Protein AF-A0A5E4QIY1-F1 (afdb_monomer_lite)

Organism: NCBI:txid189913

pLDDT: mean 74.13, std 16.54, range [28.47, 96.56]

Secondary structure (DSSP, 8-state):
-HHHHHHHHHHHHHHHHHSHHHHHH-BPPPPPSS---TT-GGGGSS------BPPPPPS----TT-------------PPP----------PPPPP-HHHHHHHHHHHHHHHHHHHHHHHHHHHHHHHHHHHHHHHHHHHHHHHHHHHHHHHHHHHHHHHHHHHHHHHHHHHHHHHHHHHHHHHHHHHHHHHHHHHHHHHHHHHHHHHHHHHHHHHHHHHHHHHHHHHHHHHHHHHHHHHHHHHTTTT------SSHHHHHHHHHHHHHHHHHHHHHHHHHHHHHHHHHHHHHHHHHHHHHHHHHHHHHHHHHHHHHHHHHHHHHHHHHHHHHHHHHHHHHHHHHHHHHHHHHHHHHHHHHHHHHHHHHHHHHHHHHHHHHHHHHHHHHHHHHHHHHHHHHHHHHHHHHHHHHHHHHHHHHHHHHHHHHHHHHHHHHHHHHHHHHHHHHHHHHHHHHHHHHHHHHHHHHHHHHHHHHHHHHHHTTSTTTGGGTSTT------------------TT-TTTTTHHHHHHHHHHHHHHHHHHHHHHHHHHHHHHHHHHHHHHHHHHHHHHHHHHHHHHHHHHHHHHHHHHHHHHHHHHHHHHHHHHHHHHHHHHHHHHHHHHHHHHHHHHHHHHHHHHHHHHHHHHHHHHHHHHHHHHHHHHHHHHHHHHHHHHHHHHHHHHHHHHHHHHHHHHHHHHHHHHHHHHHHHHHHHHHHHHHHHHHHHHHHHHHHHHHHHHHHHHHHHHHHHHHHHHHHHHHHHHHHHHHHTTS--TTTHHHHHHHHHHHHHHHHHT----TTSHHHHHHHHHHHHHHHHHHHHHHHHHTTT---HHHHHHHHHHHHHHHHHHHHHHHHHHTT---HHHHHHHHHTT-

Radius of gyration: 110.13 Å; chains: 1; bounding box: 255×119×334 Å

Foldseek 3Di:
DQQVVLVVVLVVLVVQCPDPVCVQFKDRDHDDPDDFDPVDPVSVVVDDDDDIDGDDDDPDDPPPPPPDDDPPDDDDDDDDDDDDDDDDDDDDDDDDDVVVVVVVVVVVVVVVVVVVVVVVVVVVVVVVVVVVVVVVVVVVVVVVVVVVVVVVVVVVVVVVVVVVVVVVVVVVVVVVVVVVVVVVVVVVVVVVVVVVVVVVVVVVVVVVVVVVVVVVVVVVVVVVVVVVVVVVVVVVVVVVVVVVVVVPPDDDDDDVCVVVVVVCVVVVVVVVVVVVVVVVVVVVVVVVVVVVVVVVVVVVVVVVVVVVVVVVVVVVVVVVVVVVVVVVVVVVVVVVVVVVVVVVVVVVVVVVVVVVVVVVVVVVVVVVVVVVVVVVVVVVVVVVVVVVVVVVVVVVVVVVVVVVVVVVVVVVVVVVVVVVVVVVVVVVVVVVVVVVVVVVVVVVVVVVVVVVVVVVVVVVVVVVVVVVVVVVVVVVVVVVVVVVVPPVPVVPPPPPDDDDDDDDDDDDDDDDDDPPCPVVVVVVVVVVVVVVVVVVVVVVVVVVVVVVVVVVVVVVVVVVVVVVVVVVVVVVVVVVVVVVVVVVVVVVVVVVVVVVVVVVVVVVVVVVVVVVVVVVVVVVVVVVVVVVVVVVVVVVVVVVVVVVVVVVVVVVVVVVVVVVVVVVVVVVVVVVVVVVVVVVVVVVVVVVVVVVVVVVVVVVVVVVVVVVVVVVVVVVVVVVVVVVVVVVVVVVVVVVVVVVLVVLVQVLLQLLLVLLLVLLVLLLVVLVPPDPPVSLVVSVVSVVVSVVVNVVDDDDPDCVVPSVVLSVVLSVVSSVLSVVLVVVVVPDPDPVVNVVSSVVNNVLSVLSSVQSVVSNVRDDDPPSSVVNVVVSD

Structure (mmCIF, N/CA/C/O backbone):
data_AF-A0A5E4QIY1-F1
#
_entry.id   AF-A0A5E4QIY1-F1
#
loop_
_atom_site.group_PDB
_atom_site.id
_atom_site.type_symbol
_atom_site.label_atom_id
_atom_site.label_alt_id
_atom_site.label_comp_id
_atom_site.label_asym_id
_atom_site.label_entity_id
_atom_site.label_seq_id
_atom_site.pdbx_PDB_ins_code
_atom_site.Cartn_x
_atom_site.Cartn_y
_atom_site.Cartn_z
_atom_site.occupancy
_atom_site.B_iso_or_equiv
_atom_site.auth_seq_id
_atom_site.auth_comp_id
_atom_site.auth_asym_id
_atom_site.auth_atom_id
_atom_site.pdbx_PDB_model_num
ATOM 1 N N . ARG A 1 1 ? 10.877 10.739 13.705 1.00 80.38 1 ARG A N 1
ATOM 2 C CA . ARG A 1 1 ? 9.778 10.674 14.704 1.00 80.38 1 ARG A CA 1
ATOM 3 C C . ARG A 1 1 ? 9.538 9.253 15.221 1.00 80.38 1 ARG A C 1
ATOM 5 O O . ARG A 1 1 ? 9.839 9.009 16.379 1.00 80.38 1 ARG A O 1
ATOM 12 N N . PHE A 1 2 ? 9.100 8.293 14.395 1.00 84.38 2 PHE A N 1
ATOM 13 C CA . PHE A 1 2 ? 8.807 6.927 14.869 1.00 84.38 2 PHE A CA 1
ATOM 14 C C . PHE A 1 2 ? 9.975 6.230 15.583 1.00 84.38 2 PHE A C 1
ATOM 16 O O . PHE A 1 2 ? 9.792 5.743 16.688 1.00 84.38 2 PHE A O 1
ATOM 23 N N . ARG A 1 3 ? 11.195 6.263 15.025 1.00 83.81 3 ARG A N 1
ATOM 24 C CA . ARG A 1 3 ? 12.379 5.652 15.667 1.00 83.81 3 ARG A CA 1
ATOM 25 C C . ARG A 1 3 ? 12.636 6.156 17.099 1.00 83.81 3 ARG A C 1
ATOM 27 O O . ARG A 1 3 ? 13.094 5.389 17.938 1.00 83.81 3 ARG A O 1
ATOM 34 N N . GLN A 1 4 ? 12.332 7.425 17.391 1.00 85.31 4 GLN A N 1
ATOM 35 C CA . GLN A 1 4 ? 12.435 7.970 18.752 1.00 85.31 4 GLN A CA 1
ATOM 36 C C . GLN A 1 4 ? 11.334 7.422 19.668 1.00 85.31 4 GLN A C 1
ATOM 38 O O . GLN A 1 4 ? 11.632 7.047 20.798 1.00 85.31 4 GLN A O 1
ATOM 43 N N . GLN A 1 5 ? 10.096 7.314 19.177 1.00 89.06 5 GLN A N 1
ATOM 44 C CA . GLN A 1 5 ? 8.989 6.730 19.944 1.00 89.06 5 GLN A CA 1
ATOM 45 C C . GLN A 1 5 ? 9.200 5.239 20.197 1.00 89.06 5 GLN A C 1
ATOM 47 O O . GLN A 1 5 ? 9.013 4.784 21.317 1.00 89.06 5 GLN A O 1
ATOM 52 N N . PHE A 1 6 ? 9.699 4.502 19.206 1.00 86.31 6 PHE A N 1
ATOM 53 C CA . PHE A 1 6 ? 10.047 3.093 19.352 1.00 86.31 6 PHE A CA 1
ATOM 54 C C . PHE A 1 6 ? 11.140 2.874 20.405 1.00 86.31 6 PHE A C 1
ATOM 56 O O . PHE A 1 6 ? 11.023 1.974 21.228 1.00 86.31 6 PHE A O 1
ATOM 63 N N . LYS A 1 7 ? 12.173 3.731 20.449 1.00 85.19 7 LYS A N 1
ATOM 64 C CA . LYS A 1 7 ? 13.191 3.683 21.514 1.00 85.19 7 LYS A CA 1
ATOM 65 C C . LYS A 1 7 ? 12.586 3.899 22.904 1.00 85.19 7 LYS A C 1
ATOM 67 O O . LYS A 1 7 ? 12.917 3.154 23.822 1.00 85.19 7 LYS A O 1
ATOM 72 N N . LYS A 1 8 ? 11.699 4.888 23.056 1.00 88.25 8 LYS A N 1
ATOM 73 C CA . LYS A 1 8 ? 11.008 5.151 24.330 1.00 88.25 8 LYS A CA 1
ATOM 74 C C . LYS A 1 8 ? 10.105 3.982 24.734 1.00 88.25 8 LYS A C 1
ATOM 76 O O . LYS A 1 8 ? 10.172 3.539 25.874 1.00 88.25 8 LYS A O 1
ATOM 81 N N . LEU A 1 9 ? 9.344 3.433 23.788 1.00 85.62 9 LEU A N 1
ATOM 82 C CA . LEU A 1 9 ? 8.452 2.294 24.004 1.00 85.62 9 LEU A CA 1
ATOM 83 C C . LEU A 1 9 ? 9.226 1.016 24.363 1.00 85.62 9 LEU A C 1
ATOM 85 O O . LEU A 1 9 ? 8.875 0.325 25.311 1.00 85.62 9 LEU A O 1
ATOM 89 N N . SER A 1 10 ? 10.328 0.738 23.664 1.00 83.94 10 SER A N 1
ATOM 90 C CA . SER A 1 10 ? 11.222 -0.385 23.968 1.00 83.94 10 SER A CA 1
ATOM 91 C C . SER A 1 10 ? 11.836 -0.253 25.367 1.00 83.94 10 SER A C 1
ATOM 93 O O . SER A 1 10 ? 11.882 -1.227 26.117 1.00 83.94 10 SER A O 1
ATOM 95 N N . SER A 1 11 ? 12.249 0.959 25.757 1.00 84.56 11 SER A N 1
ATOM 96 C CA . SER A 1 11 ? 12.740 1.231 27.113 1.00 84.56 11 SER A CA 1
ATOM 97 C C . SER A 1 11 ? 11.653 1.026 28.170 1.00 84.56 11 SER A C 1
ATOM 99 O O . SER A 1 11 ? 11.936 0.451 29.217 1.00 84.56 11 SER A O 1
ATOM 101 N N . PHE A 1 12 ? 10.420 1.459 27.894 1.00 87.44 12 PHE A N 1
ATOM 102 C CA . PHE A 1 12 ? 9.275 1.278 28.784 1.00 87.44 12 PHE A CA 1
ATOM 103 C C . PHE A 1 12 ? 8.951 -0.203 29.002 1.00 87.44 12 PHE A C 1
ATOM 105 O O . PHE A 1 12 ? 8.909 -0.642 30.145 1.00 87.44 12 PHE A O 1
ATOM 112 N N . TYR A 1 13 ? 8.813 -0.995 27.933 1.00 84.19 13 TYR A N 1
ATOM 113 C CA . TYR A 1 13 ? 8.519 -2.430 28.046 1.00 84.19 13 TYR A CA 1
ATOM 114 C C . TYR A 1 13 ? 9.631 -3.196 28.768 1.00 84.19 13 TYR A C 1
ATOM 116 O O . TYR A 1 13 ? 9.345 -4.048 29.606 1.00 84.19 13 TYR A O 1
ATOM 124 N N . LYS A 1 14 ? 10.904 -2.855 28.522 1.00 83.25 14 LYS A N 1
ATOM 125 C CA . LYS A 1 14 ? 12.027 -3.426 29.284 1.00 83.25 14 LYS A CA 1
ATOM 126 C C . LYS A 1 14 ? 11.920 -3.106 30.774 1.00 83.25 14 LYS A C 1
ATOM 128 O O . LYS A 1 14 ? 12.107 -4.000 31.591 1.00 83.25 14 LYS A O 1
ATOM 133 N N . HIS A 1 15 ? 11.570 -1.871 31.127 1.00 84.06 15 HIS A N 1
ATOM 134 C CA . HIS A 1 15 ? 11.412 -1.477 32.525 1.00 84.06 15 HIS A CA 1
ATOM 135 C C . HIS A 1 15 ? 10.196 -2.156 33.176 1.00 84.06 15 HIS A C 1
ATOM 137 O O . HIS A 1 15 ? 10.331 -2.765 34.233 1.00 84.06 15 HIS A O 1
ATOM 143 N N . ALA A 1 16 ? 9.042 -2.156 32.505 1.00 81.56 16 ALA A N 1
ATOM 144 C CA . ALA A 1 16 ? 7.814 -2.784 32.987 1.00 81.56 16 ALA A CA 1
ATOM 145 C C . ALA A 1 16 ? 7.965 -4.305 33.161 1.00 81.56 16 ALA A C 1
ATOM 147 O O . ALA A 1 16 ? 7.573 -4.842 34.190 1.00 81.56 16 ALA A O 1
ATOM 148 N N . SER A 1 17 ? 8.616 -4.991 32.214 1.00 77.81 17 SER A N 1
ATOM 149 C CA . SER A 1 17 ? 8.875 -6.440 32.300 1.00 77.81 17 SER A CA 1
ATOM 150 C C . SER A 1 17 ? 9.846 -6.836 33.421 1.00 77.81 17 SER A C 1
ATOM 152 O O . SER A 1 17 ? 9.829 -7.979 33.876 1.00 77.81 17 SER A O 1
ATOM 154 N N . SER A 1 18 ? 10.687 -5.903 33.886 1.00 79.31 18 SER A N 1
ATOM 155 C CA . SER A 1 18 ? 11.622 -6.138 34.995 1.00 79.31 18 SER A CA 1
ATOM 156 C C . SER A 1 18 ? 10.969 -6.030 36.379 1.00 79.31 18 SER A C 1
ATOM 158 O O . SER A 1 18 ? 11.541 -6.493 37.365 1.00 79.31 18 SER A O 1
ATOM 160 N N . LEU A 1 19 ? 9.764 -5.459 36.462 1.00 79.31 19 LEU A N 1
ATOM 161 C CA . LEU A 1 19 ? 9.013 -5.328 37.707 1.00 79.31 19 LEU A CA 1
ATOM 162 C C . LEU A 1 19 ? 8.268 -6.636 38.007 1.00 79.31 19 LEU A C 1
ATOM 164 O O . LEU A 1 19 ? 7.415 -7.069 37.232 1.00 79.31 19 LEU A O 1
ATOM 168 N N . GLN A 1 20 ? 8.555 -7.239 39.165 1.00 69.81 20 GLN A N 1
ATOM 169 C CA . GLN A 1 20 ? 7.983 -8.531 39.580 1.00 69.81 20 GLN A CA 1
ATOM 170 C C . GLN A 1 20 ? 6.447 -8.555 39.569 1.00 69.81 20 GLN A C 1
ATOM 172 O O . GLN A 1 20 ? 5.862 -9.560 39.180 1.00 69.81 20 GLN A O 1
ATOM 177 N N . TYR A 1 21 ? 5.801 -7.441 39.927 1.00 73.25 21 TYR A N 1
ATOM 178 C CA . TYR A 1 21 ? 4.340 -7.325 39.918 1.00 73.25 21 TYR A CA 1
ATOM 179 C C . TYR A 1 21 ? 3.743 -7.569 38.524 1.00 73.25 21 TYR A C 1
ATOM 181 O O . TYR A 1 21 ? 2.805 -8.345 38.372 1.00 73.25 21 TYR A O 1
ATOM 189 N N . TYR A 1 22 ? 4.323 -6.952 37.489 1.00 71.31 22 TYR A N 1
ATOM 190 C CA . TYR A 1 22 ? 3.852 -7.123 36.115 1.00 71.31 22 TYR A CA 1
ATOM 191 C C . TYR A 1 22 ? 4.204 -8.495 35.566 1.00 71.31 22 TYR A C 1
ATOM 193 O O . TYR A 1 22 ? 3.372 -9.096 34.908 1.00 71.31 22 TYR A O 1
ATOM 201 N N . ARG A 1 23 ? 5.391 -9.014 35.890 1.00 67.75 23 ARG A N 1
ATOM 202 C CA . ARG A 1 23 ? 5.849 -10.332 35.438 1.00 67.75 23 ARG A CA 1
ATOM 203 C C . ARG A 1 23 ? 4.912 -11.479 35.847 1.00 67.75 23 ARG A C 1
ATOM 205 O O . ARG A 1 23 ? 4.817 -12.446 35.099 1.00 67.75 23 ARG A O 1
ATOM 212 N N . ASN A 1 24 ? 4.247 -11.365 36.999 1.00 66.56 24 ASN A N 1
ATOM 213 C CA . ASN A 1 24 ? 3.418 -12.436 37.562 1.00 66.56 24 ASN A CA 1
ATOM 214 C C . ASN A 1 24 ? 1.912 -12.260 37.292 1.00 66.56 24 ASN A C 1
ATOM 216 O O . ASN A 1 24 ? 1.203 -13.257 37.233 1.00 66.56 24 ASN A O 1
ATOM 220 N N . LEU A 1 25 ? 1.416 -11.026 37.112 1.00 67.81 25 LEU A N 1
ATOM 221 C CA . LEU A 1 25 ? -0.005 -10.767 36.814 1.00 67.81 25 LEU A CA 1
ATOM 222 C C . LEU A 1 25 ? -0.319 -10.658 35.316 1.00 67.81 25 LEU A C 1
ATOM 224 O O . LEU A 1 25 ? -1.457 -10.883 34.913 1.00 67.81 25 LEU A O 1
ATOM 228 N N . LEU A 1 26 ? 0.642 -10.229 34.496 1.00 68.25 26 LEU A N 1
ATOM 229 C CA . LEU A 1 26 ? 0.423 -9.907 33.087 1.00 68.25 26 LEU A CA 1
ATOM 230 C C . LEU A 1 26 ? 1.570 -10.468 32.249 1.00 68.25 26 LEU A C 1
ATOM 232 O O . LEU A 1 26 ? 2.741 -10.177 32.484 1.00 68.25 26 LEU A O 1
ATOM 236 N N . THR A 1 27 ? 1.260 -11.217 31.195 1.00 66.62 27 THR A N 1
ATOM 237 C CA . THR A 1 27 ? 2.277 -11.526 30.188 1.00 66.62 27 THR A CA 1
ATOM 238 C C . THR A 1 27 ? 2.438 -10.302 29.298 1.00 66.62 27 THR A C 1
ATOM 240 O O . THR A 1 27 ? 1.684 -10.086 28.352 1.00 66.62 27 THR A O 1
ATOM 243 N N . LEU A 1 28 ? 3.412 -9.451 29.639 1.00 68.56 28 LEU A N 1
ATOM 244 C CA . LEU A 1 28 ? 3.787 -8.319 28.799 1.00 68.56 28 LEU A CA 1
ATOM 245 C C . LEU A 1 28 ? 4.504 -8.844 27.547 1.00 68.56 28 LEU A C 1
ATOM 247 O O . LEU A 1 28 ? 5.581 -9.435 27.660 1.00 68.56 28 LEU A O 1
ATOM 251 N N . PRO A 1 29 ? 3.949 -8.626 26.350 1.00 66.75 29 PRO A N 1
ATOM 252 C CA . PRO A 1 29 ? 4.556 -9.121 25.128 1.00 66.75 29 PRO A CA 1
ATOM 253 C C . PRO A 1 29 ? 5.855 -8.372 24.799 1.00 66.75 29 PRO A C 1
ATOM 255 O O . PRO A 1 29 ? 6.012 -7.177 25.068 1.00 66.75 29 PRO A O 1
ATOM 258 N N . VAL A 1 30 ? 6.814 -9.095 24.221 1.00 66.75 30 VAL A N 1
ATOM 259 C CA . VAL A 1 30 ? 8.167 -8.586 23.971 1.00 66.75 30 VAL A CA 1
ATOM 260 C C . VAL A 1 30 ? 8.178 -7.734 22.705 1.00 66.75 30 VAL A C 1
ATOM 262 O O . VAL A 1 30 ? 7.809 -8.195 21.626 1.00 66.75 30 VAL A O 1
ATOM 265 N N . LEU A 1 31 ? 8.628 -6.482 22.825 1.00 73.19 31 LEU A N 1
ATOM 266 C CA . LEU A 1 31 ? 8.808 -5.612 21.665 1.00 73.19 31 LEU A CA 1
ATOM 267 C C . LEU A 1 31 ? 9.942 -6.144 20.762 1.00 73.19 31 LEU A C 1
ATOM 269 O O . LEU A 1 31 ? 10.976 -6.561 21.292 1.00 73.19 31 LEU A O 1
ATOM 273 N N . PRO A 1 32 ? 9.825 -6.048 19.423 1.00 74.62 32 PRO A N 1
ATOM 274 C CA . PRO A 1 32 ? 10.916 -6.388 18.517 1.00 74.62 32 PRO A CA 1
ATOM 275 C C . PRO A 1 32 ? 12.189 -5.592 18.834 1.00 74.62 32 PRO A C 1
ATOM 277 O O . PRO A 1 32 ? 12.136 -4.435 19.254 1.00 74.62 32 PRO A O 1
ATOM 280 N N . SER A 1 33 ? 13.354 -6.190 18.597 1.00 74.06 33 SER A N 1
ATOM 281 C CA . SER A 1 33 ? 14.652 -5.555 18.870 1.00 74.06 33 SER A CA 1
ATOM 282 C C . SER A 1 33 ? 14.893 -4.307 18.012 1.00 74.06 33 SER A C 1
ATOM 284 O O . SER A 1 33 ? 15.552 -3.366 18.456 1.00 74.06 33 SER A O 1
ATOM 286 N N . ASN A 1 34 ? 14.336 -4.290 16.796 1.00 77.25 34 ASN A N 1
ATOM 287 C CA . ASN A 1 34 ? 14.506 -3.228 15.810 1.00 77.25 34 ASN A CA 1
ATOM 288 C C . ASN A 1 34 ? 13.157 -2.587 15.440 1.00 77.25 34 ASN A C 1
ATOM 290 O O . ASN A 1 34 ? 12.156 -3.299 15.339 1.00 77.25 34 ASN A O 1
ATOM 294 N N . PRO A 1 35 ? 13.111 -1.258 15.216 1.00 80.31 35 PRO A N 1
ATOM 295 C CA . PRO A 1 35 ? 11.904 -0.591 14.742 1.00 80.31 35 PRO A CA 1
ATOM 296 C C . PRO A 1 35 ? 11.542 -1.072 13.329 1.00 80.31 35 PRO A C 1
ATOM 298 O O . PRO A 1 35 ? 12.452 -1.169 12.502 1.00 80.31 35 PRO A O 1
ATOM 301 N N . PRO A 1 36 ? 10.251 -1.295 13.017 1.00 73.75 36 PRO A N 1
ATOM 302 C CA . PRO A 1 36 ? 9.820 -1.649 11.666 1.00 73.75 36 PRO A CA 1
ATOM 303 C C . PRO A 1 36 ? 10.278 -0.618 10.627 1.00 73.75 36 PRO A C 1
ATOM 305 O O . PRO A 1 36 ? 10.296 0.595 10.889 1.00 73.75 36 PRO A O 1
ATOM 308 N N . ASN A 1 37 ? 10.674 -1.102 9.448 1.00 75.06 37 ASN A N 1
ATOM 309 C CA . ASN A 1 37 ? 11.146 -0.260 8.360 1.00 75.06 37 ASN A CA 1
ATOM 310 C C . ASN A 1 37 ? 9.989 0.117 7.427 1.00 75.06 37 ASN A C 1
ATOM 312 O O . ASN A 1 37 ? 9.679 -0.583 6.472 1.00 75.06 37 ASN A O 1
ATOM 316 N N . PHE A 1 38 ? 9.383 1.281 7.663 1.00 74.50 38 PHE A N 1
ATOM 317 C CA . PHE A 1 38 ? 8.238 1.757 6.873 1.00 74.50 38 PHE A CA 1
ATOM 318 C C . PHE A 1 38 ? 8.529 2.082 5.402 1.00 74.50 38 PHE A C 1
ATOM 320 O O . PHE A 1 38 ? 7.612 2.459 4.679 1.00 74.50 38 PHE A O 1
ATOM 327 N N . LEU A 1 39 ? 9.785 1.984 4.958 1.00 76.81 39 LEU A N 1
ATOM 328 C CA . LEU A 1 39 ? 10.147 2.136 3.547 1.00 76.81 39 LEU A CA 1
ATOM 329 C C . LEU A 1 39 ? 10.002 0.823 2.759 1.00 76.81 39 LEU A C 1
ATOM 331 O O . LEU A 1 39 ? 10.082 0.849 1.534 1.00 76.81 39 LEU A O 1
ATOM 335 N N . LEU A 1 40 ? 9.785 -0.309 3.438 1.00 68.19 40 LEU A N 1
ATOM 336 C CA . LEU A 1 40 ? 9.604 -1.625 2.827 1.00 68.19 40 LEU A CA 1
ATOM 337 C C . LEU A 1 40 ? 8.163 -2.099 3.037 1.00 68.19 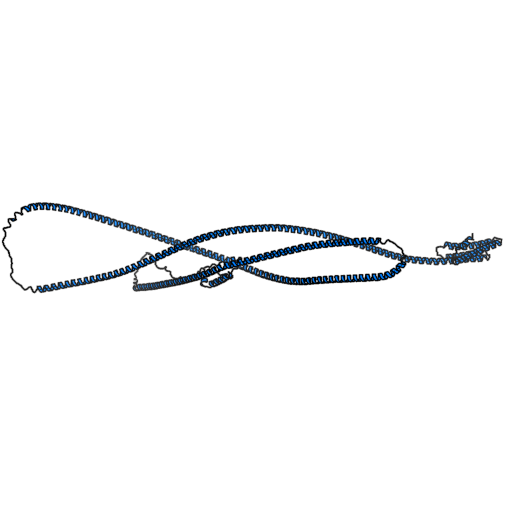40 LEU A C 1
ATOM 339 O O . LEU A 1 40 ? 7.728 -2.335 4.160 1.00 68.19 40 LEU A O 1
ATOM 343 N N . GLN A 1 41 ? 7.414 -2.256 1.943 1.00 63.81 41 GLN A N 1
ATOM 344 C CA . GLN A 1 41 ? 5.998 -2.641 1.988 1.00 63.81 41 GLN A CA 1
ATOM 345 C C . GLN A 1 41 ? 5.772 -4.041 2.596 1.00 63.81 41 GLN A C 1
ATOM 347 O O . GLN A 1 41 ? 4.724 -4.299 3.184 1.00 63.81 41 GLN A O 1
ATOM 352 N N . SER A 1 42 ? 6.773 -4.923 2.511 1.00 68.00 42 SER A N 1
ATOM 353 C CA . SER A 1 42 ? 6.767 -6.260 3.116 1.00 68.00 42 SER A CA 1
ATOM 354 C C . SER A 1 42 ? 6.761 -6.244 4.649 1.00 68.00 42 SER A C 1
ATOM 356 O O . SER A 1 42 ? 6.227 -7.167 5.254 1.00 68.00 42 SER A O 1
ATOM 358 N N . ASP A 1 43 ? 7.290 -5.192 5.283 1.00 62.66 43 ASP A N 1
ATOM 359 C CA . ASP A 1 43 ? 7.414 -5.099 6.748 1.00 62.66 43 ASP A CA 1
ATOM 360 C C . ASP A 1 43 ? 6.109 -4.685 7.446 1.00 62.66 43 ASP A C 1
ATOM 362 O O . ASP A 1 43 ? 5.999 -4.787 8.669 1.00 62.66 43 ASP A O 1
ATOM 366 N N . PHE A 1 44 ? 5.099 -4.236 6.693 1.00 60.41 44 PHE A N 1
ATOM 367 C CA . PHE A 1 44 ? 3.800 -3.862 7.263 1.00 60.41 44 PHE A CA 1
ATOM 368 C C . PHE A 1 44 ? 2.975 -5.079 7.710 1.00 60.41 44 PHE A C 1
ATOM 370 O O . PHE A 1 44 ? 2.121 -4.933 8.579 1.00 60.41 44 PHE A O 1
ATOM 377 N N . GLY A 1 45 ? 3.236 -6.271 7.156 1.00 58.47 45 GLY A N 1
ATOM 378 C CA . GLY A 1 45 ? 2.526 -7.511 7.504 1.00 58.47 45 GLY A CA 1
ATOM 379 C C . GLY A 1 45 ? 3.103 -8.266 8.707 1.00 58.47 45 GLY A C 1
ATOM 380 O O . GLY A 1 45 ? 2.427 -9.121 9.270 1.00 58.47 45 GLY A O 1
ATOM 381 N N . THR A 1 46 ? 4.333 -7.953 9.120 1.00 58.50 46 THR A N 1
ATOM 382 C CA . THR A 1 46 ? 5.056 -8.669 10.189 1.00 58.50 46 THR A CA 1
ATOM 383 C C . THR A 1 46 ? 4.772 -8.101 11.586 1.00 58.50 46 THR A C 1
ATOM 385 O O . THR A 1 46 ? 5.108 -8.723 12.593 1.00 58.50 46 THR A O 1
ATOM 388 N N . TYR A 1 47 ? 4.170 -6.910 11.676 1.00 58.03 47 TYR A N 1
ATOM 389 C CA . TYR A 1 47 ? 3.862 -6.256 12.948 1.00 58.03 47 TYR A CA 1
ATOM 390 C C . TYR A 1 47 ? 2.507 -6.725 13.491 1.00 58.03 47 TYR A C 1
ATOM 392 O O . TYR A 1 47 ? 1.454 -6.237 13.085 1.00 58.03 47 TYR A O 1
ATOM 400 N N . VAL A 1 48 ? 2.539 -7.660 14.440 1.00 55.91 48 VAL A N 1
ATOM 401 C CA . VAL A 1 48 ? 1.362 -8.068 15.215 1.00 55.91 48 VAL A CA 1
ATOM 402 C C . VAL A 1 48 ? 1.245 -7.156 16.432 1.00 55.91 48 VAL A C 1
ATOM 404 O O . VAL A 1 48 ? 2.200 -7.015 17.200 1.00 55.91 48 VAL A O 1
ATOM 407 N N . THR A 1 49 ? 0.084 -6.518 16.611 1.00 54.09 49 THR A N 1
ATOM 408 C CA . THR A 1 49 ? -0.199 -5.723 17.811 1.00 54.09 49 THR A CA 1
ATOM 409 C C . THR A 1 49 ? -0.074 -6.615 19.041 1.00 54.09 49 THR A C 1
ATOM 411 O O . THR A 1 49 ? -0.802 -7.605 19.133 1.00 54.09 49 THR A O 1
ATOM 414 N N . PRO A 1 50 ? 0.827 -6.295 19.979 1.00 56.84 50 PRO A N 1
ATOM 415 C CA . PRO A 1 50 ? 1.035 -7.137 21.141 1.00 56.84 50 PRO A CA 1
ATOM 416 C C . PRO A 1 50 ? -0.226 -7.146 22.022 1.00 56.84 50 PRO A C 1
ATOM 418 O O . PRO A 1 50 ? -0.585 -6.115 22.590 1.00 56.84 50 PRO A O 1
ATOM 421 N N . VAL A 1 51 ? -0.913 -8.288 22.117 1.00 57.06 51 VAL A N 1
ATOM 422 C CA . VAL A 1 51 ? -2.088 -8.462 22.986 1.00 57.06 51 VAL A CA 1
ATOM 423 C C . VAL A 1 51 ? -1.594 -8.796 24.391 1.00 57.06 51 VAL A C 1
ATOM 425 O O . VAL A 1 51 ? -0.797 -9.713 24.566 1.00 57.06 51 VAL A O 1
ATOM 428 N N . VAL A 1 52 ? -2.025 -8.021 25.387 1.00 60.78 52 VAL A N 1
ATOM 429 C CA . VAL A 1 52 ? -1.715 -8.286 26.796 1.00 60.78 52 VAL A CA 1
ATOM 430 C C . VAL A 1 52 ? -2.661 -9.376 27.290 1.00 60.78 52 VAL A C 1
ATOM 432 O O . VAL A 1 52 ? -3.869 -9.158 27.349 1.00 60.78 52 VAL A O 1
ATOM 435 N N . SER A 1 53 ? -2.116 -10.538 27.636 1.00 59.41 53 SER A N 1
ATOM 436 C CA . SER A 1 53 ? -2.852 -11.652 28.238 1.00 59.41 53 SER A CA 1
ATOM 437 C C . SER A 1 53 ? -2.571 -11.734 29.740 1.00 59.41 53 SER A C 1
ATOM 439 O O . SER A 1 53 ? -1.454 -11.486 30.199 1.00 59.41 53 SER A O 1
ATOM 441 N N . ILE A 1 54 ? -3.591 -12.077 30.522 1.00 63.78 54 ILE A N 1
ATOM 442 C CA . ILE A 1 54 ? -3.427 -12.472 31.923 1.00 63.78 54 ILE A CA 1
ATOM 443 C C . ILE A 1 54 ? -3.009 -13.949 31.885 1.00 63.78 54 ILE A C 1
ATOM 445 O O . ILE A 1 54 ? -3.739 -14.736 31.283 1.00 63.78 54 ILE A O 1
ATOM 449 N N . PRO A 1 55 ? -1.842 -14.341 32.427 1.00 49.47 55 PRO A N 1
ATOM 450 C CA . PRO A 1 55 ? -1.487 -15.749 32.535 1.00 49.47 55 PRO A CA 1
ATOM 451 C C . PRO A 1 55 ? -2.537 -16.456 33.394 1.00 49.47 55 PRO A C 1
ATOM 453 O O . PRO A 1 55 ? -2.826 -16.010 34.504 1.00 49.47 55 PRO A O 1
ATOM 456 N N . GLU A 1 56 ? -3.108 -17.541 32.884 1.00 50.31 56 GLU A N 1
ATOM 457 C CA . GLU A 1 56 ? -3.912 -18.447 33.697 1.00 50.31 56 GLU A CA 1
ATOM 458 C C . GLU A 1 56 ? -2.981 -19.062 34.751 1.00 50.31 56 GLU A C 1
ATOM 460 O O . GLU A 1 56 ? -1.907 -19.572 34.412 1.00 50.31 56 GLU A O 1
ATOM 465 N N . LEU A 1 57 ? -3.316 -18.891 36.036 1.00 48.44 57 LEU A N 1
ATOM 466 C CA . LEU A 1 57 ? -2.461 -19.353 37.127 1.00 48.44 57 LEU A CA 1
ATOM 467 C C . LEU A 1 57 ? -2.243 -20.871 37.002 1.00 48.44 57 LEU A C 1
ATOM 469 O O . LEU A 1 57 ? -3.211 -21.602 36.786 1.00 48.44 57 LEU A O 1
ATOM 473 N N . PRO A 1 58 ? -0.998 -21.363 37.147 1.00 46.16 58 PRO A N 1
ATOM 474 C CA . PRO A 1 58 ? -0.740 -22.794 37.164 1.00 46.16 58 PRO A CA 1
ATOM 475 C C . PRO A 1 58 ? -1.512 -23.455 38.324 1.00 46.16 58 PRO A C 1
ATOM 477 O O . PRO A 1 58 ? -1.615 -22.845 39.390 1.00 46.16 58 PRO A O 1
ATOM 480 N N . PRO A 1 59 ? -2.029 -24.690 38.160 1.00 48.81 59 PRO A N 1
ATOM 481 C CA . PRO A 1 59 ? -2.888 -25.341 39.158 1.00 48.81 59 PRO A CA 1
ATOM 482 C C . PRO A 1 59 ? -2.222 -25.664 40.502 1.00 48.81 59 PRO A C 1
ATOM 484 O O . PRO A 1 59 ? -2.912 -26.071 41.429 1.00 48.81 59 PRO A O 1
ATOM 487 N N . ASP A 1 60 ? -0.911 -25.485 40.636 1.00 49.25 60 ASP A N 1
ATOM 488 C CA . ASP A 1 60 ? -0.153 -25.975 41.781 1.00 49.25 60 ASP A CA 1
ATOM 489 C C . ASP A 1 60 ? 0.691 -24.858 42.392 1.00 49.25 60 ASP A C 1
ATOM 491 O O . ASP A 1 60 ? 1.875 -24.728 42.110 1.00 49.25 60 ASP A O 1
ATOM 495 N N . GLU A 1 61 ? 0.059 -24.037 43.223 1.00 41.28 61 GLU A N 1
ATOM 496 C CA . GLU A 1 61 ? 0.636 -23.511 44.464 1.00 41.28 61 GLU A CA 1
ATOM 497 C C . GLU A 1 61 ? -0.525 -22.929 45.277 1.00 41.28 61 GLU A C 1
ATOM 499 O O . GLU A 1 61 ? -0.837 -21.740 45.257 1.00 41.28 61 GLU A O 1
ATOM 504 N N . VAL A 1 62 ? -1.232 -23.844 45.945 1.00 42.62 62 VAL A N 1
ATOM 505 C CA . VAL A 1 62 ? -2.170 -23.545 47.026 1.00 42.62 62 VAL A CA 1
ATOM 506 C C . VAL A 1 62 ? -1.438 -22.741 48.096 1.00 42.62 62 VAL A C 1
ATOM 508 O O . VAL A 1 62 ? -0.761 -23.290 48.965 1.00 42.62 62 VAL A O 1
ATOM 511 N N . ASP A 1 63 ? -1.592 -21.422 48.023 1.00 39.84 63 ASP A N 1
ATOM 512 C CA . ASP A 1 63 ? -1.343 -20.530 49.140 1.00 39.84 63 ASP A CA 1
ATOM 513 C C . ASP A 1 63 ? -2.195 -21.034 50.314 1.00 39.84 63 ASP A C 1
ATOM 515 O O . ASP A 1 63 ? -3.419 -21.187 50.224 1.00 39.84 63 ASP A O 1
ATOM 519 N N . THR A 1 64 ? -1.517 -21.407 51.393 1.00 46.03 64 THR A N 1
ATOM 520 C CA . THR A 1 64 ? -2.016 -22.155 52.554 1.00 46.03 64 THR A CA 1
ATOM 521 C C . THR A 1 64 ? -2.939 -21.326 53.454 1.00 46.03 64 THR A C 1
ATOM 523 O O . THR A 1 64 ? -2.798 -21.325 54.674 1.00 46.03 64 THR A O 1
ATOM 526 N N . VAL A 1 65 ? -3.893 -20.603 52.869 1.00 43.25 65 VAL A N 1
ATOM 527 C CA . VAL A 1 65 ? -4.819 -19.707 53.583 1.00 43.25 65 VAL A CA 1
ATOM 528 C C . VAL A 1 65 ? -6.280 -20.174 53.466 1.00 43.25 65 VAL A C 1
ATOM 530 O O . VAL A 1 65 ? -7.159 -19.631 54.123 1.00 43.25 65 VAL A O 1
ATOM 533 N N . GLY A 1 66 ? -6.559 -21.235 52.700 1.00 39.28 66 GLY A N 1
ATOM 534 C CA . GLY A 1 66 ? -7.919 -21.762 52.500 1.00 39.28 66 GLY A CA 1
ATOM 535 C C . GLY A 1 66 ? -8.361 -22.896 53.436 1.00 39.28 66 GLY A C 1
ATOM 536 O O . GLY A 1 66 ? -9.489 -23.365 53.322 1.00 39.28 66 GLY A O 1
ATOM 537 N N . SER A 1 67 ? -7.508 -23.375 54.345 1.00 48.12 67 SER A N 1
ATOM 538 C CA . SER A 1 67 ? -7.854 -24.495 55.230 1.00 48.12 67 SER A CA 1
ATOM 539 C C . SER A 1 67 ? -8.315 -23.999 56.594 1.00 48.12 67 SER A C 1
ATOM 541 O O . SER A 1 67 ? -7.513 -24.012 57.518 1.00 48.12 67 SER A O 1
ATOM 543 N N . LEU A 1 68 ? -9.581 -23.591 56.725 1.00 49.16 68 LEU A N 1
ATOM 544 C CA . LEU A 1 68 ? -10.389 -23.718 57.952 1.00 49.16 68 LEU A CA 1
ATOM 545 C C . LEU A 1 68 ? -11.782 -23.112 57.722 1.00 49.16 68 LEU A C 1
ATOM 547 O O . LEU A 1 68 ? -11.943 -21.899 57.764 1.00 49.16 68 LEU A O 1
ATOM 551 N N . ILE A 1 69 ? -12.775 -23.975 57.493 1.00 40.53 69 ILE A N 1
ATOM 552 C CA . ILE A 1 69 ? -14.008 -24.133 58.291 1.00 40.53 69 ILE A CA 1
ATOM 553 C C . ILE A 1 69 ? -14.901 -25.129 57.529 1.00 40.53 69 ILE A C 1
ATOM 555 O O . ILE A 1 69 ? -15.599 -24.780 56.583 1.00 40.53 69 ILE A O 1
ATOM 559 N N . ASP A 1 70 ? -14.841 -26.392 57.949 1.00 34.38 70 ASP A N 1
ATOM 560 C CA . ASP A 1 70 ? -15.900 -27.375 57.724 1.00 34.38 70 ASP A CA 1
ATOM 561 C C . ASP A 1 70 ? -16.798 -27.357 58.971 1.00 34.38 70 ASP A C 1
ATOM 563 O O . ASP A 1 70 ? -16.331 -27.592 60.087 1.00 34.38 70 ASP A O 1
ATOM 567 N N . THR A 1 71 ? -18.068 -26.992 58.801 1.00 43.59 71 THR A N 1
ATOM 568 C CA . THR A 1 71 ? -19.091 -26.945 59.864 1.00 43.59 71 THR A CA 1
ATOM 569 C C . THR A 1 71 ? -20.226 -27.930 59.604 1.00 43.59 71 THR A C 1
ATOM 571 O O . THR A 1 71 ? -21.379 -27.632 59.909 1.00 43.59 71 THR A O 1
ATOM 574 N N . SER A 1 72 ? -19.925 -29.106 59.053 1.00 41.00 72 SER A N 1
ATOM 575 C CA . SER A 1 72 ? -20.968 -30.020 58.568 1.00 41.00 72 SER A CA 1
ATOM 576 C C . SER A 1 72 ? -21.086 -31.347 59.316 1.00 41.00 72 SER A C 1
ATOM 578 O O . SER A 1 72 ? -21.646 -32.270 58.747 1.00 41.00 72 SER A O 1
ATOM 580 N N . ASP A 1 73 ? -20.642 -31.469 60.573 1.00 42.06 73 ASP A N 1
ATOM 581 C CA . ASP A 1 73 ? -20.893 -32.691 61.352 1.00 42.06 73 ASP A CA 1
ATOM 582 C C . ASP A 1 73 ? -21.169 -32.412 62.834 1.00 42.06 73 ASP A C 1
ATOM 584 O O . ASP A 1 73 ? -20.263 -32.167 63.628 1.00 42.06 73 ASP A O 1
ATOM 588 N N . THR A 1 74 ? -22.457 -32.447 63.198 1.00 44.69 74 THR A N 1
ATOM 589 C CA . THR A 1 74 ? -23.060 -33.185 64.333 1.00 44.69 74 THR A CA 1
ATOM 590 C C . THR A 1 74 ? -24.355 -32.507 64.790 1.00 44.69 74 THR A C 1
ATOM 592 O O . THR A 1 74 ? -24.336 -31.644 65.653 1.00 44.69 74 THR A O 1
ATOM 595 N N . MET A 1 75 ? -25.499 -32.924 64.237 1.00 38.84 75 MET A N 1
ATOM 596 C CA . MET A 1 75 ? -26.781 -33.042 64.956 1.00 38.84 75 MET A CA 1
ATOM 597 C C . MET A 1 75 ? -27.829 -33.681 64.033 1.00 38.84 75 MET A C 1
ATOM 599 O O . MET A 1 75 ? -28.495 -32.999 63.260 1.00 38.84 75 MET A O 1
ATOM 603 N N . SER A 1 76 ? -27.999 -35.000 64.138 1.00 35.12 76 SER A N 1
ATOM 604 C CA . SER A 1 76 ? -29.317 -35.649 64.090 1.00 35.12 76 SER A CA 1
ATOM 605 C C . SER A 1 76 ? -29.195 -37.089 64.573 1.00 35.12 76 SER A C 1
ATOM 607 O O . SER A 1 76 ? -28.667 -37.968 63.897 1.00 35.12 76 SER A O 1
ATOM 609 N N . GLN A 1 77 ? -29.690 -37.306 65.788 1.00 43.84 77 GLN A N 1
ATOM 610 C CA . GLN A 1 77 ? -30.081 -38.613 66.288 1.00 43.84 77 GLN A CA 1
ATOM 611 C C . GLN A 1 77 ? -31.199 -39.177 65.404 1.00 43.84 77 GLN A C 1
ATOM 613 O O . GLN A 1 77 ? -32.215 -38.513 65.220 1.00 43.84 77 GLN A O 1
ATOM 618 N N . VAL A 1 78 ? -31.070 -40.428 64.961 1.00 34.94 78 VAL A N 1
ATOM 619 C CA . VAL A 1 78 ? -32.232 -41.286 64.701 1.00 34.94 78 VAL A CA 1
ATOM 620 C C . VAL A 1 78 ? -31.954 -42.652 65.310 1.00 34.94 78 VAL A C 1
ATOM 622 O O . VAL A 1 78 ? -31.105 -43.413 64.855 1.00 34.94 78 VAL A O 1
ATOM 625 N N . ILE A 1 79 ? -32.685 -42.916 66.386 1.00 39.56 79 ILE A N 1
ATOM 626 C CA . ILE A 1 79 ? -32.891 -44.220 67.005 1.00 39.56 79 ILE A CA 1
ATOM 627 C C . ILE A 1 79 ? -33.784 -45.041 66.060 1.00 39.56 79 ILE A C 1
ATOM 629 O O . ILE A 1 79 ? -34.857 -44.551 65.708 1.00 39.56 79 ILE A O 1
ATOM 633 N N . PRO A 1 80 ? -33.426 -46.281 65.684 1.00 41.41 80 PRO A N 1
ATOM 634 C CA . PRO A 1 80 ? -34.391 -47.228 65.142 1.00 41.41 80 PRO A CA 1
ATOM 635 C C . PRO A 1 80 ? -34.865 -48.182 66.242 1.00 41.41 80 PRO A C 1
ATOM 637 O O . PRO A 1 80 ? -34.077 -48.934 66.820 1.00 41.41 80 PRO A O 1
ATOM 640 N N . GLU A 1 81 ? -36.171 -48.176 66.499 1.00 40.91 81 GLU A N 1
ATOM 641 C CA . GLU A 1 81 ? -36.857 -49.258 67.197 1.00 40.91 81 GLU A CA 1
ATOM 642 C C . GLU A 1 81 ? -36.633 -50.591 66.465 1.00 40.91 81 GLU A C 1
ATOM 644 O O . GLU A 1 81 ? -36.909 -50.720 65.269 1.00 40.91 81 GLU A O 1
ATOM 649 N N . ARG A 1 82 ? -36.189 -51.615 67.199 1.00 36.41 82 ARG A N 1
ATOM 650 C CA . ARG A 1 82 ? -36.445 -53.017 66.857 1.00 36.41 82 ARG A CA 1
ATOM 651 C C . ARG A 1 82 ? -36.690 -53.826 68.125 1.00 36.41 82 ARG A C 1
ATOM 653 O O . ARG A 1 82 ? -35.813 -53.985 68.968 1.00 36.41 82 ARG A O 1
ATOM 660 N N . SER A 1 83 ? -37.912 -54.329 68.211 1.00 41.38 83 SER A N 1
ATOM 661 C CA . SER A 1 83 ? -38.371 -55.426 69.056 1.00 41.38 83 SER A CA 1
ATOM 662 C C . SER A 1 83 ? -37.581 -56.716 68.788 1.00 41.38 83 SER A C 1
ATOM 664 O O . SER A 1 83 ? -37.503 -57.127 67.632 1.00 41.38 83 SER A O 1
ATOM 666 N N . ASP A 1 84 ? -37.017 -57.353 69.821 1.00 35.56 84 ASP A N 1
ATOM 667 C CA . ASP A 1 84 ? -37.451 -58.680 70.304 1.00 35.56 84 ASP A CA 1
ATOM 668 C C . ASP A 1 84 ? -36.518 -59.307 71.365 1.00 35.56 84 ASP A C 1
ATOM 670 O O . ASP A 1 84 ? -35.294 -59.254 71.280 1.00 35.56 84 ASP A O 1
ATOM 674 N N . SER A 1 85 ? -37.161 -60.035 72.285 1.00 36.03 85 SER A N 1
ATOM 675 C CA . SER A 1 85 ? -36.670 -61.173 73.088 1.00 36.03 85 SER A CA 1
ATOM 676 C C . SER A 1 85 ? -35.774 -60.952 74.329 1.00 36.03 85 SER A C 1
ATOM 678 O O . SER A 1 85 ? -34.569 -60.761 74.263 1.00 36.03 85 SER A O 1
ATOM 680 N N . LEU A 1 86 ? -36.446 -61.071 75.481 1.00 43.50 86 LEU A N 1
ATOM 681 C CA . LEU A 1 86 ? -36.222 -62.029 76.578 1.00 43.50 86 LEU A CA 1
ATOM 682 C C . LEU A 1 86 ? -34.844 -62.151 77.288 1.00 43.50 86 LEU A C 1
ATOM 684 O O . LEU A 1 86 ? -33.837 -62.549 76.718 1.00 43.50 86 LEU A O 1
ATOM 688 N N . ASP A 1 87 ? -34.946 -62.011 78.617 1.00 39.34 87 ASP A N 1
ATOM 689 C CA . ASP A 1 87 ? -34.233 -62.716 79.694 1.00 39.34 87 ASP A CA 1
ATOM 690 C C . ASP A 1 87 ? -32.886 -62.223 80.279 1.00 39.34 87 ASP A C 1
ATOM 692 O O . ASP A 1 87 ? -31.794 -62.416 79.757 1.00 39.34 87 ASP A O 1
ATOM 696 N N . THR A 1 88 ? -33.016 -61.835 81.557 1.00 44.31 88 THR A N 1
ATOM 697 C CA . THR A 1 88 ? -32.135 -62.085 82.717 1.00 44.31 88 THR A CA 1
ATOM 698 C C . THR A 1 88 ? -31.011 -61.110 83.117 1.00 44.31 88 THR A C 1
ATOM 700 O O . THR A 1 88 ? -30.048 -60.857 82.408 1.00 44.31 88 THR A O 1
ATOM 703 N N . ARG A 1 89 ? -31.098 -60.776 84.419 1.00 38.25 89 ARG A N 1
ATOM 704 C CA . ARG A 1 89 ? -30.052 -60.510 85.432 1.00 38.25 89 ARG A CA 1
ATOM 705 C C . ARG A 1 89 ? -29.625 -59.066 85.746 1.00 38.25 89 ARG A C 1
ATOM 707 O O . ARG A 1 89 ? -28.831 -58.427 85.075 1.00 38.25 89 ARG A O 1
ATOM 714 N N . THR A 1 90 ? -30.105 -58.667 86.923 1.00 52.31 90 THR A N 1
ATOM 715 C CA . THR A 1 90 ? -29.531 -57.795 87.957 1.00 52.31 90 THR A CA 1
ATOM 716 C C . THR A 1 90 ? -28.012 -57.554 87.930 1.00 52.31 90 THR A C 1
ATOM 718 O O . THR A 1 90 ? -27.242 -58.469 88.214 1.00 52.31 90 THR A O 1
ATOM 721 N N . THR A 1 91 ? -27.618 -56.276 87.810 1.00 43.53 91 THR A N 1
ATOM 722 C CA . THR A 1 91 ? -26.472 -55.651 88.515 1.00 43.53 91 THR A CA 1
ATOM 723 C C . THR A 1 91 ? -26.719 -54.139 88.701 1.00 43.53 91 THR A C 1
ATOM 725 O O . THR A 1 91 ? -27.194 -53.508 87.756 1.00 43.53 91 THR A O 1
ATOM 728 N N . PRO A 1 92 ? -26.414 -53.529 89.865 1.00 49.03 92 PRO A N 1
ATOM 729 C CA . PRO A 1 92 ? -26.615 -52.096 90.097 1.00 49.03 92 PRO A CA 1
ATOM 730 C C . PRO A 1 92 ? -25.473 -51.267 89.480 1.00 49.03 92 PRO A C 1
ATOM 732 O O . PRO A 1 92 ? -24.305 -51.506 89.779 1.00 49.03 92 PRO A O 1
ATOM 735 N N . SER A 1 93 ? -25.809 -50.298 88.624 1.00 43.44 93 SER A N 1
ATOM 736 C CA . SER A 1 93 ? -24.861 -49.335 88.036 1.00 43.44 93 SER A CA 1
ATOM 737 C C . SER A 1 93 ? -24.640 -48.132 88.977 1.00 43.44 93 SER A C 1
ATOM 739 O O . SER A 1 93 ? -25.586 -47.760 89.679 1.00 43.44 93 SER A O 1
ATOM 741 N N . PRO A 1 94 ? -23.444 -47.505 89.025 1.00 57.00 94 PRO A N 1
ATOM 742 C CA . PRO A 1 94 ? -23.153 -46.387 89.921 1.00 57.00 94 PRO A CA 1
ATOM 743 C C . PRO A 1 94 ? -23.904 -45.124 89.484 1.00 57.00 94 PRO A C 1
ATOM 745 O O . PRO A 1 94 ? -23.953 -44.797 88.300 1.00 57.00 94 PRO A O 1
ATOM 748 N N . VAL A 1 95 ? -24.466 -44.401 90.449 1.00 59.59 95 VAL A N 1
ATOM 749 C CA . VAL A 1 95 ? -25.102 -43.093 90.234 1.00 59.59 95 VAL A CA 1
ATOM 750 C C . VAL A 1 95 ? -24.034 -42.078 89.772 1.00 59.59 95 VAL A C 1
ATOM 752 O O . VAL A 1 95 ? -22.988 -42.008 90.421 1.00 59.59 95 VAL A O 1
ATOM 755 N N . PRO A 1 96 ? -24.247 -41.306 88.685 1.00 62.91 96 PRO A N 1
ATOM 756 C CA . PRO A 1 96 ? -23.308 -40.273 88.235 1.00 62.91 96 PRO A CA 1
ATOM 757 C C . PRO A 1 96 ? -23.162 -39.158 89.279 1.00 62.91 96 PRO A C 1
ATOM 759 O O . PRO A 1 96 ? -24.158 -38.719 89.851 1.00 62.91 96 PRO A O 1
ATOM 762 N N . ASP A 1 97 ? -21.933 -38.700 89.530 1.00 71.38 97 ASP A N 1
ATOM 763 C CA . ASP A 1 97 ? -21.654 -37.605 90.465 1.00 71.38 97 ASP A CA 1
ATOM 764 C C . ASP A 1 97 ? -22.004 -36.244 89.817 1.00 71.38 97 ASP A C 1
ATOM 766 O O . ASP A 1 97 ? -21.320 -35.813 88.880 1.00 71.38 97 ASP A O 1
ATOM 770 N N . PRO A 1 98 ? -23.046 -35.537 90.294 1.00 75.19 98 PRO A N 1
ATOM 771 C CA . PRO A 1 98 ? -23.533 -34.297 89.686 1.00 75.19 98 PRO A CA 1
ATOM 772 C C . PRO A 1 98 ? -22.540 -33.127 89.781 1.00 75.19 98 PRO A C 1
ATOM 774 O O . PRO A 1 98 ? -22.731 -32.106 89.120 1.00 75.19 98 PRO A O 1
ATOM 777 N N . ILE A 1 99 ? -21.482 -33.233 90.595 1.00 79.31 99 ILE A N 1
ATOM 778 C CA . ILE A 1 99 ? -20.414 -32.224 90.652 1.00 79.31 99 ILE A CA 1
ATOM 779 C C . ILE A 1 99 ? -19.519 -32.331 89.412 1.00 79.31 99 ILE A C 1
ATOM 781 O O . ILE A 1 99 ? -19.263 -31.321 88.760 1.00 79.31 99 ILE A O 1
ATOM 785 N N . LEU A 1 100 ? -19.136 -33.552 89.027 1.00 84.62 100 LEU A N 1
ATOM 786 C CA . LEU A 1 100 ? -18.298 -33.811 87.852 1.00 84.62 100 LEU A CA 1
ATOM 787 C C . LEU A 1 100 ? -18.985 -33.408 86.539 1.00 84.62 100 LEU A C 1
ATOM 789 O O . LEU A 1 100 ? -18.321 -32.931 85.621 1.00 84.62 100 LEU A O 1
ATOM 793 N N . GLU A 1 101 ? -20.305 -33.571 86.433 1.00 85.81 101 GLU A N 1
ATOM 794 C CA . GLU A 1 101 ? -21.064 -33.101 85.264 1.00 85.81 101 GLU A CA 1
ATOM 795 C C . GLU A 1 101 ? -21.108 -31.571 85.180 1.00 85.81 101 GLU A C 1
ATOM 797 O O . GLU A 1 101 ? -20.964 -31.004 84.095 1.00 85.81 101 GLU A O 1
ATOM 802 N N . ARG A 1 102 ? -21.237 -30.892 86.327 1.00 87.44 102 ARG A N 1
ATOM 803 C CA . ARG A 1 102 ? -21.222 -29.426 86.391 1.00 87.44 102 ARG A CA 1
ATOM 804 C C . ARG A 1 102 ? -19.858 -28.861 86.008 1.00 87.44 102 ARG A C 1
ATOM 806 O O . ARG A 1 102 ? -19.799 -27.894 85.256 1.00 87.44 102 ARG A O 1
ATOM 813 N N . ASP A 1 103 ? -18.780 -29.479 86.483 1.00 89.88 103 ASP A N 1
ATOM 814 C CA . ASP A 1 103 ? -17.415 -29.046 86.176 1.00 89.88 103 ASP A CA 1
ATOM 815 C C . ASP A 1 103 ? -17.078 -29.261 84.693 1.00 89.88 103 ASP A C 1
ATOM 817 O O . ASP A 1 103 ? -16.524 -28.364 84.057 1.00 89.88 103 ASP A O 1
ATOM 821 N N . LYS A 1 104 ? -17.520 -30.378 84.093 1.00 90.19 104 LYS A N 1
ATOM 822 C CA . LYS A 1 104 ? -17.418 -30.605 82.638 1.00 90.19 104 LYS A CA 1
ATOM 823 C C . LYS A 1 104 ? -18.199 -29.570 81.826 1.00 90.19 104 LYS A C 1
ATOM 825 O O . LYS A 1 104 ? -17.714 -29.115 80.792 1.00 90.19 104 LYS A O 1
ATOM 830 N N . LEU A 1 105 ? -19.391 -29.178 82.285 1.00 93.38 105 LEU A N 1
ATOM 831 C CA . LEU A 1 105 ? -20.184 -28.135 81.630 1.00 93.38 105 LEU A CA 1
ATOM 832 C C . LEU A 1 105 ? -19.504 -26.762 81.730 1.00 93.38 105 LEU A C 1
ATOM 834 O O . LEU A 1 105 ? -19.459 -26.024 80.749 1.00 93.38 105 LEU A O 1
ATOM 838 N N . ILE A 1 106 ? -18.942 -26.427 82.894 1.00 92.50 106 ILE A N 1
ATOM 839 C CA . ILE A 1 106 ? -18.182 -25.187 83.088 1.00 92.50 106 ILE A CA 1
ATOM 840 C C . ILE A 1 106 ? -16.958 -25.163 82.166 1.00 92.50 106 ILE A C 1
ATOM 842 O O . ILE A 1 106 ? -16.718 -24.151 81.511 1.00 92.50 106 ILE A O 1
ATOM 846 N N . GLU A 1 107 ? -16.212 -26.263 82.068 1.00 94.56 107 GLU A N 1
ATOM 847 C CA . GLU A 1 107 ? -15.053 -26.370 81.178 1.00 94.56 107 GLU A CA 1
ATOM 848 C C . GLU A 1 107 ? -15.452 -26.233 79.701 1.00 94.56 107 GLU A C 1
ATOM 850 O O . GLU A 1 107 ? -14.810 -25.489 78.953 1.00 94.56 107 GLU A O 1
ATOM 855 N N . HIS A 1 108 ? -16.550 -26.875 79.290 1.00 92.31 108 HIS A N 1
ATOM 856 C CA . HIS A 1 108 ? -17.099 -26.746 77.941 1.00 92.31 108 HIS A CA 1
ATOM 857 C C . HIS A 1 108 ? -17.460 -25.290 77.612 1.00 92.31 108 HIS A C 1
ATOM 859 O O . HIS A 1 108 ? -16.959 -24.746 76.628 1.00 92.31 108 HIS A O 1
ATOM 865 N N . LEU A 1 109 ? -18.224 -24.618 78.481 1.00 94.81 109 LEU A N 1
ATOM 866 C CA . LEU A 1 109 ? -18.617 -23.217 78.295 1.00 94.81 109 LEU A CA 1
ATOM 867 C C . LEU A 1 109 ? -17.417 -22.258 78.336 1.00 94.81 109 LEU A C 1
ATOM 869 O O . LEU A 1 109 ? -17.383 -21.265 77.611 1.00 94.81 109 LEU A O 1
ATOM 873 N N . GLN A 1 110 ? -16.400 -22.534 79.157 1.00 95.44 110 GLN A N 1
ATOM 874 C CA . GLN A 1 110 ? -15.166 -21.742 79.185 1.00 95.44 110 GLN A CA 1
ATOM 875 C C . GLN A 1 110 ? -14.334 -21.912 77.911 1.00 95.44 110 GLN A C 1
ATOM 877 O O . GLN A 1 110 ? -13.719 -20.942 77.456 1.00 95.44 110 GLN A O 1
ATOM 882 N N . ASN A 1 111 ? -14.299 -23.117 77.339 1.00 94.62 111 ASN A N 1
ATOM 883 C CA . ASN A 1 111 ? -13.656 -23.378 76.053 1.00 94.62 111 ASN A CA 1
ATOM 884 C C . ASN A 1 111 ? -14.430 -22.710 74.909 1.00 94.62 111 ASN A C 1
ATOM 886 O O . ASN A 1 111 ? -13.817 -22.059 74.065 1.00 94.62 111 ASN A O 1
ATOM 890 N N . GLU A 1 112 ? -15.761 -22.773 74.931 1.00 95.06 112 GLU A N 1
ATOM 891 C CA . GLU A 1 112 ? -16.628 -22.119 73.948 1.00 95.06 112 GLU A CA 1
ATOM 892 C C . GLU A 1 112 ? -16.505 -20.587 74.010 1.00 95.06 112 GLU A C 1
ATOM 894 O O . GLU A 1 112 ? -16.313 -19.934 72.987 1.00 95.06 112 GLU A O 1
ATOM 899 N N . LEU A 1 113 ? -16.459 -20.001 75.213 1.00 93.00 113 LEU A N 1
ATOM 900 C CA . LEU A 1 113 ? -16.171 -18.575 75.410 1.00 93.00 113 LEU A CA 1
ATOM 901 C C . LEU A 1 113 ? -14.767 -18.169 74.945 1.00 93.00 113 LEU A C 1
ATOM 903 O O . LEU A 1 113 ? -14.575 -17.025 74.525 1.00 93.00 113 LEU A O 1
ATOM 907 N N . ARG A 1 114 ? -13.768 -19.052 75.066 1.00 95.75 114 ARG A N 1
ATOM 908 C CA . ARG A 1 114 ? -12.418 -18.806 74.532 1.00 95.75 114 ARG A CA 1
ATOM 909 C C . ARG A 1 114 ? -12.425 -18.834 73.008 1.00 95.75 114 ARG A C 1
ATOM 911 O O . ARG A 1 114 ? -11.858 -17.932 72.399 1.00 95.75 114 ARG A O 1
ATOM 918 N N . ARG A 1 115 ? -13.111 -19.813 72.416 1.00 96.19 115 ARG A N 1
ATOM 919 C CA . ARG A 1 115 ? -13.272 -19.941 70.966 1.00 96.19 115 ARG A CA 1
ATOM 920 C C . ARG A 1 115 ? -13.990 -18.728 70.380 1.00 96.19 115 ARG A C 1
ATOM 922 O O . ARG A 1 115 ? -13.410 -18.050 69.547 1.00 96.19 115 ARG A O 1
ATOM 929 N N . MET A 1 116 ? -15.153 -18.352 70.918 1.00 94.94 116 MET A N 1
ATOM 930 C CA . MET A 1 116 ? -15.890 -17.172 70.445 1.00 94.94 116 MET A CA 1
ATOM 931 C C . MET A 1 116 ? -15.071 -15.876 70.543 1.00 94.94 116 MET A C 1
ATOM 933 O O . MET A 1 116 ? -15.149 -15.027 69.660 1.00 94.94 116 MET A O 1
ATOM 937 N N . ARG A 1 117 ? -14.248 -15.703 71.589 1.00 95.81 117 ARG A N 1
ATOM 938 C CA . ARG A 1 117 ? -13.337 -14.546 71.678 1.00 95.81 117 ARG A CA 1
ATOM 939 C C . ARG A 1 117 ? -12.245 -14.570 70.610 1.00 95.81 117 ARG A C 1
ATOM 941 O O . ARG A 1 117 ? -11.907 -13.510 70.088 1.00 95.81 117 ARG A O 1
ATOM 948 N N . SER A 1 118 ? -11.704 -15.748 70.302 1.00 95.19 118 SER A N 1
ATOM 949 C CA . SER A 1 118 ? -10.739 -15.929 69.215 1.00 95.19 118 SER A CA 1
ATOM 950 C C . SER A 1 118 ? -11.369 -15.588 67.866 1.00 95.19 118 SER A C 1
ATOM 952 O O . SER A 1 118 ? -10.806 -14.782 67.130 1.00 95.19 118 SER A O 1
ATOM 954 N N . ASP A 1 119 ? -12.569 -16.104 67.596 1.00 95.06 119 ASP A N 1
ATOM 955 C CA . ASP A 1 119 ? -13.292 -15.882 66.340 1.00 95.06 119 ASP A CA 1
ATOM 956 C C . ASP A 1 119 ? -13.613 -14.390 66.145 1.00 95.06 119 ASP A C 1
ATOM 958 O O . ASP A 1 119 ? -13.369 -13.825 65.081 1.00 95.06 119 ASP A O 1
ATOM 962 N N . VAL A 1 120 ? -14.064 -13.695 67.199 1.00 94.88 120 VAL A N 1
ATOM 963 C CA . VAL A 1 120 ? -14.281 -12.236 67.155 1.00 94.88 120 VAL A CA 1
ATOM 964 C C . VAL A 1 120 ? -12.976 -11.482 66.885 1.00 94.88 120 VAL A C 1
ATOM 966 O O . VAL A 1 120 ? -12.964 -10.548 66.083 1.00 94.88 120 VAL A O 1
ATOM 969 N N . SER A 1 121 ? -11.870 -11.871 67.527 1.00 96.00 121 SER A N 1
ATOM 970 C CA . SER A 1 121 ? -10.564 -11.244 67.285 1.00 96.00 121 SER A CA 1
ATOM 971 C C . SER A 1 121 ? -10.096 -11.451 65.844 1.00 96.00 121 SER A C 1
ATOM 973 O O . SER A 1 121 ? -9.575 -10.517 65.232 1.00 96.00 121 SER A O 1
ATOM 975 N N . GLN A 1 122 ? -10.316 -12.645 65.294 1.00 95.19 122 GLN A N 1
ATOM 976 C CA . GLN A 1 122 ? -9.979 -12.983 63.918 1.00 95.19 122 GLN A CA 1
ATOM 977 C C . GLN A 1 122 ? -10.807 -12.159 62.925 1.00 95.19 122 GLN A C 1
ATOM 979 O O . GLN A 1 122 ? -10.230 -11.483 62.077 1.00 95.19 122 GLN A O 1
ATOM 984 N N . ILE A 1 123 ? -12.131 -12.095 63.098 1.00 94.00 123 ILE A N 1
ATOM 985 C CA . ILE A 1 123 ? -13.020 -11.287 62.244 1.00 94.00 123 ILE A CA 1
ATOM 986 C C . ILE A 1 123 ? -12.615 -9.805 62.274 1.00 94.00 123 ILE A C 1
ATOM 988 O O . ILE A 1 123 ? -12.593 -9.130 61.242 1.00 94.00 123 ILE A O 1
ATOM 992 N N . VAL A 1 124 ? -12.263 -9.267 63.447 1.00 95.56 124 VAL A N 1
ATOM 993 C CA . VAL A 1 124 ? -11.802 -7.874 63.571 1.00 95.56 124 VAL A CA 1
ATOM 994 C C . VAL A 1 124 ? -10.474 -7.658 62.841 1.00 95.56 124 VAL A C 1
ATOM 996 O O . VAL A 1 124 ? -10.302 -6.627 62.183 1.00 95.56 124 VAL A O 1
ATOM 999 N N . GLN A 1 125 ? -9.545 -8.608 62.936 1.00 96.56 125 GLN A N 1
ATOM 1000 C CA . GLN A 1 125 ? -8.268 -8.545 62.232 1.00 96.56 125 GLN A CA 1
ATOM 1001 C C . GLN A 1 125 ? -8.467 -8.609 60.714 1.00 96.56 125 GLN A C 1
ATOM 1003 O O . GLN A 1 125 ? -7.954 -7.743 60.008 1.00 96.56 125 GLN A O 1
ATOM 1008 N N . GLU A 1 126 ? -9.262 -9.556 60.217 1.00 93.38 126 GLU A N 1
ATOM 1009 C CA . GLU A 1 126 ? -9.601 -9.698 58.796 1.00 93.38 126 GLU A CA 1
ATOM 1010 C C . GLU A 1 126 ? -10.271 -8.433 58.250 1.00 93.38 126 GLU A C 1
ATOM 1012 O O . GLU A 1 126 ? -9.843 -7.896 57.224 1.00 93.38 126 GLU A O 1
ATOM 1017 N N . ARG A 1 127 ? -11.240 -7.868 58.987 1.00 94.31 127 ARG A N 1
ATOM 1018 C CA . ARG A 1 127 ? -11.880 -6.592 58.633 1.00 94.31 127 ARG A CA 1
ATOM 1019 C C . ARG A 1 127 ? -10.864 -5.457 58.527 1.00 94.31 127 ARG A C 1
ATOM 1021 O O . ARG A 1 127 ? -10.932 -4.653 57.600 1.00 94.31 127 ARG A O 1
ATOM 1028 N N . ASN A 1 128 ? -9.943 -5.346 59.482 1.00 94.00 128 ASN A N 1
ATOM 1029 C CA . ASN A 1 128 ? -8.949 -4.272 59.486 1.00 94.00 128 ASN A CA 1
ATOM 1030 C C . ASN A 1 128 ? -7.927 -4.436 58.349 1.00 94.00 128 ASN A C 1
ATOM 1032 O O . ASN A 1 128 ? -7.574 -3.440 57.717 1.00 94.00 128 ASN A O 1
ATOM 1036 N N . THR A 1 129 ? -7.513 -5.667 58.043 1.00 95.88 129 THR A N 1
ATOM 1037 C CA . THR A 1 129 ? -6.653 -5.976 56.890 1.00 95.88 129 THR A CA 1
ATOM 1038 C C . THR A 1 129 ? -7.351 -5.618 55.578 1.00 95.88 129 THR A C 1
ATOM 1040 O O . THR A 1 129 ? -6.776 -4.916 54.745 1.00 95.88 129 THR A O 1
ATOM 1043 N N . MET A 1 130 ? -8.624 -5.997 55.425 1.00 96.25 130 MET A N 1
ATOM 1044 C CA . MET A 1 130 ? -9.430 -5.648 54.254 1.00 96.25 130 MET A CA 1
ATOM 1045 C C . MET A 1 130 ? -9.572 -4.128 54.104 1.00 96.25 130 MET A C 1
ATOM 1047 O O . MET A 1 130 ? -9.277 -3.589 53.038 1.00 96.25 130 MET A O 1
ATOM 1051 N N . LEU A 1 131 ? -9.931 -3.413 55.175 1.00 93.19 131 LEU A N 1
ATOM 1052 C CA . LEU A 1 131 ? -10.025 -1.948 55.164 1.00 93.19 131 LEU A CA 1
ATOM 1053 C C . LEU A 1 131 ? -8.688 -1.275 54.818 1.00 93.19 131 LEU A C 1
ATOM 1055 O O . LEU A 1 131 ? -8.683 -0.264 54.114 1.00 93.19 131 LEU A O 1
ATOM 1059 N N . GLY A 1 132 ? -7.563 -1.823 55.286 1.00 94.81 132 GLY A N 1
ATOM 1060 C CA . GLY A 1 132 ? -6.223 -1.367 54.914 1.00 94.81 132 GLY A CA 1
ATOM 1061 C C . GLY A 1 132 ? -5.967 -1.512 53.414 1.00 94.81 132 GLY A C 1
ATOM 1062 O O . GLY A 1 132 ? -5.623 -0.530 52.755 1.00 94.81 132 GLY A O 1
ATOM 1063 N N . SER A 1 133 ? -6.236 -2.699 52.863 1.00 94.00 133 SER A N 1
ATOM 1064 C CA . SER A 1 133 ? -6.062 -2.977 51.431 1.00 94.00 133 SER A CA 1
ATOM 1065 C C . SER A 1 133 ? -6.949 -2.094 50.543 1.00 94.00 133 SER A C 1
ATOM 1067 O O . SER A 1 133 ? -6.483 -1.572 49.529 1.00 94.00 133 SER A O 1
ATOM 1069 N N . MET A 1 134 ? -8.198 -1.843 50.957 1.00 94.88 134 MET A N 1
ATOM 1070 C CA . MET A 1 134 ? -9.119 -0.959 50.241 1.00 94.88 134 MET A CA 1
ATOM 1071 C C . MET A 1 134 ? -8.635 0.489 50.252 1.00 94.88 134 MET A C 1
ATOM 1073 O O . MET A 1 134 ? -8.646 1.136 49.210 1.00 94.88 134 MET A O 1
ATOM 1077 N N . ARG A 1 135 ? -8.165 0.997 51.400 1.00 95.75 135 ARG A N 1
ATOM 1078 C CA . ARG A 1 135 ? -7.593 2.351 51.476 1.00 95.75 135 ARG A CA 1
ATOM 1079 C C . ARG A 1 135 ? -6.383 2.493 50.566 1.00 95.75 135 ARG A C 1
ATOM 1081 O O . ARG A 1 135 ? -6.292 3.464 49.828 1.00 95.75 135 ARG A O 1
ATOM 1088 N N . GLU A 1 136 ? -5.483 1.517 50.579 1.00 95.50 136 GLU A N 1
ATOM 1089 C CA . GLU A 1 136 ? -4.295 1.536 49.728 1.00 95.50 136 GLU A CA 1
ATOM 1090 C C . GLU A 1 136 ? -4.645 1.432 48.236 1.00 95.50 136 GLU A C 1
ATOM 1092 O O . GLU A 1 136 ? -3.972 2.023 47.389 1.00 95.50 136 GLU A O 1
ATOM 1097 N N . HIS A 1 137 ? -5.717 0.713 47.896 1.00 95.31 137 HIS A N 1
ATOM 1098 C CA . HIS A 1 137 ? -6.253 0.683 46.540 1.00 95.31 137 HIS A CA 1
ATOM 1099 C C . HIS A 1 137 ? -6.845 2.036 46.121 1.00 95.31 137 HIS A C 1
ATOM 1101 O O . HIS A 1 137 ? -6.497 2.525 45.046 1.00 95.31 137 HIS A O 1
ATOM 1107 N N . SER A 1 138 ? -7.647 2.681 46.977 1.00 92.06 138 SER A N 1
ATOM 1108 C CA . SER A 1 138 ? -8.158 4.037 46.732 1.00 92.06 138 SER A CA 1
ATOM 1109 C C . SER A 1 138 ? -7.023 5.036 46.514 1.00 92.06 138 SER A C 1
ATOM 1111 O O . SER A 1 138 ? -7.026 5.736 45.506 1.00 92.06 138 SER A O 1
ATOM 1113 N N . THR A 1 139 ? -5.995 5.031 47.370 1.00 93.88 139 THR A N 1
ATOM 1114 C CA . THR A 1 139 ? -4.826 5.914 47.214 1.00 93.88 139 THR A CA 1
ATOM 1115 C C . THR A 1 139 ? -4.093 5.667 45.891 1.00 93.88 139 THR A C 1
ATOM 1117 O O . THR A 1 139 ? -3.659 6.609 45.229 1.00 93.88 139 THR A O 1
ATOM 1120 N N . ARG A 1 140 ? -3.961 4.402 45.463 1.00 95.69 140 ARG A N 1
ATOM 1121 C CA . ARG A 1 140 ? -3.354 4.063 44.165 1.00 95.69 140 ARG A CA 1
ATOM 1122 C C . ARG A 1 140 ? -4.177 4.584 42.990 1.00 95.69 140 ARG A C 1
ATOM 1124 O O . ARG A 1 140 ? -3.593 5.141 42.063 1.00 95.69 140 ARG A O 1
ATOM 1131 N N . ILE A 1 141 ? -5.500 4.428 43.027 1.00 93.88 141 ILE A N 1
ATOM 1132 C CA . ILE A 1 141 ? -6.390 4.941 41.976 1.00 93.88 141 ILE A CA 1
ATOM 1133 C C . ILE A 1 141 ? -6.344 6.470 41.927 1.00 93.88 141 ILE A C 1
ATOM 1135 O O . ILE A 1 141 ? -6.221 7.037 40.845 1.00 93.88 141 ILE A O 1
ATOM 1139 N N . GLU A 1 142 ? -6.374 7.148 43.075 1.00 92.94 142 GLU A N 1
ATOM 1140 C CA . GLU A 1 142 ? -6.256 8.610 43.147 1.00 92.94 142 GLU A CA 1
ATOM 1141 C C . GLU A 1 142 ? -4.931 9.104 42.545 1.00 92.94 142 GLU A C 1
ATOM 1143 O O . GLU A 1 142 ? -4.917 10.054 41.758 1.00 92.94 142 GLU A O 1
ATOM 1148 N N . ALA A 1 143 ? -3.819 8.420 42.835 1.00 93.25 143 ALA A N 1
ATOM 1149 C CA . ALA A 1 143 ? -2.517 8.740 42.252 1.00 93.25 143 ALA A CA 1
ATOM 1150 C C . ALA A 1 143 ? -2.482 8.517 40.728 1.00 93.25 143 ALA A C 1
ATOM 1152 O O . ALA A 1 143 ? -1.954 9.357 39.995 1.00 93.25 143 ALA A O 1
ATOM 1153 N N . GLN A 1 144 ? -3.071 7.423 40.232 1.00 92.44 144 GLN A N 1
ATOM 1154 C CA . GLN A 1 144 ? -3.182 7.147 38.793 1.00 92.44 144 GLN A CA 1
ATOM 1155 C C . GLN A 1 144 ? -4.062 8.181 38.078 1.00 92.44 144 GLN A C 1
ATOM 1157 O O . GLN A 1 144 ? -3.717 8.648 36.989 1.00 92.44 144 GLN A O 1
ATOM 1162 N N . LEU A 1 145 ? -5.167 8.595 38.700 1.00 90.69 145 LEU A N 1
ATOM 1163 C CA . LEU A 1 145 ? -6.045 9.637 38.174 1.00 90.69 145 LEU A CA 1
ATOM 1164 C C . LEU A 1 145 ? -5.313 10.983 38.077 1.00 90.69 145 LEU A C 1
ATOM 1166 O O . LEU A 1 145 ? -5.419 11.686 37.073 1.00 90.69 145 LEU A O 1
ATOM 1170 N N . GLN A 1 146 ? -4.527 11.337 39.093 1.00 93.62 146 GLN A N 1
ATOM 1171 C CA . GLN A 1 146 ? -3.754 12.576 39.069 1.00 93.62 146 GLN A CA 1
ATOM 1172 C C . GLN A 1 146 ? -2.642 12.541 38.008 1.00 93.62 146 GLN A C 1
ATOM 1174 O O . GLN A 1 146 ? -2.427 13.537 37.315 1.00 93.62 146 GLN A O 1
ATOM 1179 N N . ALA A 1 147 ? -1.964 11.402 37.838 1.00 91.31 147 ALA A N 1
ATOM 1180 C CA . ALA A 1 147 ? -0.941 11.227 36.807 1.00 91.31 147 ALA A CA 1
ATOM 1181 C C . ALA A 1 147 ? -1.526 11.356 35.390 1.00 91.31 147 ALA A C 1
ATOM 1183 O O . ALA A 1 147 ? -1.039 12.157 34.593 1.00 91.31 147 ALA A O 1
ATOM 1184 N N . THR A 1 148 ? -2.626 10.654 35.105 1.00 89.06 148 THR A N 1
ATOM 1185 C CA . THR A 1 148 ? -3.312 10.723 33.800 1.00 89.06 148 THR A CA 1
ATOM 1186 C C . THR A 1 148 ? -3.845 12.123 33.495 1.00 89.06 148 THR A C 1
ATOM 1188 O O . THR A 1 148 ? -3.755 12.593 32.361 1.00 89.06 148 THR A O 1
ATOM 1191 N N . LYS A 1 149 ? -4.335 12.847 34.509 1.00 92.38 149 LYS A N 1
ATOM 1192 C CA . LYS A 1 149 ? -4.749 14.248 34.358 1.00 92.38 149 LYS A CA 1
ATOM 1193 C C . LYS A 1 149 ? -3.583 15.158 33.965 1.00 92.38 149 LYS A C 1
ATOM 1195 O O . LYS A 1 149 ? -3.765 16.029 33.116 1.00 92.38 149 LYS A O 1
ATOM 1200 N N . ASN A 1 150 ? -2.401 14.956 34.545 1.00 92.06 150 ASN A N 1
ATOM 1201 C CA . ASN A 1 150 ? -1.206 15.719 34.179 1.00 92.06 150 ASN A CA 1
ATOM 1202 C C . ASN A 1 150 ? -0.763 15.417 32.739 1.00 92.06 150 ASN A C 1
ATOM 1204 O O . ASN A 1 150 ? -0.518 16.347 31.974 1.00 92.06 150 ASN A O 1
ATOM 1208 N N . GLU A 1 151 ? -0.738 14.142 32.342 1.00 91.88 151 GLU A N 1
ATOM 1209 C CA . GLU A 1 151 ? -0.407 13.732 30.969 1.00 91.88 151 GLU A CA 1
ATOM 1210 C C . GLU A 1 151 ? -1.369 14.343 29.938 1.00 91.88 151 GLU A C 1
ATOM 1212 O O . GLU A 1 151 ? -0.938 14.844 28.899 1.00 91.88 151 GLU A O 1
ATOM 1217 N N . LEU A 1 152 ? -2.670 14.383 30.249 1.00 88.44 152 LEU A N 1
ATOM 1218 C CA . LEU A 1 152 ? -3.676 15.007 29.389 1.00 88.44 152 LEU A CA 1
ATOM 1219 C C . LEU A 1 152 ? -3.420 16.510 29.194 1.00 88.44 152 LEU A C 1
ATOM 1221 O O . LEU A 1 152 ? -3.576 17.027 28.087 1.00 88.44 152 LEU A O 1
ATOM 1225 N N . VAL A 1 153 ? -3.025 17.219 30.257 1.00 93.44 153 VAL A N 1
ATOM 1226 C CA . VAL A 1 153 ? -2.685 18.649 30.181 1.00 93.44 153 VAL A CA 1
ATOM 1227 C C . VAL A 1 153 ? -1.441 18.869 29.318 1.00 93.44 153 VAL A C 1
ATOM 1229 O O . VAL A 1 153 ?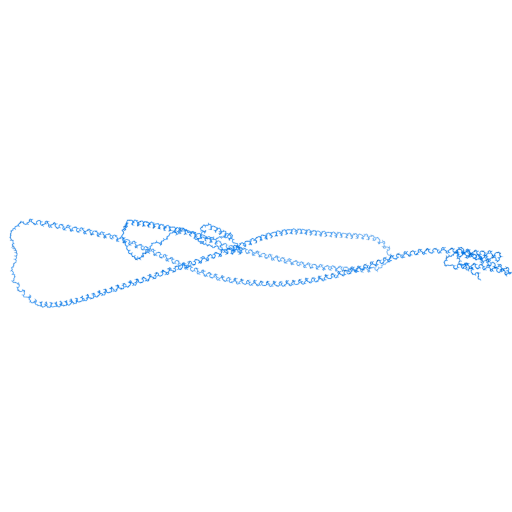 -1.438 19.780 28.488 1.00 93.44 153 VAL A O 1
ATOM 1232 N N . GLU A 1 154 ? -0.413 18.028 29.456 1.00 91.19 154 GLU A N 1
ATOM 1233 C CA . GLU A 1 154 ? 0.790 18.108 28.621 1.00 91.19 154 GLU A CA 1
ATOM 1234 C C . GLU A 1 154 ? 0.494 17.846 27.139 1.00 91.19 154 GLU A C 1
ATOM 1236 O O . GLU A 1 154 ? 0.984 18.574 26.272 1.00 91.19 154 GLU A O 1
ATOM 1241 N N . GLU A 1 155 ? -0.313 16.831 26.821 1.00 85.81 155 GLU A N 1
ATOM 1242 C CA . GLU A 1 155 ? -0.695 16.547 25.433 1.00 85.81 155 GLU A CA 1
ATOM 1243 C C . GLU A 1 155 ? -1.551 17.666 24.838 1.00 85.81 155 GLU A C 1
ATOM 1245 O O . GLU A 1 155 ? -1.348 18.044 23.682 1.00 85.81 155 GLU A O 1
ATOM 1250 N N . ARG A 1 156 ? -2.435 18.277 25.635 1.00 89.00 156 ARG A N 1
ATOM 1251 C CA . ARG A 1 156 ? -3.206 19.447 25.201 1.00 89.00 156 ARG A CA 1
ATOM 1252 C C . ARG A 1 156 ? -2.301 20.639 24.880 1.00 89.00 156 ARG A C 1
ATOM 1254 O O . ARG A 1 156 ? -2.451 21.234 23.819 1.00 89.00 156 ARG A O 1
ATOM 1261 N N . GLN A 1 157 ? -1.307 20.934 25.721 1.00 91.31 157 GLN A N 1
ATOM 1262 C CA . GLN A 1 157 ? -0.328 21.994 25.438 1.00 91.31 157 GLN A CA 1
ATOM 1263 C C . GLN A 1 157 ? 0.490 21.720 24.166 1.00 91.31 157 GLN A C 1
ATOM 1265 O O . GLN A 1 157 ? 0.741 22.635 23.375 1.00 91.31 157 GLN A O 1
ATOM 1270 N N . LYS A 1 158 ? 0.893 20.465 23.926 1.00 89.69 158 LYS A N 1
ATOM 1271 C CA . LYS A 1 158 ? 1.582 20.083 22.681 1.00 89.69 158 LYS A CA 1
ATOM 1272 C C . LYS A 1 158 ? 0.674 20.255 21.464 1.00 89.69 158 LYS A C 1
ATOM 1274 O O . LYS A 1 158 ? 1.140 20.752 20.440 1.00 89.69 158 LYS A O 1
ATOM 1279 N N . ALA A 1 159 ? -0.600 19.878 21.572 1.00 82.75 159 ALA A N 1
ATOM 1280 C CA . ALA A 1 159 ? -1.582 20.059 20.507 1.00 82.75 159 ALA A CA 1
ATOM 1281 C C . ALA A 1 159 ? -1.792 21.545 20.172 1.00 82.75 159 ALA A C 1
ATOM 1283 O O . ALA A 1 159 ? -1.745 21.906 18.997 1.00 82.75 159 ALA A O 1
ATOM 1284 N N . ASP A 1 160 ? -1.917 22.406 21.185 1.00 89.75 160 ASP A N 1
ATOM 1285 C CA . ASP A 1 160 ? -2.048 23.857 21.001 1.00 89.75 160 ASP A CA 1
ATOM 1286 C C . ASP A 1 160 ? -0.801 24.456 20.328 1.00 89.75 160 ASP A C 1
ATOM 1288 O O . ASP A 1 160 ? -0.906 25.268 19.408 1.00 89.75 160 ASP A O 1
ATOM 1292 N N . THR A 1 161 ? 0.395 24.001 20.718 1.00 89.44 161 THR A N 1
ATOM 1293 C CA . THR A 1 161 ? 1.656 24.442 20.095 1.00 89.44 161 THR A CA 1
ATOM 1294 C C . THR A 1 161 ? 1.715 24.038 18.617 1.00 89.44 161 THR A C 1
ATOM 1296 O O . THR A 1 161 ? 2.030 24.856 17.752 1.00 89.44 161 THR A O 1
ATOM 1299 N N . LEU A 1 162 ? 1.342 22.793 18.301 1.00 88.12 162 LEU A N 1
ATOM 1300 C CA . LEU A 1 162 ? 1.291 22.300 16.923 1.00 88.12 162 LEU A CA 1
ATOM 1301 C C . LEU A 1 162 ? 0.237 23.035 16.084 1.00 88.12 162 LEU A C 1
ATOM 1303 O O . LEU A 1 162 ? 0.489 23.321 14.913 1.00 88.12 162 LEU A O 1
ATOM 1307 N N . ALA A 1 163 ? -0.911 23.383 16.669 1.00 87.06 163 ALA A N 1
ATOM 1308 C CA . ALA A 1 163 ? -1.955 24.149 15.991 1.00 87.06 163 ALA A CA 1
ATOM 1309 C C . ALA A 1 163 ? -1.457 25.532 15.534 1.00 87.06 163 ALA A C 1
ATOM 1311 O O . ALA A 1 163 ? -1.864 26.010 14.475 1.00 87.06 163 ALA A O 1
ATOM 1312 N N . VAL A 1 164 ? -0.530 26.144 16.281 1.00 91.19 164 VAL A N 1
ATOM 1313 C CA . VAL A 1 164 ? 0.122 27.409 15.902 1.00 91.19 164 VAL A CA 1
ATOM 1314 C C . VAL A 1 164 ? 1.221 27.204 14.848 1.00 91.19 164 VAL A C 1
ATOM 1316 O O . VAL A 1 164 ? 1.377 28.036 13.955 1.00 91.19 164 VAL A O 1
ATOM 1319 N N . GLU A 1 165 ? 1.973 26.101 14.895 1.00 88.25 165 GLU A N 1
ATOM 1320 C CA . GLU A 1 165 ? 3.072 25.836 13.950 1.00 88.25 165 GLU A CA 1
ATOM 1321 C C . GLU A 1 165 ? 2.602 25.428 12.543 1.00 88.25 165 GLU A C 1
ATOM 1323 O O . GLU A 1 165 ? 3.215 25.826 11.546 1.00 88.25 165 GLU A O 1
ATOM 1328 N N . ILE A 1 166 ? 1.503 24.672 12.434 1.00 84.94 166 ILE A N 1
ATOM 1329 C CA . ILE A 1 166 ? 0.940 24.197 11.156 1.00 84.94 166 ILE A CA 1
ATOM 1330 C C . ILE A 1 166 ? 0.735 25.327 10.125 1.00 84.94 166 ILE A C 1
ATOM 1332 O O . ILE A 1 166 ? 1.247 25.192 9.007 1.00 84.94 166 ILE A O 1
ATOM 1336 N N . PRO A 1 167 ? 0.059 26.453 10.435 1.00 88.19 167 PRO A N 1
ATOM 1337 C CA . PRO A 1 167 ? -0.135 27.529 9.462 1.00 88.19 167 PRO A CA 1
ATOM 1338 C C . PRO A 1 167 ? 1.181 28.219 9.068 1.00 88.19 167 PRO A C 1
ATOM 1340 O O . PRO A 1 167 ? 1.335 28.640 7.919 1.00 88.19 167 PRO A O 1
ATOM 1343 N N . VAL A 1 168 ? 2.164 28.297 9.973 1.00 88.88 168 VAL A N 1
ATOM 1344 C CA . VAL A 1 168 ? 3.489 28.873 9.680 1.00 88.88 168 VAL A CA 1
ATOM 1345 C C . VAL A 1 168 ? 4.255 27.998 8.686 1.00 88.88 168 VAL A C 1
ATOM 1347 O O . VAL A 1 168 ? 4.853 28.512 7.737 1.00 88.88 168 VAL A O 1
ATOM 1350 N N . ILE A 1 169 ? 4.209 26.676 8.863 1.00 86.25 169 ILE A N 1
ATOM 1351 C CA . ILE A 1 169 ? 4.839 25.717 7.948 1.00 86.25 169 ILE A CA 1
ATOM 1352 C C . ILE A 1 169 ? 4.138 25.732 6.586 1.00 86.25 169 ILE A C 1
ATOM 1354 O O . ILE A 1 169 ? 4.816 25.793 5.562 1.00 86.25 169 ILE A O 1
ATOM 1358 N N . GLN A 1 170 ? 2.802 25.755 6.555 1.00 83.38 170 GLN A N 1
ATOM 1359 C CA . GLN A 1 170 ? 2.040 25.854 5.304 1.00 83.38 170 GLN A CA 1
ATOM 1360 C C . GLN A 1 170 ? 2.358 27.138 4.530 1.00 83.38 170 GLN A C 1
ATOM 1362 O O . GLN A 1 170 ? 2.497 27.101 3.307 1.00 83.38 170 GLN A O 1
ATOM 1367 N N . LYS A 1 171 ? 2.529 28.268 5.227 1.00 90.75 171 LYS A N 1
ATOM 1368 C CA . LYS A 1 171 ? 2.947 29.525 4.597 1.00 90.75 171 LYS A CA 1
ATOM 1369 C C . LYS A 1 171 ? 4.347 29.412 3.982 1.00 90.75 171 LYS A C 1
ATOM 1371 O O . LYS A 1 171 ? 4.523 29.765 2.821 1.00 90.75 171 LYS A O 1
ATOM 1376 N N . ARG A 1 172 ? 5.322 28.859 4.716 1.00 88.31 172 ARG A N 1
ATOM 1377 C CA . ARG A 1 172 ? 6.689 28.635 4.200 1.00 88.31 172 ARG A CA 1
ATOM 1378 C C . ARG A 1 172 ? 6.722 27.674 3.010 1.00 88.31 172 ARG A C 1
ATOM 1380 O O . ARG A 1 172 ? 7.514 27.881 2.093 1.00 88.31 172 ARG A O 1
ATOM 1387 N N . LEU A 1 173 ? 5.874 26.644 3.017 1.00 86.81 173 LEU A N 1
ATOM 1388 C CA . LEU A 1 173 ? 5.736 25.711 1.898 1.00 86.81 173 LEU A CA 1
ATOM 1389 C C . LEU A 1 173 ? 5.270 26.453 0.639 1.00 86.81 173 LEU A C 1
ATOM 1391 O O . LEU A 1 173 ? 5.965 26.401 -0.372 1.00 86.81 173 LEU A O 1
ATOM 1395 N N . LYS A 1 174 ? 4.180 27.229 0.734 1.00 89.50 174 LYS A N 1
ATOM 1396 C CA . LYS A 1 174 ? 3.669 28.038 -0.387 1.00 89.50 174 LYS A CA 1
ATOM 1397 C C . LYS A 1 174 ? 4.709 29.021 -0.924 1.00 89.50 174 LYS A C 1
ATOM 1399 O O . LYS A 1 174 ? 4.921 29.091 -2.128 1.00 89.50 174 LYS A O 1
ATOM 1404 N N . GLU A 1 175 ? 5.413 29.733 -0.042 1.00 92.19 175 GLU A N 1
ATOM 1405 C CA . GLU A 1 175 ? 6.486 30.654 -0.449 1.00 92.19 175 GLU A CA 1
ATOM 1406 C C . GLU A 1 175 ? 7.637 29.930 -1.172 1.00 92.19 175 GLU A C 1
ATOM 1408 O O . GLU A 1 175 ? 8.278 30.493 -2.061 1.00 92.19 175 GLU A O 1
ATOM 1413 N N . THR A 1 176 ? 7.923 28.681 -0.797 1.00 86.94 176 THR A N 1
ATOM 1414 C CA . THR A 1 176 ? 8.963 27.866 -1.441 1.00 86.94 176 THR A CA 1
ATOM 1415 C C . THR A 1 176 ? 8.498 27.344 -2.802 1.00 86.94 176 THR A C 1
ATOM 1417 O O . THR A 1 176 ? 9.267 27.395 -3.761 1.00 86.94 176 THR A O 1
ATOM 1420 N N . GLU A 1 177 ? 7.239 26.916 -2.918 1.00 86.44 177 GLU A N 1
ATOM 1421 C CA . GLU A 1 177 ? 6.619 26.505 -4.186 1.00 86.44 177 GLU A CA 1
ATOM 1422 C C . GLU A 1 177 ? 6.565 27.659 -5.195 1.00 86.44 177 GLU A C 1
ATOM 1424 O O . GLU A 1 177 ? 6.933 27.481 -6.356 1.00 86.44 177 GLU A O 1
ATOM 1429 N N . GLU A 1 178 ? 6.195 28.867 -4.759 1.00 92.19 178 GLU A N 1
ATOM 1430 C CA . GLU A 1 178 ? 6.202 30.059 -5.616 1.00 92.19 178 GLU A CA 1
ATOM 1431 C C . GLU A 1 178 ? 7.616 30.396 -6.112 1.00 92.19 178 GLU A C 1
ATOM 1433 O O . GLU A 1 178 ? 7.810 30.667 -7.300 1.00 92.19 178 GLU A O 1
ATOM 1438 N N . LYS A 1 179 ? 8.633 30.315 -5.243 1.00 91.62 179 LYS A N 1
ATOM 1439 C CA . LYS A 1 179 ? 10.040 30.514 -5.640 1.00 91.62 179 LYS A CA 1
ATOM 1440 C C . LYS A 1 179 ? 10.519 29.457 -6.635 1.00 91.62 179 LYS A C 1
ATOM 1442 O O . LYS A 1 179 ? 11.233 29.801 -7.581 1.00 91.62 179 LYS A O 1
ATOM 1447 N N . ALA A 1 180 ? 10.134 28.196 -6.440 1.00 87.06 180 ALA A N 1
ATOM 1448 C CA . ALA A 1 180 ? 10.454 27.115 -7.367 1.00 87.06 180 ALA A CA 1
ATOM 1449 C C . ALA A 1 180 ? 9.802 27.362 -8.735 1.00 87.06 180 ALA A C 1
ATOM 1451 O O . ALA A 1 180 ? 10.494 27.313 -9.749 1.00 87.06 180 ALA A O 1
ATOM 1452 N N . LYS A 1 181 ? 8.520 27.752 -8.759 1.00 91.75 181 LYS A N 1
ATOM 1453 C CA . LYS A 1 181 ? 7.788 28.089 -9.987 1.00 91.75 181 LYS A CA 1
ATOM 1454 C C . LYS A 1 181 ? 8.439 29.238 -10.759 1.00 91.75 181 LYS A C 1
ATOM 1456 O O . LYS A 1 181 ? 8.681 29.119 -11.953 1.00 91.75 181 LYS A O 1
ATOM 1461 N N . VAL A 1 182 ? 8.806 30.323 -10.072 1.00 93.00 182 VAL A N 1
ATOM 1462 C CA . VAL A 1 182 ? 9.515 31.455 -10.698 1.00 93.00 182 VAL A CA 1
ATOM 1463 C C . VAL A 1 182 ? 10.873 31.027 -11.267 1.00 93.00 182 VAL A C 1
ATOM 1465 O O . VAL A 1 182 ? 11.319 31.558 -12.284 1.00 93.00 182 VAL A O 1
ATOM 1468 N N . THR A 1 183 ? 11.556 30.087 -10.614 1.00 85.94 183 THR A N 1
ATOM 1469 C CA . THR A 1 183 ? 12.844 29.563 -11.090 1.00 85.94 183 THR A CA 1
ATOM 1470 C C . THR A 1 183 ? 12.667 28.682 -12.325 1.00 85.94 183 THR A C 1
ATOM 1472 O O . THR A 1 183 ? 13.431 28.829 -13.279 1.00 85.94 183 THR A O 1
ATOM 1475 N N . ASP A 1 184 ? 11.633 27.841 -12.351 1.00 90.56 184 ASP A N 1
ATOM 1476 C CA . ASP A 1 184 ? 11.282 27.024 -13.515 1.00 90.56 184 ASP A CA 1
ATOM 1477 C C . ASP A 1 184 ? 10.892 27.895 -14.721 1.00 90.56 184 ASP A C 1
ATOM 1479 O O . ASP A 1 184 ? 11.440 27.727 -15.810 1.00 90.56 184 ASP A O 1
ATOM 1483 N N . ASP A 1 185 ? 10.078 28.937 -14.511 1.00 92.44 185 ASP A N 1
ATOM 1484 C CA . ASP A 1 185 ? 9.724 29.909 -15.555 1.00 92.44 185 ASP A CA 1
ATOM 1485 C C . ASP A 1 185 ? 10.967 30.605 -16.142 1.00 92.44 185 ASP A C 1
ATOM 1487 O O . ASP A 1 185 ? 11.062 30.834 -17.353 1.00 92.44 185 ASP A O 1
ATOM 1491 N N . LYS A 1 186 ? 11.952 30.944 -15.297 1.00 92.44 186 LYS A N 1
ATOM 1492 C CA . LYS A 1 186 ? 13.237 31.504 -15.752 1.00 92.44 186 LYS A CA 1
ATOM 1493 C C . LYS A 1 186 ? 14.029 30.492 -16.577 1.00 92.44 186 LYS A C 1
ATOM 1495 O O . LYS A 1 186 ? 14.590 30.869 -17.606 1.00 92.44 186 LYS A O 1
ATOM 1500 N N . PHE A 1 187 ? 14.063 29.230 -16.155 1.00 91.94 187 PHE A N 1
ATOM 1501 C CA . PHE A 1 187 ? 14.756 28.168 -16.879 1.00 91.94 187 PHE A CA 1
ATOM 1502 C C . PHE A 1 187 ? 14.110 27.896 -18.244 1.00 91.94 187 PHE A C 1
ATOM 1504 O O . PHE A 1 187 ? 14.819 27.811 -19.246 1.00 91.94 187 PHE A O 1
ATOM 1511 N N . GLN A 1 188 ? 12.777 27.862 -18.322 1.00 92.12 188 GLN A N 1
ATOM 1512 C CA . GLN A 1 188 ? 12.054 27.714 -19.590 1.00 92.12 188 GLN A CA 1
ATOM 1513 C C . GLN A 1 188 ? 12.317 28.881 -20.544 1.00 92.12 188 GLN A C 1
ATOM 1515 O O . GLN A 1 188 ? 12.574 28.659 -21.727 1.00 92.12 188 GLN A O 1
ATOM 1520 N N . LYS A 1 189 ? 12.338 30.124 -20.040 1.00 93.38 189 LYS A N 1
ATOM 1521 C CA . LYS A 1 189 ? 12.715 31.297 -20.849 1.00 93.38 189 LYS A CA 1
ATOM 1522 C C . LYS A 1 189 ? 14.143 31.190 -21.383 1.00 93.38 189 LYS A C 1
ATOM 1524 O O . LYS A 1 189 ? 14.367 31.462 -22.560 1.00 93.38 189 LYS A O 1
ATOM 1529 N N . LEU A 1 190 ? 15.093 30.761 -20.550 1.00 91.25 190 LEU A N 1
ATOM 1530 C CA . LEU A 1 190 ? 16.485 30.577 -20.964 1.00 91.25 190 LEU A CA 1
ATOM 1531 C C . LEU A 1 190 ? 16.624 29.465 -22.015 1.00 91.25 190 LEU A C 1
ATOM 1533 O O . LEU A 1 190 ? 17.319 29.643 -23.012 1.00 91.25 190 LEU A O 1
ATOM 1537 N N . LYS A 1 191 ? 15.915 28.346 -21.835 1.00 93.56 191 LYS A N 1
ATOM 1538 C CA . LYS A 1 191 ? 15.846 27.253 -22.812 1.00 93.56 191 LYS A CA 1
ATOM 1539 C C . LYS A 1 191 ? 15.253 27.722 -24.143 1.00 93.56 191 LYS A C 1
ATOM 1541 O O . LYS A 1 191 ? 15.774 27.362 -25.199 1.00 93.56 191 LYS A O 1
ATOM 1546 N N . GLY A 1 192 ? 14.202 28.544 -24.098 1.00 93.06 192 GLY A N 1
ATOM 1547 C CA . GLY A 1 192 ? 13.615 29.183 -25.276 1.00 93.06 192 GLY A CA 1
ATOM 1548 C C . GLY A 1 192 ? 14.627 30.058 -26.016 1.00 93.06 192 GLY A C 1
ATOM 1549 O O . GLY A 1 192 ? 14.842 29.854 -27.207 1.00 93.06 192 GLY A O 1
ATOM 1550 N N . ALA A 1 193 ? 15.320 30.949 -25.301 1.00 91.56 193 ALA A N 1
ATOM 1551 C CA . ALA A 1 193 ? 16.357 31.808 -25.877 1.00 91.56 193 ALA A CA 1
ATOM 1552 C C . ALA A 1 193 ? 17.520 31.003 -26.484 1.00 91.56 193 ALA A C 1
ATOM 1554 O O . ALA A 1 193 ? 17.966 31.298 -27.588 1.00 91.56 193 ALA A O 1
ATOM 1555 N N . TYR A 1 194 ? 17.980 29.947 -25.805 1.00 92.69 194 TYR A N 1
ATOM 1556 C CA . TYR A 1 194 ? 19.023 29.065 -26.334 1.00 92.69 194 TYR A CA 1
ATOM 1557 C C . TYR A 1 194 ? 18.572 28.336 -27.607 1.00 92.69 194 TYR A C 1
ATOM 1559 O O . TYR A 1 194 ? 19.338 28.217 -28.562 1.00 92.69 194 TYR A O 1
ATOM 1567 N N . THR A 1 195 ? 17.322 27.866 -27.640 1.00 93.69 195 THR A N 1
ATOM 1568 C CA . THR A 1 195 ? 16.752 27.195 -28.818 1.00 93.69 195 THR A CA 1
ATOM 1569 C C . THR A 1 195 ? 16.660 28.157 -30.001 1.00 93.69 195 THR A C 1
ATOM 1571 O O . THR A 1 195 ? 17.104 27.803 -31.089 1.00 93.69 195 THR A O 1
ATOM 1574 N N . GLN A 1 196 ? 16.192 29.389 -29.771 1.00 92.88 196 GLN A N 1
ATOM 1575 C CA . GLN A 1 196 ? 16.155 30.445 -30.788 1.00 92.88 196 GLN A CA 1
ATOM 1576 C C . GLN A 1 196 ? 17.552 30.761 -31.324 1.00 92.88 196 GLN A C 1
ATOM 1578 O O . GLN A 1 196 ? 17.762 30.729 -32.531 1.00 92.88 196 GLN A O 1
ATOM 1583 N N . LEU A 1 197 ? 18.532 30.975 -30.442 1.00 93.25 197 LEU A N 1
ATOM 1584 C CA . LEU A 1 197 ? 19.906 31.274 -30.853 1.00 93.25 197 LEU A CA 1
ATOM 1585 C C . LEU A 1 197 ? 20.522 30.123 -31.665 1.00 93.25 197 LEU A C 1
ATOM 1587 O O . LEU A 1 197 ? 21.244 30.343 -32.637 1.00 93.25 197 LEU A O 1
ATOM 1591 N N . ARG A 1 198 ? 20.214 28.875 -31.294 1.00 94.38 198 ARG A N 1
ATOM 1592 C CA . ARG A 1 198 ? 20.638 27.687 -32.040 1.00 94.38 198 ARG A CA 1
ATOM 1593 C C . ARG A 1 198 ? 19.993 27.629 -33.426 1.00 94.38 198 ARG A C 1
ATOM 1595 O O . ARG A 1 198 ? 20.683 27.311 -34.390 1.00 94.38 198 ARG A O 1
ATOM 1602 N N . GLU A 1 199 ? 18.699 27.912 -33.536 1.00 93.19 199 GLU A N 1
ATOM 1603 C CA . GLU A 1 199 ? 17.990 27.964 -34.821 1.00 93.19 199 GLU A CA 1
ATOM 1604 C C . GLU A 1 199 ? 18.518 29.088 -35.717 1.00 93.19 199 GLU A C 1
ATOM 1606 O O . GLU A 1 199 ? 18.786 28.849 -36.895 1.00 93.19 199 GLU A O 1
ATOM 1611 N N . GLU A 1 200 ? 18.758 30.278 -35.161 1.00 94.00 200 GLU A N 1
ATOM 1612 C CA . GLU A 1 200 ? 19.408 31.386 -35.866 1.00 94.00 200 GLU A CA 1
ATOM 1613 C C . GLU A 1 200 ? 20.796 30.989 -36.371 1.00 94.00 200 GLU A C 1
ATOM 1615 O O . GLU A 1 200 ? 21.108 31.206 -37.540 1.00 94.00 200 GLU A O 1
ATOM 1620 N N . HIS A 1 201 ? 21.609 30.332 -35.539 1.00 92.69 201 HIS A N 1
ATOM 1621 C CA . HIS A 1 201 ? 22.928 29.851 -35.947 1.00 92.69 201 HIS A CA 1
ATOM 1622 C C . HIS A 1 201 ? 22.849 28.828 -37.093 1.00 92.69 201 HIS A C 1
ATOM 1624 O O . HIS A 1 201 ? 23.593 28.932 -38.068 1.00 92.69 201 HIS A O 1
ATOM 1630 N N . ILE A 1 202 ? 21.913 27.874 -37.026 1.00 94.00 202 ILE A N 1
ATOM 1631 C CA . ILE A 1 202 ? 21.669 26.907 -38.110 1.00 94.00 202 ILE A CA 1
ATOM 1632 C C . ILE A 1 202 ? 21.255 27.632 -39.399 1.00 94.00 202 ILE A C 1
ATOM 1634 O O . ILE A 1 202 ? 21.747 27.298 -40.479 1.00 94.00 202 ILE A O 1
ATOM 1638 N N . ASN A 1 203 ? 20.373 28.627 -39.300 1.00 92.81 203 ASN A N 1
ATOM 1639 C CA . ASN A 1 203 ? 19.920 29.407 -40.450 1.00 92.81 203 ASN A CA 1
ATOM 1640 C C . ASN A 1 203 ? 21.058 30.227 -41.067 1.00 92.81 203 ASN A C 1
ATOM 1642 O O . ASN A 1 203 ? 21.200 30.230 -42.289 1.00 92.81 203 ASN A O 1
ATOM 1646 N N . LEU A 1 204 ? 21.914 30.843 -40.249 1.00 94.25 204 LEU A N 1
ATOM 1647 C CA . LEU A 1 204 ? 23.101 31.560 -40.718 1.00 94.25 204 LEU A CA 1
ATOM 1648 C C . LEU A 1 204 ? 24.096 30.629 -41.421 1.00 94.25 204 LEU A C 1
ATOM 1650 O O . LEU A 1 204 ? 24.637 31.000 -42.459 1.00 94.25 204 LEU A O 1
ATOM 1654 N N . ILE A 1 205 ? 24.303 29.403 -40.924 1.00 91.06 205 ILE A N 1
ATOM 1655 C CA . ILE A 1 205 ? 25.143 28.403 -41.607 1.00 91.06 205 ILE A CA 1
ATOM 1656 C C . ILE A 1 205 ? 24.563 28.050 -42.982 1.00 91.06 205 ILE A C 1
ATOM 1658 O O . ILE A 1 205 ? 25.306 27.982 -43.962 1.00 91.06 205 ILE A O 1
ATOM 1662 N N . ARG A 1 206 ? 23.243 27.847 -43.077 1.00 93.19 206 ARG A N 1
ATOM 1663 C CA . ARG A 1 206 ? 22.574 27.564 -44.358 1.00 93.19 206 ARG A CA 1
ATOM 1664 C C . ARG A 1 206 ? 22.709 28.729 -45.335 1.00 93.19 206 ARG A C 1
ATOM 1666 O O . ARG A 1 206 ? 23.106 28.507 -46.473 1.00 93.19 206 ARG A O 1
ATOM 1673 N N . GLN A 1 207 ? 22.462 29.957 -44.879 1.00 92.88 207 GLN A N 1
ATOM 1674 C CA . GLN A 1 207 ? 22.645 31.159 -45.696 1.00 92.88 207 GLN A CA 1
ATOM 1675 C C . GLN A 1 207 ? 24.096 31.317 -46.153 1.00 92.88 207 GLN A C 1
ATOM 1677 O O . GLN A 1 207 ? 24.342 31.597 -47.323 1.00 92.88 207 GLN A O 1
ATOM 1682 N N . LYS A 1 208 ? 25.072 31.073 -45.270 1.00 89.38 208 LYS A N 1
ATOM 1683 C CA . LYS A 1 208 ? 26.490 31.080 -45.641 1.00 89.38 208 LYS A CA 1
ATOM 1684 C C . LYS A 1 208 ? 26.779 30.060 -46.746 1.00 89.38 208 LYS A C 1
ATOM 1686 O O . LYS A 1 208 ? 27.445 30.404 -47.714 1.00 89.38 208 LYS A O 1
ATOM 1691 N N . ALA A 1 209 ? 26.244 28.843 -46.647 1.00 91.56 209 ALA A N 1
ATOM 1692 C CA . ALA A 1 209 ? 26.414 27.824 -47.684 1.00 91.56 209 ALA A CA 1
ATOM 1693 C C . ALA A 1 209 ? 25.789 28.237 -49.035 1.00 91.56 209 ALA A C 1
ATOM 1695 O O . ALA A 1 209 ? 26.365 27.971 -50.090 1.00 91.56 209 ALA A O 1
ATOM 1696 N N . GLU A 1 210 ? 24.640 28.920 -49.024 1.00 89.81 210 GLU A N 1
ATOM 1697 C CA . GLU A 1 210 ? 24.025 29.480 -50.236 1.00 89.81 210 GLU A CA 1
ATOM 1698 C C . GLU A 1 210 ? 24.872 30.603 -50.850 1.00 89.81 210 GLU A C 1
ATOM 1700 O O . GLU A 1 210 ? 25.084 30.621 -52.066 1.00 89.81 210 GLU A O 1
ATOM 1705 N N . VAL A 1 211 ? 25.415 31.500 -50.021 1.00 90.38 211 VAL A N 1
ATOM 1706 C CA . VAL A 1 211 ? 26.333 32.567 -50.451 1.00 90.38 211 VAL A CA 1
ATOM 1707 C C . VAL A 1 211 ? 27.634 31.985 -51.015 1.00 90.38 211 VAL A C 1
ATOM 1709 O O . VAL A 1 211 ? 28.096 32.433 -52.065 1.00 90.38 211 VAL A O 1
ATOM 1712 N N . ASP A 1 212 ? 28.201 30.950 -50.393 1.00 90.81 212 ASP A N 1
ATOM 1713 C CA . ASP A 1 212 ? 29.402 30.256 -50.876 1.00 90.81 212 ASP A CA 1
ATOM 1714 C C . ASP A 1 212 ? 29.138 29.575 -52.238 1.00 90.81 212 ASP A C 1
ATOM 1716 O O . ASP A 1 212 ? 29.973 29.624 -53.149 1.00 90.81 212 ASP A O 1
ATOM 1720 N N . LYS A 1 213 ? 27.939 29.008 -52.437 1.00 91.69 213 LYS A N 1
ATOM 1721 C CA . LYS A 1 213 ? 27.508 28.443 -53.727 1.00 91.69 213 LYS A CA 1
ATOM 1722 C C . LYS A 1 213 ? 27.370 29.521 -54.805 1.00 91.69 213 LYS A C 1
ATOM 1724 O O . LYS A 1 213 ? 27.882 29.342 -55.912 1.00 91.69 213 LYS A O 1
ATOM 1729 N N . LEU A 1 214 ? 26.723 30.644 -54.486 1.00 89.81 214 LEU A N 1
ATOM 1730 C CA . LEU A 1 214 ? 26.619 31.805 -55.378 1.00 89.81 214 LEU A CA 1
ATOM 1731 C C . LEU A 1 214 ? 28.001 32.351 -55.749 1.00 89.81 214 LEU A C 1
ATOM 1733 O O . LEU A 1 214 ? 28.272 32.593 -56.923 1.00 89.81 214 LEU A O 1
ATOM 1737 N N . THR A 1 215 ? 28.897 32.470 -54.772 1.00 89.06 215 THR A N 1
ATOM 1738 C CA . THR A 1 215 ? 30.271 32.950 -54.972 1.00 89.06 215 THR A CA 1
ATOM 1739 C C . THR A 1 215 ? 31.044 32.026 -55.908 1.00 89.06 215 THR A C 1
ATOM 1741 O O . THR A 1 215 ? 31.729 32.490 -56.817 1.00 89.06 215 THR A O 1
ATOM 1744 N N . THR A 1 216 ? 30.892 30.710 -55.743 1.00 88.00 216 THR A N 1
ATOM 1745 C CA . THR A 1 216 ? 31.521 29.711 -56.616 1.00 88.00 216 THR A CA 1
ATOM 1746 C C . THR A 1 216 ? 30.958 29.783 -58.041 1.00 88.00 216 THR A C 1
ATOM 1748 O O . THR A 1 216 ? 31.723 29.748 -59.003 1.00 88.00 216 THR A O 1
ATOM 1751 N N . SER A 1 217 ? 29.639 29.954 -58.193 1.00 88.44 217 SER A N 1
ATOM 1752 C CA . SER A 1 217 ? 28.989 30.155 -59.496 1.00 88.44 217 SER A CA 1
ATOM 1753 C C . SER A 1 217 ? 29.476 31.426 -60.197 1.00 88.44 217 SER A C 1
ATOM 1755 O O . SER A 1 217 ? 29.761 31.396 -61.392 1.00 88.44 217 SER A O 1
ATOM 1757 N N . LEU A 1 218 ? 29.599 32.539 -59.468 1.00 85.94 218 LEU A N 1
ATOM 1758 C CA . LEU A 1 218 ? 30.120 33.798 -60.010 1.00 85.94 218 LEU A CA 1
ATOM 1759 C C . LEU A 1 218 ? 31.592 33.669 -60.414 1.00 85.94 218 LEU A C 1
ATOM 1761 O O . LEU A 1 218 ? 31.980 34.157 -61.473 1.00 85.94 218 LEU A O 1
ATOM 1765 N N . ARG A 1 219 ? 32.403 32.963 -59.618 1.00 87.44 219 ARG A N 1
ATOM 1766 C CA . ARG A 1 219 ? 33.816 32.710 -59.928 1.00 87.44 219 ARG A CA 1
ATOM 1767 C C . ARG A 1 219 ? 33.974 31.821 -61.172 1.00 87.44 219 ARG A C 1
ATOM 1769 O O . ARG A 1 219 ? 34.837 32.096 -61.999 1.00 87.44 219 ARG A O 1
ATOM 1776 N N . ALA A 1 220 ? 33.107 30.822 -61.356 1.00 83.94 220 ALA A N 1
ATOM 1777 C CA . ALA A 1 220 ? 33.068 30.004 -62.571 1.00 83.94 220 ALA A CA 1
ATOM 1778 C C . ALA A 1 220 ? 32.662 30.818 -63.815 1.00 83.94 220 ALA A C 1
ATOM 1780 O O . ALA A 1 220 ? 33.289 30.686 -64.865 1.00 83.94 220 ALA A O 1
ATOM 1781 N N . ALA A 1 221 ? 31.666 31.703 -63.694 1.00 83.62 221 ALA A N 1
ATOM 1782 C CA . ALA A 1 221 ? 31.269 32.604 -64.778 1.00 83.62 221 ALA A CA 1
ATOM 1783 C C . ALA A 1 221 ? 32.388 33.597 -65.147 1.00 83.62 221 ALA A C 1
ATOM 1785 O O . ALA A 1 221 ? 32.642 33.834 -66.327 1.00 83.62 221 ALA A O 1
ATOM 1786 N N . ALA A 1 222 ? 33.103 34.132 -64.151 1.00 81.69 222 ALA A N 1
ATOM 1787 C CA . ALA A 1 222 ? 34.259 34.998 -64.374 1.00 81.69 222 ALA A CA 1
ATOM 1788 C C . ALA A 1 222 ? 35.396 34.266 -65.114 1.00 81.69 222 ALA A C 1
ATOM 1790 O O . ALA A 1 222 ? 35.949 34.813 -66.066 1.00 81.69 222 ALA A O 1
ATOM 1791 N N . ALA A 1 223 ? 35.690 33.013 -64.747 1.00 83.38 223 ALA A N 1
ATOM 1792 C CA . ALA A 1 223 ? 36.694 32.192 -65.430 1.00 83.38 223 ALA A CA 1
ATOM 1793 C C . ALA A 1 223 ? 36.319 31.886 -66.895 1.00 83.38 223 ALA A C 1
ATOM 1795 O O . ALA A 1 223 ? 37.178 31.915 -67.776 1.00 83.38 223 ALA A O 1
ATOM 1796 N N . GLN A 1 224 ? 35.033 31.646 -67.184 1.00 82.19 224 GLN A N 1
ATOM 1797 C CA . GLN A 1 224 ? 34.552 31.492 -68.564 1.00 82.19 224 GLN A CA 1
ATOM 1798 C C . GLN A 1 224 ? 34.715 32.783 -69.376 1.00 82.19 224 GLN A C 1
ATOM 1800 O O . GLN A 1 224 ? 35.139 32.735 -70.530 1.00 82.19 224 GLN A O 1
ATOM 1805 N N . HIS A 1 225 ? 34.426 33.939 -68.771 1.00 80.69 225 HIS A N 1
ATOM 1806 C CA . HIS A 1 225 ? 34.643 35.239 -69.404 1.00 80.69 225 HIS A CA 1
ATOM 1807 C C . HIS A 1 225 ? 36.122 35.517 -69.691 1.00 80.69 225 HIS A C 1
ATOM 1809 O O . HIS A 1 225 ? 36.439 36.011 -70.775 1.00 80.69 225 HIS A O 1
ATOM 1815 N N . GLU A 1 226 ? 37.025 35.189 -68.762 1.00 81.44 226 GLU A N 1
ATOM 1816 C CA . GLU A 1 226 ? 38.465 35.294 -69.012 1.00 81.44 226 GLU A CA 1
ATOM 1817 C C . GLU A 1 226 ? 38.903 34.394 -70.165 1.00 81.44 226 GLU A C 1
ATOM 1819 O O . GLU A 1 226 ? 39.553 34.886 -71.081 1.00 81.44 226 GLU A O 1
ATOM 1824 N N . SER A 1 227 ? 38.489 33.124 -70.181 1.00 80.25 227 SER A N 1
ATOM 1825 C CA . SER A 1 227 ? 38.828 32.190 -71.263 1.00 80.25 227 SER A CA 1
ATOM 1826 C C . SER A 1 227 ? 38.333 32.673 -72.635 1.00 80.25 227 SER A C 1
ATOM 1828 O O . SER A 1 227 ? 39.078 32.621 -73.617 1.00 80.25 227 SER A O 1
ATOM 1830 N N . ALA A 1 228 ? 37.115 33.225 -72.705 1.00 79.00 228 ALA A N 1
ATOM 1831 C CA . ALA A 1 228 ? 36.579 33.826 -73.927 1.00 79.00 228 ALA A CA 1
ATOM 1832 C C . ALA A 1 228 ? 37.385 35.061 -74.372 1.00 79.00 228 ALA A C 1
ATOM 1834 O O . ALA A 1 228 ? 37.644 35.242 -75.564 1.00 79.00 228 ALA A O 1
ATOM 1835 N N . LYS A 1 229 ? 37.834 35.891 -73.420 1.00 82.00 229 LYS A N 1
ATOM 1836 C CA . LYS A 1 229 ? 38.722 37.028 -73.694 1.00 82.00 229 LYS A CA 1
ATOM 1837 C C . LYS A 1 229 ? 40.070 36.557 -74.245 1.00 82.00 229 LYS A C 1
ATOM 1839 O O . LYS A 1 229 ? 40.555 37.149 -75.206 1.00 82.00 229 LYS A O 1
ATOM 1844 N N . THR A 1 230 ? 40.663 35.499 -73.688 1.00 79.56 230 THR A N 1
ATOM 1845 C CA . THR A 1 230 ? 41.943 34.956 -74.175 1.00 79.56 230 THR A CA 1
ATOM 1846 C C . THR A 1 230 ? 41.818 34.400 -75.595 1.00 79.56 230 THR A C 1
ATOM 1848 O O . THR A 1 230 ? 42.685 34.665 -76.423 1.00 79.56 230 THR A O 1
ATOM 1851 N N . MET A 1 231 ? 40.721 33.703 -75.916 1.00 78.50 231 MET A N 1
ATOM 1852 C CA . MET A 1 231 ? 40.459 33.214 -77.278 1.00 78.50 231 MET A CA 1
ATOM 1853 C C . MET A 1 231 ? 40.305 34.352 -78.298 1.00 78.50 231 MET A C 1
ATOM 1855 O O . MET A 1 231 ? 40.871 34.278 -79.388 1.00 78.50 231 MET A O 1
ATOM 1859 N N . LEU A 1 232 ? 39.591 35.426 -77.945 1.00 78.31 232 LEU A N 1
ATOM 1860 C CA . LEU A 1 232 ? 39.467 36.615 -78.799 1.00 78.31 232 LEU A CA 1
ATOM 1861 C C . LEU A 1 232 ? 40.814 37.330 -78.992 1.00 78.31 232 LEU A C 1
ATOM 1863 O O . LEU A 1 232 ? 41.129 37.763 -80.099 1.00 78.31 232 LEU A O 1
ATOM 1867 N N . GLN A 1 233 ? 41.631 37.414 -77.936 1.00 78.56 233 GLN A N 1
ATOM 1868 C CA . GLN A 1 233 ? 42.985 37.973 -78.008 1.00 78.56 233 GLN A CA 1
ATOM 1869 C C . GLN A 1 233 ? 43.887 37.152 -78.946 1.00 78.56 233 GLN A C 1
ATOM 1871 O O . GLN A 1 233 ? 44.694 37.720 -79.679 1.00 78.56 233 GLN A O 1
ATOM 1876 N N . GLN A 1 234 ? 43.738 35.825 -78.952 1.00 77.81 234 GLN A N 1
ATOM 1877 C CA . GLN A 1 234 ? 44.487 34.935 -79.838 1.00 77.81 234 GLN A CA 1
ATOM 1878 C C . GLN A 1 234 ? 44.061 35.092 -81.306 1.00 77.81 234 GLN A C 1
ATOM 1880 O O . GLN A 1 234 ? 44.925 35.235 -82.167 1.00 77.81 234 GLN A O 1
ATOM 1885 N N . GLN A 1 235 ? 42.756 35.191 -81.588 1.00 77.44 235 GLN A N 1
ATOM 1886 C CA . GLN A 1 235 ? 42.256 35.475 -82.943 1.00 77.44 235 GLN A CA 1
ATOM 1887 C C . GLN A 1 235 ? 42.757 36.816 -83.497 1.00 77.44 235 GLN A C 1
ATOM 1889 O O . GLN A 1 235 ? 43.048 36.920 -84.688 1.00 77.44 235 GLN A O 1
ATOM 1894 N N . LEU A 1 236 ? 42.878 37.838 -82.644 1.00 72.19 236 LEU A N 1
ATOM 1895 C CA . LEU A 1 236 ? 43.429 39.137 -83.033 1.00 72.19 236 LEU A CA 1
ATOM 1896 C C . LEU A 1 236 ? 44.911 39.028 -83.435 1.00 72.19 236 LEU A C 1
ATOM 1898 O O . LEU A 1 236 ? 45.317 39.603 -84.443 1.00 72.19 236 LEU A O 1
ATOM 1902 N N . ASN A 1 237 ? 45.705 38.260 -82.682 1.00 76.12 237 ASN A N 1
ATOM 1903 C CA . ASN A 1 237 ? 47.119 38.031 -82.993 1.00 76.12 237 ASN A CA 1
ATOM 1904 C C . ASN A 1 237 ? 47.320 37.246 -84.300 1.00 76.12 237 ASN A C 1
ATOM 1906 O O . ASN A 1 237 ? 48.260 37.534 -85.042 1.00 76.12 237 ASN A O 1
ATOM 1910 N N . ASP A 1 238 ? 46.440 36.293 -84.607 1.00 73.25 238 ASP A N 1
ATOM 1911 C CA . ASP A 1 238 ? 46.509 35.531 -85.858 1.00 73.25 238 ASP A CA 1
ATOM 1912 C C . ASP A 1 238 ? 46.178 36.418 -87.075 1.00 73.25 238 ASP A C 1
ATOM 1914 O O . ASP A 1 238 ? 46.889 36.374 -88.078 1.00 73.25 238 ASP A O 1
ATOM 1918 N N . GLN A 1 239 ? 45.201 37.330 -86.958 1.00 64.00 239 GLN A N 1
ATOM 1919 C CA . GLN A 1 239 ? 44.910 38.322 -88.007 1.00 64.00 239 GLN A CA 1
ATOM 1920 C C . GLN A 1 239 ? 46.056 39.321 -88.234 1.00 64.00 239 GLN A C 1
ATOM 1922 O O . GLN A 1 239 ? 46.253 39.787 -89.357 1.00 64.00 239 GLN A O 1
ATOM 1927 N N . MET A 1 240 ? 46.833 39.649 -87.197 1.00 64.50 240 MET A N 1
ATOM 1928 C CA . MET A 1 240 ? 48.008 40.519 -87.335 1.00 64.50 240 MET A CA 1
ATOM 1929 C C . MET A 1 240 ? 49.147 39.851 -88.121 1.00 64.50 240 MET A C 1
ATOM 1931 O O . MET A 1 240 ? 49.804 40.524 -88.915 1.00 64.50 240 MET A O 1
ATOM 1935 N N . LYS A 1 241 ? 49.344 38.534 -87.970 1.00 63.66 241 LYS A N 1
ATOM 1936 C CA . LYS A 1 241 ? 50.334 37.767 -88.750 1.00 63.66 241 LYS A CA 1
ATOM 1937 C C . LYS A 1 241 ? 49.992 37.684 -90.241 1.00 63.66 241 LYS A C 1
ATOM 1939 O O . LYS A 1 241 ? 50.898 37.719 -91.073 1.00 63.66 241 LYS A O 1
ATOM 1944 N N . ASP A 1 242 ? 48.707 37.640 -90.588 1.00 56.28 242 ASP A N 1
ATOM 1945 C CA . ASP A 1 242 ? 48.258 37.618 -91.988 1.00 56.28 242 ASP A CA 1
ATOM 1946 C C . ASP A 1 242 ? 48.498 38.958 -92.714 1.00 56.28 242 ASP A C 1
ATOM 1948 O O . ASP A 1 242 ? 48.749 38.979 -93.922 1.00 56.28 242 ASP A O 1
ATOM 1952 N N . VAL A 1 243 ? 48.492 40.082 -91.984 1.00 56.84 243 VAL A N 1
ATOM 1953 C CA . VAL A 1 243 ? 48.843 41.411 -92.522 1.00 56.84 243 VAL A CA 1
ATOM 1954 C C . VAL A 1 243 ? 50.353 41.532 -92.762 1.00 56.84 243 VAL A C 1
ATOM 1956 O O . VAL A 1 243 ? 50.776 42.101 -93.769 1.00 56.84 243 VAL A O 1
ATOM 1959 N N . GLU A 1 244 ? 51.172 40.945 -91.890 1.00 55.31 244 GLU A N 1
ATOM 1960 C CA . GLU A 1 244 ? 52.638 40.982 -91.982 1.00 55.31 244 GLU A CA 1
ATOM 1961 C C . GLU A 1 244 ? 53.170 40.173 -93.187 1.00 55.31 244 GLU A C 1
ATOM 1963 O O . GLU A 1 244 ? 54.127 40.582 -93.849 1.00 55.31 244 GLU A O 1
ATOM 1968 N N . LEU A 1 245 ? 52.478 39.091 -93.570 1.00 47.53 245 LEU A N 1
ATOM 1969 C CA . LEU A 1 245 ? 52.813 38.256 -94.735 1.00 47.53 245 LEU A CA 1
ATOM 1970 C C . LEU A 1 245 ? 52.495 38.931 -96.093 1.00 47.53 245 LEU A C 1
ATOM 1972 O O . LEU A 1 245 ? 53.060 38.558 -97.125 1.00 47.53 245 LEU A O 1
ATOM 1976 N N . LEU A 1 246 ? 51.623 39.949 -96.114 1.00 44.69 246 LEU A N 1
ATOM 1977 C CA . LEU A 1 246 ? 51.260 40.715 -97.319 1.00 44.69 246 LEU A CA 1
ATOM 1978 C C . LEU A 1 246 ? 52.244 41.857 -97.642 1.00 44.69 246 LEU A C 1
ATOM 1980 O O . LEU A 1 246 ? 52.281 42.324 -98.781 1.00 44.69 246 LEU A O 1
ATOM 1984 N N . GLN A 1 247 ? 53.083 42.269 -96.686 1.00 43.50 247 GLN A N 1
ATOM 1985 C CA . GLN A 1 247 ? 54.032 43.381 -96.840 1.00 43.50 247 GLN A CA 1
ATOM 1986 C C . GLN A 1 247 ? 55.359 42.962 -97.517 1.00 43.50 247 GLN A C 1
ATOM 1988 O O . GLN A 1 247 ? 56.142 43.813 -97.937 1.00 43.50 247 GLN A O 1
ATOM 1993 N N . GLN A 1 248 ? 55.612 41.656 -97.673 1.00 41.09 248 GLN A N 1
ATOM 1994 C CA . GLN A 1 248 ? 56.908 41.103 -98.100 1.00 41.09 248 GLN A CA 1
ATOM 1995 C C . GLN A 1 248 ? 57.080 40.939 -99.633 1.00 41.09 248 GLN A C 1
ATOM 1997 O O . GLN A 1 248 ? 58.067 40.364 -100.085 1.00 41.09 248 GLN A O 1
ATOM 2002 N N . LYS A 1 249 ? 56.141 41.440 -100.458 1.00 37.56 249 LYS A N 1
ATOM 2003 C CA . LYS A 1 249 ? 56.122 41.276 -101.936 1.00 37.56 249 LYS A CA 1
ATOM 2004 C C . LYS A 1 249 ? 56.361 42.556 -102.763 1.00 37.56 249 LYS A C 1
ATOM 2006 O O . LYS A 1 249 ? 55.900 42.631 -103.899 1.00 37.56 249 LYS A O 1
ATOM 2011 N N . ALA A 1 250 ? 57.099 43.545 -102.260 1.00 36.56 250 ALA A N 1
ATOM 2012 C CA . ALA A 1 250 ? 57.430 44.741 -103.049 1.00 36.56 250 ALA A CA 1
ATOM 2013 C C . ALA A 1 250 ? 58.927 45.122 -102.985 1.00 36.56 250 ALA A C 1
ATOM 2015 O O . ALA A 1 250 ? 59.343 45.829 -102.077 1.00 36.56 250 ALA A O 1
ATOM 2016 N N . SER A 1 251 ? 59.672 44.645 -103.999 1.00 34.66 251 SER A N 1
ATOM 2017 C CA . SER A 1 251 ? 60.698 45.350 -104.814 1.00 34.66 251 SER A CA 1
ATOM 2018 C C . SER A 1 251 ? 61.917 45.979 -104.100 1.00 34.66 251 SER A C 1
ATOM 2020 O O . SER A 1 251 ? 61.763 46.883 -103.293 1.00 34.66 251 SER A O 1
ATOM 2022 N N . SER A 1 252 ? 63.165 45.514 -104.268 1.00 32.38 252 SER A N 1
ATOM 2023 C CA . SER A 1 252 ? 64.081 45.458 -105.439 1.00 32.38 252 SER A CA 1
ATOM 2024 C C . SER A 1 252 ? 64.855 46.751 -105.775 1.00 32.38 252 SER A C 1
ATOM 2026 O O . SER A 1 252 ? 64.255 47.742 -106.185 1.00 32.38 252 SER A O 1
ATOM 2028 N N . SER A 1 253 ? 66.188 46.605 -105.788 1.00 33.06 253 SER A N 1
ATOM 2029 C CA . SER A 1 253 ? 67.196 47.215 -106.679 1.00 33.06 253 SER A CA 1
ATOM 2030 C C . SER A 1 253 ? 68.226 48.147 -106.033 1.00 33.06 253 SER A C 1
ATOM 2032 O O . SER A 1 253 ? 67.939 49.262 -105.602 1.00 33.06 253 SER A O 1
ATOM 2034 N N . GLU A 1 254 ? 69.448 47.617 -106.043 1.00 54.69 254 GLU A N 1
ATOM 2035 C CA . GLU A 1 254 ? 70.739 48.154 -105.632 1.00 54.69 254 GLU A CA 1
ATOM 2036 C C . GLU A 1 254 ? 71.196 49.357 -106.466 1.00 54.69 254 GLU A C 1
ATOM 2038 O O . GLU A 1 254 ? 70.846 49.479 -107.635 1.00 54.69 254 GLU A O 1
ATOM 2043 N N . GLU A 1 255 ? 72.004 50.198 -105.806 1.00 51.44 255 GLU A N 1
ATOM 2044 C CA . GLU A 1 255 ? 73.028 51.150 -106.306 1.00 51.44 255 GLU A CA 1
ATOM 2045 C C . GLU A 1 255 ? 72.972 52.537 -105.638 1.00 51.44 255 GLU A C 1
ATOM 2047 O O . GLU A 1 255 ? 73.979 53.239 -105.594 1.00 51.44 255 GLU A O 1
ATOM 2052 N N . VAL A 1 256 ? 71.887 52.861 -104.920 1.00 52.62 256 VAL A N 1
ATOM 2053 C CA . VAL A 1 256 ? 71.940 53.836 -103.800 1.00 52.62 256 VAL A CA 1
ATOM 2054 C C . VAL A 1 256 ? 72.599 53.207 -102.552 1.00 52.62 256 VAL A C 1
ATOM 2056 O O . VAL A 1 256 ? 73.092 53.910 -101.671 1.00 52.62 256 VAL A O 1
ATOM 2059 N N . GLU A 1 257 ? 72.681 51.873 -102.513 1.00 55.69 257 GLU A N 1
ATOM 2060 C CA . GLU A 1 257 ? 73.238 51.051 -101.427 1.00 55.69 257 GLU A CA 1
ATOM 2061 C C . GLU A 1 257 ? 74.747 51.215 -101.184 1.00 55.69 257 GLU A C 1
ATOM 2063 O O . GLU A 1 257 ? 75.205 50.929 -100.086 1.00 55.69 257 GLU A O 1
ATOM 2068 N N . ALA A 1 258 ? 75.539 51.746 -102.119 1.00 56.62 258 ALA A N 1
ATOM 2069 C CA . ALA A 1 258 ? 76.989 51.881 -101.908 1.00 56.62 258 ALA A CA 1
ATOM 2070 C C . ALA A 1 258 ? 77.402 53.165 -101.155 1.00 56.62 258 ALA A C 1
ATOM 2072 O O . ALA A 1 258 ? 78.398 53.163 -100.442 1.00 56.62 258 ALA A O 1
ATOM 2073 N N . TYR A 1 259 ? 76.621 54.251 -101.244 1.00 49.34 259 TYR A N 1
ATOM 2074 C CA . TYR A 1 259 ? 76.867 55.485 -100.469 1.00 49.34 259 TYR A CA 1
ATOM 2075 C C . TYR A 1 259 ? 75.981 55.594 -99.218 1.00 49.34 259 TYR A C 1
ATOM 2077 O O . TYR A 1 259 ? 76.249 56.384 -98.312 1.00 49.34 259 TYR A O 1
ATOM 2085 N N . LYS A 1 260 ? 74.943 54.755 -99.132 1.00 54.50 260 LYS A N 1
ATOM 2086 C CA . LYS A 1 260 ? 74.100 54.585 -97.946 1.00 54.50 260 LYS A CA 1
ATOM 2087 C C . LYS A 1 260 ? 74.740 53.646 -96.918 1.00 54.50 260 LYS A C 1
ATOM 2089 O O . LYS A 1 260 ? 74.564 53.891 -95.733 1.00 54.50 260 LYS A O 1
ATOM 2094 N N . THR A 1 261 ? 75.527 52.650 -97.339 1.00 59.22 261 THR A N 1
ATOM 2095 C CA . THR A 1 261 ? 76.259 51.718 -96.452 1.00 59.22 261 THR A CA 1
ATOM 2096 C C . THR A 1 261 ? 77.338 52.400 -95.605 1.00 59.22 261 THR A C 1
ATOM 2098 O O . THR A 1 261 ? 77.524 52.027 -94.453 1.00 59.22 261 THR A O 1
ATOM 2101 N N . GLU A 1 262 ? 77.982 53.465 -96.086 1.00 60.22 262 GLU A N 1
ATOM 2102 C CA . GLU A 1 262 ? 79.010 54.173 -95.304 1.00 60.22 262 GLU A CA 1
ATOM 2103 C C . GLU A 1 262 ? 78.408 55.115 -94.235 1.00 60.22 262 GLU A C 1
ATOM 2105 O O . GLU A 1 262 ? 78.910 55.196 -93.113 1.00 60.22 262 GLU A O 1
ATOM 2110 N N . LEU A 1 263 ? 77.252 55.735 -94.516 1.00 55.03 263 LEU A N 1
ATOM 2111 C CA . LEU A 1 263 ? 76.447 56.461 -93.516 1.00 55.03 263 LEU A CA 1
ATOM 2112 C C . LEU A 1 263 ? 75.643 55.523 -92.593 1.00 55.03 263 LEU A C 1
ATOM 2114 O O . LEU A 1 263 ? 75.361 55.892 -91.452 1.00 55.03 263 LEU A O 1
ATOM 2118 N N . LEU A 1 264 ? 75.287 54.320 -93.058 1.00 60.41 264 LEU A N 1
ATOM 2119 C CA . LEU A 1 264 ? 74.661 53.266 -92.256 1.00 60.41 264 LEU A CA 1
ATOM 2120 C C . LEU A 1 264 ? 75.647 52.599 -91.308 1.00 60.41 264 LEU A C 1
ATOM 2122 O O . LEU A 1 264 ? 75.214 52.262 -90.225 1.00 60.41 264 LEU A O 1
ATOM 2126 N N . ASN A 1 265 ? 76.935 52.459 -91.621 1.00 65.69 265 ASN A N 1
ATOM 2127 C CA . ASN A 1 265 ? 77.889 51.854 -90.683 1.00 65.69 265 ASN A CA 1
ATOM 2128 C C . ASN A 1 265 ? 78.144 52.760 -89.458 1.00 65.69 265 ASN A C 1
ATOM 2130 O O . ASN A 1 265 ? 78.061 52.296 -88.326 1.00 65.69 265 ASN A O 1
ATOM 2134 N N . LEU A 1 266 ? 78.291 54.079 -89.646 1.00 64.62 266 LEU A N 1
ATOM 2135 C CA . LEU A 1 266 ? 78.421 55.042 -88.533 1.00 64.62 266 LEU A CA 1
ATOM 2136 C C . LEU A 1 266 ? 77.106 55.293 -87.768 1.00 64.62 266 LEU A C 1
ATOM 2138 O O . LEU A 1 266 ? 77.138 55.571 -86.569 1.00 64.62 266 LEU A O 1
ATOM 2142 N N . ARG A 1 267 ? 75.938 55.166 -88.420 1.00 64.88 267 ARG A N 1
ATOM 2143 C CA . ARG A 1 267 ? 74.638 55.127 -87.719 1.00 64.88 267 ARG A CA 1
ATOM 2144 C C . ARG A 1 267 ? 74.362 53.776 -87.064 1.00 64.88 267 ARG A C 1
ATOM 2146 O O . ARG A 1 267 ? 73.746 53.776 -86.016 1.00 64.88 267 ARG A O 1
ATOM 2153 N N . SER A 1 268 ? 74.819 52.661 -87.623 1.00 68.25 268 SER A N 1
ATOM 2154 C CA . SER A 1 268 ? 74.668 51.307 -87.079 1.00 68.25 268 SER A CA 1
ATOM 2155 C C . SER A 1 268 ? 75.510 51.127 -85.826 1.00 68.25 268 SER A C 1
ATOM 2157 O O . SER A 1 268 ? 75.036 50.501 -84.893 1.00 68.25 268 SER A O 1
ATOM 2159 N N . ASP A 1 269 ? 76.702 51.719 -85.739 1.00 70.88 269 ASP A N 1
ATOM 2160 C CA . ASP A 1 269 ? 77.515 51.654 -84.518 1.00 70.88 269 ASP A CA 1
ATOM 2161 C C . ASP A 1 269 ? 76.946 52.544 -83.391 1.00 70.88 269 ASP A C 1
ATOM 2163 O O . ASP A 1 269 ? 76.959 52.158 -82.220 1.00 70.88 269 ASP A O 1
ATOM 2167 N N . LEU A 1 270 ? 76.358 53.700 -83.732 1.00 68.31 270 LEU A N 1
ATOM 2168 C CA . LEU A 1 270 ? 75.654 54.573 -82.779 1.00 68.31 270 LEU A CA 1
ATOM 2169 C C . LEU A 1 270 ? 74.293 53.987 -82.350 1.00 68.31 270 LEU A C 1
ATOM 2171 O O . LEU A 1 270 ? 73.955 54.024 -81.168 1.00 68.31 270 LEU A O 1
ATOM 2175 N N . GLU A 1 271 ? 73.532 53.411 -83.284 1.00 69.56 271 GLU A N 1
ATOM 2176 C CA . GLU A 1 271 ? 72.262 52.728 -83.021 1.00 69.56 271 GLU A CA 1
ATOM 2177 C C . GLU A 1 271 ? 72.509 51.397 -82.303 1.00 69.56 271 GLU A C 1
ATOM 2179 O O . GLU A 1 271 ? 71.773 51.101 -81.386 1.00 69.56 271 GLU A O 1
ATOM 2184 N N . GLN A 1 272 ? 73.579 50.638 -82.577 1.00 72.12 272 GLN A N 1
ATOM 2185 C CA . GLN A 1 272 ? 73.953 49.462 -81.773 1.00 72.12 272 GLN A CA 1
ATOM 2186 C C . GLN A 1 272 ? 74.401 49.841 -80.362 1.00 72.12 272 GLN A C 1
ATOM 2188 O O . GLN A 1 272 ? 74.116 49.094 -79.431 1.00 72.12 272 GLN A O 1
ATOM 2193 N N . SER A 1 273 ? 75.088 50.971 -80.167 1.00 68.50 273 SER A N 1
ATOM 2194 C CA . SER A 1 273 ? 75.427 51.451 -78.820 1.00 68.50 273 SER A CA 1
ATOM 2195 C C . SER A 1 273 ? 74.178 51.898 -78.056 1.00 68.50 273 SER A C 1
ATOM 2197 O O . SER A 1 273 ? 74.042 51.580 -76.880 1.00 68.50 273 SER A O 1
ATOM 2199 N N . ARG A 1 274 ? 73.235 52.570 -78.726 1.00 73.12 274 ARG A N 1
ATOM 2200 C CA . ARG A 1 274 ? 71.967 53.031 -78.145 1.00 73.12 274 ARG A CA 1
ATOM 2201 C C . ARG A 1 274 ? 70.944 51.898 -77.971 1.00 73.12 274 ARG A C 1
ATOM 2203 O O . ARG A 1 274 ? 70.195 51.906 -77.004 1.00 73.12 274 ARG A O 1
ATOM 2210 N N . GLN A 1 275 ? 70.955 50.894 -78.842 1.00 71.50 275 GLN A N 1
ATOM 2211 C CA . GLN A 1 275 ? 70.157 49.671 -78.749 1.00 71.50 275 GLN A CA 1
ATOM 2212 C C . GLN A 1 275 ? 70.705 48.767 -77.647 1.00 71.50 275 GLN A C 1
ATOM 2214 O O . GLN A 1 275 ? 69.919 48.269 -76.861 1.00 71.50 275 GLN A O 1
ATOM 2219 N N . LYS A 1 276 ? 72.033 48.641 -77.492 1.00 74.06 276 LYS A N 1
ATOM 2220 C CA . LYS A 1 276 ? 72.644 47.967 -76.333 1.00 74.06 276 LYS A CA 1
ATOM 2221 C C . LYS A 1 276 ? 72.395 48.712 -75.028 1.00 74.06 276 LYS A C 1
ATOM 2223 O O . LYS A 1 276 ? 72.277 48.057 -74.006 1.00 74.06 276 LYS A O 1
ATOM 2228 N N . GLU A 1 277 ? 72.305 50.042 -75.042 1.00 72.25 277 GLU A N 1
ATOM 2229 C CA . GLU A 1 277 ? 71.948 50.855 -73.872 1.00 72.25 277 GLU A CA 1
ATOM 2230 C C . GLU A 1 277 ? 70.459 50.715 -73.518 1.00 72.25 277 GLU A C 1
ATOM 2232 O O . GLU A 1 277 ? 70.144 50.492 -72.358 1.00 72.25 277 GLU A O 1
ATOM 2237 N N . VAL A 1 278 ? 69.545 50.711 -74.496 1.00 75.19 278 VAL A N 1
ATOM 2238 C CA . VAL A 1 278 ? 68.112 50.419 -74.290 1.00 75.19 278 VAL A CA 1
ATOM 2239 C C . VAL A 1 278 ? 67.876 48.950 -73.920 1.00 75.19 278 VAL A C 1
ATOM 2241 O O . VAL A 1 278 ? 67.028 48.673 -73.081 1.00 75.19 278 VAL A O 1
ATOM 2244 N N . GLU A 1 279 ? 68.634 47.999 -74.466 1.00 73.81 279 GLU A N 1
ATOM 2245 C CA . GLU A 1 279 ? 68.621 46.582 -74.077 1.00 73.81 279 GLU A CA 1
ATOM 2246 C C . GLU A 1 279 ? 69.215 46.378 -72.679 1.00 73.81 279 GLU A C 1
ATOM 2248 O O . GLU A 1 279 ? 68.677 45.593 -71.913 1.00 73.81 279 GLU A O 1
ATOM 2253 N N . LEU A 1 280 ? 70.256 47.119 -72.283 1.00 73.31 280 LEU A N 1
ATOM 2254 C CA . LEU A 1 280 ? 70.761 47.122 -70.903 1.00 73.31 280 LEU A CA 1
ATOM 2255 C C . LEU A 1 280 ? 69.783 47.781 -69.935 1.00 73.31 280 LEU A C 1
ATOM 2257 O O . LEU A 1 280 ? 69.661 47.306 -68.813 1.00 73.31 280 LEU A O 1
ATOM 2261 N N . GLU A 1 281 ? 69.092 48.845 -70.337 1.00 75.00 281 GLU A N 1
ATOM 2262 C CA . GLU A 1 281 ? 68.109 49.539 -69.502 1.00 75.00 281 GLU A CA 1
ATOM 2263 C C . GLU A 1 281 ? 66.816 48.718 -69.375 1.00 75.00 281 GLU A C 1
ATOM 2265 O O . GLU A 1 281 ? 66.247 48.625 -68.293 1.00 75.00 281 GLU A O 1
ATOM 2270 N N . THR A 1 282 ? 66.384 48.036 -70.441 1.00 75.00 282 THR A N 1
ATOM 2271 C CA . THR A 1 282 ? 65.248 47.096 -70.410 1.00 75.00 282 THR A CA 1
ATOM 2272 C C . THR A 1 282 ? 65.604 45.780 -69.728 1.00 75.00 282 THR A C 1
ATOM 2274 O O . THR A 1 282 ? 64.762 45.242 -69.019 1.00 75.00 282 THR A O 1
ATOM 2277 N N . LEU A 1 283 ? 66.842 45.286 -69.842 1.00 76.31 283 LEU A N 1
ATOM 2278 C CA . LEU A 1 283 ? 67.323 44.129 -69.085 1.00 76.31 283 LEU A CA 1
ATOM 2279 C C . LEU A 1 283 ? 67.534 44.479 -67.610 1.00 76.31 283 LEU A C 1
ATOM 2281 O O . LEU A 1 283 ? 67.225 43.656 -66.761 1.00 76.31 283 LEU A O 1
ATOM 2285 N N . LYS A 1 284 ? 67.980 45.698 -67.279 1.00 77.12 284 LYS A N 1
ATOM 2286 C CA . LYS A 1 284 ? 68.009 46.198 -65.896 1.00 77.12 284 LYS A CA 1
ATOM 2287 C C . LYS A 1 284 ? 66.604 46.368 -65.346 1.00 77.12 284 LYS A C 1
ATOM 2289 O O . LYS A 1 284 ? 66.349 45.832 -64.283 1.00 77.12 284 LYS A O 1
ATOM 2294 N N . ALA A 1 285 ? 65.686 47.006 -66.069 1.00 77.31 285 ALA A N 1
ATOM 2295 C CA . ALA A 1 285 ? 64.290 47.127 -65.652 1.00 77.31 285 ALA A CA 1
ATOM 2296 C C . ALA A 1 285 ? 63.605 45.754 -65.546 1.00 77.31 285 ALA A C 1
ATOM 2298 O O . ALA A 1 285 ? 62.819 45.531 -64.634 1.00 77.31 285 ALA A O 1
ATOM 2299 N N . SER A 1 286 ? 63.943 44.804 -66.424 1.00 76.56 286 SER A N 1
ATOM 2300 C CA . SER A 1 286 ? 63.469 43.420 -66.359 1.00 76.56 286 SER A CA 1
ATOM 2301 C C . SER A 1 286 ? 64.100 42.651 -65.204 1.00 76.56 286 SER A C 1
ATOM 2303 O O . SER A 1 286 ? 63.392 41.882 -64.570 1.00 76.56 286 SER A O 1
ATOM 2305 N N . MET A 1 287 ? 65.387 42.842 -64.903 1.00 75.88 287 MET A N 1
ATOM 2306 C CA . MET A 1 287 ? 66.051 42.246 -63.742 1.00 75.88 287 MET A CA 1
ATOM 2307 C C . MET A 1 287 ? 65.547 42.861 -62.442 1.00 75.88 287 MET A C 1
ATOM 2309 O O . MET A 1 287 ? 65.390 42.137 -61.474 1.00 75.88 287 MET A O 1
ATOM 2313 N N . GLU A 1 288 ? 65.260 44.160 -62.408 1.00 79.44 288 GLU A N 1
ATOM 2314 C CA . GLU A 1 288 ? 64.705 44.858 -61.250 1.00 79.44 288 GLU A CA 1
ATOM 2315 C C . GLU A 1 288 ? 63.239 44.456 -61.042 1.00 79.44 288 GLU A C 1
ATOM 2317 O O . GLU A 1 288 ? 62.849 44.158 -59.918 1.00 79.44 288 GLU A O 1
ATOM 2322 N N . ALA A 1 289 ? 62.455 44.309 -62.117 1.00 76.88 289 ALA A N 1
ATOM 2323 C CA . ALA A 1 289 ? 61.107 43.742 -62.076 1.00 76.88 289 ALA A CA 1
ATOM 2324 C C . ALA A 1 289 ? 61.118 42.271 -61.639 1.00 76.88 289 ALA A C 1
ATOM 2326 O O . ALA A 1 289 ? 60.374 41.924 -60.732 1.00 76.88 289 ALA A O 1
ATOM 2327 N N . LEU A 1 290 ? 62.005 41.433 -62.188 1.00 79.44 290 LEU A N 1
ATOM 2328 C CA . LEU A 1 290 ? 62.193 40.042 -61.757 1.00 79.44 290 LEU A CA 1
ATOM 2329 C C . LEU A 1 290 ? 62.722 39.956 -60.326 1.00 79.44 290 LEU A C 1
ATOM 2331 O O . LEU A 1 290 ? 62.375 39.028 -59.615 1.00 79.44 290 LEU A O 1
ATOM 2335 N N . GLN A 1 291 ? 63.535 40.905 -59.868 1.00 78.75 291 GLN A N 1
ATOM 2336 C CA . GLN A 1 291 ? 64.049 40.934 -58.500 1.00 78.75 291 GLN A CA 1
ATOM 2337 C C . GLN A 1 291 ? 62.987 41.429 -57.512 1.00 78.75 291 GLN A C 1
ATOM 2339 O O . GLN A 1 291 ? 62.956 40.961 -56.376 1.00 78.75 291 GLN A O 1
ATOM 2344 N N . ILE A 1 292 ? 62.102 42.340 -57.921 1.00 79.69 292 ILE A N 1
ATOM 2345 C CA . ILE A 1 292 ? 60.914 42.742 -57.158 1.00 79.69 292 ILE A CA 1
ATOM 2346 C C . ILE A 1 292 ? 59.900 41.597 -57.137 1.00 79.69 292 ILE A C 1
ATOM 2348 O O . ILE A 1 292 ? 59.374 41.285 -56.074 1.00 79.69 292 ILE A O 1
ATOM 2352 N N . GLU A 1 293 ? 59.664 40.928 -58.262 1.00 78.00 293 GLU A N 1
ATOM 2353 C CA . GLU A 1 293 ? 58.789 39.759 -58.369 1.00 78.00 293 GLU A CA 1
ATOM 2354 C C . GLU A 1 293 ? 59.340 38.590 -57.552 1.00 78.00 293 GLU A C 1
ATOM 2356 O O . GLU A 1 293 ? 58.603 37.977 -56.790 1.00 78.00 293 GLU A O 1
ATOM 2361 N N . GLN A 1 294 ? 60.650 38.339 -57.596 1.00 76.06 294 GLN A N 1
ATOM 2362 C CA . GLN A 1 294 ? 61.309 37.333 -56.770 1.00 76.06 294 GLN A CA 1
ATOM 2363 C C . GLN A 1 294 ? 61.242 37.717 -55.291 1.00 76.06 294 GLN A C 1
ATOM 2365 O O . GLN A 1 294 ? 60.918 36.864 -54.485 1.00 76.06 294 GLN A O 1
ATOM 2370 N N . LYS A 1 295 ? 61.458 38.988 -54.916 1.00 79.69 295 LYS A N 1
ATOM 2371 C CA . LYS A 1 295 ? 61.312 39.448 -53.521 1.00 79.69 295 LYS A CA 1
ATOM 2372 C C . LYS A 1 295 ? 5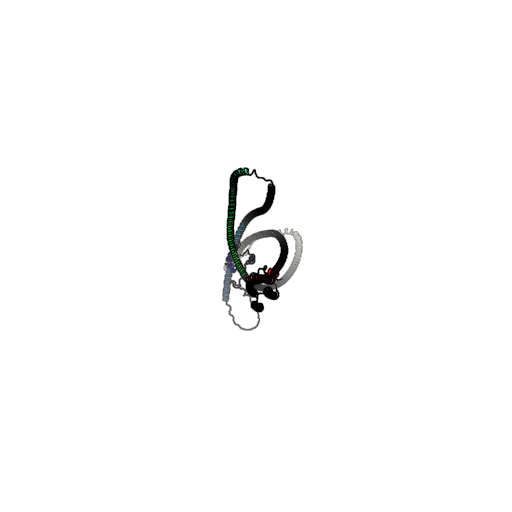9.875 39.365 -53.011 1.00 79.69 295 LYS A C 1
ATOM 2374 O O . LYS A 1 295 ? 59.669 39.029 -51.850 1.00 79.69 295 LYS A O 1
ATOM 2379 N N . THR A 1 296 ? 58.892 39.682 -53.849 1.00 77.69 296 THR A N 1
ATOM 2380 C CA . THR A 1 296 ? 57.467 39.614 -53.491 1.00 77.69 296 THR A CA 1
ATOM 2381 C C . THR A 1 296 ? 56.993 38.170 -53.425 1.00 77.69 296 THR A C 1
ATOM 2383 O O . THR A 1 296 ? 56.388 37.799 -52.430 1.00 77.69 296 THR A O 1
ATOM 2386 N N . THR A 1 297 ? 57.368 37.310 -54.375 1.00 75.00 297 THR A N 1
ATOM 2387 C CA . THR A 1 297 ? 57.087 35.869 -54.282 1.00 75.00 297 THR A CA 1
ATOM 2388 C C . THR A 1 297 ? 57.841 35.194 -53.142 1.00 75.00 297 THR A C 1
ATOM 2390 O O . THR A 1 297 ? 57.252 34.341 -52.486 1.00 75.00 297 THR A O 1
ATOM 2393 N N . THR A 1 298 ? 59.083 35.579 -52.823 1.00 75.06 298 THR A N 1
ATOM 2394 C CA . THR A 1 298 ? 59.766 35.066 -51.623 1.00 75.06 298 THR A CA 1
ATOM 2395 C C . THR A 1 298 ? 59.105 35.567 -50.347 1.00 75.06 298 THR A C 1
ATOM 2397 O O . THR A 1 298 ? 58.936 34.773 -49.434 1.00 75.06 298 THR A O 1
ATOM 2400 N N . ALA A 1 299 ? 58.662 36.827 -50.282 1.00 76.19 299 ALA A N 1
ATOM 2401 C CA . ALA A 1 299 ? 57.940 37.350 -49.120 1.00 76.19 299 ALA A CA 1
ATOM 2402 C C . ALA A 1 299 ? 56.568 36.675 -48.945 1.00 76.19 299 ALA A C 1
ATOM 2404 O O . ALA A 1 299 ? 56.208 36.290 -47.838 1.00 76.19 299 ALA A O 1
ATOM 2405 N N . GLU A 1 300 ? 55.828 36.446 -50.033 1.00 78.06 300 GLU A N 1
ATOM 2406 C CA . GLU A 1 300 ? 54.568 35.696 -50.011 1.00 78.06 300 GLU A CA 1
ATOM 2407 C C . GLU A 1 300 ? 54.779 34.218 -49.660 1.00 78.06 300 GLU A C 1
ATOM 2409 O O . GLU A 1 300 ? 53.943 33.611 -48.990 1.00 78.06 300 GLU A O 1
ATOM 2414 N N . GLN A 1 301 ? 55.880 33.609 -50.112 1.00 78.12 301 GLN A N 1
ATOM 2415 C CA . GLN A 1 301 ? 56.252 32.250 -49.722 1.00 78.12 301 GLN A CA 1
ATOM 2416 C C . GLN A 1 301 ? 56.673 32.188 -48.252 1.00 78.12 301 GLN A C 1
ATOM 2418 O O . GLN A 1 301 ? 56.253 31.266 -47.564 1.00 78.12 301 GLN A O 1
ATOM 2423 N N . GLU A 1 302 ? 57.424 33.164 -47.740 1.00 77.94 302 GLU A N 1
ATOM 2424 C CA . GLU A 1 302 ? 57.787 33.276 -46.322 1.00 77.94 302 GLU A CA 1
ATOM 2425 C C . GLU A 1 302 ? 56.557 33.515 -45.438 1.00 77.94 302 GLU A C 1
ATOM 2427 O O . GLU A 1 302 ? 56.442 32.902 -44.378 1.00 77.94 302 GLU A O 1
ATOM 2432 N N . GLU A 1 303 ? 55.591 34.322 -45.884 1.00 79.94 303 GLU A N 1
ATOM 2433 C CA . GLU A 1 303 ? 54.326 34.539 -45.177 1.00 79.94 303 GLU A CA 1
ATOM 2434 C C . GLU A 1 303 ? 53.452 33.276 -45.187 1.00 79.94 303 GLU A C 1
ATOM 2436 O O . GLU A 1 303 ? 52.932 32.881 -44.143 1.00 79.94 303 GLU A O 1
ATOM 2441 N N . LYS A 1 304 ? 53.358 32.568 -46.322 1.00 81.94 304 LYS A N 1
ATOM 2442 C CA . LYS A 1 304 ? 52.665 31.268 -46.407 1.00 81.94 304 LYS A CA 1
ATOM 2443 C C . LYS A 1 304 ? 53.351 30.196 -45.563 1.00 81.94 304 LYS A C 1
ATOM 2445 O O . LYS A 1 304 ? 52.664 29.434 -44.890 1.00 81.94 304 LYS A O 1
ATOM 2450 N N . ILE A 1 305 ? 54.682 30.139 -45.558 1.00 78.12 305 ILE A N 1
ATOM 2451 C CA . ILE A 1 305 ? 55.450 29.222 -44.706 1.00 78.12 305 ILE A CA 1
ATOM 2452 C C . ILE A 1 305 ? 55.240 29.583 -43.235 1.00 78.12 305 ILE A C 1
ATOM 2454 O O . ILE A 1 305 ? 55.001 28.685 -42.434 1.00 78.12 305 ILE A O 1
ATOM 2458 N N . SER A 1 306 ? 55.254 30.866 -42.870 1.00 79.62 306 SER A N 1
ATOM 2459 C CA . SER A 1 306 ? 54.957 31.342 -41.513 1.00 79.62 306 SER A CA 1
ATOM 2460 C C . SER A 1 306 ? 53.538 30.963 -41.076 1.00 79.62 306 SER A C 1
ATOM 2462 O O . SER A 1 306 ? 53.349 30.420 -39.987 1.00 79.62 306 SER A O 1
ATOM 2464 N N . PHE A 1 307 ? 52.547 31.149 -41.951 1.00 82.44 307 PHE A N 1
ATOM 2465 C CA . PHE A 1 307 ? 51.157 30.773 -41.706 1.00 82.44 307 PHE A CA 1
ATOM 2466 C C . PHE A 1 307 ? 51.000 29.258 -41.515 1.00 82.44 307 PHE A C 1
ATOM 2468 O O . PHE A 1 307 ? 50.475 28.828 -40.492 1.00 82.44 307 PHE A O 1
ATOM 2475 N N . ILE A 1 308 ? 51.551 28.447 -42.424 1.00 80.81 308 ILE A N 1
ATOM 2476 C CA . ILE A 1 308 ? 51.531 26.978 -42.324 1.00 80.81 308 ILE A CA 1
ATOM 2477 C C . ILE A 1 308 ? 52.298 26.497 -41.083 1.00 80.81 308 ILE A C 1
ATOM 2479 O O . ILE A 1 308 ? 51.883 25.541 -40.436 1.00 80.81 308 ILE A O 1
ATOM 2483 N N . THR A 1 309 ? 53.396 27.160 -40.712 1.00 78.56 309 THR A N 1
ATOM 2484 C CA . THR A 1 309 ? 54.171 26.827 -39.504 1.00 78.56 309 THR A CA 1
ATOM 2485 C C . THR A 1 309 ? 53.372 27.125 -38.235 1.00 78.56 309 THR A C 1
ATOM 2487 O O . THR A 1 309 ? 53.396 26.329 -37.297 1.00 78.56 309 THR A O 1
ATOM 2490 N N . ASN A 1 310 ? 52.624 28.231 -38.209 1.00 79.94 310 ASN A N 1
ATOM 2491 C CA . ASN A 1 310 ? 51.741 28.572 -37.095 1.00 79.94 310 ASN A CA 1
ATOM 2492 C C . ASN A 1 310 ? 50.525 27.639 -37.020 1.00 79.94 310 ASN A C 1
ATOM 2494 O O . ASN A 1 310 ? 50.214 27.164 -35.930 1.00 79.94 310 ASN A O 1
ATOM 2498 N N . GLU A 1 311 ? 49.904 27.289 -38.151 1.00 83.88 311 GLU A N 1
ATOM 2499 C CA . GLU A 1 311 ? 48.829 26.288 -38.193 1.00 83.88 311 GLU A CA 1
ATOM 2500 C C . GLU A 1 311 ? 49.324 24.907 -37.745 1.00 83.88 311 GLU A C 1
ATOM 2502 O O . GLU A 1 311 ? 48.665 24.248 -36.946 1.00 83.88 311 GLU A O 1
ATOM 2507 N N . LEU A 1 312 ? 50.512 24.474 -38.184 1.00 78.19 312 LEU A N 1
ATOM 2508 C CA . LEU A 1 312 ? 51.129 23.224 -37.723 1.00 78.19 312 LEU A CA 1
ATOM 2509 C C . LEU A 1 312 ? 51.402 23.244 -36.219 1.00 78.19 312 LEU A C 1
ATOM 2511 O O . LEU A 1 312 ? 51.208 22.229 -35.547 1.00 78.19 312 LEU A O 1
ATOM 2515 N N . LYS A 1 313 ? 51.830 24.388 -35.677 1.00 82.56 313 LYS A N 1
ATOM 2516 C CA . LYS A 1 313 ? 52.067 24.555 -34.243 1.00 82.56 313 LYS A CA 1
ATOM 2517 C C . LYS A 1 313 ? 50.761 24.502 -33.447 1.00 82.56 313 LYS A C 1
ATOM 2519 O O . LYS A 1 313 ? 50.687 23.737 -32.490 1.00 82.56 313 LYS A O 1
ATOM 2524 N N . GLU A 1 314 ? 49.719 25.217 -33.871 1.00 82.75 314 GLU A N 1
ATOM 2525 C CA . GLU A 1 314 ? 48.391 25.145 -33.241 1.00 82.75 314 GLU A CA 1
ATOM 2526 C C . GLU A 1 314 ? 47.784 23.742 -33.339 1.00 82.75 314 GLU A C 1
ATOM 2528 O O . GLU A 1 314 ? 47.198 23.245 -32.376 1.00 82.75 314 GLU A O 1
ATOM 2533 N N . LEU A 1 315 ? 47.945 23.064 -34.478 1.00 79.75 315 LEU A N 1
ATOM 2534 C CA . LEU A 1 315 ? 47.455 21.701 -34.665 1.00 79.75 315 LEU A CA 1
ATOM 2535 C C . LEU A 1 315 ? 48.217 20.711 -33.772 1.00 79.75 315 LEU A C 1
ATOM 2537 O O . LEU A 1 315 ? 47.599 19.826 -33.182 1.00 79.75 315 LEU A O 1
ATOM 2541 N N . SER A 1 316 ? 49.531 20.894 -33.606 1.00 78.69 316 SER A N 1
ATOM 2542 C CA . SER A 1 316 ? 50.361 20.102 -32.691 1.00 78.69 316 SER A CA 1
ATOM 2543 C C . SER A 1 316 ? 49.992 20.336 -31.221 1.00 78.69 316 SER A C 1
ATOM 2545 O O . SER A 1 316 ? 49.900 19.380 -30.451 1.00 78.69 316 SER A O 1
ATOM 2547 N N . GLU A 1 317 ? 49.756 21.585 -30.816 1.00 84.25 317 GLU A N 1
ATOM 2548 C CA . GLU A 1 317 ? 49.338 21.931 -29.450 1.00 84.25 317 GLU A CA 1
ATOM 2549 C C . GLU A 1 317 ? 47.923 21.409 -29.147 1.00 84.25 317 GLU A C 1
ATOM 2551 O O . GLU A 1 317 ? 47.678 20.841 -28.079 1.00 84.25 317 GLU A O 1
ATOM 2556 N N . ASN A 1 318 ? 47.001 21.510 -30.109 1.00 82.31 318 ASN A N 1
ATOM 2557 C CA . ASN A 1 318 ? 45.666 20.924 -30.001 1.00 82.31 318 ASN A CA 1
ATOM 2558 C C . ASN A 1 318 ? 45.717 19.390 -29.938 1.00 82.31 318 ASN A C 1
ATOM 2560 O O . ASN A 1 318 ? 44.966 18.791 -29.167 1.00 82.31 318 ASN A O 1
ATOM 2564 N N . PHE A 1 319 ? 46.608 18.747 -30.697 1.00 80.44 319 PHE A N 1
ATOM 2565 C CA . PHE A 1 319 ? 46.784 17.296 -30.661 1.00 80.44 319 PHE A CA 1
ATOM 2566 C C . PHE A 1 319 ? 47.288 16.812 -29.294 1.00 80.44 319 PHE A C 1
ATOM 2568 O O . PHE A 1 319 ? 46.731 15.862 -28.743 1.00 80.44 319 PHE A O 1
ATOM 2575 N N . GLU A 1 320 ? 48.275 17.488 -28.698 1.00 82.06 320 GLU A N 1
ATOM 2576 C CA . GLU A 1 320 ? 48.746 17.156 -27.345 1.00 82.06 320 GLU A CA 1
ATOM 2577 C C . GLU A 1 320 ? 47.683 17.441 -26.269 1.00 82.06 320 GLU A C 1
ATOM 2579 O O . GLU A 1 320 ? 47.524 16.643 -25.341 1.00 82.06 320 GLU A O 1
ATOM 2584 N N . ARG A 1 321 ? 46.864 18.494 -26.424 1.00 86.50 321 ARG A N 1
ATOM 2585 C CA . ARG A 1 321 ? 45.717 18.736 -25.528 1.00 86.50 321 ARG A CA 1
ATOM 2586 C C . ARG A 1 321 ? 44.690 17.603 -25.599 1.00 86.50 321 ARG A C 1
ATOM 2588 O O . ARG A 1 321 ? 44.317 17.065 -24.562 1.00 86.50 321 ARG A O 1
ATOM 2595 N N . ILE A 1 322 ? 44.294 17.185 -26.803 1.00 80.88 322 ILE A N 1
ATOM 2596 C CA . ILE A 1 322 ? 43.342 16.077 -27.007 1.00 80.88 322 ILE A CA 1
ATOM 2597 C C . ILE A 1 322 ? 43.907 14.759 -26.464 1.00 80.88 322 ILE A C 1
ATOM 2599 O O . ILE A 1 322 ? 43.183 13.963 -25.871 1.00 80.88 322 ILE A O 1
ATOM 2603 N N . LYS A 1 323 ? 45.208 14.516 -26.632 1.00 82.56 323 LYS A N 1
ATOM 2604 C CA . LYS A 1 323 ? 45.882 13.320 -26.114 1.00 82.56 323 LYS A CA 1
ATOM 2605 C C . LYS A 1 323 ? 45.892 13.286 -24.585 1.00 82.56 323 LYS A C 1
ATOM 2607 O O . LYS A 1 323 ? 45.670 12.222 -24.007 1.00 82.56 323 LYS A O 1
ATOM 2612 N N . LYS A 1 324 ? 46.083 14.439 -23.937 1.00 82.88 324 LYS A N 1
ATOM 2613 C CA . LYS A 1 324 ? 45.981 14.578 -22.480 1.00 82.88 324 LYS A CA 1
ATOM 2614 C C . LYS A 1 324 ? 44.544 14.382 -21.987 1.00 82.88 324 LYS A C 1
ATOM 2616 O O . LYS A 1 324 ? 44.327 13.578 -21.089 1.00 82.88 324 LYS A O 1
ATOM 2621 N N . GLU A 1 325 ? 43.566 15.021 -22.629 1.00 82.56 325 GLU A N 1
ATOM 2622 C CA . GLU A 1 325 ? 42.138 14.849 -22.310 1.00 82.56 325 GLU A CA 1
ATOM 2623 C C . GLU A 1 325 ? 41.677 13.395 -22.491 1.00 82.56 325 GLU A C 1
ATOM 2625 O O . GLU A 1 325 ? 40.883 12.886 -21.701 1.00 82.56 325 GLU A O 1
ATOM 2630 N N . LYS A 1 326 ? 42.198 12.695 -23.508 1.00 82.38 326 LYS A N 1
ATOM 2631 C CA . LYS A 1 326 ? 41.947 11.266 -23.710 1.00 82.38 326 LYS A CA 1
ATOM 2632 C C . LYS A 1 326 ? 42.512 10.429 -22.559 1.00 82.38 326 LYS A C 1
ATOM 2634 O O . LYS A 1 326 ? 41.804 9.566 -22.056 1.00 82.38 326 LYS A O 1
ATOM 2639 N N . ALA A 1 327 ? 43.748 10.690 -22.129 1.00 82.31 327 ALA A N 1
ATOM 2640 C CA . ALA A 1 327 ? 44.358 9.968 -21.012 1.00 82.31 327 ALA A CA 1
ATOM 2641 C C . ALA A 1 327 ? 43.591 10.185 -19.694 1.00 82.31 327 ALA A C 1
ATOM 2643 O O . ALA A 1 327 ? 43.349 9.230 -18.961 1.00 82.31 327 ALA A O 1
ATOM 2644 N N . GLU A 1 328 ? 43.148 11.417 -19.430 1.00 84.00 328 GLU A N 1
ATOM 2645 C CA . GLU A 1 328 ? 42.329 11.752 -18.256 1.00 84.00 328 GLU A CA 1
ATOM 2646 C C . GLU A 1 328 ? 40.956 11.056 -18.307 1.00 84.00 328 GLU A C 1
ATOM 2648 O O . GLU A 1 328 ? 40.519 10.475 -17.314 1.00 84.00 328 GLU A O 1
ATOM 2653 N N . ARG A 1 329 ? 40.306 11.030 -19.481 1.00 80.25 329 ARG A N 1
ATOM 2654 C CA . ARG A 1 329 ? 39.044 10.300 -19.709 1.00 80.25 329 ARG A CA 1
ATOM 2655 C C . ARG A 1 329 ? 39.198 8.791 -19.534 1.00 80.25 329 ARG A C 1
ATOM 2657 O O . ARG A 1 329 ? 38.322 8.167 -18.942 1.00 80.25 329 ARG A O 1
ATOM 2664 N N . ASP A 1 330 ? 40.288 8.208 -20.026 1.00 81.38 330 ASP A N 1
ATOM 2665 C CA . ASP A 1 330 ? 40.569 6.776 -19.878 1.00 81.38 330 ASP A CA 1
ATOM 2666 C C . ASP A 1 330 ? 40.795 6.405 -18.395 1.00 81.38 330 ASP A C 1
ATOM 2668 O O . ASP A 1 330 ? 40.318 5.363 -17.936 1.00 81.38 330 ASP A O 1
ATOM 2672 N N . GLU A 1 331 ? 41.441 7.278 -17.611 1.00 82.88 331 GLU A N 1
ATOM 2673 C CA . GLU A 1 331 ? 41.620 7.098 -16.162 1.00 82.88 331 GLU A CA 1
ATOM 2674 C C . GLU A 1 331 ? 40.297 7.234 -15.385 1.00 82.88 331 GLU A C 1
ATOM 2676 O O . GLU A 1 331 ? 40.028 6.477 -14.449 1.00 82.88 331 GLU A O 1
ATOM 2681 N N . GLU A 1 332 ? 39.434 8.167 -15.785 1.00 80.12 332 GLU A N 1
ATOM 2682 C CA . GLU A 1 332 ? 38.111 8.367 -15.187 1.00 80.12 332 GLU A CA 1
ATOM 2683 C C . GLU A 1 332 ? 37.175 7.182 -15.485 1.00 80.12 332 GLU A C 1
ATOM 2685 O O . GLU A 1 332 ? 36.496 6.676 -14.589 1.00 80.12 332 GLU A O 1
ATOM 2690 N N . ILE A 1 333 ? 37.220 6.648 -16.711 1.00 78.44 333 ILE A N 1
ATOM 2691 C CA . ILE A 1 333 ? 36.511 5.417 -17.090 1.00 78.44 333 ILE A CA 1
ATOM 2692 C C . ILE A 1 333 ? 37.010 4.221 -16.271 1.00 78.44 333 ILE A C 1
ATOM 2694 O O . ILE A 1 333 ? 36.193 3.402 -15.845 1.00 78.44 333 ILE A O 1
ATOM 2698 N N . ALA A 1 334 ? 38.319 4.110 -16.019 1.00 79.12 334 ALA A N 1
ATOM 2699 C CA . ALA A 1 334 ? 38.869 3.048 -15.177 1.00 79.12 334 ALA A CA 1
ATOM 2700 C C . ALA A 1 334 ? 38.330 3.126 -13.737 1.00 79.12 334 ALA A C 1
ATOM 2702 O O . ALA A 1 334 ? 37.849 2.121 -13.214 1.00 79.12 334 ALA A O 1
ATOM 2703 N N . LYS A 1 335 ? 38.292 4.326 -13.140 1.00 81.12 335 LYS A N 1
ATOM 2704 C CA . LYS A 1 335 ? 37.739 4.548 -11.790 1.00 81.12 335 LYS A CA 1
ATOM 2705 C C . LYS A 1 335 ? 36.253 4.199 -11.706 1.00 81.12 335 LYS A C 1
ATOM 2707 O O . LYS A 1 335 ? 35.849 3.459 -10.814 1.00 81.12 335 LYS A O 1
ATOM 2712 N N . VAL A 1 336 ? 35.450 4.645 -12.674 1.00 75.81 336 VAL A N 1
ATOM 2713 C CA . VAL A 1 336 ? 34.013 4.319 -12.730 1.00 75.81 336 VAL A CA 1
ATOM 2714 C C . VAL A 1 336 ? 33.789 2.811 -12.891 1.00 75.81 336 VAL A C 1
ATOM 2716 O O . VAL A 1 336 ? 32.857 2.251 -12.315 1.00 75.81 336 VAL A O 1
ATOM 2719 N N . LYS A 1 337 ? 34.651 2.122 -13.646 1.00 74.88 337 LYS A N 1
ATOM 2720 C CA . LYS A 1 337 ? 34.569 0.668 -13.835 1.00 74.88 337 LYS A CA 1
ATOM 2721 C C . LYS A 1 337 ? 34.884 -0.100 -12.548 1.00 74.88 337 LYS A C 1
ATOM 2723 O O . LYS A 1 337 ? 34.207 -1.090 -12.260 1.00 74.88 337 LYS A O 1
ATOM 2728 N N . ASP A 1 338 ? 35.849 0.368 -11.764 1.00 78.69 338 ASP A N 1
ATOM 2729 C CA . ASP A 1 338 ? 36.193 -0.217 -10.463 1.00 78.69 338 ASP A CA 1
ATOM 2730 C C . ASP A 1 338 ? 35.107 0.046 -9.408 1.00 78.69 338 ASP A C 1
ATOM 2732 O O . ASP A 1 338 ? 34.725 -0.865 -8.669 1.00 78.69 338 ASP A O 1
ATOM 2736 N N . GLU A 1 339 ? 34.522 1.247 -9.393 1.00 75.31 339 GLU A N 1
ATOM 2737 C CA . GLU A 1 339 ? 33.374 1.570 -8.537 1.00 75.31 339 GLU A CA 1
ATOM 2738 C C . GLU A 1 339 ? 32.148 0.711 -8.878 1.00 75.31 339 GLU A C 1
ATOM 2740 O O . GLU A 1 339 ? 31.508 0.158 -7.981 1.00 75.31 339 GLU A O 1
ATOM 2745 N N . LEU A 1 340 ? 31.856 0.517 -10.168 1.00 71.44 340 LEU A N 1
ATOM 2746 C CA . LEU A 1 340 ? 30.750 -0.328 -10.622 1.00 71.44 340 LEU A CA 1
ATOM 2747 C C . LEU A 1 340 ? 30.950 -1.799 -10.222 1.00 71.44 340 LEU A C 1
ATOM 2749 O O . LEU A 1 340 ? 29.997 -2.458 -9.800 1.00 71.44 340 LEU A O 1
ATOM 2753 N N . ASN A 1 341 ? 32.181 -2.313 -10.313 1.00 73.56 341 ASN A N 1
ATOM 2754 C CA . ASN A 1 341 ? 32.509 -3.660 -9.845 1.00 73.56 341 ASN A CA 1
ATOM 2755 C C . ASN A 1 341 ? 32.347 -3.781 -8.319 1.00 73.56 341 ASN A C 1
ATOM 2757 O O . ASN A 1 341 ? 31.729 -4.738 -7.859 1.00 73.56 341 ASN A O 1
ATOM 2761 N N . SER A 1 342 ? 32.788 -2.784 -7.542 1.00 73.00 342 SER A N 1
ATOM 2762 C CA . SER A 1 342 ? 32.601 -2.762 -6.081 1.00 73.00 342 SER A CA 1
ATOM 2763 C C . SER A 1 342 ? 31.123 -2.774 -5.676 1.00 73.00 342 SER A C 1
ATOM 2765 O O . SER A 1 342 ? 30.740 -3.464 -4.730 1.00 73.00 342 SER A O 1
ATOM 2767 N N . VAL A 1 343 ? 30.275 -2.030 -6.394 1.00 70.56 343 VAL A N 1
ATOM 2768 C CA . VAL A 1 343 ? 28.822 -2.020 -6.159 1.00 70.56 343 VAL A CA 1
ATOM 2769 C C . VAL A 1 343 ? 28.200 -3.366 -6.527 1.00 70.56 343 VAL A C 1
ATOM 2771 O O . VAL A 1 343 ? 27.372 -3.873 -5.770 1.00 70.56 343 VAL A O 1
ATOM 2774 N N . ARG A 1 344 ? 28.623 -3.981 -7.639 1.00 71.56 344 ARG A N 1
ATOM 2775 C CA . ARG A 1 344 ? 28.139 -5.306 -8.049 1.00 71.56 344 ARG A CA 1
ATOM 2776 C C . ARG A 1 344 ? 28.455 -6.369 -6.997 1.00 71.56 344 ARG A C 1
ATOM 2778 O O . ARG A 1 344 ? 27.552 -7.113 -6.622 1.00 71.56 344 ARG A O 1
ATOM 2785 N N . ASP A 1 345 ? 29.679 -6.399 -6.484 1.00 75.00 345 ASP A N 1
ATOM 2786 C CA . ASP A 1 345 ? 30.099 -7.410 -5.507 1.00 75.00 345 ASP A CA 1
ATOM 2787 C C . ASP A 1 345 ? 29.353 -7.244 -4.172 1.00 75.00 345 ASP A C 1
ATOM 2789 O O . ASP A 1 345 ? 28.808 -8.215 -3.644 1.00 75.00 345 ASP A O 1
ATOM 2793 N N . LYS A 1 346 ? 29.189 -6.001 -3.695 1.00 72.31 346 LYS A N 1
ATOM 2794 C CA . LYS A 1 346 ? 28.381 -5.697 -2.498 1.00 72.31 346 LYS A CA 1
ATOM 2795 C C . LYS A 1 346 ? 26.912 -6.084 -2.672 1.00 72.31 346 LYS A C 1
ATOM 2797 O O . LYS A 1 346 ? 26.325 -6.683 -1.776 1.00 72.31 346 LYS A O 1
ATOM 2802 N N . SER A 1 347 ? 26.329 -5.794 -3.837 1.00 67.38 347 SER A N 1
ATOM 2803 C CA . SER A 1 347 ? 24.938 -6.164 -4.130 1.00 67.38 347 SER A CA 1
ATOM 2804 C C . SER A 1 347 ? 24.737 -7.685 -4.221 1.00 67.38 347 SER A C 1
ATOM 2806 O O . SER A 1 347 ? 23.689 -8.194 -3.825 1.00 67.38 347 SER A O 1
ATOM 2808 N N . GLY A 1 348 ? 25.750 -8.429 -4.682 1.00 72.56 348 GLY A N 1
ATOM 2809 C CA . GLY A 1 348 ? 25.734 -9.891 -4.723 1.00 72.56 348 GLY A CA 1
ATOM 2810 C C . GLY A 1 348 ? 25.810 -10.531 -3.334 1.00 72.56 348 GLY A C 1
ATOM 2811 O O . GLY A 1 348 ? 25.079 -11.483 -3.055 1.00 72.56 348 GLY A O 1
ATOM 2812 N N . GLU A 1 349 ? 26.645 -9.992 -2.442 1.00 73.06 349 GLU A N 1
ATOM 2813 C CA . GLU A 1 349 ? 26.728 -10.443 -1.045 1.00 73.06 349 GLU A CA 1
ATOM 2814 C C . GLU A 1 349 ? 25.442 -10.150 -0.262 1.00 73.06 349 GLU A C 1
ATOM 2816 O O . GLU A 1 349 ? 24.947 -11.026 0.453 1.00 73.06 349 GLU A O 1
ATOM 2821 N N . GLU A 1 350 ? 24.850 -8.965 -0.440 1.00 69.19 350 GLU A N 1
ATOM 2822 C CA . GLU A 1 350 ? 23.557 -8.627 0.167 1.00 69.19 350 GLU A CA 1
ATOM 2823 C C . GLU A 1 350 ? 22.439 -9.552 -0.331 1.00 69.19 350 GLU A C 1
ATOM 2825 O O . GLU A 1 350 ? 21.663 -10.064 0.476 1.00 69.19 350 GLU A O 1
ATOM 2830 N N . TYR A 1 351 ? 22.393 -9.856 -1.632 1.00 69.38 351 TYR A N 1
ATOM 2831 C CA . TYR A 1 351 ? 21.397 -10.775 -2.191 1.00 69.38 351 TYR A CA 1
ATOM 2832 C C . TYR A 1 351 ? 21.525 -12.199 -1.628 1.00 69.38 351 TYR A C 1
ATOM 2834 O O . TYR A 1 351 ? 20.520 -12.843 -1.310 1.00 69.38 351 TYR A O 1
ATOM 2842 N N . LYS A 1 352 ? 22.759 -12.692 -1.459 1.00 75.00 352 LYS A N 1
ATOM 2843 C CA . LYS A 1 352 ? 23.022 -14.010 -0.864 1.00 75.00 352 LYS A CA 1
ATOM 2844 C C . LYS A 1 352 ? 22.553 -14.068 0.591 1.00 75.00 352 LYS A C 1
ATOM 2846 O O . LYS A 1 352 ? 21.874 -15.018 0.976 1.00 75.00 352 LYS A O 1
ATOM 2851 N N . LYS A 1 353 ? 22.843 -13.024 1.367 1.00 75.06 353 LYS A N 1
ATOM 2852 C CA . LYS A 1 353 ? 22.435 -12.924 2.771 1.00 75.06 353 LYS A CA 1
ATOM 2853 C C . LYS A 1 353 ? 20.912 -12.878 2.928 1.00 75.06 353 LYS A C 1
ATOM 2855 O O . LYS A 1 353 ? 20.363 -13.589 3.762 1.00 75.06 353 LYS A O 1
ATOM 2860 N N . VAL A 1 354 ? 20.222 -12.128 2.068 1.00 71.19 354 VAL A N 1
ATOM 2861 C CA . VAL A 1 354 ? 18.750 -12.069 2.052 1.00 71.19 354 VAL A CA 1
ATOM 2862 C C . VAL A 1 354 ? 18.130 -13.429 1.706 1.00 71.19 354 VAL A C 1
ATOM 2864 O O . VAL A 1 354 ? 17.104 -13.795 2.277 1.00 71.19 354 VAL A O 1
ATOM 2867 N N . CYS A 1 355 ? 18.741 -14.215 0.813 1.00 68.38 355 CYS A N 1
ATOM 2868 C CA . CYS A 1 355 ? 18.258 -15.568 0.515 1.00 68.38 355 CYS A CA 1
ATOM 2869 C C . CYS A 1 355 ? 18.411 -16.521 1.713 1.00 68.38 355 CYS A C 1
ATOM 2871 O O . CYS A 1 355 ? 17.473 -17.251 2.032 1.00 68.38 355 CYS A O 1
ATOM 2873 N N . GLU A 1 356 ? 19.548 -16.479 2.410 1.00 76.81 356 GLU A N 1
ATOM 2874 C CA . GLU A 1 356 ? 19.792 -17.292 3.613 1.00 76.81 356 GLU A CA 1
ATOM 2875 C C . GLU A 1 356 ? 18.850 -16.903 4.774 1.00 76.81 356 GLU A C 1
ATOM 2877 O O . GLU A 1 356 ? 18.316 -17.769 5.477 1.00 76.81 356 GLU A O 1
ATOM 2882 N N . GLU A 1 357 ? 18.568 -15.606 4.939 1.00 74.56 357 GLU A N 1
ATOM 2883 C CA . GLU A 1 357 ? 17.581 -15.085 5.896 1.00 74.56 357 GLU A CA 1
ATOM 2884 C C . GLU A 1 357 ? 16.142 -15.508 5.531 1.00 74.56 357 GLU A C 1
ATOM 2886 O O . GLU A 1 357 ? 15.351 -15.862 6.408 1.00 74.56 357 GLU A O 1
ATOM 2891 N N . LYS A 1 358 ? 15.802 -15.570 4.235 1.00 72.44 358 LYS A N 1
ATOM 2892 C CA . LYS A 1 358 ? 14.495 -16.061 3.764 1.00 72.44 358 LYS A CA 1
ATOM 2893 C C . LYS A 1 358 ? 14.287 -17.544 4.084 1.00 72.44 358 LYS A C 1
ATOM 2895 O O . LYS A 1 358 ? 13.213 -17.933 4.542 1.00 72.44 358 LYS A O 1
ATOM 2900 N N . ASP A 1 359 ? 15.300 -18.373 3.848 1.00 74.75 359 ASP A N 1
ATOM 2901 C CA . ASP A 1 359 ? 15.201 -19.823 4.050 1.00 74.75 359 ASP A CA 1
ATOM 2902 C C . ASP A 1 359 ? 15.153 -20.196 5.542 1.00 74.75 359 ASP A C 1
ATOM 2904 O O . ASP A 1 359 ? 14.448 -21.130 5.939 1.00 74.75 359 ASP A O 1
ATOM 2908 N N . THR A 1 360 ? 15.836 -19.428 6.395 1.00 78.69 360 THR A N 1
ATOM 2909 C CA . THR A 1 360 ? 15.728 -19.568 7.856 1.00 78.69 360 THR A CA 1
ATOM 2910 C C . THR A 1 360 ? 14.372 -19.095 8.385 1.00 78.69 360 THR A C 1
ATOM 2912 O O . THR A 1 360 ? 13.779 -19.788 9.216 1.00 78.69 360 THR A O 1
ATOM 2915 N N . ALA A 1 361 ? 13.821 -18.000 7.853 1.00 71.75 361 ALA A N 1
ATOM 2916 C CA . ALA A 1 361 ? 12.472 -17.543 8.190 1.00 71.75 361 ALA A CA 1
ATOM 2917 C C . ALA A 1 361 ? 11.389 -18.559 7.779 1.00 71.75 361 ALA A C 1
ATOM 2919 O O . ALA A 1 361 ? 10.459 -18.810 8.545 1.00 71.75 361 ALA A O 1
ATOM 2920 N N . LEU A 1 362 ? 11.527 -19.207 6.615 1.00 74.06 362 LEU A N 1
ATOM 2921 C CA . LEU A 1 362 ? 10.601 -20.255 6.162 1.00 74.06 362 LEU A CA 1
ATOM 2922 C C . LEU A 1 362 ? 10.589 -21.474 7.095 1.00 74.06 362 LEU A C 1
ATOM 2924 O O . LEU A 1 362 ? 9.516 -22.002 7.397 1.00 74.06 362 LEU A O 1
ATOM 2928 N N . LYS A 1 363 ? 11.754 -21.895 7.606 1.00 78.69 363 LYS A N 1
ATOM 2929 C CA . LYS A 1 363 ? 11.828 -22.962 8.619 1.00 78.69 363 LYS A CA 1
ATOM 2930 C C . LYS A 1 363 ? 11.124 -22.567 9.916 1.00 78.69 363 LYS A C 1
ATOM 2932 O O . LYS A 1 363 ? 10.293 -23.331 10.401 1.00 78.69 363 LYS A O 1
ATOM 2937 N N . GLN A 1 364 ? 11.379 -21.363 10.425 1.00 77.62 364 GLN A N 1
ATOM 2938 C CA . GLN A 1 364 ? 10.730 -20.867 11.645 1.00 77.62 364 GLN A CA 1
ATOM 2939 C C . GLN A 1 364 ? 9.208 -20.747 11.489 1.00 77.62 364 GLN A C 1
ATOM 2941 O O . GLN A 1 364 ? 8.469 -21.093 12.408 1.00 77.62 364 GLN A O 1
ATOM 2946 N N . LEU A 1 365 ? 8.727 -20.327 10.315 1.00 71.62 365 LEU A N 1
ATOM 2947 C CA . LEU A 1 365 ? 7.297 -20.257 10.015 1.00 71.62 365 LEU A CA 1
ATOM 2948 C C . LEU A 1 365 ? 6.649 -21.651 10.029 1.00 71.62 365 LEU A C 1
ATOM 2950 O O . LEU A 1 365 ? 5.549 -21.814 10.559 1.00 71.62 365 LEU A O 1
ATOM 2954 N N . SER A 1 366 ? 7.340 -22.665 9.494 1.00 76.50 366 SER A N 1
ATOM 2955 C CA . SER A 1 366 ? 6.853 -24.051 9.514 1.00 76.50 366 SER A CA 1
ATOM 2956 C C . SER A 1 366 ? 6.751 -24.612 10.939 1.00 76.50 366 SER A C 1
ATOM 2958 O O . SER A 1 366 ? 5.752 -25.239 11.284 1.00 76.50 366 SER A O 1
ATOM 2960 N N . GLU A 1 367 ? 7.723 -24.303 11.801 1.00 78.44 367 GLU A N 1
ATOM 2961 C CA . GLU A 1 367 ? 7.725 -24.723 13.206 1.00 78.44 367 GLU A CA 1
ATOM 2962 C C . GLU A 1 367 ? 6.648 -24.001 14.030 1.00 78.44 367 GLU A C 1
ATOM 2964 O O . GLU A 1 367 ? 5.961 -24.636 14.833 1.00 78.44 367 GLU A O 1
ATOM 2969 N N . LEU A 1 368 ? 6.444 -22.695 13.808 1.00 74.88 368 LEU A N 1
ATOM 2970 C CA . LEU A 1 368 ? 5.359 -21.946 14.454 1.00 74.88 368 LEU A CA 1
ATOM 2971 C C . LEU A 1 368 ? 3.980 -22.449 14.025 1.00 74.88 368 LEU A C 1
ATOM 2973 O O . LEU A 1 368 ? 3.079 -22.529 14.855 1.00 74.88 368 LEU A O 1
ATOM 2977 N N . THR A 1 369 ? 3.820 -22.812 12.751 1.00 73.81 369 THR A N 1
ATOM 2978 C CA . THR A 1 369 ? 2.553 -23.348 12.232 1.00 73.81 369 THR A CA 1
ATOM 2979 C C . THR A 1 369 ? 2.197 -24.667 12.920 1.00 73.81 369 THR A C 1
ATOM 2981 O O . THR A 1 369 ? 1.050 -24.863 13.312 1.00 73.81 369 THR A O 1
ATOM 2984 N N . ILE A 1 370 ? 3.184 -25.545 13.139 1.00 80.00 370 ILE A N 1
ATOM 2985 C CA . ILE A 1 370 ? 2.988 -26.809 13.865 1.00 80.00 370 ILE A CA 1
ATOM 2986 C C . ILE A 1 370 ? 2.620 -26.548 15.333 1.00 80.00 370 ILE A C 1
ATOM 2988 O O . ILE A 1 370 ? 1.678 -27.158 15.836 1.00 80.00 370 ILE A O 1
ATOM 2992 N N . LYS A 1 371 ? 3.303 -25.617 16.013 1.00 76.88 371 LYS A N 1
ATOM 2993 C CA . LYS A 1 371 ? 2.985 -25.265 17.409 1.00 76.88 371 LYS A CA 1
ATOM 2994 C C . LYS A 1 371 ? 1.592 -24.659 17.566 1.00 76.88 371 LYS A C 1
ATOM 2996 O O . LYS A 1 371 ? 0.858 -25.064 18.459 1.00 76.88 371 LYS A O 1
ATOM 3001 N N . TYR A 1 372 ? 1.209 -23.746 16.675 1.00 74.38 372 TYR A N 1
ATOM 3002 C CA . TYR A 1 372 ? -0.124 -23.143 16.682 1.00 74.38 372 TYR A CA 1
ATOM 3003 C C . TYR A 1 372 ? -1.224 -24.194 16.485 1.00 74.38 372 TYR A C 1
ATOM 3005 O O . TYR A 1 372 ? -2.254 -24.153 17.154 1.00 74.38 372 TYR A O 1
ATOM 3013 N N . GLN A 1 373 ? -0.997 -25.169 15.601 1.00 76.19 373 GLN A N 1
ATOM 3014 C CA . GLN A 1 373 ? -1.944 -26.259 15.382 1.00 76.19 373 GLN A CA 1
ATOM 3015 C C . GLN A 1 373 ? -2.105 -27.134 16.640 1.00 76.19 373 GLN A C 1
ATOM 3017 O O . GLN A 1 373 ? -3.230 -27.470 17.002 1.00 76.19 373 GLN A O 1
ATOM 3022 N N . GLN A 1 374 ? -1.006 -27.430 17.342 1.00 79.38 374 GLN A N 1
ATOM 3023 C CA . GLN A 1 374 ? -1.021 -28.185 18.602 1.00 79.38 374 GLN A CA 1
ATOM 3024 C C . GLN A 1 374 ? -1.724 -27.425 19.739 1.00 79.38 374 GLN A C 1
ATOM 3026 O O . GLN A 1 374 ? -2.540 -28.010 20.448 1.00 79.38 374 GLN A O 1
ATOM 3031 N N . GLU A 1 375 ? -1.465 -26.123 19.898 1.00 76.31 375 GLU A N 1
ATOM 3032 C CA . GLU A 1 375 ? -2.166 -25.281 20.884 1.00 76.31 375 GLU A CA 1
ATOM 3033 C C . GLU A 1 375 ? -3.661 -25.180 20.585 1.00 76.31 375 GLU A C 1
ATOM 3035 O O . GLU A 1 375 ? -4.484 -25.261 21.495 1.00 76.31 375 GLU A O 1
ATOM 3040 N N . LYS A 1 376 ? -4.033 -25.059 19.307 1.00 78.25 376 LYS A N 1
ATOM 3041 C CA . LYS A 1 376 ? -5.436 -25.034 18.888 1.00 78.25 376 LYS A CA 1
ATOM 3042 C C . LYS A 1 376 ? -6.148 -26.343 19.237 1.00 78.25 376 LYS A C 1
ATOM 3044 O O . LYS A 1 376 ? -7.269 -26.304 19.743 1.00 78.25 376 LYS A O 1
ATOM 3049 N N . GLU A 1 377 ? -5.517 -27.490 18.997 1.00 77.38 377 GLU A N 1
ATOM 3050 C CA . GLU A 1 377 ? -6.065 -28.802 19.364 1.00 77.38 377 GLU A CA 1
ATOM 3051 C C . GLU A 1 377 ? -6.196 -28.959 20.888 1.00 77.38 377 GLU A C 1
ATOM 3053 O O . GLU A 1 377 ? -7.242 -29.403 21.365 1.00 77.38 377 GLU A O 1
ATOM 3058 N N . ALA A 1 378 ? -5.202 -28.505 21.660 1.00 76.62 378 ALA A N 1
ATOM 3059 C CA . ALA A 1 378 ? -5.245 -28.516 23.123 1.00 76.62 378 ALA A CA 1
ATOM 3060 C C . ALA A 1 378 ? -6.359 -27.616 23.687 1.00 76.62 378 ALA A C 1
ATOM 3062 O O . ALA A 1 378 ? -7.119 -28.053 24.553 1.00 76.62 378 ALA A O 1
ATOM 3063 N N . HIS A 1 379 ? -6.516 -26.397 23.158 1.00 73.81 379 HIS A N 1
ATOM 3064 C CA . HIS A 1 379 ? -7.606 -25.503 23.554 1.00 73.81 379 HIS A CA 1
ATOM 3065 C C . HIS A 1 379 ? -8.972 -26.097 23.226 1.00 73.81 379 HIS A C 1
ATOM 3067 O O . HIS A 1 379 ? -9.854 -26.075 24.075 1.00 73.81 379 HIS A O 1
ATOM 3073 N N . THR A 1 380 ? -9.131 -26.693 22.041 1.00 74.44 380 THR A N 1
ATOM 3074 C CA . THR A 1 380 ? -10.395 -27.337 21.648 1.00 74.44 380 THR A CA 1
ATOM 3075 C C . THR A 1 380 ? -10.747 -28.482 22.603 1.00 74.44 380 THR A C 1
ATOM 3077 O O . THR A 1 380 ? -11.899 -28.630 23.004 1.00 74.44 380 THR A O 1
ATOM 3080 N N . HIS A 1 381 ? -9.751 -29.266 23.028 1.00 76.75 381 HIS A N 1
ATOM 3081 C CA . HIS A 1 381 ? -9.951 -30.317 24.025 1.00 76.75 381 HIS A CA 1
ATOM 3082 C C . HIS A 1 381 ? -10.345 -29.768 25.402 1.00 76.75 381 HIS A 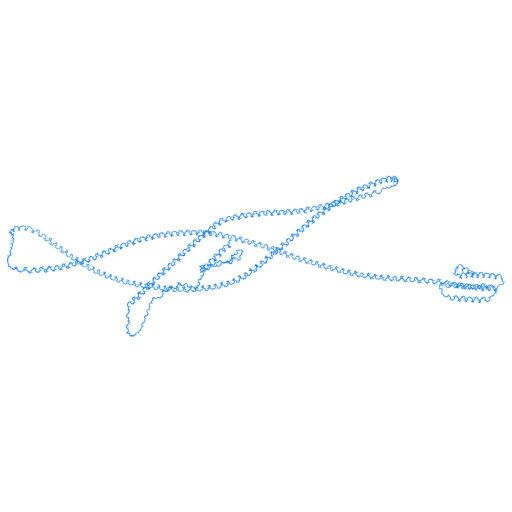C 1
ATOM 3084 O O . HIS A 1 381 ? -11.217 -30.340 26.054 1.00 76.75 381 HIS A O 1
ATOM 3090 N N . HIS A 1 382 ? -9.733 -28.664 25.834 1.00 76.69 382 HIS A N 1
ATOM 3091 C CA . HIS A 1 382 ? -10.058 -28.023 27.106 1.00 76.69 382 HIS A CA 1
ATOM 3092 C C . HIS A 1 382 ? -11.471 -27.420 27.104 1.00 76.69 382 HIS A C 1
ATOM 3094 O O . HIS A 1 382 ? -12.226 -27.642 28.047 1.00 76.69 382 HIS A O 1
ATOM 3100 N N . THR A 1 383 ? -11.868 -26.747 26.018 1.00 71.81 383 THR A N 1
ATOM 3101 C CA . THR A 1 383 ? -13.228 -26.210 25.853 1.00 71.81 383 THR A CA 1
ATOM 3102 C C . THR A 1 383 ? -14.279 -27.320 25.902 1.00 71.81 383 THR A C 1
ATOM 3104 O O . THR A 1 383 ? -15.240 -27.203 26.651 1.00 71.81 383 THR A O 1
ATOM 3107 N N . ASN A 1 384 ? -14.053 -28.444 25.214 1.00 78.00 384 ASN A N 1
ATOM 3108 C CA . ASN A 1 384 ? -14.982 -29.581 25.247 1.00 78.00 384 ASN A CA 1
ATOM 3109 C C . ASN A 1 384 ? -15.134 -30.199 26.654 1.00 78.00 384 ASN A C 1
ATOM 3111 O O . ASN A 1 384 ? -16.211 -30.684 27.010 1.00 78.00 384 ASN A O 1
ATOM 3115 N N . ASN A 1 385 ? -14.065 -30.194 27.458 1.00 79.00 385 ASN A N 1
ATOM 3116 C CA . ASN A 1 385 ? -14.119 -30.669 28.841 1.00 79.00 385 ASN A CA 1
ATOM 3117 C C . ASN A 1 385 ? -14.916 -29.709 29.736 1.00 79.00 385 ASN A C 1
ATOM 3119 O O . ASN A 1 385 ? -15.754 -30.171 30.508 1.00 79.00 385 ASN A O 1
ATOM 3123 N N . LEU A 1 386 ? -14.699 -28.396 29.594 1.00 77.56 386 LEU A N 1
ATOM 3124 C CA . LEU A 1 386 ? -15.471 -27.374 30.309 1.00 77.56 386 LEU A CA 1
ATOM 3125 C C . LEU A 1 386 ? -16.957 -27.427 29.937 1.00 77.56 386 LEU A C 1
ATOM 3127 O O . LEU A 1 386 ? -17.803 -27.383 30.824 1.00 77.56 386 LEU A O 1
ATOM 3131 N N . ASP A 1 387 ? -17.282 -27.603 28.654 1.00 77.62 387 ASP A N 1
ATOM 3132 C CA . ASP A 1 387 ? -18.670 -27.744 28.197 1.00 77.62 387 ASP A CA 1
ATOM 3133 C C . ASP A 1 387 ? -19.346 -28.978 28.821 1.00 77.62 387 ASP A C 1
ATOM 3135 O O . ASP A 1 387 ? -20.482 -28.894 29.292 1.00 77.62 387 ASP A O 1
ATOM 3139 N N . SER A 1 388 ? -18.628 -30.103 28.921 1.00 80.69 388 SER A N 1
ATOM 3140 C CA . SER A 1 388 ? -19.132 -31.318 29.583 1.00 80.69 388 SER A CA 1
ATOM 3141 C C . SER A 1 388 ? -19.356 -31.118 31.090 1.00 80.69 388 SER A C 1
ATOM 3143 O O . SER A 1 388 ? -20.303 -31.658 31.668 1.00 80.69 388 SER A O 1
ATOM 3145 N N . GLU A 1 389 ? -18.495 -30.341 31.750 1.00 80.56 389 GLU A N 1
ATOM 3146 C CA . GLU A 1 389 ? -18.611 -30.030 33.177 1.00 80.56 389 GLU A CA 1
ATOM 3147 C C . GLU A 1 389 ? -19.766 -29.058 33.459 1.00 80.56 389 GLU A C 1
ATOM 3149 O O . GLU A 1 389 ? -20.544 -29.269 34.395 1.00 80.56 389 GLU A O 1
ATOM 3154 N N . ILE A 1 390 ? -19.951 -28.051 32.601 1.00 77.75 390 ILE A N 1
ATOM 3155 C CA . ILE A 1 390 ? -21.102 -27.141 32.634 1.00 77.75 390 ILE A CA 1
ATOM 3156 C C . ILE A 1 390 ? -22.402 -27.925 32.442 1.00 77.75 390 ILE A C 1
ATOM 3158 O O . ILE A 1 390 ? -23.371 -27.686 33.166 1.00 77.75 390 ILE A O 1
ATOM 3162 N N . GLU A 1 391 ? -22.440 -28.888 31.522 1.00 83.12 391 GLU A N 1
ATOM 3163 C CA . GLU A 1 391 ? -23.626 -29.714 31.279 1.00 83.12 391 GLU A CA 1
ATOM 3164 C C . GLU A 1 391 ? -23.970 -30.585 32.504 1.00 83.12 391 GLU A C 1
ATOM 3166 O O . GLU A 1 391 ? -25.135 -30.678 32.911 1.00 83.12 391 GLU A O 1
ATOM 3171 N N . LEU A 1 392 ? -22.954 -31.139 33.178 1.00 85.44 392 LEU A N 1
ATOM 3172 C CA . LEU A 1 392 ? -23.123 -31.894 34.423 1.00 85.44 392 LEU A CA 1
ATOM 3173 C C . LEU A 1 392 ? -23.639 -31.015 35.574 1.00 85.44 392 LEU A C 1
ATOM 3175 O O . LEU A 1 392 ? -24.537 -31.429 36.314 1.00 85.44 392 LEU A O 1
ATOM 3179 N N . LEU A 1 393 ? -23.084 -29.811 35.739 1.00 80.19 393 LEU A N 1
ATOM 3180 C CA . LEU A 1 393 ? -23.505 -28.857 36.770 1.00 80.19 393 LEU A CA 1
ATOM 3181 C C . LEU A 1 393 ? -24.917 -28.330 36.509 1.00 80.19 393 LEU A C 1
ATOM 3183 O O . LEU A 1 393 ? -25.721 -28.266 37.437 1.00 80.19 393 LEU A O 1
ATOM 3187 N N . THR A 1 394 ? -25.248 -28.044 35.250 1.00 81.69 394 THR A N 1
ATOM 3188 C CA . THR A 1 394 ? -26.593 -27.620 34.836 1.00 81.69 394 THR A CA 1
ATOM 3189 C C . THR A 1 394 ? -27.618 -28.701 35.160 1.00 81.69 394 THR A C 1
ATOM 3191 O O . THR A 1 394 ? -28.678 -28.401 35.704 1.00 81.69 394 THR A O 1
ATOM 3194 N N . LYS A 1 395 ? -27.288 -29.975 34.915 1.00 84.50 395 LYS A N 1
ATOM 3195 C CA . LYS A 1 395 ? -28.158 -31.100 35.274 1.00 84.50 395 LYS A CA 1
ATOM 3196 C C . LYS A 1 395 ? -28.372 -31.209 36.787 1.00 84.50 395 LYS A C 1
ATOM 3198 O O . LYS A 1 395 ? -29.512 -31.322 37.223 1.00 84.50 395 LYS A O 1
ATOM 3203 N N . LYS A 1 396 ? -27.304 -31.112 37.587 1.00 84.88 396 LYS A N 1
ATOM 3204 C CA . LYS A 1 396 ? -27.402 -31.141 39.060 1.00 84.88 396 LYS A CA 1
ATOM 3205 C C . LYS A 1 396 ? -28.226 -29.980 39.616 1.00 84.88 396 LYS A C 1
ATOM 3207 O O . LYS A 1 396 ? -28.994 -30.184 40.552 1.00 84.88 396 LYS A O 1
ATOM 3212 N N . LEU A 1 397 ? -28.072 -28.783 39.050 1.00 81.75 397 LEU A N 1
ATOM 3213 C CA . LEU A 1 397 ? -28.856 -27.612 39.437 1.00 81.75 397 LEU A CA 1
ATOM 3214 C C . LEU A 1 397 ? -30.344 -27.831 39.144 1.00 81.75 397 LEU A C 1
ATOM 3216 O O . LEU A 1 397 ? -31.177 -27.587 40.010 1.00 81.75 397 LEU A O 1
ATOM 3220 N N . ASN A 1 398 ? -30.661 -28.361 37.962 1.00 84.25 398 ASN A N 1
ATOM 3221 C CA . ASN A 1 398 ? -32.036 -28.632 37.551 1.00 84.25 398 ASN A CA 1
ATOM 3222 C C . ASN A 1 398 ? -32.688 -29.719 38.430 1.00 84.25 398 ASN A C 1
ATOM 3224 O O . ASN A 1 398 ? -33.828 -29.574 38.866 1.00 84.25 398 ASN A O 1
ATOM 3228 N N . ASP A 1 399 ? -31.944 -30.777 38.770 1.00 85.12 399 ASP A N 1
ATOM 3229 C CA . ASP A 1 399 ? -32.409 -31.822 39.691 1.00 85.12 399 ASP A CA 1
ATOM 3230 C C . ASP A 1 399 ? -32.681 -31.254 41.103 1.00 85.12 399 ASP A C 1
ATOM 3232 O O . ASP A 1 399 ? -33.683 -31.599 41.737 1.00 85.12 399 ASP A O 1
ATOM 3236 N N . ALA A 1 400 ? -31.832 -30.336 41.586 1.00 81.38 400 ALA A N 1
ATOM 3237 C CA . ALA A 1 400 ? -32.022 -29.654 42.867 1.00 81.38 400 ALA A CA 1
ATOM 3238 C C . ALA A 1 400 ? -33.224 -28.690 42.851 1.00 81.38 400 ALA A C 1
ATOM 3240 O O . ALA A 1 400 ? -34.004 -28.679 43.806 1.00 81.38 400 ALA A O 1
ATOM 3241 N N . GLU A 1 401 ? -33.420 -27.929 41.768 1.00 82.56 401 GLU A N 1
ATOM 3242 C CA . GLU A 1 401 ? -34.588 -27.056 41.583 1.00 82.56 401 GLU A CA 1
ATOM 3243 C C . GLU A 1 401 ? -35.893 -27.855 41.578 1.00 82.56 401 GLU A C 1
ATOM 3245 O O . GLU A 1 401 ? -36.837 -27.495 42.285 1.00 82.56 401 GLU A O 1
ATOM 3250 N N . VAL A 1 402 ? -35.941 -28.979 40.856 1.00 87.62 402 VAL A N 1
ATOM 3251 C CA . VAL A 1 402 ? -37.114 -29.867 40.832 1.00 87.62 402 VAL A CA 1
ATOM 3252 C C . VAL A 1 402 ? -37.389 -30.455 42.219 1.00 87.62 402 VAL A C 1
ATOM 3254 O O . VAL A 1 402 ? -38.548 -30.539 42.636 1.00 87.62 402 VAL A O 1
ATOM 3257 N N . SER A 1 403 ? -36.348 -30.835 42.965 1.00 83.50 403 SER A N 1
ATOM 3258 C CA . SER A 1 403 ? -36.496 -31.337 44.337 1.00 83.50 403 SER A CA 1
ATOM 3259 C C . SER A 1 403 ? -37.078 -30.274 45.276 1.00 83.50 403 SER A C 1
ATOM 3261 O O . SER A 1 403 ? -38.082 -30.530 45.944 1.00 83.50 403 SER A O 1
ATOM 3263 N N . LEU A 1 404 ? -36.520 -29.058 45.266 1.00 84.00 404 LEU A N 1
ATOM 3264 C CA . LEU A 1 404 ? -37.010 -27.921 46.057 1.00 84.00 404 LEU A CA 1
ATOM 3265 C C . LEU A 1 404 ? -38.441 -27.528 45.677 1.00 84.00 404 LEU A C 1
ATOM 3267 O O . LEU A 1 404 ? -39.265 -27.231 46.542 1.00 84.00 404 LEU A O 1
ATOM 3271 N N . GLN A 1 405 ? -38.770 -27.554 44.385 1.00 86.50 405 GLN A N 1
ATOM 3272 C CA . GLN A 1 405 ? -40.115 -27.254 43.907 1.00 86.50 405 GLN A CA 1
ATOM 3273 C C . GLN A 1 405 ? -41.135 -28.288 44.404 1.00 86.50 405 GLN A C 1
ATOM 3275 O O . GLN A 1 405 ? -42.252 -27.922 44.784 1.00 86.50 405 GLN A O 1
ATOM 3280 N N . ASN A 1 406 ? -40.755 -29.567 44.455 1.00 85.06 406 ASN A N 1
ATOM 3281 C CA . ASN A 1 406 ? -41.595 -30.628 45.007 1.00 85.06 406 ASN A CA 1
ATOM 3282 C C . ASN A 1 406 ? -41.780 -30.498 46.526 1.00 85.06 406 ASN A C 1
ATOM 3284 O O . ASN A 1 406 ? -42.906 -30.654 47.001 1.00 85.06 406 ASN A O 1
ATOM 3288 N N . GLU A 1 407 ? -40.732 -30.153 47.276 1.00 85.88 407 GLU A N 1
ATOM 3289 C CA . GLU A 1 407 ? -40.826 -29.876 48.717 1.00 85.88 407 GLU A CA 1
ATOM 3290 C C . GLU A 1 407 ? -41.718 -28.668 49.021 1.00 85.88 407 GLU A C 1
ATOM 3292 O O . GLU A 1 407 ? -42.601 -28.752 49.879 1.00 85.88 407 GLU A O 1
ATOM 3297 N N . CYS A 1 408 ? -41.557 -27.571 48.275 1.00 80.69 408 CYS A N 1
ATOM 3298 C CA . CYS A 1 408 ? -42.419 -26.391 48.364 1.00 80.69 408 CYS A CA 1
ATOM 3299 C C . CYS A 1 408 ? -43.883 -26.733 48.051 1.00 80.69 408 CYS A C 1
ATOM 3301 O O . CYS A 1 408 ? -44.798 -26.261 48.728 1.00 80.69 408 CYS A O 1
ATOM 3303 N N . ARG A 1 409 ? -44.128 -27.581 47.043 1.00 83.81 409 ARG A N 1
ATOM 3304 C CA . ARG A 1 409 ? -45.482 -28.042 46.705 1.00 83.81 409 ARG A CA 1
ATOM 3305 C C . ARG A 1 409 ? -46.082 -28.880 47.832 1.00 83.81 409 ARG A C 1
ATOM 3307 O O . ARG A 1 409 ? -47.220 -28.630 48.224 1.00 83.81 409 ARG A O 1
ATOM 3314 N N . HIS A 1 410 ? -45.307 -29.809 48.387 1.00 85.94 410 HIS A N 1
ATOM 3315 C CA . HIS A 1 410 ? -45.743 -30.671 49.482 1.00 85.94 410 HIS A CA 1
ATOM 3316 C C . HIS A 1 410 ? -46.065 -29.876 50.756 1.00 85.94 410 HIS A C 1
ATOM 3318 O O . HIS A 1 410 ? -47.124 -30.063 51.355 1.00 85.94 410 HIS A O 1
ATOM 3324 N N . THR A 1 411 ? -45.206 -28.927 51.141 1.00 84.56 411 THR A N 1
ATOM 3325 C CA . THR A 1 411 ? -45.469 -28.039 52.288 1.00 84.56 411 THR A CA 1
ATOM 3326 C C . THR A 1 411 ? -46.685 -27.144 52.060 1.00 84.56 411 THR A C 1
ATOM 3328 O O . THR A 1 411 ? -47.471 -26.935 52.986 1.00 84.56 411 THR A O 1
ATOM 3331 N N . SER A 1 412 ? -46.897 -26.652 50.835 1.00 81.75 412 SER A N 1
ATOM 3332 C CA . SER A 1 412 ? -48.083 -25.859 50.495 1.00 81.75 412 SER A CA 1
ATOM 3333 C C . SER A 1 412 ? -49.383 -26.673 50.596 1.00 81.75 412 SER A C 1
ATOM 3335 O O . SER A 1 412 ? -50.376 -26.183 51.141 1.00 81.75 412 SER A O 1
ATOM 3337 N N . GLU A 1 413 ? -49.376 -27.931 50.139 1.00 87.38 413 GLU A N 1
ATOM 3338 C CA . GLU A 1 413 ? -50.505 -28.863 50.289 1.00 87.38 413 GLU A CA 1
ATOM 3339 C C . GLU A 1 413 ? -50.787 -29.173 51.768 1.00 87.38 413 GLU A C 1
ATOM 3341 O O . GLU A 1 413 ? -51.926 -29.029 52.215 1.00 87.38 413 GLU A O 1
ATOM 3346 N N . LEU A 1 414 ? -49.754 -29.458 52.566 1.00 87.50 414 LEU A N 1
ATOM 3347 C CA . LEU A 1 414 ? -49.902 -29.725 54.001 1.00 87.50 414 LEU A CA 1
ATOM 3348 C C . LEU A 1 414 ? -50.491 -28.522 54.765 1.00 87.50 414 LEU A C 1
ATOM 3350 O O . LEU A 1 414 ? -51.357 -28.675 55.631 1.00 87.50 414 LEU A O 1
ATOM 3354 N N . LEU A 1 415 ? -50.050 -27.303 54.430 1.00 83.44 415 LEU A N 1
ATOM 3355 C CA . LEU A 1 415 ? -50.592 -26.067 55.002 1.00 83.44 415 LEU A CA 1
ATOM 3356 C C . LEU A 1 415 ? -52.055 -25.847 54.607 1.00 83.44 415 LEU A C 1
ATOM 3358 O O . LEU A 1 415 ? -52.847 -25.367 55.423 1.00 83.44 415 LEU A O 1
ATOM 3362 N N . LYS A 1 416 ? -52.432 -26.203 53.375 1.00 86.81 416 LYS A N 1
ATOM 3363 C CA . LYS A 1 416 ? -53.816 -26.122 52.897 1.00 86.81 416 LYS A CA 1
ATOM 3364 C C . LYS A 1 416 ? -54.724 -27.086 53.661 1.00 86.81 416 LYS A C 1
ATOM 3366 O O . LYS A 1 416 ? -55.800 -26.670 54.098 1.00 86.81 416 LYS A O 1
ATOM 3371 N N . ASP A 1 417 ? -54.268 -28.313 53.889 1.00 87.19 417 ASP A N 1
ATOM 3372 C CA . ASP A 1 417 ? -55.011 -29.322 54.646 1.00 87.19 417 ASP A CA 1
ATOM 3373 C C . ASP A 1 417 ? -55.179 -28.902 56.109 1.00 87.19 417 ASP A C 1
ATOM 3375 O O . ASP A 1 417 ? -56.301 -28.874 56.623 1.00 87.19 417 ASP A O 1
ATOM 3379 N N . LYS A 1 418 ? -54.104 -28.428 56.757 1.00 88.25 418 LYS A N 1
ATOM 3380 C CA . LYS A 1 418 ? -54.183 -27.886 58.125 1.00 88.25 418 LYS A CA 1
ATOM 3381 C C . LYS A 1 418 ? -55.119 -26.689 58.229 1.00 88.25 418 LYS A C 1
ATOM 3383 O O . LYS A 1 418 ? -55.885 -26.581 59.187 1.00 88.25 418 LYS A O 1
ATOM 3388 N N . ARG A 1 419 ? -55.109 -25.795 57.237 1.00 86.44 419 ARG A N 1
ATOM 3389 C CA . ARG A 1 419 ? -56.038 -24.659 57.189 1.00 86.44 419 ARG A CA 1
ATOM 3390 C C . ARG A 1 419 ? -57.492 -25.122 57.065 1.00 86.44 419 ARG A C 1
ATOM 3392 O O . ARG A 1 419 ? -58.358 -24.535 57.709 1.00 86.44 419 ARG A O 1
ATOM 3399 N N . SER A 1 420 ? -57.759 -26.173 56.287 1.00 84.56 420 SER A N 1
ATOM 3400 C CA . SER A 1 420 ? -59.094 -26.775 56.176 1.00 84.56 420 SER A CA 1
ATOM 3401 C C . SER A 1 420 ? -59.550 -27.412 57.493 1.00 84.56 420 SER A C 1
ATOM 3403 O O . SER A 1 420 ? -60.674 -27.163 57.931 1.00 84.56 420 SER A O 1
ATOM 3405 N N . GLU A 1 421 ? -58.670 -28.146 58.182 1.00 88.06 421 GLU A N 1
ATOM 3406 C CA . GLU A 1 421 ? -58.957 -28.714 59.507 1.00 88.06 421 GLU A CA 1
ATOM 3407 C C . GLU A 1 421 ? -59.315 -27.633 60.535 1.00 88.06 421 GLU A C 1
ATOM 3409 O O . GLU A 1 421 ? -60.339 -27.741 61.218 1.00 88.06 421 GLU A O 1
ATOM 3414 N N . TYR A 1 422 ? -58.516 -26.561 60.624 1.00 85.44 422 TYR A N 1
ATOM 3415 C CA . TYR A 1 422 ? -58.801 -25.453 61.539 1.00 85.44 422 TYR A CA 1
ATOM 3416 C C . TYR A 1 422 ? -60.119 -24.757 61.203 1.00 85.44 422 TYR A C 1
ATOM 3418 O O . TYR A 1 422 ? -60.898 -24.461 62.110 1.00 85.44 422 TYR A O 1
ATOM 3426 N N . GLN A 1 423 ? -60.412 -24.555 59.916 1.00 86.75 423 GLN A N 1
ATOM 3427 C CA . GLN A 1 423 ? -61.673 -23.958 59.481 1.00 86.75 423 GLN A CA 1
ATOM 3428 C C . GLN A 1 423 ? -62.880 -24.829 59.859 1.00 86.75 423 GLN A C 1
ATOM 3430 O O . GLN A 1 423 ? -63.893 -24.312 60.329 1.00 86.75 423 GLN A O 1
ATOM 3435 N N . ASN A 1 424 ? -62.772 -26.151 59.710 1.00 86.19 424 ASN A N 1
ATOM 3436 C CA . ASN A 1 424 ? -63.833 -27.086 60.086 1.00 86.19 424 ASN A CA 1
ATOM 3437 C C . ASN A 1 424 ? -64.066 -27.108 61.603 1.00 86.19 424 ASN A C 1
ATOM 3439 O O . ASN A 1 424 ? -65.213 -27.097 62.052 1.00 86.19 424 ASN A O 1
ATOM 3443 N N . SER A 1 425 ? -62.992 -27.075 62.398 1.00 86.75 425 SER A N 1
ATOM 3444 C CA . SER A 1 425 ? -63.078 -26.975 63.861 1.00 86.75 425 SER A CA 1
ATOM 3445 C C . SER A 1 425 ? -63.734 -25.662 64.304 1.00 86.75 425 SER A C 1
ATOM 3447 O O . SER A 1 425 ? -64.630 -25.666 65.152 1.00 86.75 425 SER A O 1
ATOM 3449 N N . LEU A 1 426 ? -63.363 -24.544 63.667 1.00 85.88 426 LEU A N 1
ATOM 3450 C CA . LEU A 1 426 ? -63.955 -23.232 63.926 1.00 85.88 426 LEU A CA 1
ATOM 3451 C C . LEU A 1 426 ? -65.453 -23.214 63.593 1.00 85.88 426 LEU A C 1
ATOM 3453 O O . LEU A 1 426 ? -66.254 -22.747 64.399 1.00 85.88 426 LEU A O 1
ATOM 3457 N N . ASN A 1 427 ? -65.846 -23.782 62.449 1.00 86.00 427 ASN A N 1
ATOM 3458 C CA . ASN A 1 427 ? -67.250 -23.891 62.047 1.00 86.00 427 ASN A CA 1
ATOM 3459 C C . ASN A 1 427 ? -68.060 -24.748 63.031 1.00 86.00 427 ASN A C 1
ATOM 3461 O O . ASN A 1 427 ? -69.180 -24.382 63.387 1.00 86.00 427 ASN A O 1
ATOM 3465 N N . LYS A 1 428 ? -67.489 -25.856 63.520 1.00 89.00 428 LYS A N 1
ATOM 3466 C CA . LYS A 1 428 ? -68.127 -26.695 64.543 1.00 89.00 428 LYS A CA 1
ATOM 3467 C C . LYS A 1 428 ? -68.335 -25.922 65.847 1.00 89.00 428 LYS A C 1
ATOM 3469 O O . LYS A 1 428 ? -69.427 -25.953 66.405 1.00 89.00 428 LYS A O 1
ATOM 3474 N N . LYS A 1 429 ? -67.322 -25.175 66.299 1.00 88.44 429 LYS A N 1
ATOM 3475 C CA . LYS A 1 429 ? -67.428 -24.327 67.497 1.00 88.44 429 LYS A CA 1
ATOM 3476 C C . LYS A 1 429 ? -68.439 -23.196 67.326 1.00 88.44 429 LYS A C 1
ATOM 3478 O O . LYS A 1 429 ? -69.180 -22.911 68.260 1.00 88.44 429 LYS A O 1
ATOM 3483 N N . ALA A 1 430 ? -68.524 -22.595 66.142 1.00 85.44 430 ALA A N 1
ATOM 3484 C CA . ALA A 1 430 ? -69.546 -21.598 65.835 1.00 85.44 430 ALA A CA 1
ATOM 3485 C C . ALA A 1 430 ? -70.968 -22.186 65.899 1.00 85.44 430 ALA A C 1
ATOM 3487 O O . ALA A 1 430 ? -71.881 -21.517 66.381 1.00 85.44 430 ALA A O 1
ATOM 3488 N N . LEU A 1 431 ? -71.150 -23.440 65.467 1.00 86.75 431 LEU A N 1
ATOM 3489 C CA . LEU A 1 431 ? -72.427 -24.149 65.571 1.00 86.75 431 LEU A CA 1
ATOM 3490 C C . LEU A 1 431 ? -72.809 -24.418 67.036 1.00 86.75 431 LEU A C 1
ATOM 3492 O O . LEU A 1 431 ? -73.925 -24.106 67.435 1.00 86.75 431 LEU A O 1
ATOM 3496 N N . GLU A 1 432 ? -71.863 -24.909 67.846 1.00 87.75 432 GLU A N 1
ATOM 3497 C CA . GLU A 1 432 ? -72.061 -25.129 69.289 1.00 87.75 432 GLU A CA 1
ATOM 3498 C C . GLU A 1 432 ? -72.435 -23.818 70.007 1.00 87.75 432 GLU A C 1
ATOM 3500 O O . GLU A 1 432 ? -73.371 -23.781 70.802 1.00 87.75 432 GLU A O 1
ATOM 3505 N N . ILE A 1 433 ? -71.751 -22.709 69.693 1.00 85.50 433 ILE A N 1
ATOM 3506 C CA . ILE A 1 433 ? -72.081 -21.383 70.243 1.00 85.50 433 ILE A CA 1
ATOM 3507 C C . ILE A 1 433 ? -73.501 -20.968 69.851 1.00 85.50 433 ILE A C 1
ATOM 3509 O O . ILE A 1 433 ? -74.238 -20.461 70.696 1.00 85.50 433 ILE A O 1
ATOM 3513 N N . LYS A 1 434 ? -73.904 -21.193 68.596 1.00 87.25 434 LYS A N 1
ATOM 3514 C CA . LYS A 1 434 ? -75.256 -20.876 68.129 1.00 87.25 434 LYS A CA 1
ATOM 3515 C C . LYS A 1 434 ? -76.318 -21.668 68.896 1.00 87.25 434 LYS A C 1
ATOM 3517 O O . LYS A 1 434 ? -77.289 -21.074 69.348 1.00 87.25 434 LYS A O 1
ATOM 3522 N N . GLU A 1 435 ? -76.099 -22.962 69.120 1.00 86.69 435 GLU A N 1
ATOM 3523 C CA . GLU A 1 435 ? -77.005 -23.793 69.922 1.00 86.69 435 GLU A CA 1
ATOM 3524 C C . GLU A 1 435 ? -77.129 -23.288 71.367 1.00 86.69 435 GLU A C 1
ATOM 3526 O O . GLU A 1 435 ? -78.237 -23.220 71.901 1.00 86.69 435 GLU A O 1
ATOM 3531 N N . TYR A 1 436 ? -76.023 -22.876 71.999 1.00 87.12 436 TYR A N 1
ATOM 3532 C CA . TYR A 1 436 ? -76.074 -22.277 73.337 1.00 87.12 436 TYR A CA 1
ATOM 3533 C C . TYR A 1 436 ? -76.830 -20.945 73.354 1.00 87.12 436 TYR A C 1
ATOM 3535 O O . TYR A 1 436 ? -77.603 -20.690 74.279 1.00 87.12 436 TYR A O 1
ATOM 3543 N N . VAL A 1 437 ? -76.648 -20.103 72.334 1.00 85.75 437 VAL A N 1
ATOM 3544 C CA . VAL A 1 437 ? -77.384 -18.837 72.198 1.00 85.75 437 VAL A CA 1
ATOM 3545 C C . VAL A 1 437 ? -78.882 -19.093 72.023 1.00 85.75 437 VAL A C 1
ATOM 3547 O O . VAL A 1 437 ? -79.687 -18.453 72.701 1.00 85.75 437 VAL A O 1
ATOM 3550 N N . ASP A 1 438 ? -79.271 -20.059 71.192 1.00 85.31 438 ASP A N 1
ATOM 3551 C CA . ASP A 1 438 ? -80.677 -20.420 70.981 1.00 85.31 438 ASP A CA 1
ATOM 3552 C C . ASP A 1 438 ? -81.316 -20.946 72.282 1.00 85.31 438 ASP A C 1
ATOM 3554 O O . ASP A 1 438 ? -82.430 -20.553 72.639 1.00 85.31 438 ASP A O 1
ATOM 3558 N N . GLN A 1 439 ? -80.583 -21.751 73.062 1.00 87.88 439 GLN A N 1
ATOM 3559 C CA . GLN A 1 439 ? -81.032 -22.214 74.382 1.00 87.88 439 GLN A CA 1
ATOM 3560 C C . GLN A 1 439 ? -81.214 -21.062 75.379 1.00 87.88 439 GLN A C 1
ATOM 3562 O O . GLN A 1 439 ? -82.240 -20.996 76.060 1.00 87.88 439 GLN A O 1
ATOM 3567 N N . ILE A 1 440 ? -80.253 -20.134 75.460 1.00 83.38 440 ILE A N 1
ATOM 3568 C CA . ILE A 1 440 ? -80.345 -18.948 76.328 1.00 83.38 440 ILE A CA 1
ATOM 3569 C C . ILE A 1 440 ? -81.554 -18.092 75.938 1.00 83.38 440 ILE A C 1
ATOM 3571 O O . ILE A 1 440 ? -82.282 -17.614 76.809 1.00 83.38 440 ILE A O 1
ATOM 3575 N N . THR A 1 441 ? -81.804 -17.935 74.638 1.00 83.00 441 THR A N 1
ATOM 3576 C CA . THR A 1 441 ? -82.938 -17.160 74.122 1.00 83.00 441 THR A CA 1
ATOM 3577 C C . THR A 1 441 ? -84.266 -17.820 74.504 1.00 83.00 441 THR A C 1
ATOM 3579 O O . THR A 1 441 ? -85.144 -17.156 75.050 1.00 83.00 441 THR A O 1
ATOM 3582 N N . ALA A 1 442 ? -84.376 -19.146 74.377 1.00 82.44 442 ALA A N 1
ATOM 3583 C CA . ALA A 1 442 ? -85.560 -19.885 74.814 1.00 82.44 442 ALA A CA 1
ATOM 3584 C C . ALA A 1 442 ? -85.802 -19.793 76.336 1.00 82.44 442 ALA A C 1
ATOM 3586 O O . ALA A 1 442 ? -86.951 -19.725 76.782 1.00 82.44 442 ALA A O 1
ATOM 3587 N N . PHE A 1 443 ? -84.744 -19.779 77.158 1.00 84.88 443 PHE A N 1
ATOM 3588 C CA . PHE A 1 443 ? -84.876 -19.544 78.602 1.00 84.88 443 PHE A CA 1
ATOM 3589 C C . PHE A 1 443 ? -85.324 -18.118 78.917 1.00 84.88 443 PHE A C 1
ATOM 3591 O O . PHE A 1 443 ? -86.181 -17.931 79.784 1.00 84.88 443 PHE A O 1
ATOM 3598 N N . LYS A 1 444 ? -84.793 -17.125 78.197 1.00 87.12 444 LYS A N 1
ATOM 3599 C CA . LYS A 1 444 ? -85.212 -15.726 78.316 1.00 87.12 444 LYS A CA 1
ATOM 3600 C C . LYS A 1 444 ? -86.698 -15.566 77.993 1.00 87.12 444 LYS A C 1
ATOM 3602 O O . LYS A 1 444 ? -87.411 -14.951 78.779 1.00 87.12 444 LYS A O 1
ATOM 3607 N N . ASP A 1 445 ? -87.179 -16.172 76.912 1.00 83.56 445 ASP A N 1
ATOM 3608 C CA . ASP A 1 445 ? -88.588 -16.086 76.511 1.00 83.56 445 ASP A CA 1
ATOM 3609 C C . ASP A 1 445 ? -89.520 -16.752 77.534 1.00 83.56 445 ASP A C 1
ATOM 3611 O O . ASP A 1 445 ? -90.572 -16.210 77.876 1.00 83.56 445 ASP A O 1
ATOM 3615 N N . LYS A 1 446 ? -89.111 -17.892 78.112 1.00 85.88 446 LYS A N 1
ATOM 3616 C CA . LYS A 1 446 ? -89.839 -18.524 79.227 1.00 85.88 446 LYS A CA 1
ATOM 3617 C C . LYS A 1 446 ? -89.908 -17.621 80.459 1.00 85.88 446 LYS A C 1
ATOM 3619 O O . LYS A 1 446 ? -90.961 -17.543 81.090 1.00 85.88 446 LYS A O 1
ATOM 3624 N N . LEU A 1 447 ? -88.810 -16.941 80.796 1.00 83.75 447 LEU A N 1
ATOM 3625 C CA . LEU A 1 447 ? -88.763 -16.011 81.924 1.00 83.75 447 LEU A CA 1
ATOM 3626 C C . LEU A 1 447 ? -89.694 -14.814 81.686 1.00 83.75 447 LEU A C 1
ATOM 3628 O O . LEU A 1 447 ? -90.489 -14.489 82.559 1.00 83.75 447 LEU A O 1
ATOM 3632 N N . VAL A 1 448 ? -89.660 -14.218 80.490 1.00 86.06 448 VAL A N 1
ATOM 3633 C CA . VAL A 1 448 ? -90.530 -13.092 80.099 1.00 86.06 448 VAL A CA 1
ATOM 3634 C C . VAL A 1 448 ? -92.010 -13.480 80.141 1.00 86.06 448 VAL A C 1
ATOM 3636 O O . VAL A 1 448 ? -92.832 -12.724 80.663 1.00 86.06 448 VAL A O 1
ATOM 3639 N N . ASN A 1 449 ? -92.361 -14.676 79.665 1.00 82.06 449 ASN A N 1
ATOM 3640 C CA . ASN A 1 449 ? -93.731 -15.187 79.754 1.00 82.06 449 ASN A CA 1
ATOM 3641 C C . ASN A 1 449 ? -94.179 -15.376 81.212 1.00 82.06 449 ASN A C 1
ATOM 3643 O O . ASN A 1 449 ? -95.314 -15.059 81.559 1.00 82.06 449 ASN A O 1
ATOM 3647 N N . SER A 1 450 ? -93.285 -15.833 82.095 1.00 81.62 450 SER A N 1
ATOM 3648 C CA . SER A 1 450 ? -93.591 -15.917 83.525 1.00 81.62 450 SER A CA 1
ATOM 3649 C C . SER A 1 450 ? -93.774 -14.529 84.146 1.00 81.62 450 SER A C 1
ATOM 3651 O O . SER A 1 450 ? -94.735 -14.318 84.885 1.00 81.62 450 SER A O 1
ATOM 3653 N N . THR A 1 451 ? -92.904 -13.568 83.830 1.00 83.69 451 THR A N 1
ATOM 3654 C CA . THR A 1 451 ? -93.007 -12.191 84.335 1.00 83.69 451 THR A CA 1
ATOM 3655 C C . THR A 1 451 ? -94.325 -11.545 83.917 1.00 83.69 451 THR A C 1
ATOM 3657 O O . THR A 1 451 ? -95.045 -11.039 84.770 1.00 83.69 451 THR A O 1
ATOM 3660 N N . THR A 1 452 ? -94.714 -11.665 82.646 1.00 80.06 452 THR A N 1
ATOM 3661 C CA . THR A 1 452 ? -95.990 -11.123 82.143 1.00 80.06 452 THR A CA 1
ATOM 3662 C C . THR A 1 452 ? -97.212 -11.785 82.786 1.00 80.06 452 THR A C 1
ATOM 3664 O O . THR A 1 452 ? -98.197 -11.104 83.069 1.00 80.06 452 THR A O 1
ATOM 3667 N N . THR A 1 453 ? -97.174 -13.088 83.096 1.00 81.00 453 THR A N 1
ATOM 3668 C CA . THR A 1 453 ? -98.263 -13.719 83.869 1.00 81.00 453 THR A CA 1
ATOM 3669 C C . THR A 1 453 ? -98.379 -13.170 85.291 1.00 81.00 453 THR A C 1
ATOM 3671 O O . THR A 1 453 ? -99.497 -12.945 85.758 1.00 81.00 453 THR A O 1
ATOM 3674 N N . TYR A 1 454 ? -97.254 -12.902 85.964 1.00 80.06 454 TYR A N 1
ATOM 3675 C CA . TYR A 1 454 ? -97.265 -12.301 87.298 1.00 80.06 454 TYR A CA 1
ATOM 3676 C C . TYR A 1 454 ? -97.699 -10.831 87.265 1.00 80.06 454 TYR A C 1
ATOM 3678 O O . TYR A 1 454 ? -98.503 -10.428 88.101 1.00 80.06 454 TYR A O 1
ATOM 3686 N N . GLU A 1 455 ? -97.254 -10.052 86.278 1.00 82.62 455 GLU A N 1
ATOM 3687 C CA . GLU A 1 455 ? -97.687 -8.662 86.079 1.00 82.62 455 GLU A CA 1
ATOM 3688 C C . GLU A 1 455 ? -99.200 -8.568 85.839 1.00 82.62 455 GLU A C 1
ATOM 3690 O O . GLU A 1 455 ? -99.875 -7.758 86.472 1.00 82.62 455 GLU A O 1
ATOM 3695 N N . ASN A 1 456 ? -99.766 -9.450 85.009 1.00 80.88 456 ASN A N 1
ATOM 3696 C CA . ASN A 1 456 ? -101.213 -9.502 84.779 1.00 80.88 456 ASN A CA 1
ATOM 3697 C C . ASN A 1 456 ? -101.998 -9.891 86.045 1.00 80.88 456 ASN A C 1
ATOM 3699 O O . ASN A 1 456 ? -103.083 -9.358 86.290 1.00 80.88 456 ASN A O 1
ATOM 3703 N N . ALA A 1 457 ? -101.458 -10.794 86.871 1.00 79.44 457 ALA A N 1
ATOM 3704 C CA . ALA A 1 457 ? -102.069 -11.167 88.146 1.00 79.44 457 ALA A CA 1
ATOM 3705 C C . ALA A 1 457 ? -102.045 -10.009 89.161 1.00 79.44 457 ALA A C 1
ATOM 3707 O O . ALA A 1 457 ? -103.047 -9.775 89.840 1.00 79.44 457 ALA A O 1
ATOM 3708 N N . ILE A 1 458 ? -100.936 -9.260 89.227 1.00 80.94 458 ILE A N 1
ATOM 3709 C CA . ILE A 1 458 ? -100.813 -8.047 90.050 1.00 80.94 458 ILE A CA 1
ATOM 3710 C C . ILE A 1 458 ? -101.825 -6.995 89.588 1.00 80.94 458 ILE A C 1
ATOM 3712 O O . ILE A 1 458 ? -102.574 -6.478 90.410 1.00 80.94 458 ILE A O 1
ATOM 3716 N N . LEU A 1 459 ? -101.942 -6.756 88.279 1.00 82.06 459 LEU A N 1
ATOM 3717 C CA . LEU A 1 459 ? -102.880 -5.774 87.730 1.00 82.06 459 LEU A CA 1
ATOM 3718 C C . LEU A 1 459 ? -104.345 -6.118 88.052 1.00 82.06 459 LEU A C 1
ATOM 3720 O O . LEU A 1 459 ? -105.147 -5.237 88.358 1.00 82.06 459 LEU A O 1
ATOM 3724 N N . CYS A 1 460 ? -104.697 -7.407 88.034 1.00 78.75 460 CYS A N 1
ATOM 3725 C CA . CYS A 1 460 ? -106.026 -7.875 88.426 1.00 78.75 460 CYS A CA 1
ATOM 3726 C C . CYS A 1 460 ? -106.292 -7.647 89.927 1.00 78.75 460 CYS A C 1
ATOM 3728 O O . CYS A 1 460 ? -107.390 -7.240 90.309 1.00 78.75 460 CYS A O 1
ATOM 3730 N N . LYS A 1 461 ? -105.271 -7.832 90.778 1.00 81.75 461 LYS A N 1
ATOM 3731 C CA . LYS A 1 461 ? -105.351 -7.537 92.217 1.00 81.75 461 LYS A CA 1
ATOM 3732 C C . LYS A 1 461 ? -105.439 -6.038 92.504 1.00 81.75 461 LYS A C 1
ATOM 3734 O O . LYS A 1 461 ? -106.237 -5.644 93.349 1.00 81.75 461 LYS A O 1
ATOM 3739 N N . ASP A 1 462 ? -104.720 -5.199 91.765 1.00 82.88 462 ASP A N 1
ATOM 3740 C CA . ASP A 1 462 ? -104.824 -3.739 91.880 1.00 82.88 462 ASP A CA 1
ATOM 3741 C C . ASP A 1 462 ? -106.215 -3.223 91.476 1.00 82.88 462 ASP A C 1
ATOM 3743 O O . ASP A 1 462 ? -106.760 -2.322 92.115 1.00 82.88 462 ASP A O 1
ATOM 3747 N N . GLN A 1 463 ? -106.845 -3.821 90.459 1.00 80.88 463 GLN A N 1
ATOM 3748 C CA . GLN A 1 463 ? -108.235 -3.514 90.098 1.00 80.88 463 GLN A CA 1
ATOM 3749 C C . GLN A 1 463 ? -109.228 -3.896 91.208 1.00 80.88 463 GLN A C 1
ATOM 3751 O O . GLN A 1 463 ? -110.197 -3.171 91.444 1.00 80.88 463 GLN A O 1
ATOM 3756 N N . GLU A 1 464 ? -108.985 -5.007 91.905 1.00 79.81 464 GLU A N 1
ATOM 3757 C CA . GLU A 1 464 ? -109.784 -5.458 93.051 1.00 79.81 464 GLU A CA 1
ATOM 3758 C C . GLU A 1 464 ? -109.624 -4.511 94.256 1.00 79.81 464 GLU A C 1
ATOM 3760 O O . GLU A 1 464 ? -110.616 -4.095 94.855 1.00 79.81 464 GLU A O 1
ATOM 3765 N N . ILE A 1 465 ? -108.392 -4.073 94.544 1.00 78.75 465 ILE A N 1
ATOM 3766 C CA . ILE A 1 465 ? -108.091 -3.062 95.573 1.00 78.75 465 ILE A CA 1
ATOM 3767 C C . ILE A 1 465 ? -108.763 -1.722 95.247 1.00 78.75 465 ILE A C 1
ATOM 3769 O O . ILE A 1 465 ? -109.309 -1.077 96.141 1.00 78.75 465 ILE A O 1
ATOM 3773 N N . ASN A 1 466 ? -108.760 -1.301 93.980 1.00 78.75 466 ASN A N 1
ATOM 3774 C CA . ASN A 1 466 ? -109.409 -0.054 93.572 1.00 78.75 466 ASN A CA 1
ATOM 3775 C C . ASN A 1 466 ? -110.936 -0.108 93.709 1.00 78.75 466 ASN A C 1
ATOM 3777 O O . ASN A 1 466 ? -111.522 0.887 94.127 1.00 78.75 466 ASN A O 1
ATOM 3781 N N . LYS A 1 467 ? -111.584 -1.252 93.440 1.00 78.69 467 LYS A N 1
ATOM 3782 C CA . LYS A 1 467 ? -113.019 -1.424 93.739 1.00 78.69 467 LYS A CA 1
ATOM 3783 C C . LYS A 1 467 ? -113.304 -1.278 95.232 1.00 78.69 467 LYS A C 1
ATOM 3785 O O . LYS A 1 467 ? -114.152 -0.480 95.605 1.00 78.69 467 LYS A O 1
ATOM 3790 N N . LEU A 1 468 ? -112.528 -1.962 96.074 1.00 79.38 468 LEU A N 1
ATOM 3791 C CA . LEU A 1 468 ? -112.672 -1.861 97.530 1.00 79.38 468 LEU A CA 1
ATOM 3792 C C . LEU A 1 468 ? -112.432 -0.433 98.048 1.00 79.38 468 LEU A C 1
ATOM 3794 O O . LEU A 1 468 ? -113.077 -0.016 99.004 1.00 79.38 468 LEU A O 1
ATOM 3798 N N . ARG A 1 469 ? -111.528 0.338 97.426 1.00 80.44 469 ARG A N 1
ATOM 3799 C CA . ARG A 1 469 ? -111.336 1.761 97.756 1.00 80.44 469 ARG A CA 1
ATOM 3800 C C . ARG A 1 469 ? -112.561 2.613 97.425 1.00 80.44 469 ARG A C 1
ATOM 3802 O O . ARG A 1 469 ? -112.914 3.454 98.244 1.00 80.44 469 ARG A O 1
ATOM 3809 N N . ILE A 1 470 ? -113.197 2.391 96.272 1.00 79.06 470 ILE A N 1
ATOM 3810 C CA . ILE A 1 470 ? -114.421 3.107 95.877 1.00 79.06 470 ILE A CA 1
ATOM 3811 C C . ILE A 1 470 ? -115.560 2.790 96.856 1.00 79.06 470 ILE A C 1
ATOM 3813 O O . ILE A 1 470 ? -116.214 3.713 97.336 1.00 79.06 470 ILE A O 1
ATOM 3817 N N . ASP A 1 471 ? -115.726 1.518 97.232 1.00 77.94 471 ASP A N 1
ATOM 3818 C CA . ASP A 1 471 ? -116.743 1.102 98.207 1.00 77.94 471 ASP A CA 1
ATOM 3819 C C . ASP A 1 471 ? -116.513 1.759 99.591 1.00 77.94 471 ASP A C 1
ATOM 3821 O O . ASP A 1 471 ? -117.461 2.162 100.266 1.00 77.94 471 ASP A O 1
ATOM 3825 N N . ILE A 1 472 ? -115.251 1.926 100.016 1.00 74.56 472 ILE A N 1
ATOM 3826 C CA . ILE A 1 472 ? -114.898 2.629 101.266 1.00 74.56 472 ILE A CA 1
ATOM 3827 C C . ILE A 1 472 ? -115.205 4.134 101.182 1.00 74.56 472 ILE A C 1
ATOM 3829 O O . ILE A 1 472 ? -115.710 4.698 102.155 1.00 74.56 472 ILE A O 1
ATOM 3833 N N . GLU A 1 473 ? -114.924 4.793 100.052 1.00 76.94 473 GLU A N 1
ATOM 3834 C CA . GLU A 1 473 ? -115.242 6.219 99.853 1.00 76.94 473 GLU A CA 1
ATOM 3835 C C . GLU A 1 473 ? -116.757 6.484 99.861 1.00 76.94 473 GLU A C 1
ATOM 3837 O O . GLU A 1 473 ? -117.202 7.522 100.360 1.00 76.94 473 GLU A O 1
ATOM 3842 N N . GLU A 1 474 ? -117.565 5.544 99.365 1.00 75.06 474 GLU A N 1
ATOM 3843 C CA . GLU A 1 474 ? -119.029 5.648 99.373 1.00 75.06 474 GLU A CA 1
ATOM 3844 C C . GLU A 1 474 ? -119.597 5.535 100.803 1.00 75.06 474 GLU A C 1
ATOM 3846 O O . GLU A 1 474 ? -120.411 6.368 101.212 1.00 75.06 474 GLU A O 1
ATOM 3851 N N . ILE A 1 475 ? -119.063 4.614 101.618 1.00 72.38 475 ILE A N 1
ATOM 3852 C CA . ILE A 1 475 ? -119.410 4.476 103.047 1.00 72.38 475 ILE A CA 1
ATOM 3853 C C . ILE A 1 475 ? -118.988 5.717 103.855 1.00 72.38 475 ILE A C 1
ATOM 3855 O O . ILE A 1 475 ? -119.731 6.176 104.726 1.00 72.38 475 ILE A O 1
ATOM 3859 N N . GLN A 1 476 ? -117.817 6.298 103.566 1.00 70.88 476 GLN A N 1
ATOM 3860 C CA . GLN A 1 476 ? -117.345 7.505 104.257 1.00 70.88 476 GLN A CA 1
ATOM 3861 C C . GLN A 1 476 ? -118.271 8.711 104.017 1.00 70.88 476 GLN A C 1
ATOM 3863 O O . GLN A 1 476 ? -118.576 9.450 104.960 1.00 70.88 476 GLN A O 1
ATOM 3868 N N . LYS A 1 477 ? -118.806 8.859 102.799 1.00 69.56 477 LYS A N 1
ATOM 3869 C CA . LYS A 1 477 ? -119.767 9.918 102.449 1.00 69.56 477 LYS A CA 1
ATOM 3870 C C . LYS A 1 477 ? -121.109 9.790 103.176 1.00 69.56 477 LYS A C 1
ATOM 3872 O O . LYS A 1 477 ? -121.684 10.808 103.562 1.00 69.56 477 LYS A O 1
ATOM 3877 N N . GLU A 1 478 ? -121.597 8.570 103.400 1.00 66.25 478 GLU A N 1
ATOM 3878 C CA . GLU A 1 478 ? -122.819 8.338 104.186 1.00 66.25 478 GLU A CA 1
ATOM 3879 C C . GLU A 1 478 ? -122.617 8.645 105.678 1.00 66.25 478 GLU A C 1
ATOM 3881 O O . GLU A 1 478 ? -123.520 9.179 106.329 1.00 66.25 478 GLU A O 1
ATOM 3886 N N . THR A 1 479 ? -121.418 8.391 106.220 1.00 65.12 479 THR A N 1
ATOM 3887 C CA . THR A 1 479 ? -121.109 8.730 107.617 1.00 65.12 479 THR A CA 1
ATOM 3888 C C . THR A 1 479 ? -120.982 10.235 107.867 1.00 65.12 479 THR A C 1
ATOM 3890 O O . THR A 1 479 ? -121.509 10.706 108.871 1.00 65.12 479 THR A O 1
ATOM 3893 N N . GLU A 1 480 ? -120.382 11.019 106.962 1.00 62.12 480 GLU A N 1
ATOM 3894 C CA . GLU A 1 480 ? -120.206 12.475 107.146 1.00 62.12 480 GLU A CA 1
ATOM 3895 C C . GLU A 1 480 ? -121.527 13.270 107.141 1.00 62.12 480 GLU A C 1
ATOM 3897 O O . GLU A 1 480 ? -121.641 14.291 107.825 1.00 62.12 480 GLU A O 1
ATOM 3902 N N . LEU A 1 481 ? -122.563 12.778 106.451 1.00 57.47 481 LEU A N 1
ATOM 3903 C CA . LEU A 1 481 ? -123.901 13.386 106.438 1.00 57.47 481 LEU A CA 1
ATOM 3904 C C . LEU A 1 481 ? -124.698 13.150 107.736 1.00 57.47 481 LEU A C 1
ATOM 3906 O O . LEU A 1 481 ? -125.580 13.949 108.053 1.00 57.47 481 LEU A O 1
ATOM 3910 N N . SER A 1 482 ? -124.366 12.119 108.525 1.00 57.00 482 SER A N 1
ATOM 3911 C CA . SER A 1 482 ? -125.002 11.864 109.832 1.00 57.00 482 SER A CA 1
ATOM 3912 C C . SER A 1 482 ? -124.325 12.598 111.001 1.00 57.00 482 SER A C 1
ATOM 3914 O O . SER A 1 482 ? -124.992 12.938 111.980 1.00 57.00 482 SER A O 1
ATOM 3916 N N . THR A 1 483 ? -123.027 12.911 110.920 1.00 55.56 483 THR A N 1
ATOM 3917 C CA . THR A 1 483 ? -122.275 13.533 112.033 1.00 55.56 483 THR A CA 1
ATOM 3918 C C . THR A 1 483 ? -122.552 15.030 112.214 1.00 55.56 483 THR A C 1
ATOM 3920 O O . THR A 1 483 ? -122.390 15.549 113.317 1.00 55.56 483 THR A O 1
ATOM 3923 N N . SER A 1 484 ? -123.042 15.729 111.184 1.00 53.28 484 SER A N 1
ATOM 3924 C CA . SER A 1 484 ? -123.350 17.169 111.257 1.00 53.28 484 SER A CA 1
ATOM 3925 C C . SER A 1 484 ? -124.622 17.489 112.071 1.00 53.28 484 SER A C 1
ATOM 3927 O O . SER A 1 484 ? -124.785 18.605 112.559 1.00 53.28 484 SER A O 1
ATOM 3929 N N . SER A 1 485 ? -125.499 16.503 112.307 1.00 50.47 485 SER A N 1
ATOM 3930 C CA . SER A 1 485 ? -126.754 16.692 113.057 1.00 50.47 485 SER A CA 1
ATOM 3931 C C . SER A 1 485 ? -126.617 16.523 114.578 1.00 50.47 485 SER A C 1
ATOM 3933 O O . SER A 1 485 ? -127.466 17.020 115.311 1.00 50.47 485 SER A O 1
ATOM 3935 N N . LEU A 1 486 ? -125.582 15.835 115.076 1.00 55.69 486 LEU A N 1
ATOM 3936 C CA . LEU A 1 486 ? -125.429 15.500 116.507 1.00 55.69 486 LEU A CA 1
ATOM 3937 C C . LEU A 1 486 ? -124.508 16.463 117.279 1.00 55.69 486 LEU A C 1
ATOM 3939 O O . LEU A 1 486 ? -124.408 16.387 118.503 1.00 55.69 486 LEU A O 1
ATOM 3943 N N . GLN A 1 487 ? -123.857 17.400 116.587 1.00 55.09 487 GLN A N 1
ATOM 3944 C CA . GLN A 1 487 ? -122.886 18.323 117.186 1.00 55.09 487 GLN A CA 1
ATOM 3945 C C . GLN A 1 487 ? -123.522 19.595 117.783 1.00 55.09 487 GLN A C 1
ATOM 3947 O O . GLN A 1 487 ? -122.855 20.322 118.511 1.00 55.09 487 GLN A O 1
ATOM 3952 N N . LEU A 1 488 ? -124.821 19.832 117.555 1.00 56.19 488 LEU A N 1
ATOM 3953 C CA . LEU A 1 488 ? -125.577 20.959 118.130 1.00 56.19 488 LEU A CA 1
ATOM 3954 C C . LEU A 1 488 ? -126.250 20.648 119.482 1.00 56.19 488 LEU A C 1
ATOM 3956 O O . LEU A 1 488 ? -126.684 21.569 120.166 1.00 56.19 488 LEU A O 1
ATOM 3960 N N . GLU A 1 489 ? -126.298 19.382 119.910 1.00 53.28 489 GLU A N 1
ATOM 3961 C CA . GLU A 1 489 ? -126.978 18.972 121.155 1.00 53.28 489 GLU A CA 1
ATOM 3962 C C . GLU A 1 489 ? -126.006 18.631 122.306 1.00 53.28 489 GLU A C 1
ATOM 3964 O O . GLU A 1 489 ? -126.394 18.600 123.476 1.00 53.28 489 GLU A O 1
ATOM 3969 N N . LEU A 1 490 ? -124.711 18.450 122.010 1.00 51.91 490 LEU A N 1
ATOM 3970 C CA . LEU A 1 490 ? -123.677 18.123 123.005 1.00 51.91 490 LEU A CA 1
ATOM 3971 C C . LEU A 1 490 ? -123.165 19.356 123.782 1.00 51.91 490 LEU A C 1
ATOM 3973 O O . LEU A 1 490 ? -122.670 19.218 124.904 1.00 51.91 490 LEU A O 1
ATOM 3977 N N . GLU A 1 491 ? -123.354 20.559 123.233 1.00 54.41 491 GLU A N 1
ATOM 3978 C CA . GLU A 1 491 ? -122.936 21.834 123.838 1.00 54.41 491 GLU A CA 1
ATOM 3979 C C . GLU A 1 491 ? -123.821 22.244 125.037 1.00 54.41 491 GLU A C 1
ATOM 3981 O O . GLU A 1 491 ? -123.440 23.074 125.856 1.00 54.41 491 GLU A O 1
ATOM 3986 N N . SER A 1 492 ? -124.991 21.617 125.212 1.00 48.16 492 SER A N 1
ATOM 3987 C CA . SER A 1 492 ? -125.940 21.961 126.282 1.00 48.16 492 SER A CA 1
ATOM 3988 C C . SER A 1 492 ? -125.743 21.175 127.589 1.00 48.16 492 SER A C 1
ATOM 3990 O O . SER A 1 492 ? -126.360 21.531 128.595 1.00 48.16 492 SER A O 1
ATOM 3992 N N . LYS A 1 493 ? -124.941 20.097 127.617 1.00 54.16 493 LYS A N 1
ATOM 3993 C CA . LYS A 1 493 ? -124.938 19.143 128.753 1.00 54.16 493 LYS A CA 1
ATOM 3994 C C . LYS A 1 493 ? -123.620 18.964 129.509 1.00 54.16 493 LYS A C 1
ATOM 3996 O O . LYS A 1 493 ? -123.631 18.305 130.543 1.00 54.16 493 LYS A O 1
ATOM 4001 N N . LYS A 1 494 ? -122.506 19.569 129.085 1.00 49.53 494 LYS A N 1
ATOM 4002 C CA . LYS A 1 494 ? -121.215 19.450 129.803 1.00 49.53 494 LYS A CA 1
ATOM 4003 C C . LYS A 1 494 ? -120.868 20.614 130.745 1.00 49.53 494 LYS A C 1
ATOM 4005 O O . LYS A 1 494 ? -119.826 20.570 131.388 1.00 49.53 494 LYS A O 1
ATOM 4010 N N . SER A 1 495 ? -121.775 21.578 130.921 1.00 40.16 495 SER A N 1
ATOM 4011 C CA . SER A 1 495 ? -121.641 22.722 131.844 1.00 40.16 495 SER A CA 1
ATOM 4012 C C . SER A 1 495 ? -121.957 22.414 133.327 1.00 40.16 495 SER A C 1
ATOM 4014 O O . SER A 1 495 ? -122.085 23.344 134.117 1.00 40.16 495 SER A O 1
ATOM 4016 N N . GLU A 1 496 ? -122.092 21.152 133.746 1.00 38.56 496 GLU A N 1
ATOM 4017 C CA . GLU A 1 496 ? -122.547 20.825 135.116 1.00 38.56 496 GLU A CA 1
ATOM 4018 C C . GLU A 1 496 ? -121.678 19.810 135.876 1.00 38.56 496 GLU A C 1
ATOM 4020 O O . GLU A 1 496 ? -122.114 19.235 136.869 1.00 38.56 496 GLU A O 1
ATOM 4025 N N . LEU A 1 497 ? -120.418 19.617 135.470 1.00 35.25 497 LEU A N 1
ATOM 4026 C CA . LEU A 1 497 ? -119.458 18.860 136.284 1.00 35.25 497 LEU A CA 1
ATOM 4027 C C . LEU A 1 497 ? -118.090 19.548 136.369 1.00 35.25 497 LEU A C 1
ATOM 4029 O O . LEU A 1 497 ? -117.042 18.970 136.097 1.00 35.25 497 LEU A O 1
ATOM 4033 N N . GLU A 1 498 ? -118.132 20.818 136.769 1.00 35.62 498 GLU A N 1
ATOM 4034 C CA . GLU A 1 498 ? -117.041 21.481 137.481 1.00 35.62 498 GLU A CA 1
ATOM 4035 C C . GLU A 1 498 ? -117.039 21.076 138.967 1.00 35.62 498 GLU A C 1
ATOM 4037 O O . GLU A 1 498 ? -118.093 20.868 139.563 1.00 35.62 498 GLU A O 1
ATOM 4042 N N . LYS A 1 499 ? -115.841 21.121 139.568 1.00 36.09 499 LYS A N 1
ATOM 4043 C CA . LYS A 1 499 ? -115.488 21.016 141.001 1.00 36.09 499 LYS A CA 1
ATOM 4044 C C . LYS A 1 499 ? -115.245 19.613 141.560 1.00 36.09 499 LYS A C 1
ATOM 4046 O O . LYS A 1 499 ? -116.149 18.963 142.065 1.00 36.09 499 LYS A O 1
ATOM 4051 N N . VAL A 1 500 ? -113.960 19.254 141.614 1.00 38.41 500 VAL A N 1
ATOM 4052 C CA . VAL A 1 500 ? -113.138 19.077 142.840 1.00 38.41 500 VAL A CA 1
ATOM 4053 C C . VAL A 1 500 ? -111.704 18.767 142.357 1.00 38.41 500 VAL A C 1
ATOM 4055 O O . VAL A 1 500 ? -111.490 17.794 141.647 1.00 38.41 500 VAL A O 1
ATOM 4058 N N . LEU A 1 501 ? -110.798 19.755 142.432 1.00 32.03 501 LEU A N 1
ATOM 4059 C CA . LEU A 1 501 ? -109.575 19.768 143.269 1.00 32.03 501 LEU A CA 1
ATOM 4060 C C . LEU A 1 501 ? -108.662 18.533 143.098 1.00 32.03 501 LEU A C 1
ATOM 4062 O O . LEU A 1 501 ? -109.058 17.418 143.399 1.00 32.03 501 LEU A O 1
ATOM 4066 N N . SER A 1 502 ? -107.469 18.665 142.510 1.00 33.16 502 SER A N 1
ATOM 4067 C CA . SER A 1 502 ? -106.236 19.239 143.096 1.00 33.16 502 SER A CA 1
ATOM 4068 C C . SER A 1 502 ? -105.617 18.388 144.219 1.00 33.16 502 SER A C 1
ATOM 4070 O O . SER A 1 502 ? -106.214 18.166 145.264 1.00 33.16 502 SER A O 1
ATOM 4072 N N . ASP A 1 503 ? -104.354 18.035 143.951 1.00 33.00 503 ASP A N 1
ATOM 4073 C CA . ASP A 1 503 ? -103.224 17.860 144.871 1.00 33.00 503 ASP A CA 1
ATOM 4074 C C . ASP A 1 503 ? -102.925 16.496 145.542 1.00 33.00 503 ASP A C 1
ATOM 4076 O O . ASP A 1 503 ? -103.486 16.105 146.554 1.00 33.00 503 ASP A O 1
ATOM 4080 N N . LYS A 1 504 ? -101.862 15.863 145.010 1.00 34.28 504 LYS A N 1
ATOM 4081 C CA . LYS A 1 504 ? -100.511 15.822 145.620 1.00 34.28 504 LYS A CA 1
ATOM 4082 C C . LYS A 1 504 ? -100.260 14.917 146.855 1.00 34.28 504 LYS A C 1
ATOM 4084 O O . LYS A 1 504 ? -100.668 15.209 147.967 1.00 34.28 504 LYS A O 1
ATOM 4089 N N . LEU A 1 505 ? -99.305 13.993 146.634 1.00 32.66 505 LEU A N 1
ATOM 4090 C CA . LEU A 1 505 ? -98.284 13.434 147.552 1.00 32.66 505 LEU A CA 1
ATOM 4091 C C . LEU A 1 505 ? -98.658 12.315 148.561 1.00 32.66 505 LEU A C 1
ATOM 4093 O O . LEU A 1 505 ? -99.114 12.583 149.662 1.00 32.66 505 LEU A O 1
ATOM 4097 N N . ARG A 1 506 ? -98.076 11.134 148.272 1.00 36.22 506 ARG A N 1
ATOM 4098 C CA . ARG A 1 506 ? -96.924 10.542 149.006 1.00 36.22 506 ARG A CA 1
ATOM 4099 C C . ARG A 1 506 ? -97.225 9.546 150.140 1.00 36.22 506 ARG A C 1
ATOM 4101 O O . ARG A 1 506 ? -98.095 9.750 150.969 1.00 36.22 506 ARG A O 1
ATOM 4108 N N . ILE A 1 507 ? -96.246 8.638 150.239 1.00 33.16 507 ILE A N 1
ATOM 4109 C CA . ILE A 1 507 ? -95.747 7.887 151.405 1.00 33.16 507 ILE A CA 1
ATOM 4110 C C . ILE A 1 507 ? -96.285 6.453 151.495 1.00 33.16 507 ILE A C 1
ATOM 4112 O O . ILE A 1 507 ? -97.465 6.234 151.703 1.00 33.16 507 ILE A O 1
ATOM 4116 N N . ASP A 1 508 ? -95.374 5.483 151.359 1.00 28.47 508 ASP A N 1
ATOM 4117 C CA . ASP A 1 508 ? -94.936 4.759 152.555 1.00 28.47 508 ASP A CA 1
ATOM 4118 C C . ASP A 1 508 ? -93.459 4.344 152.488 1.00 28.47 508 ASP A C 1
ATOM 4120 O O . ASP A 1 508 ? -93.027 3.515 151.693 1.00 28.47 508 ASP A O 1
ATOM 4124 N N . ASN A 1 509 ? -92.681 5.005 153.348 1.00 35.97 509 ASN A N 1
ATOM 4125 C CA . ASN A 1 509 ? -91.485 4.474 153.989 1.00 35.97 509 ASN A CA 1
ATOM 4126 C C . ASN A 1 509 ? -91.957 3.793 155.280 1.00 35.97 509 ASN A C 1
ATOM 4128 O O . ASN A 1 509 ? -92.849 4.339 155.921 1.00 35.97 509 ASN A O 1
ATOM 4132 N N . LEU A 1 510 ? -91.270 2.739 155.733 1.00 37.22 510 LEU A N 1
ATOM 4133 C CA . LEU A 1 510 ? -90.532 2.735 157.010 1.00 37.22 510 LEU A CA 1
ATOM 4134 C C . LEU A 1 510 ? -89.872 1.365 157.290 1.00 37.22 510 LEU A C 1
ATOM 4136 O O . LEU A 1 510 ? -90.571 0.367 157.390 1.00 37.22 510 LEU A O 1
ATOM 4140 N N . LEU A 1 511 ? -88.549 1.426 157.551 1.00 34.78 511 LEU A N 1
ATOM 4141 C CA . LEU A 1 511 ? -87.738 0.613 158.494 1.00 34.78 511 LEU A CA 1
ATOM 4142 C C . LEU A 1 511 ? -87.583 -0.900 158.200 1.00 34.78 511 LEU A C 1
ATOM 4144 O O . LEU A 1 511 ? -88.517 -1.550 157.776 1.00 34.78 511 LEU A O 1
ATOM 4148 N N . SER A 1 512 ? -86.490 -1.616 158.480 1.00 34.78 512 SER A N 1
ATOM 4149 C CA . SER A 1 512 ? -85.132 -1.395 159.003 1.00 34.78 512 SER A CA 1
ATOM 4150 C C . SER A 1 512 ? -84.524 -2.806 159.119 1.00 34.78 512 SER A C 1
ATOM 4152 O O . SER A 1 512 ? -85.146 -3.610 159.797 1.00 34.78 512 SER A O 1
ATOM 4154 N N . GLU A 1 513 ? -83.367 -3.113 158.513 1.00 39.84 513 GLU A N 1
ATOM 4155 C CA . GLU A 1 513 ? -82.243 -3.878 159.118 1.00 39.84 513 GLU A CA 1
ATOM 4156 C C . GLU A 1 513 ? -81.195 -4.343 158.084 1.00 39.84 513 GLU A C 1
ATOM 4158 O O . GLU A 1 513 ? -81.488 -4.574 156.916 1.00 39.84 513 GLU A O 1
ATOM 4163 N N . GLU A 1 514 ? -79.960 -4.492 158.574 1.00 38.03 514 GLU A N 1
ATOM 4164 C CA . GLU A 1 514 ? -78.785 -5.130 157.956 1.00 38.03 514 GLU A CA 1
ATOM 4165 C C . GLU A 1 514 ? -77.891 -4.316 157.001 1.00 38.03 514 GLU A C 1
ATOM 4167 O O . GLU A 1 514 ? -77.670 -4.605 155.823 1.00 38.03 514 GLU A O 1
ATOM 4172 N N . ARG A 1 515 ? -77.213 -3.353 157.638 1.00 46.03 515 ARG A N 1
ATOM 4173 C CA . ARG A 1 515 ? -75.939 -2.725 157.252 1.00 46.03 515 ARG A CA 1
ATOM 4174 C C . ARG A 1 515 ? -74.715 -3.687 157.242 1.00 46.03 515 ARG A C 1
ATOM 4176 O O . ARG A 1 515 ? -73.623 -3.238 157.575 1.00 46.03 515 ARG A O 1
ATOM 4183 N N . SER A 1 516 ? -74.817 -4.960 156.835 1.00 48.44 516 SER A N 1
ATOM 4184 C CA . SER A 1 516 ? -73.656 -5.893 156.843 1.00 48.44 516 SER A CA 1
ATOM 4185 C C . SER A 1 516 ? -73.122 -6.358 155.474 1.00 48.44 516 SER A C 1
ATOM 4187 O O . SER A 1 516 ? -72.106 -7.045 155.423 1.00 48.44 516 SER A O 1
ATOM 4189 N N . LYS A 1 517 ? -73.699 -5.933 154.337 1.00 52.06 517 LYS A N 1
ATOM 4190 C CA . LYS A 1 517 ? -73.278 -6.397 152.985 1.00 52.06 517 LYS A CA 1
ATOM 4191 C C . LYS A 1 517 ? -72.380 -5.437 152.187 1.00 52.06 517 LYS A C 1
ATOM 4193 O O . LYS A 1 517 ? -72.010 -5.739 151.056 1.00 52.06 517 LYS A O 1
ATOM 4198 N N . VAL A 1 518 ? -71.995 -4.293 152.756 1.00 51.91 518 VAL A N 1
ATOM 4199 C CA . VAL A 1 518 ? -71.212 -3.253 152.048 1.00 51.91 518 VAL A CA 1
ATOM 4200 C C . VAL A 1 518 ? -69.735 -3.640 151.844 1.00 51.91 518 VAL A C 1
ATOM 4202 O O . VAL A 1 518 ? -69.071 -3.065 150.991 1.00 51.91 518 VAL A O 1
ATOM 4205 N N . ILE A 1 519 ? -69.233 -4.672 152.530 1.00 56.22 519 ILE A N 1
ATOM 4206 C CA . ILE A 1 519 ? -67.840 -5.134 152.388 1.00 56.22 519 ILE A CA 1
ATOM 4207 C C . ILE A 1 519 ? -67.665 -6.138 151.223 1.00 56.22 519 ILE A C 1
ATOM 4209 O O . ILE A 1 519 ? -66.577 -6.232 150.664 1.00 56.22 519 ILE A O 1
ATOM 4213 N N . ASP A 1 520 ? -68.728 -6.810 150.756 1.00 52.91 520 ASP A N 1
ATOM 4214 C CA . ASP A 1 520 ? -68.632 -7.819 149.676 1.00 52.91 520 ASP A CA 1
ATOM 4215 C C . ASP A 1 520 ? -68.688 -7.210 148.254 1.00 52.91 520 ASP A C 1
ATOM 4217 O O . ASP A 1 520 ? -68.206 -7.791 147.282 1.00 52.91 520 ASP A O 1
ATOM 4221 N N . PHE A 1 521 ? -69.226 -5.993 148.110 1.00 56.31 521 PHE A N 1
ATOM 4222 C CA . PHE A 1 521 ? -69.350 -5.323 146.806 1.00 56.31 521 PHE A CA 1
ATOM 4223 C C . PHE A 1 521 ? -68.103 -4.539 146.367 1.00 56.31 521 PHE A C 1
ATOM 4225 O O . PHE A 1 521 ? -67.988 -4.205 145.189 1.00 56.31 521 PHE A O 1
ATOM 4232 N N . GLN A 1 522 ? -67.137 -4.296 147.260 1.00 54.38 522 GLN A N 1
ATOM 4233 C CA . GLN A 1 522 ? -65.857 -3.672 146.890 1.00 54.38 522 GLN A CA 1
ATOM 4234 C C . GLN A 1 522 ? -64.871 -4.655 146.237 1.00 54.38 522 GLN A C 1
ATOM 4236 O O . GLN A 1 522 ? -64.058 -4.227 145.423 1.00 54.38 522 GLN A O 1
ATOM 4241 N N . SER A 1 523 ? -64.989 -5.964 146.493 1.00 56.06 523 SER A N 1
ATOM 4242 C CA . SER A 1 523 ? -64.171 -6.996 145.830 1.00 56.06 523 SER A CA 1
ATOM 4243 C C . SER A 1 523 ? -64.586 -7.227 144.371 1.00 56.06 523 SER A C 1
ATOM 4245 O O . SER A 1 523 ? -63.727 -7.363 143.507 1.00 56.06 523 SER A O 1
ATOM 4247 N N . LYS A 1 524 ? -65.888 -7.179 144.062 1.00 60.00 524 LYS A N 1
ATOM 4248 C CA . LYS A 1 524 ? -66.411 -7.411 142.699 1.00 60.00 524 LYS A CA 1
ATOM 4249 C C . LYS A 1 524 ? -66.193 -6.231 141.737 1.00 60.00 524 LYS A C 1
ATOM 4251 O O . LYS A 1 524 ? -66.309 -6.406 140.528 1.00 60.00 524 LYS A O 1
ATOM 4256 N N . LEU A 1 525 ? -65.869 -5.039 142.250 1.00 60.16 525 LEU A N 1
ATOM 4257 C CA . LEU A 1 525 ? -65.598 -3.847 141.433 1.00 60.16 525 LEU A CA 1
ATOM 4258 C C . LEU A 1 525 ? -64.145 -3.788 140.921 1.00 60.16 525 LEU A C 1
ATOM 4260 O O . LEU A 1 525 ? -63.905 -3.198 139.869 1.00 60.16 525 LEU A O 1
ATOM 4264 N N . GLU A 1 526 ? -63.185 -4.398 141.625 1.00 61.09 526 GLU A N 1
ATOM 4265 C CA . GLU A 1 526 ? -61.783 -4.451 141.172 1.00 61.09 526 GLU A CA 1
ATOM 4266 C C . GLU A 1 526 ? -61.536 -5.552 140.127 1.00 61.09 526 GLU A C 1
ATOM 4268 O O . GLU A 1 526 ? -60.797 -5.325 139.168 1.00 61.09 526 GLU A O 1
ATOM 4273 N N . ASP A 1 527 ? -62.248 -6.680 140.198 1.00 60.97 527 ASP A N 1
ATOM 4274 C CA . ASP A 1 527 ? -62.148 -7.729 139.171 1.00 60.97 527 ASP A CA 1
ATOM 4275 C C . ASP A 1 527 ? -62.703 -7.265 137.805 1.00 60.97 527 ASP A C 1
ATOM 4277 O O . ASP A 1 527 ? -62.097 -7.525 136.763 1.00 60.97 527 ASP A O 1
ATOM 4281 N N . ALA A 1 528 ? -63.779 -6.465 137.793 1.00 63.84 528 ALA A N 1
ATOM 4282 C CA . ALA A 1 528 ? -64.359 -5.899 136.567 1.00 63.84 528 ALA A CA 1
ATOM 4283 C C . ALA A 1 528 ? -63.481 -4.814 135.900 1.00 63.84 528 ALA A C 1
ATOM 4285 O O . ALA A 1 528 ? -63.558 -4.603 134.687 1.00 63.84 528 ALA A O 1
ATOM 4286 N N . LYS A 1 529 ? -62.620 -4.123 136.664 1.00 65.81 529 LYS A N 1
ATOM 4287 C CA . LYS A 1 529 ? -61.648 -3.170 136.097 1.00 65.81 529 LYS A CA 1
ATOM 4288 C C . LYS A 1 529 ? -60.496 -3.881 135.395 1.00 65.81 529 LYS A C 1
ATOM 4290 O O . LYS A 1 529 ? -60.031 -3.398 134.363 1.00 65.81 529 LYS A O 1
ATOM 4295 N N . ARG A 1 530 ? -60.045 -5.022 135.926 1.00 67.50 530 ARG A N 1
ATOM 4296 C CA . ARG A 1 530 ? -58.915 -5.779 135.366 1.00 67.50 530 ARG A CA 1
ATOM 4297 C C . ARG A 1 530 ? -59.238 -6.359 133.986 1.00 67.50 530 ARG A C 1
ATOM 4299 O O . ARG A 1 530 ? -58.410 -6.268 133.085 1.00 67.50 530 ARG A O 1
ATOM 4306 N N . GLU A 1 531 ? -60.464 -6.841 133.794 1.00 71.69 531 GLU A N 1
ATOM 4307 C CA . GLU A 1 531 ? -60.937 -7.391 132.515 1.00 71.69 531 GLU A CA 1
ATOM 4308 C C . GLU A 1 531 ? -61.047 -6.314 131.414 1.00 71.69 531 GLU A C 1
ATOM 4310 O O . GLU A 1 531 ? -60.657 -6.539 130.267 1.00 71.69 531 GLU A O 1
ATOM 4315 N N . LYS A 1 532 ? -61.476 -5.091 131.763 1.00 74.06 532 LYS A N 1
ATOM 4316 C CA . LYS A 1 532 ? -61.555 -3.976 130.800 1.00 74.06 532 LYS A CA 1
ATOM 4317 C C . LYS A 1 532 ? -60.196 -3.401 130.399 1.00 74.06 532 LYS A C 1
ATOM 4319 O O . LYS A 1 532 ? -60.063 -2.910 129.278 1.00 74.06 532 LYS A O 1
ATOM 4324 N N . VAL A 1 533 ? -59.182 -3.488 131.262 1.00 74.38 533 VAL A N 1
ATOM 4325 C CA . VAL A 1 533 ? -57.806 -3.080 130.928 1.00 74.38 533 VAL A CA 1
ATOM 4326 C C . VAL A 1 533 ? -57.159 -4.060 129.941 1.00 74.38 533 VAL A C 1
ATOM 4328 O O . VAL A 1 533 ? -56.508 -3.619 128.996 1.00 74.38 533 VAL A O 1
ATOM 4331 N N . GLU A 1 534 ? -57.396 -5.368 130.078 1.00 70.38 534 GLU A N 1
ATOM 4332 C CA . GLU A 1 534 ? -56.900 -6.362 129.111 1.00 70.38 534 GLU A CA 1
ATOM 4333 C C . GLU A 1 534 ? -57.572 -6.239 127.731 1.00 70.38 534 GLU A C 1
ATOM 4335 O O . GLU A 1 534 ? -56.916 -6.406 126.699 1.00 70.38 534 GLU A O 1
ATOM 4340 N N . GLU A 1 535 ? -58.861 -5.892 127.684 1.00 75.12 535 GLU A N 1
ATOM 4341 C CA . GLU A 1 535 ? -59.588 -5.655 126.431 1.00 75.12 535 GLU A CA 1
ATOM 4342 C C . GLU A 1 535 ? -59.100 -4.380 125.713 1.00 75.12 535 GLU A C 1
ATOM 4344 O O . GLU A 1 535 ? -58.901 -4.385 124.494 1.00 75.12 535 GLU A O 1
ATOM 4349 N N . LEU A 1 536 ? -58.804 -3.317 126.474 1.00 72.19 536 LEU A N 1
ATOM 4350 C CA . LEU A 1 536 ? -58.180 -2.092 125.961 1.00 72.19 536 LEU A CA 1
ATOM 4351 C C . LEU A 1 536 ? -56.765 -2.346 125.423 1.00 72.19 536 LEU A C 1
ATOM 4353 O O . LEU A 1 536 ? -56.444 -1.864 124.338 1.00 72.19 536 LEU A O 1
ATOM 4357 N N . SER A 1 537 ? -55.944 -3.154 126.103 1.00 72.69 537 SER A N 1
ATOM 4358 C CA . SER A 1 537 ? -54.615 -3.522 125.593 1.00 72.69 537 SER A CA 1
ATOM 4359 C C . SER A 1 537 ? -54.686 -4.337 124.298 1.00 72.69 537 SER A C 1
ATOM 4361 O O . SER A 1 537 ? -53.900 -4.085 123.390 1.00 72.69 537 SER A O 1
ATOM 4363 N N . ARG A 1 538 ? -55.653 -5.255 124.145 1.00 74.75 538 ARG A N 1
ATOM 4364 C CA . ARG A 1 538 ? -55.832 -6.008 122.885 1.00 74.75 538 ARG A CA 1
ATOM 4365 C C . ARG A 1 538 ? -56.267 -5.119 121.720 1.00 74.75 538 ARG A C 1
ATOM 4367 O O . ARG A 1 538 ? -55.806 -5.322 120.598 1.00 74.75 538 ARG A O 1
ATOM 4374 N N . LEU A 1 539 ? -57.140 -4.142 121.970 1.00 77.31 539 LEU A N 1
ATOM 4375 C CA . LEU A 1 539 ? -57.546 -3.166 120.955 1.00 77.31 539 LEU A CA 1
ATOM 4376 C C . LEU A 1 539 ? -56.386 -2.239 120.568 1.00 77.31 539 LEU A C 1
ATOM 4378 O O . LEU A 1 539 ? -56.200 -1.984 119.379 1.00 77.31 539 LEU A O 1
ATOM 4382 N N . GLN A 1 540 ? -55.561 -1.826 121.534 1.00 74.69 540 GLN A N 1
ATOM 4383 C CA . GLN A 1 540 ? -54.347 -1.039 121.299 1.00 74.69 540 GLN A CA 1
ATOM 4384 C C . GLN A 1 540 ? -53.380 -1.766 120.346 1.00 74.69 540 GLN A C 1
ATOM 4386 O O . GLN A 1 540 ? -52.977 -1.201 119.332 1.00 74.69 540 GLN A O 1
ATOM 4391 N N . THR A 1 541 ? -53.091 -3.050 120.591 1.00 76.38 541 THR A N 1
ATOM 4392 C CA . THR A 1 541 ? -52.195 -3.844 119.728 1.00 76.38 541 THR A CA 1
ATOM 4393 C C . THR A 1 541 ? -52.759 -4.031 118.314 1.00 76.38 541 THR A C 1
ATOM 4395 O O . THR A 1 541 ? -52.012 -4.060 117.338 1.00 76.38 541 THR A O 1
ATOM 4398 N N . LYS A 1 542 ? -54.088 -4.123 118.171 1.00 78.38 542 LYS A N 1
ATOM 4399 C CA . LYS A 1 542 ? -54.750 -4.258 116.863 1.00 78.38 542 LYS A CA 1
ATOM 4400 C C . LYS A 1 542 ? -54.714 -2.958 116.054 1.00 78.38 542 LYS A C 1
ATOM 4402 O O . LYS A 1 542 ? -54.541 -3.001 114.839 1.00 78.38 542 LYS A O 1
ATOM 4407 N N . ILE A 1 543 ? -54.841 -1.811 116.723 1.00 75.25 543 ILE A N 1
ATOM 4408 C CA . ILE A 1 543 ? -54.698 -0.486 116.103 1.00 75.25 543 ILE A CA 1
ATOM 4409 C C . ILE A 1 543 ? -53.249 -0.261 115.652 1.00 75.25 543 ILE A C 1
ATOM 4411 O O . ILE A 1 543 ? -53.027 0.209 114.538 1.00 75.25 543 ILE A O 1
ATOM 4415 N N . GLU A 1 544 ? -52.267 -0.650 116.468 1.00 76.94 544 GLU A N 1
ATOM 4416 C CA . GLU A 1 544 ? -50.844 -0.548 116.119 1.00 76.94 544 GLU A CA 1
ATOM 4417 C C . GLU A 1 544 ? -50.470 -1.446 114.924 1.00 76.94 544 GLU A C 1
ATOM 4419 O O . GLU A 1 544 ? -49.723 -1.010 114.047 1.00 76.94 544 GLU A O 1
ATOM 4424 N N . ALA A 1 545 ? -51.051 -2.647 114.821 1.00 77.06 545 ALA A N 1
ATOM 4425 C CA . ALA A 1 545 ? -50.869 -3.530 113.666 1.00 77.06 545 ALA A CA 1
ATOM 4426 C C . ALA A 1 545 ? -51.458 -2.943 112.366 1.00 77.06 545 ALA A C 1
ATOM 4428 O O . ALA A 1 545 ? -50.766 -2.902 111.349 1.00 77.06 545 ALA A O 1
ATOM 4429 N N . MET A 1 546 ? -52.687 -2.407 112.403 1.00 77.62 546 MET A N 1
ATOM 4430 C CA . MET A 1 546 ? -53.293 -1.753 111.229 1.00 77.62 546 MET A CA 1
ATOM 4431 C C . MET A 1 546 ? -52.536 -0.485 110.811 1.00 77.62 546 MET A C 1
ATOM 4433 O O . MET A 1 546 ? -52.410 -0.195 109.622 1.00 77.62 546 MET A O 1
ATOM 4437 N N . ALA A 1 547 ? -51.995 0.272 111.771 1.00 73.75 547 ALA A N 1
ATOM 4438 C CA . ALA A 1 547 ? -51.178 1.445 111.474 1.00 73.75 547 ALA A CA 1
ATOM 4439 C C . ALA A 1 547 ? -49.856 1.073 110.775 1.00 73.75 547 ALA A C 1
ATOM 4441 O O . ALA A 1 547 ? -49.386 1.828 109.922 1.00 73.75 547 ALA A O 1
ATOM 4442 N N . ALA A 1 548 ? -49.266 -0.082 111.103 1.00 75.75 548 ALA A N 1
ATOM 4443 C CA . ALA A 1 548 ? -48.062 -0.585 110.443 1.00 75.75 548 ALA A CA 1
ATOM 4444 C C . ALA A 1 548 ? -48.338 -1.060 109.003 1.00 75.75 548 ALA A C 1
ATOM 4446 O O . ALA A 1 548 ? -47.577 -0.706 108.100 1.00 75.75 548 ALA A O 1
ATOM 4447 N N . GLU A 1 549 ? -49.444 -1.776 108.769 1.00 77.12 549 GLU A N 1
ATOM 4448 C CA . GLU A 1 549 ? -49.882 -2.186 107.421 1.00 77.12 549 GLU A CA 1
ATOM 4449 C C . GLU A 1 549 ? -50.149 -0.978 106.515 1.00 77.12 549 GLU A C 1
ATOM 4451 O O . GLU A 1 549 ? -49.595 -0.892 105.418 1.00 77.12 549 GLU A O 1
ATOM 4456 N N . TYR A 1 550 ? -50.890 0.019 107.009 1.00 79.94 550 TYR A N 1
ATOM 4457 C CA . TYR A 1 550 ? -51.185 1.231 106.240 1.00 79.94 550 TYR A CA 1
ATOM 4458 C C . TYR A 1 550 ? -49.913 2.014 105.871 1.00 79.94 550 TYR A C 1
ATOM 4460 O O . TYR A 1 550 ? -49.810 2.606 104.795 1.00 79.94 550 TYR A O 1
ATOM 4468 N N . LYS A 1 551 ? -48.903 2.001 106.750 1.00 78.75 551 LYS A N 1
ATOM 4469 C CA . LYS A 1 551 ? -47.606 2.643 106.495 1.00 78.75 551 LYS A CA 1
ATOM 4470 C C . LYS A 1 551 ? -46.787 1.890 105.439 1.00 78.75 551 LYS A C 1
ATOM 4472 O O . LYS A 1 551 ? -46.063 2.537 104.685 1.00 78.75 551 LYS A O 1
ATOM 4477 N N . SER A 1 552 ? -46.922 0.564 105.361 1.00 77.88 552 SER A N 1
ATOM 4478 C CA . SER A 1 552 ? -46.298 -0.268 104.323 1.00 77.88 552 SER A CA 1
ATOM 4479 C C . SER A 1 552 ? -46.917 -0.008 102.946 1.00 77.88 552 SER A C 1
ATOM 4481 O O . SER A 1 552 ? -46.188 0.308 102.006 1.00 77.88 552 SER A O 1
ATOM 4483 N N . GLU A 1 553 ? -48.250 -0.025 102.836 1.00 77.81 553 GLU A N 1
ATOM 4484 C CA . GLU A 1 553 ? -48.959 0.274 101.578 1.00 77.81 553 GLU A CA 1
ATOM 4485 C C . GLU A 1 553 ? -48.695 1.701 101.076 1.00 77.81 553 GLU A C 1
ATOM 4487 O O . GLU A 1 553 ? -48.550 1.937 99.872 1.00 77.81 553 GLU A O 1
ATOM 4492 N N . LEU A 1 554 ? -48.597 2.675 101.989 1.00 78.88 554 LEU A N 1
ATOM 4493 C CA . LEU A 1 554 ? -48.277 4.055 101.624 1.00 78.88 554 LEU A CA 1
ATOM 4494 C C . LEU A 1 554 ? -46.874 4.167 101.007 1.00 78.88 554 LEU A C 1
ATOM 4496 O O . LEU A 1 554 ? -46.681 4.917 100.049 1.00 78.88 554 LEU A O 1
ATOM 4500 N N . ASN A 1 555 ? -45.908 3.409 101.530 1.00 77.81 555 ASN A N 1
ATOM 4501 C CA . ASN A 1 555 ? -44.537 3.411 101.027 1.00 77.81 555 ASN A CA 1
ATOM 4502 C C . ASN A 1 555 ? -44.441 2.737 99.646 1.00 77.81 555 ASN A C 1
ATOM 4504 O O . ASN A 1 555 ? -43.708 3.200 98.773 1.00 77.81 555 ASN A O 1
ATOM 4508 N N . GLU A 1 556 ? -45.241 1.695 99.413 1.00 79.44 556 GLU A N 1
ATOM 4509 C CA . GLU A 1 556 ? -45.339 1.011 98.121 1.00 79.44 556 GLU A CA 1
ATOM 4510 C C . GLU A 1 556 ? -45.955 1.916 97.040 1.00 79.44 556 GLU A C 1
ATOM 4512 O O . GLU A 1 556 ? -45.412 2.036 95.938 1.00 79.44 556 GLU A O 1
ATOM 4517 N N . LYS A 1 557 ? -47.019 2.661 97.379 1.00 80.12 557 LYS A N 1
ATOM 4518 C CA . LYS A 1 557 ? -47.601 3.683 96.490 1.00 80.12 557 LYS A CA 1
ATOM 4519 C C . LYS A 1 557 ? -46.628 4.813 96.160 1.00 80.12 557 LYS A C 1
ATOM 4521 O O . LYS A 1 557 ? -46.620 5.290 95.025 1.00 80.12 557 LYS A O 1
ATOM 4526 N N . LEU A 1 558 ? -45.814 5.244 97.124 1.00 79.44 558 LEU A N 1
ATOM 4527 C CA . LEU A 1 558 ? -44.807 6.282 96.895 1.00 79.44 558 LEU A CA 1
ATOM 4528 C C . LEU A 1 558 ? -43.745 5.808 95.891 1.00 79.44 558 LEU A C 1
ATOM 4530 O O . LEU A 1 558 ? -43.375 6.550 94.982 1.00 79.44 558 LEU A O 1
ATOM 4534 N N . ASN A 1 559 ? -43.316 4.550 96.010 1.00 80.12 559 ASN A N 1
ATOM 4535 C CA . ASN A 1 559 ? -42.329 3.949 95.117 1.00 80.12 559 ASN A CA 1
ATOM 4536 C C . ASN A 1 559 ? -42.883 3.750 93.692 1.00 80.12 559 ASN A C 1
ATOM 4538 O O . ASN A 1 559 ? -42.199 4.012 92.702 1.00 80.12 559 ASN A O 1
ATOM 4542 N N . LEU A 1 560 ? -44.161 3.369 93.578 1.00 81.62 560 LEU A N 1
ATOM 4543 C CA . LEU A 1 560 ? -44.843 3.250 92.288 1.00 81.62 560 LEU A CA 1
ATOM 4544 C C . LEU A 1 560 ? -44.956 4.605 91.569 1.00 81.62 560 LEU A C 1
ATOM 4546 O O . LEU A 1 560 ? -44.748 4.680 90.358 1.00 81.62 560 LEU A O 1
ATOM 4550 N N . ASN A 1 561 ? -45.231 5.684 92.310 1.00 81.00 561 ASN A N 1
ATOM 4551 C CA . ASN A 1 561 ? -45.265 7.039 91.754 1.00 81.00 561 ASN A CA 1
ATOM 4552 C C . ASN A 1 561 ? -43.891 7.499 91.251 1.00 81.00 561 ASN A C 1
ATOM 4554 O O . ASN A 1 561 ? -43.812 8.092 90.178 1.00 81.00 561 ASN A O 1
ATOM 4558 N N . PHE A 1 562 ? -42.808 7.177 91.964 1.00 84.56 562 PHE A N 1
ATOM 4559 C CA . PHE A 1 562 ? -41.454 7.507 91.513 1.00 84.56 562 PHE A CA 1
ATOM 4560 C C . PHE A 1 562 ? -41.088 6.792 90.198 1.00 84.56 562 PHE A C 1
ATOM 4562 O O . PHE A 1 562 ? -40.553 7.413 89.275 1.00 84.56 562 PHE A O 1
ATOM 4569 N N . MET A 1 563 ? -41.447 5.510 90.056 1.00 82.62 563 MET A N 1
ATOM 4570 C CA . MET A 1 563 ? -41.294 4.787 88.784 1.00 82.62 563 MET A CA 1
ATOM 4571 C C . MET A 1 563 ? -42.145 5.389 87.663 1.00 82.62 563 MET A C 1
ATOM 4573 O O . MET A 1 563 ? -41.668 5.520 86.538 1.00 82.62 563 MET A O 1
ATOM 4577 N N . LEU A 1 564 ? -43.390 5.775 87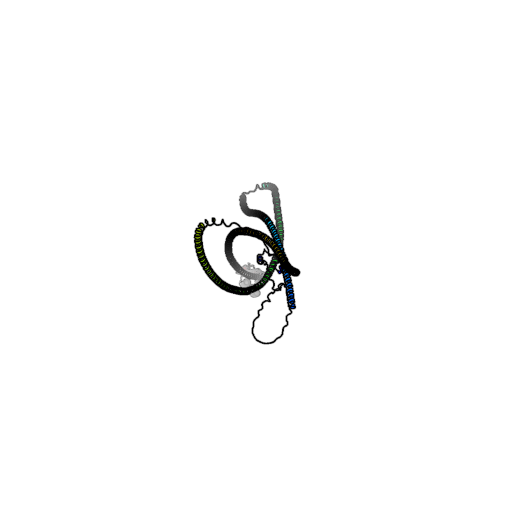.955 1.00 83.81 564 LEU A N 1
ATOM 4578 C CA . LEU A 1 564 ? -44.277 6.382 86.964 1.00 83.81 564 LEU A CA 1
ATOM 4579 C C . LEU A 1 564 ? -43.711 7.707 86.439 1.00 83.81 564 LEU A C 1
ATOM 4581 O O . LEU A 1 564 ? -43.772 7.964 85.238 1.00 83.81 564 LEU A O 1
ATOM 4585 N N . ASP A 1 565 ? -43.151 8.535 87.318 1.00 83.25 565 ASP A N 1
ATOM 4586 C CA . ASP A 1 565 ? -42.538 9.797 86.910 1.00 83.25 565 ASP A CA 1
ATOM 4587 C C . ASP A 1 565 ? -41.253 9.567 86.111 1.00 83.25 565 ASP A C 1
ATOM 4589 O O . ASP A 1 565 ? -41.070 10.218 85.084 1.00 83.25 565 ASP A O 1
ATOM 4593 N N . THR A 1 566 ? -40.450 8.561 86.473 1.00 84.06 566 THR A N 1
ATOM 4594 C CA . THR A 1 566 ? -39.266 8.158 85.693 1.00 84.06 566 THR A CA 1
ATOM 4595 C C . THR A 1 566 ? -39.653 7.734 84.269 1.00 84.06 566 THR A C 1
ATOM 4597 O O . THR A 1 566 ? -39.109 8.256 83.295 1.00 84.06 566 THR A O 1
ATOM 4600 N N . LEU A 1 567 ? -40.680 6.887 84.129 1.00 85.69 567 LEU A N 1
ATOM 4601 C CA . LEU A 1 567 ? -41.193 6.438 82.828 1.00 85.69 567 LEU A CA 1
ATOM 4602 C C . LEU A 1 567 ? -41.787 7.579 81.987 1.00 85.69 567 LEU A C 1
ATOM 4604 O O . LEU A 1 567 ? -41.711 7.542 80.758 1.00 85.69 567 LEU A O 1
ATOM 4608 N N . LYS A 1 568 ? -42.373 8.609 82.614 1.00 84.81 568 LYS A N 1
ATOM 4609 C CA . LYS A 1 568 ? -42.828 9.809 81.891 1.00 84.81 568 LYS A CA 1
ATOM 4610 C C . LYS A 1 568 ? -41.652 10.595 81.318 1.00 84.81 568 LYS A C 1
ATOM 4612 O O . LYS A 1 568 ? -41.746 11.047 80.178 1.00 84.81 568 LYS A O 1
ATOM 4617 N N . THR A 1 569 ? -40.563 10.745 82.073 1.00 85.81 569 THR A N 1
ATOM 4618 C CA . THR A 1 569 ? -39.334 11.372 81.562 1.00 85.81 569 THR A CA 1
ATOM 4619 C C . THR A 1 569 ? -38.751 10.587 80.393 1.00 85.81 569 THR A C 1
ATOM 4621 O O . THR A 1 569 ? -38.483 11.183 79.351 1.00 85.81 569 THR A O 1
ATOM 4624 N N . ASP A 1 570 ? -38.649 9.261 80.504 1.00 85.75 570 ASP A N 1
ATOM 4625 C CA . ASP A 1 570 ? -38.113 8.414 79.429 1.00 85.75 570 ASP A CA 1
ATOM 4626 C C . ASP A 1 570 ? -38.977 8.483 78.163 1.00 85.75 570 ASP A C 1
ATOM 4628 O O . ASP A 1 570 ? -38.462 8.616 77.050 1.00 85.75 570 ASP A O 1
ATOM 4632 N N . LYS A 1 571 ? -40.307 8.486 78.326 1.00 88.50 571 LYS A N 1
ATOM 4633 C CA . LYS A 1 571 ? -41.245 8.697 77.219 1.00 88.50 571 LYS A CA 1
ATOM 4634 C C . LYS A 1 571 ? -40.989 10.030 76.514 1.00 88.50 571 LYS A C 1
ATOM 4636 O O . LYS A 1 571 ? -40.978 10.061 75.287 1.00 88.50 571 LYS A O 1
ATOM 4641 N N . GLN A 1 572 ? -40.772 11.113 77.262 1.00 88.50 572 GLN A N 1
ATOM 4642 C CA . GLN A 1 572 ? -40.518 12.431 76.677 1.00 88.50 572 GLN A CA 1
ATOM 4643 C C . GLN A 1 572 ? -39.200 12.468 75.891 1.00 88.50 572 GLN A C 1
ATOM 4645 O O . GLN A 1 572 ? -39.150 13.049 74.808 1.00 88.50 572 GLN A O 1
ATOM 4650 N N . VAL A 1 573 ? -38.147 11.824 76.399 1.00 89.12 573 VAL A N 1
ATOM 4651 C CA . VAL A 1 573 ? -36.847 11.739 75.711 1.00 89.12 573 VAL A CA 1
ATOM 4652 C C . VAL A 1 573 ? -36.976 10.979 74.392 1.00 89.12 573 VAL A C 1
ATOM 4654 O O . VAL A 1 573 ? -36.525 11.468 73.357 1.00 89.12 573 VAL A O 1
ATOM 4657 N N . LEU A 1 574 ? -37.648 9.825 74.403 1.00 88.44 574 LEU A N 1
ATOM 4658 C CA . LEU A 1 574 ? -37.888 9.040 73.189 1.00 88.44 574 LEU A CA 1
ATOM 4659 C C . LEU A 1 574 ? -38.736 9.805 72.168 1.00 88.44 574 LEU A C 1
ATOM 4661 O O . LEU A 1 574 ? -38.486 9.723 70.968 1.00 88.44 574 LEU A O 1
ATOM 4665 N N . GLN A 1 575 ? -39.719 10.573 72.635 1.00 88.88 575 GLN A N 1
ATOM 4666 C CA . GLN A 1 575 ? -40.594 11.352 71.767 1.00 88.88 575 GLN A CA 1
ATOM 4667 C C . GLN A 1 575 ? -39.835 12.490 71.064 1.00 88.88 575 GLN A C 1
ATOM 4669 O O . GLN A 1 575 ? -39.981 12.659 69.854 1.00 88.88 575 GLN A O 1
ATOM 4674 N N . ASN A 1 576 ? -38.943 13.179 71.780 1.00 89.25 576 ASN A N 1
ATOM 4675 C CA . ASN A 1 576 ? -38.059 14.189 71.192 1.00 89.25 576 ASN A CA 1
ATOM 4676 C C . ASN A 1 576 ? -37.080 13.576 70.169 1.00 89.25 576 ASN A C 1
ATOM 4678 O O . ASN A 1 576 ? -36.810 14.173 69.127 1.00 89.25 576 ASN A O 1
ATOM 4682 N N . GLU A 1 577 ? -36.563 12.373 70.433 1.00 90.94 577 GLU A N 1
ATOM 4683 C CA . GLU A 1 577 ? -35.643 11.692 69.514 1.00 90.94 577 GLU A CA 1
ATOM 4684 C C . GLU A 1 577 ? -36.348 11.226 68.228 1.00 90.94 577 GLU A C 1
ATOM 4686 O O . GLU A 1 577 ? -35.796 11.347 67.133 1.00 90.94 577 GLU A O 1
ATOM 4691 N N . ILE A 1 578 ? -37.604 10.777 68.327 1.00 88.31 578 ILE A N 1
ATOM 4692 C CA . ILE A 1 578 ? -38.439 10.466 67.158 1.00 88.31 578 ILE A CA 1
ATOM 4693 C C . ILE A 1 578 ? -38.667 11.719 66.301 1.00 88.31 578 ILE A C 1
ATOM 4695 O O . ILE A 1 578 ? -38.559 11.642 65.075 1.00 88.31 578 ILE A O 1
ATOM 4699 N N . GLU A 1 579 ? -38.950 12.876 66.905 1.00 89.94 579 GLU A N 1
ATOM 4700 C CA . GLU A 1 579 ? -39.119 14.140 66.171 1.00 89.94 579 GLU A CA 1
ATOM 4701 C C . GLU A 1 579 ? -37.830 14.571 65.458 1.00 89.94 579 GLU A C 1
ATOM 4703 O O . GLU A 1 579 ? -37.866 14.974 64.286 1.00 89.94 579 GLU A O 1
ATOM 4708 N N . ARG A 1 580 ? -36.676 14.409 66.120 1.00 93.06 580 ARG A N 1
ATOM 4709 C CA . ARG A 1 580 ? -35.357 14.682 65.535 1.00 93.06 580 ARG A CA 1
ATOM 4710 C C . ARG A 1 580 ? -35.090 13.794 64.317 1.00 93.06 580 ARG A C 1
ATOM 4712 O O . ARG A 1 580 ? -34.804 14.309 63.237 1.00 93.06 580 ARG A O 1
ATOM 4719 N N . LEU A 1 581 ? -35.249 12.477 64.465 1.00 88.69 581 LEU A N 1
ATOM 4720 C CA . LEU A 1 581 ? -35.044 11.508 63.381 1.00 88.69 581 LEU A CA 1
ATOM 4721 C C . LEU A 1 581 ? -36.039 11.706 62.229 1.00 88.69 581 LEU A C 1
ATOM 4723 O O . LEU A 1 581 ? -35.689 11.528 61.063 1.00 88.69 581 LEU A O 1
ATOM 4727 N N . THR A 1 582 ? -37.274 12.114 62.531 1.00 90.25 582 THR A N 1
ATOM 4728 C CA . THR A 1 582 ? -38.282 12.420 61.506 1.00 90.25 582 THR A CA 1
ATOM 4729 C C . THR A 1 582 ? -37.877 13.640 60.680 1.00 90.25 582 THR A C 1
ATOM 4731 O O . THR A 1 582 ? -38.000 13.613 59.455 1.00 90.25 582 THR A O 1
ATOM 4734 N N . SER A 1 583 ? -37.340 14.676 61.327 1.00 88.81 583 SER A N 1
ATOM 4735 C CA . SER A 1 583 ? -36.836 15.877 60.648 1.00 88.81 583 SER A CA 1
ATOM 4736 C C . SER A 1 583 ? -35.635 15.555 59.752 1.00 88.81 583 SER A C 1
ATOM 4738 O O . SER A 1 583 ? -35.601 15.955 58.590 1.00 88.81 583 SER A O 1
ATOM 4740 N N . GLU A 1 584 ? -34.700 14.743 60.251 1.00 90.75 584 GLU A N 1
ATOM 4741 C CA . GLU A 1 584 ? -33.516 14.297 59.505 1.00 90.75 584 GLU A CA 1
ATOM 4742 C C . GLU A 1 584 ? -33.896 13.435 58.284 1.00 90.75 584 GLU A C 1
ATOM 4744 O O . GLU A 1 584 ? -33.357 13.616 57.190 1.00 90.75 584 GLU A O 1
ATOM 4749 N N . ARG A 1 585 ? -34.907 12.563 58.422 1.00 90.50 585 ARG A N 1
ATOM 4750 C CA . ARG A 1 585 ? -35.460 11.775 57.308 1.00 90.50 585 ARG A CA 1
ATOM 4751 C C . ARG A 1 585 ? -36.058 12.660 56.212 1.00 90.50 585 ARG A C 1
ATOM 4753 O O . ARG A 1 585 ? -35.879 12.361 55.033 1.00 90.50 585 ARG A O 1
ATOM 4760 N N . ILE A 1 586 ? -36.784 13.717 56.582 1.00 91.00 586 ILE A N 1
ATOM 4761 C CA . ILE A 1 586 ? -37.381 14.660 55.621 1.00 91.00 586 ILE A CA 1
ATOM 4762 C C . ILE A 1 586 ? -36.280 15.417 54.872 1.00 91.00 586 ILE A C 1
ATOM 4764 O O . ILE A 1 586 ? -36.336 15.539 53.650 1.00 91.00 586 ILE A O 1
ATOM 4768 N N . GLU A 1 587 ? -35.246 15.874 55.578 1.00 89.62 587 GLU A N 1
ATOM 4769 C CA . GLU A 1 587 ? -34.140 16.606 54.962 1.00 89.62 587 GLU A CA 1
ATOM 4770 C C . GLU A 1 587 ? -33.338 15.733 53.983 1.00 89.62 587 GLU A C 1
ATOM 4772 O O . GLU A 1 587 ? -33.010 16.170 52.877 1.00 89.62 587 GLU A O 1
ATOM 4777 N N . LEU A 1 588 ? -33.071 14.475 54.350 1.00 89.00 588 LEU A N 1
ATOM 4778 C CA . LEU A 1 588 ? -32.453 13.497 53.452 1.00 89.00 588 LEU A CA 1
ATOM 4779 C C . LEU A 1 588 ? -33.346 13.186 52.244 1.00 89.00 588 LEU A C 1
ATOM 4781 O O . LEU A 1 588 ? -32.836 13.107 51.127 1.00 89.00 588 LEU A O 1
ATOM 4785 N N . GLY A 1 589 ? -34.664 13.076 52.442 1.00 89.19 589 GLY A N 1
ATOM 4786 C CA . GLY A 1 589 ? -35.634 12.908 51.356 1.00 89.19 589 GLY A CA 1
ATOM 4787 C C . GLY A 1 589 ? -35.557 14.037 50.325 1.00 89.19 589 GLY A C 1
ATOM 4788 O O . GLY A 1 589 ? -35.403 13.769 49.135 1.00 89.19 589 GLY A O 1
ATOM 4789 N N . ASN A 1 590 ? -35.537 15.291 50.783 1.00 89.81 590 ASN A N 1
ATOM 4790 C CA . ASN A 1 590 ? -35.428 16.465 49.910 1.00 89.81 590 ASN A CA 1
ATOM 4791 C C . ASN A 1 590 ? -34.088 16.511 49.148 1.00 89.81 590 ASN A C 1
ATOM 4793 O O . ASN A 1 590 ? -34.042 16.884 47.973 1.00 89.81 590 ASN A O 1
ATOM 4797 N N . LYS A 1 591 ? -32.982 16.109 49.793 1.00 90.31 591 LYS A N 1
ATOM 4798 C CA . LYS A 1 591 ? -31.663 16.016 49.139 1.00 90.31 591 LYS A CA 1
ATOM 4799 C C . LYS A 1 591 ? -31.655 14.953 48.039 1.00 90.31 591 LYS A C 1
ATOM 4801 O O . LYS A 1 591 ? -31.151 15.218 46.951 1.00 90.31 591 LYS A O 1
ATOM 4806 N N . ILE A 1 592 ? -32.245 13.784 48.292 1.00 87.19 592 ILE A N 1
ATOM 4807 C CA . ILE A 1 592 ? -32.382 12.718 47.288 1.00 87.19 592 ILE A CA 1
ATOM 4808 C C . ILE A 1 592 ? -33.233 13.199 46.109 1.00 87.19 592 ILE A C 1
ATOM 4810 O O . ILE A 1 592 ? -32.848 12.993 44.961 1.00 87.19 592 ILE A O 1
ATOM 4814 N N . GLU A 1 593 ? -34.348 13.879 46.372 1.00 90.62 593 GLU A N 1
ATOM 4815 C CA . GLU A 1 593 ? -35.220 14.407 45.319 1.00 90.62 593 GLU A CA 1
ATOM 4816 C C . GLU A 1 593 ? -34.494 15.443 44.447 1.00 90.62 593 GLU A C 1
ATOM 4818 O O . GLU A 1 593 ? -34.543 15.365 43.219 1.00 90.62 593 GLU A O 1
ATOM 4823 N N . THR A 1 594 ? -33.704 16.327 45.063 1.00 89.94 594 THR A N 1
ATOM 4824 C CA . THR A 1 594 ? -32.858 17.291 44.339 1.00 89.94 594 THR A CA 1
ATOM 4825 C C . THR A 1 594 ? -31.848 16.573 43.434 1.00 89.94 594 THR A C 1
ATOM 4827 O O . THR A 1 594 ? -31.780 16.859 42.238 1.00 89.94 594 THR A O 1
ATOM 4830 N N . ILE A 1 595 ? -31.139 15.565 43.955 1.00 89.69 595 ILE A N 1
ATOM 4831 C CA . ILE A 1 595 ? -30.177 14.764 43.174 1.00 89.69 595 ILE A CA 1
ATOM 4832 C C . ILE A 1 595 ? -30.865 14.049 42.001 1.00 89.69 595 ILE A C 1
ATOM 4834 O O . ILE A 1 595 ? -30.319 14.002 40.898 1.00 89.69 595 ILE A O 1
ATOM 4838 N N . ILE A 1 596 ? -32.075 13.516 42.199 1.00 89.25 596 ILE A N 1
ATOM 4839 C CA . ILE A 1 596 ? -32.854 12.879 41.127 1.00 89.25 596 ILE A CA 1
ATOM 4840 C C . ILE A 1 596 ? -33.207 13.898 40.036 1.00 89.25 596 ILE A C 1
ATOM 4842 O O . ILE A 1 596 ? -33.068 13.591 38.850 1.00 89.25 596 ILE A O 1
ATOM 4846 N N . THR A 1 597 ? -33.623 15.114 40.404 1.00 90.00 597 THR A N 1
ATOM 4847 C CA . THR A 1 597 ? -33.942 16.156 39.413 1.00 90.00 597 THR A CA 1
ATOM 4848 C C . THR A 1 597 ? -32.718 16.594 38.607 1.00 90.00 597 THR A C 1
ATOM 4850 O O . THR A 1 597 ? -32.811 16.715 37.384 1.00 90.00 597 THR A O 1
ATOM 4853 N N . GLU A 1 598 ? -31.558 16.750 39.248 1.00 89.88 598 GLU A N 1
ATOM 4854 C CA . GLU A 1 598 ? -30.302 17.089 38.570 1.00 89.88 598 GLU A CA 1
ATOM 4855 C C . GLU A 1 598 ? -29.827 15.962 37.650 1.00 89.88 598 GLU A C 1
ATOM 4857 O O . GLU A 1 598 ? -29.458 16.221 36.502 1.00 89.88 598 GLU A O 1
ATOM 4862 N N . LYS A 1 599 ? -29.910 14.704 38.105 1.00 91.69 599 LYS A N 1
ATOM 4863 C CA . LYS A 1 599 ? -29.617 13.529 37.276 1.00 91.69 599 LYS A CA 1
ATOM 4864 C C . LYS A 1 599 ? -30.491 13.510 36.022 1.00 91.69 599 LYS A C 1
ATOM 4866 O O . LYS A 1 599 ? -29.967 13.357 34.923 1.00 91.69 599 LYS A O 1
ATOM 4871 N N . ASN A 1 600 ? -31.804 13.682 36.174 1.00 90.38 600 ASN A N 1
ATOM 4872 C CA . ASN A 1 600 ? -32.739 13.652 35.047 1.00 90.38 600 ASN A CA 1
ATOM 4873 C C . ASN A 1 600 ? -32.469 14.786 34.050 1.00 90.38 600 ASN A C 1
ATOM 4875 O O . ASN A 1 600 ? -32.589 14.585 32.843 1.00 90.38 600 ASN A O 1
ATOM 4879 N N . LYS A 1 601 ? -32.072 15.967 34.539 1.00 91.62 601 LYS A N 1
ATOM 4880 C CA . LYS A 1 601 ? -31.664 17.082 33.681 1.00 91.62 601 LYS A CA 1
ATOM 4881 C C . LYS A 1 601 ? -30.406 16.736 32.879 1.00 91.62 601 LYS A C 1
ATOM 4883 O O . LYS A 1 601 ? -30.438 16.836 31.658 1.00 91.62 601 LYS A O 1
ATOM 4888 N N . MET A 1 602 ? -29.356 16.245 33.541 1.00 89.62 602 MET A N 1
ATOM 4889 C CA . MET A 1 602 ? -28.121 15.823 32.867 1.00 89.62 602 MET A CA 1
ATOM 4890 C C . MET A 1 602 ? -28.368 14.706 31.847 1.00 89.62 602 MET A C 1
ATOM 4892 O O . MET A 1 602 ? -27.801 14.737 30.762 1.00 89.62 602 MET A O 1
ATOM 4896 N N . GLU A 1 603 ? -29.233 13.739 32.161 1.00 89.69 603 GLU A N 1
ATOM 4897 C CA . GLU A 1 603 ? -29.570 12.647 31.242 1.00 89.69 603 GLU A CA 1
ATOM 4898 C C . GLU A 1 603 ? -30.288 13.153 29.980 1.00 89.69 603 GLU A C 1
ATOM 4900 O O . GLU A 1 603 ? -30.033 12.662 28.879 1.00 89.69 603 GLU A O 1
ATOM 4905 N N . ASN A 1 604 ? -31.161 14.153 30.120 1.00 90.19 604 ASN A N 1
ATOM 4906 C CA . ASN A 1 604 ? -31.840 14.777 28.986 1.00 90.19 604 ASN A CA 1
ATOM 4907 C C . ASN A 1 604 ? -30.886 15.624 28.136 1.00 90.19 604 ASN A C 1
ATOM 4909 O O . ASN A 1 604 ? -30.937 15.527 26.909 1.00 90.19 604 ASN A O 1
ATOM 4913 N N . ASP A 1 605 ? -29.995 16.389 28.770 1.00 90.31 605 ASP A N 1
ATOM 4914 C CA . ASP A 1 605 ? -28.984 17.188 28.071 1.00 90.31 605 ASP A CA 1
ATOM 4915 C C . ASP A 1 605 ? -28.038 16.276 27.264 1.00 90.31 605 ASP A C 1
ATOM 4917 O O . ASP A 1 605 ? -27.816 16.509 26.075 1.00 90.31 605 ASP A O 1
ATOM 4921 N N . LEU A 1 606 ? -27.587 15.157 27.853 1.00 88.81 606 LEU A N 1
ATOM 4922 C CA . LEU A 1 606 ? -26.758 14.165 27.156 1.00 88.81 606 LEU A CA 1
ATOM 4923 C C . LEU A 1 606 ? -27.494 13.515 25.976 1.00 88.81 606 LEU A C 1
ATOM 4925 O O . LEU A 1 606 ? -26.910 13.323 24.910 1.00 88.81 606 LEU A O 1
ATOM 4929 N N . LYS A 1 607 ? -28.780 13.175 26.141 1.00 88.81 607 LYS A N 1
ATOM 4930 C CA . LYS A 1 607 ? -29.597 12.614 25.049 1.00 88.81 607 LYS A CA 1
ATOM 4931 C C . LYS A 1 607 ? -29.736 13.595 23.886 1.00 88.81 607 LYS A C 1
ATOM 4933 O O . LYS A 1 607 ? -29.703 13.160 22.736 1.00 88.81 607 LYS A O 1
ATOM 4938 N N . TYR A 1 608 ? -29.875 14.889 24.172 1.00 91.31 608 TYR A N 1
ATOM 4939 C CA . TYR A 1 608 ? -29.946 15.924 23.144 1.00 91.31 608 TYR A CA 1
ATOM 4940 C C . TYR A 1 608 ? -28.615 16.060 22.389 1.00 91.31 608 TYR A C 1
ATOM 4942 O O . TYR A 1 608 ? -28.595 16.035 21.160 1.00 91.31 608 TYR A O 1
ATOM 4950 N N . GLU A 1 609 ? -27.493 16.110 23.107 1.00 90.88 609 GLU A N 1
ATOM 4951 C CA . GLU A 1 609 ? -26.159 16.218 22.503 1.00 90.88 609 GLU A CA 1
ATOM 4952 C C . GLU A 1 609 ? -25.805 14.984 21.653 1.00 90.88 609 GLU A C 1
ATOM 4954 O O . GLU A 1 609 ? -25.308 15.108 20.532 1.00 90.88 609 GLU A O 1
ATOM 4959 N N . MET A 1 610 ? -26.161 13.781 22.121 1.00 85.50 610 MET A N 1
ATOM 4960 C CA . MET A 1 610 ? -26.027 12.552 21.332 1.00 85.50 610 MET A CA 1
ATOM 4961 C C . MET A 1 610 ? -26.859 12.582 20.043 1.00 85.50 610 MET A C 1
ATOM 4963 O O . MET A 1 610 ? -26.422 12.042 19.025 1.00 85.50 610 MET A O 1
ATOM 4967 N N . TYR A 1 611 ? -28.051 13.183 20.070 1.00 90.81 611 TYR A N 1
ATOM 4968 C CA . TYR A 1 611 ? -28.914 13.301 18.896 1.00 90.81 611 TYR A CA 1
ATOM 4969 C C . TYR A 1 611 ? -28.339 14.273 17.852 1.00 90.81 611 TYR A C 1
ATOM 4971 O O . TYR A 1 611 ? -28.310 13.943 16.666 1.00 90.81 611 TYR A O 1
ATOM 4979 N N . GLU A 1 612 ? -27.807 15.419 18.278 1.00 91.31 612 GLU A N 1
ATOM 4980 C CA . GLU A 1 612 ? -27.134 16.376 17.384 1.00 91.31 612 GLU A CA 1
ATOM 4981 C C . GLU A 1 612 ? -25.884 15.763 16.732 1.00 91.31 612 GLU A C 1
ATOM 4983 O O . GLU A 1 612 ? -25.741 15.789 15.506 1.00 91.31 612 GLU A O 1
ATOM 4988 N N . LEU A 1 613 ? -25.030 15.098 17.522 1.00 89.81 613 LEU A N 1
ATOM 4989 C CA . LEU A 1 613 ? -23.840 14.409 17.005 1.00 89.81 613 LEU A CA 1
ATOM 4990 C C . LEU A 1 613 ? -24.195 13.298 16.007 1.00 89.81 613 LEU A C 1
ATOM 4992 O O . LEU A 1 613 ? -23.478 13.087 15.026 1.00 89.81 613 LEU A O 1
ATOM 4996 N N . LYS A 1 614 ? -25.317 12.598 16.219 1.00 90.06 614 LYS A N 1
ATOM 4997 C CA . LYS A 1 614 ? -25.830 11.589 15.281 1.00 90.06 614 LYS A CA 1
ATOM 4998 C C . LYS A 1 614 ? -26.163 12.215 13.923 1.00 90.06 614 LYS A C 1
ATOM 5000 O O . LYS A 1 614 ? -25.760 11.679 12.892 1.00 90.06 614 LYS A O 1
ATOM 5005 N N . ILE A 1 615 ? -26.862 13.352 13.919 1.00 91.38 615 ILE A N 1
ATOM 5006 C CA . ILE A 1 615 ? -27.238 14.067 12.691 1.00 91.38 615 ILE A CA 1
ATOM 5007 C C . ILE A 1 615 ? -25.995 14.555 11.943 1.00 91.38 615 ILE A C 1
ATOM 5009 O O . ILE A 1 615 ? -25.928 14.446 10.717 1.00 91.38 615 ILE A O 1
ATOM 5013 N N . GLU A 1 616 ? -25.015 15.101 12.659 1.00 89.31 616 GLU A N 1
ATOM 5014 C CA . GLU A 1 616 ? -23.781 15.603 12.056 1.00 89.31 616 GLU A CA 1
ATOM 5015 C C . GLU A 1 616 ? -22.939 14.470 11.454 1.00 89.31 616 GLU A C 1
ATOM 5017 O O . GLU A 1 616 ? -22.492 14.570 10.307 1.00 89.31 616 GLU A O 1
ATOM 5022 N N . HIS A 1 617 ? -22.819 13.347 12.167 1.00 89.81 617 HIS A N 1
ATOM 5023 C CA . HIS A 1 617 ? -22.174 12.141 11.655 1.00 89.81 617 HIS A CA 1
ATOM 5024 C C . HIS A 1 617 ? -22.851 11.624 10.378 1.00 89.81 617 HIS A C 1
ATOM 5026 O O . HIS A 1 617 ? -22.170 11.318 9.398 1.00 89.81 617 HIS A O 1
ATOM 5032 N N . ASP A 1 618 ? -24.184 11.547 10.354 1.00 88.88 618 ASP A N 1
ATOM 5033 C CA . ASP A 1 618 ? -24.914 11.034 9.193 1.00 88.88 618 ASP A CA 1
ATOM 5034 C C . ASP A 1 618 ? -24.782 11.965 7.975 1.00 88.88 618 ASP A C 1
ATOM 5036 O O . ASP A 1 618 ? -24.608 11.491 6.847 1.00 88.88 618 ASP A O 1
ATOM 5040 N N . LYS A 1 619 ? -24.751 13.289 8.188 1.00 90.44 619 LYS A N 1
ATOM 5041 C CA . LYS A 1 619 ? -24.423 14.262 7.132 1.00 90.44 619 LYS A CA 1
ATOM 5042 C C . LYS A 1 619 ? -23.011 14.039 6.591 1.00 90.44 619 LYS A C 1
ATOM 5044 O O . LYS A 1 619 ? -22.858 13.863 5.382 1.00 90.44 619 LYS A O 1
ATOM 5049 N N . TYR A 1 620 ? -22.008 13.968 7.466 1.00 89.38 620 TYR A N 1
ATOM 5050 C CA . TYR A 1 620 ? -20.617 13.745 7.064 1.00 89.38 620 TYR A CA 1
ATOM 5051 C C . TYR A 1 620 ? -20.448 12.430 6.293 1.00 89.38 620 TYR A C 1
ATOM 5053 O O . TYR A 1 620 ? -19.807 12.392 5.241 1.00 89.38 620 TYR A O 1
ATOM 5061 N N . LYS A 1 621 ? -21.094 11.358 6.764 1.00 90.38 621 LYS A N 1
ATOM 5062 C CA . LYS A 1 621 ? -21.106 10.056 6.093 1.00 90.38 621 LYS A CA 1
ATOM 5063 C C . LYS A 1 621 ? -21.673 10.158 4.677 1.00 90.38 621 LYS A C 1
ATOM 5065 O O . LYS A 1 621 ? -21.027 9.712 3.735 1.00 90.38 621 LYS A O 1
ATOM 5070 N N . THR A 1 622 ? -22.831 10.799 4.501 1.00 90.19 622 THR A N 1
ATOM 5071 C CA . THR A 1 622 ? -23.422 10.959 3.159 1.00 90.19 622 THR A CA 1
ATOM 5072 C C . THR A 1 622 ? -22.575 11.809 2.211 1.00 90.19 622 THR A C 1
ATOM 5074 O O . THR A 1 622 ? -22.582 11.564 1.004 1.00 90.19 622 THR A O 1
ATOM 5077 N N . GLU A 1 623 ? -21.840 12.799 2.717 1.00 91.06 623 GLU A N 1
ATOM 5078 C CA . GLU A 1 623 ? -20.918 13.601 1.910 1.00 91.06 623 GLU A CA 1
ATOM 5079 C C . GLU A 1 623 ? -19.706 12.775 1.460 1.00 91.06 623 GLU A C 1
ATOM 5081 O O . GLU A 1 623 ? -19.360 12.776 0.275 1.00 91.06 623 GLU A O 1
ATOM 5086 N N . LYS A 1 624 ? -19.129 11.980 2.367 1.00 90.06 624 LYS A N 1
ATOM 5087 C CA . LYS A 1 624 ? -18.020 11.076 2.044 1.00 90.06 624 LYS A CA 1
ATOM 5088 C C . LYS A 1 624 ? -18.416 9.951 1.099 1.00 90.06 624 LYS A C 1
ATOM 5090 O O . LYS A 1 624 ? -17.668 9.674 0.165 1.00 90.06 624 LYS A O 1
ATOM 5095 N N . ASP A 1 625 ? -19.610 9.386 1.241 1.00 88.69 625 ASP A N 1
ATOM 5096 C CA . ASP A 1 625 ? -20.115 8.376 0.305 1.00 88.69 625 ASP A CA 1
ATOM 5097 C C . ASP A 1 625 ? -20.262 8.942 -1.123 1.00 88.69 625 ASP A C 1
ATOM 5099 O O . ASP A 1 625 ? -19.964 8.257 -2.106 1.00 88.69 625 ASP A O 1
ATOM 5103 N N . LYS A 1 626 ? -20.659 10.217 -1.269 1.00 89.94 626 LYS A N 1
ATOM 5104 C CA . LYS A 1 626 ? -20.707 10.899 -2.577 1.00 89.94 626 LYS A CA 1
ATOM 5105 C C . LYS A 1 626 ? -19.311 11.128 -3.158 1.00 89.94 626 LYS A C 1
ATOM 5107 O O . LYS A 1 626 ? -19.115 10.906 -4.353 1.00 89.94 626 LYS A O 1
ATOM 5112 N N . GLU A 1 627 ? -18.356 11.549 -2.331 1.00 89.94 627 GLU A N 1
ATOM 5113 C CA . GLU A 1 627 ? -16.964 11.773 -2.739 1.00 89.94 627 GLU A CA 1
ATOM 5114 C C . GLU A 1 627 ? -16.306 10.470 -3.217 1.00 89.94 627 GLU A C 1
ATOM 5116 O O . GLU A 1 627 ? -15.727 10.429 -4.304 1.00 89.94 627 GLU A O 1
ATOM 5121 N N . VAL A 1 628 ? -16.484 9.376 -2.468 1.00 88.06 628 VAL A N 1
ATOM 5122 C CA . VAL A 1 628 ? -16.003 8.038 -2.848 1.00 88.06 628 VAL A CA 1
ATOM 5123 C C . VAL A 1 628 ? -16.614 7.596 -4.176 1.00 88.06 628 VAL A C 1
ATOM 5125 O O . VAL A 1 628 ? -15.897 7.117 -5.055 1.00 88.06 628 VAL A O 1
ATOM 5128 N N . LYS A 1 629 ? -17.922 7.803 -4.371 1.00 90.50 629 LYS A N 1
ATOM 5129 C CA . LYS A 1 629 ? -18.599 7.437 -5.622 1.00 90.50 629 LYS A CA 1
ATOM 5130 C C . LYS A 1 629 ? -18.067 8.227 -6.822 1.00 90.50 629 LYS A C 1
ATOM 5132 O O . LYS A 1 629 ? -17.854 7.645 -7.882 1.00 90.50 629 LYS A O 1
ATOM 5137 N N . TYR A 1 630 ? -17.808 9.523 -6.656 1.00 90.56 630 TYR A N 1
ATOM 5138 C CA . TYR A 1 630 ? -17.209 10.359 -7.700 1.00 90.56 630 TYR A CA 1
ATOM 5139 C C . TYR A 1 630 ? -15.780 9.919 -8.047 1.00 90.56 630 TYR A C 1
ATOM 5141 O O . TYR A 1 630 ? -15.451 9.758 -9.224 1.00 90.56 630 TYR A O 1
ATOM 5149 N N . LEU A 1 631 ? -14.943 9.671 -7.035 1.00 89.06 631 LEU A N 1
ATOM 5150 C CA . LEU A 1 631 ? -13.573 9.196 -7.240 1.00 89.06 631 LEU A CA 1
ATOM 5151 C C . LEU A 1 631 ? -13.541 7.822 -7.914 1.00 89.06 631 LEU A C 1
ATOM 5153 O O . LEU A 1 631 ? -12.709 7.600 -8.788 1.00 89.06 631 LEU A O 1
ATOM 5157 N N . SER A 1 632 ? -14.470 6.929 -7.564 1.00 87.19 632 SER A N 1
ATOM 5158 C CA . SER A 1 632 ? -14.582 5.605 -8.179 1.00 87.19 632 SER A CA 1
ATOM 5159 C C . SER A 1 632 ? -14.940 5.681 -9.667 1.00 87.19 632 SER A C 1
ATOM 5161 O O . SER A 1 632 ? -14.332 4.969 -10.462 1.00 87.19 632 SER A O 1
ATOM 5163 N N . ILE A 1 633 ? -15.853 6.578 -10.062 1.00 90.94 633 ILE A N 1
ATOM 5164 C CA . ILE A 1 633 ? -16.175 6.819 -11.481 1.00 90.94 633 ILE A CA 1
ATOM 5165 C C . ILE A 1 633 ? -14.942 7.352 -12.220 1.00 90.94 633 ILE A C 1
ATOM 5167 O O . ILE A 1 633 ? -14.555 6.806 -13.248 1.00 90.94 633 ILE A O 1
ATOM 5171 N N . LYS A 1 634 ? -14.267 8.359 -11.654 1.00 91.31 634 LYS A N 1
ATOM 5172 C CA . LYS A 1 634 ? -13.084 8.967 -12.275 1.00 91.31 634 LYS A CA 1
ATOM 5173 C C . LYS A 1 634 ? -11.913 7.988 -12.424 1.00 91.31 634 LYS A C 1
ATOM 5175 O O . LYS A 1 634 ? -11.175 8.064 -13.402 1.00 91.31 634 LYS A O 1
ATOM 5180 N N . LEU A 1 635 ? -11.731 7.084 -11.459 1.00 88.38 635 LEU A N 1
ATOM 5181 C CA . LEU A 1 635 ? -10.727 6.022 -11.534 1.00 88.38 635 LEU A CA 1
ATOM 5182 C C . LEU A 1 635 ? -11.032 5.064 -12.693 1.00 88.38 635 LEU A C 1
ATOM 5184 O O . LEU A 1 635 ? -10.133 4.733 -13.459 1.00 88.38 635 LEU A O 1
ATOM 5188 N N . ASN A 1 636 ? -12.299 4.672 -12.839 1.00 90.44 636 ASN A N 1
ATOM 5189 C CA . ASN A 1 636 ? -12.739 3.776 -13.902 1.00 90.44 636 ASN A CA 1
ATOM 5190 C C . ASN A 1 636 ? -12.567 4.410 -15.295 1.00 90.44 636 ASN A C 1
ATOM 5192 O O . ASN A 1 636 ? -12.105 3.743 -16.216 1.00 90.44 636 ASN A O 1
ATOM 5196 N N . ASP A 1 637 ? -12.859 5.705 -15.440 1.00 90.56 637 ASP A N 1
ATOM 5197 C CA . ASP A 1 637 ? -12.633 6.433 -16.697 1.00 90.56 637 ASP A CA 1
ATOM 5198 C C . ASP A 1 637 ? -11.138 6.479 -17.066 1.00 90.56 637 ASP A C 1
ATOM 5200 O O . ASP A 1 637 ? -10.765 6.173 -18.199 1.00 90.56 637 ASP A O 1
ATOM 5204 N N . LEU A 1 638 ? -10.262 6.770 -16.094 1.00 89.50 638 LEU A N 1
ATOM 5205 C CA . LEU A 1 638 ? -8.805 6.748 -16.294 1.00 89.50 638 LEU A CA 1
ATOM 5206 C C . LEU A 1 638 ? -8.281 5.353 -16.660 1.00 89.50 638 LEU A C 1
ATOM 5208 O O . LEU A 1 638 ? -7.338 5.225 -17.444 1.00 89.50 638 LEU A O 1
ATOM 5212 N N . GLU A 1 639 ? -8.872 4.302 -16.095 1.00 89.69 639 GLU A N 1
ATOM 5213 C CA . GLU A 1 639 ? -8.507 2.925 -16.412 1.00 89.69 639 GLU A CA 1
ATOM 5214 C C . GLU A 1 639 ? -8.911 2.552 -17.844 1.00 89.69 639 GLU A C 1
ATOM 5216 O O . GLU A 1 639 ? -8.103 1.971 -18.574 1.00 89.69 639 GLU A O 1
ATOM 5221 N N . ILE A 1 640 ? -10.105 2.963 -18.287 1.00 90.31 640 ILE A N 1
ATOM 5222 C CA . ILE A 1 640 ? -10.568 2.790 -19.672 1.00 90.31 640 ILE A CA 1
ATOM 5223 C C . ILE A 1 640 ? -9.647 3.529 -20.652 1.00 90.31 640 ILE A C 1
ATOM 5225 O O . ILE A 1 640 ? -9.247 2.954 -21.668 1.00 90.31 640 ILE A O 1
ATOM 5229 N N . ASP A 1 641 ? -9.268 4.771 -20.350 1.00 89.69 641 ASP A N 1
ATOM 5230 C CA . ASP A 1 641 ? -8.365 5.551 -21.204 1.00 89.69 641 ASP A CA 1
ATOM 5231 C C . ASP A 1 641 ? -6.967 4.920 -21.279 1.00 89.69 641 ASP A C 1
ATOM 5233 O O . ASP A 1 641 ? -6.409 4.773 -22.369 1.00 89.69 641 ASP A O 1
ATOM 5237 N N . SER A 1 642 ? -6.428 4.439 -20.151 1.00 87.50 642 SER A N 1
ATOM 5238 C CA . SER A 1 642 ? -5.151 3.712 -20.142 1.00 87.50 642 SER A CA 1
ATOM 5239 C C . SER A 1 642 ? -5.222 2.420 -20.959 1.00 87.50 642 SER A C 1
ATOM 5241 O O . SER A 1 642 ? -4.274 2.084 -21.673 1.00 87.50 642 SER A O 1
ATOM 5243 N N . GLN A 1 643 ? -6.336 1.686 -20.890 1.00 88.69 643 GLN A N 1
ATOM 5244 C CA . GLN A 1 643 ? -6.535 0.487 -21.704 1.00 88.69 643 GLN A CA 1
ATOM 5245 C C . GLN A 1 643 ? -6.591 0.819 -23.200 1.00 88.69 643 GLN A C 1
ATOM 5247 O O . GLN A 1 643 ? -5.955 0.121 -23.991 1.00 88.69 643 GLN A O 1
ATOM 5252 N N . ARG A 1 644 ? -7.275 1.902 -23.597 1.00 90.25 644 ARG A N 1
ATOM 5253 C CA . ARG A 1 644 ? -7.295 2.367 -24.995 1.00 90.25 644 ARG A CA 1
ATOM 5254 C C . ARG A 1 644 ? -5.899 2.713 -25.503 1.00 90.25 644 ARG A C 1
ATOM 5256 O O . ARG A 1 644 ? -5.512 2.224 -26.561 1.00 90.25 644 ARG A O 1
ATOM 5263 N N . GLU A 1 645 ? -5.119 3.466 -24.729 1.00 90.25 645 GLU A N 1
ATOM 5264 C CA . GLU A 1 645 ? -3.751 3.842 -25.110 1.00 90.25 645 GLU A CA 1
ATOM 5265 C C . GLU A 1 645 ? -2.838 2.610 -25.255 1.00 90.25 645 GLU A C 1
ATOM 5267 O O . GLU A 1 645 ? -2.005 2.537 -26.161 1.00 90.25 645 GLU A O 1
ATOM 5272 N N . ARG A 1 646 ? -3.005 1.593 -24.395 1.00 88.31 646 ARG A N 1
ATOM 5273 C CA . ARG A 1 646 ? -2.271 0.322 -24.524 1.00 88.31 646 ARG A CA 1
ATOM 5274 C C . ARG A 1 646 ? -2.630 -0.424 -25.805 1.00 88.31 646 ARG A C 1
ATOM 5276 O O . ARG A 1 646 ? -1.726 -0.960 -26.442 1.00 88.31 646 ARG A O 1
ATOM 5283 N N . ILE A 1 647 ? -3.911 -0.465 -26.174 1.00 88.88 647 ILE A N 1
ATOM 5284 C CA . ILE A 1 647 ? -4.369 -1.115 -27.411 1.00 88.88 647 ILE A CA 1
ATOM 5285 C C . ILE A 1 647 ? -3.798 -0.389 -28.633 1.00 88.88 647 ILE A C 1
ATOM 5287 O O . ILE A 1 647 ? -3.265 -1.034 -29.532 1.00 88.88 647 ILE A O 1
ATOM 5291 N N . GLU A 1 648 ? -3.835 0.943 -28.647 1.00 90.06 648 GLU A N 1
ATOM 5292 C CA . GLU A 1 648 ? -3.279 1.740 -29.743 1.00 90.06 648 GLU A CA 1
ATOM 5293 C C . GLU A 1 648 ? -1.771 1.504 -29.908 1.00 90.06 648 GLU A C 1
ATOM 5295 O O . GLU A 1 648 ? -1.302 1.193 -31.004 1.00 90.06 648 GLU A O 1
ATOM 5300 N N . LYS A 1 649 ? -1.011 1.523 -28.804 1.00 89.75 649 LYS A N 1
ATOM 5301 C CA . LYS A 1 649 ? 0.424 1.194 -28.825 1.00 89.75 649 LYS A CA 1
ATOM 5302 C C . LYS A 1 649 ? 0.689 -0.241 -29.284 1.00 89.75 649 LYS A C 1
ATOM 5304 O O . LYS A 1 649 ? 1.654 -0.470 -30.010 1.00 89.75 649 LYS A O 1
ATOM 5309 N N . ALA A 1 650 ? -0.140 -1.206 -28.883 1.00 88.88 650 ALA A N 1
ATOM 5310 C CA . ALA A 1 650 ? -0.002 -2.594 -29.319 1.00 88.88 650 ALA A CA 1
ATOM 5311 C C . ALA A 1 650 ? -0.198 -2.740 -30.837 1.00 88.88 650 ALA A C 1
ATOM 5313 O O . ALA A 1 650 ? 0.597 -3.427 -31.479 1.00 88.88 650 ALA A O 1
ATOM 5314 N N . ASN A 1 651 ? -1.179 -2.035 -31.411 1.00 90.75 651 ASN A N 1
ATOM 5315 C CA . ASN A 1 651 ? -1.420 -2.020 -32.855 1.00 90.75 651 ASN A CA 1
ATOM 5316 C C . ASN A 1 651 ? -0.225 -1.433 -33.622 1.00 90.75 651 ASN A C 1
ATOM 5318 O O . ASN A 1 651 ? 0.245 -2.044 -34.579 1.00 90.75 651 ASN A O 1
ATOM 5322 N N . VAL A 1 652 ? 0.328 -0.308 -33.154 1.00 91.06 652 VAL A N 1
ATOM 5323 C CA . VAL A 1 652 ? 1.524 0.315 -33.756 1.00 91.06 652 VAL A CA 1
ATOM 5324 C C . VAL A 1 652 ? 2.734 -0.626 -33.703 1.00 91.06 652 VAL A C 1
ATOM 5326 O O . VAL A 1 652 ? 3.472 -0.767 -34.677 1.00 91.06 652 VAL A O 1
ATOM 5329 N N . ILE A 1 653 ? 2.937 -1.326 -32.582 1.00 88.31 653 ILE A N 1
ATOM 5330 C CA . ILE A 1 653 ? 4.004 -2.332 -32.463 1.00 88.31 653 ILE A CA 1
ATOM 5331 C C . ILE A 1 653 ? 3.798 -3.474 -33.468 1.00 88.31 653 ILE A C 1
ATOM 5333 O O . ILE A 1 653 ? 4.772 -3.992 -34.017 1.00 88.31 653 ILE A O 1
ATOM 5337 N N . GLU A 1 654 ? 2.557 -3.896 -33.706 1.00 90.44 654 GLU A N 1
ATOM 5338 C CA . GLU A 1 654 ? 2.258 -4.948 -34.677 1.00 90.44 654 GLU A CA 1
ATOM 5339 C C . GLU A 1 654 ? 2.522 -4.503 -36.123 1.00 90.44 654 GLU A C 1
ATOM 5341 O O . GLU A 1 654 ? 3.080 -5.279 -36.903 1.00 90.44 654 GLU A O 1
ATOM 5346 N N . GLU A 1 655 ? 2.208 -3.254 -36.475 1.00 90.31 655 GLU A N 1
ATOM 5347 C CA . GLU A 1 655 ? 2.571 -2.674 -37.775 1.00 90.31 655 GLU A CA 1
ATOM 5348 C C . GLU A 1 655 ? 4.089 -2.641 -37.973 1.00 90.31 655 GLU A C 1
ATOM 5350 O O . GLU A 1 655 ? 4.585 -3.180 -38.965 1.00 90.31 655 GLU A O 1
ATOM 5355 N N . PHE A 1 656 ? 4.849 -2.151 -36.988 1.00 89.44 656 PHE A N 1
ATOM 5356 C CA . PHE A 1 656 ? 6.313 -2.167 -37.068 1.00 89.44 656 PHE A CA 1
ATOM 5357 C C . PHE A 1 656 ? 6.887 -3.583 -37.177 1.00 89.44 656 PHE A C 1
ATOM 5359 O O . PHE A 1 656 ? 7.866 -3.804 -37.891 1.00 89.44 656 PHE A O 1
ATOM 5366 N N . LYS A 1 657 ? 6.284 -4.580 -36.516 1.00 90.62 657 LYS A N 1
ATOM 5367 C CA . LYS A 1 657 ? 6.693 -5.985 -36.684 1.00 90.62 657 LYS A CA 1
ATOM 5368 C C . LYS A 1 657 ? 6.491 -6.466 -38.121 1.00 90.62 657 LYS A C 1
ATOM 5370 O O . LYS A 1 657 ? 7.377 -7.137 -38.650 1.00 90.62 657 LYS A O 1
ATOM 5375 N N . LYS A 1 658 ? 5.366 -6.119 -38.758 1.00 91.56 658 LYS A N 1
ATOM 5376 C CA . LYS A 1 658 ? 5.103 -6.458 -40.168 1.00 91.56 658 LYS A CA 1
ATOM 5377 C C . LYS A 1 658 ? 6.122 -5.796 -41.096 1.00 91.56 658 LYS A C 1
ATOM 5379 O O . LYS A 1 658 ? 6.654 -6.467 -41.979 1.00 91.56 658 LYS A O 1
ATOM 5384 N N . GLU A 1 659 ? 6.450 -4.526 -40.862 1.00 91.38 659 GLU A N 1
ATOM 5385 C CA . GLU A 1 659 ? 7.485 -3.820 -41.630 1.00 91.38 659 GLU A CA 1
ATOM 5386 C C . GLU A 1 659 ? 8.866 -4.468 -41.477 1.00 91.38 659 GLU A C 1
ATOM 5388 O O . GLU A 1 659 ? 9.550 -4.705 -42.473 1.00 91.38 659 GLU A O 1
ATOM 5393 N N . ILE A 1 660 ? 9.266 -4.825 -40.252 1.00 89.38 660 ILE A N 1
ATOM 5394 C CA . ILE A 1 660 ? 10.543 -5.506 -39.993 1.00 89.38 660 ILE A CA 1
ATOM 5395 C C . ILE A 1 660 ? 10.615 -6.848 -40.733 1.00 89.38 660 ILE A C 1
ATOM 5397 O O . ILE A 1 660 ? 11.644 -7.153 -41.337 1.00 89.38 660 ILE A O 1
ATOM 5401 N N . GLU A 1 661 ? 9.548 -7.651 -40.717 1.00 90.62 661 GLU A N 1
ATOM 5402 C CA . GLU A 1 661 ? 9.516 -8.926 -41.447 1.00 90.62 661 GLU A CA 1
ATOM 5403 C C . GLU A 1 661 ? 9.595 -8.728 -42.967 1.00 90.62 661 GLU A C 1
ATOM 5405 O O . GLU A 1 661 ? 10.332 -9.442 -43.654 1.00 90.62 661 GLU A O 1
ATOM 5410 N N . MET A 1 662 ? 8.931 -7.699 -43.498 1.00 92.06 662 MET A N 1
ATOM 5411 C CA . MET A 1 662 ? 9.065 -7.322 -44.905 1.00 92.06 662 MET A CA 1
ATOM 5412 C C . MET A 1 662 ? 10.511 -6.924 -45.249 1.00 92.06 662 MET A C 1
ATOM 5414 O O . MET A 1 662 ? 11.063 -7.406 -46.242 1.00 92.06 662 MET A O 1
ATOM 5418 N N . PHE A 1 663 ? 11.164 -6.103 -44.419 1.00 90.31 663 PHE A N 1
ATOM 5419 C CA . PHE A 1 663 ? 12.565 -5.720 -44.625 1.00 90.31 663 PHE A CA 1
ATOM 5420 C C . PHE A 1 663 ? 13.519 -6.914 -44.547 1.00 90.31 663 PHE A C 1
ATOM 5422 O O . PHE A 1 663 ? 14.426 -7.015 -45.376 1.00 90.31 663 PHE A O 1
ATOM 5429 N N . LYS A 1 664 ? 13.304 -7.850 -43.614 1.00 90.88 664 LYS A N 1
ATOM 5430 C CA . LYS A 1 664 ? 14.087 -9.094 -43.539 1.00 90.88 664 LYS A CA 1
ATOM 5431 C C . LYS A 1 664 ? 13.956 -9.920 -44.817 1.00 90.88 664 LYS A C 1
ATOM 5433 O O . LYS A 1 664 ? 14.969 -10.384 -45.337 1.00 90.88 664 LYS A O 1
ATOM 5438 N N . SER A 1 665 ? 12.738 -10.071 -45.338 1.00 90.56 665 SER A N 1
ATOM 5439 C CA . SER A 1 665 ? 12.490 -10.803 -46.586 1.00 90.56 665 SER A CA 1
ATOM 5440 C C . SER A 1 665 ? 13.201 -10.146 -47.777 1.00 90.56 665 SER A C 1
ATOM 5442 O O . SER A 1 665 ? 13.916 -10.813 -48.529 1.00 90.56 665 SER A O 1
ATOM 5444 N N . ASN A 1 666 ? 13.115 -8.815 -47.885 1.00 91.56 666 ASN A N 1
ATOM 5445 C CA . ASN A 1 666 ? 13.815 -8.047 -48.919 1.00 91.56 666 ASN A CA 1
ATOM 5446 C C . ASN A 1 666 ? 15.342 -8.175 -48.816 1.00 91.56 666 ASN A C 1
ATOM 5448 O O . ASN A 1 666 ? 16.014 -8.354 -49.833 1.00 91.56 666 ASN A O 1
ATOM 5452 N N . LEU A 1 667 ? 15.899 -8.135 -47.601 1.00 88.88 667 LEU A N 1
ATOM 5453 C CA . LEU A 1 667 ? 17.333 -8.316 -47.372 1.00 88.88 667 LEU A CA 1
ATOM 5454 C C . LEU A 1 667 ? 17.800 -9.717 -47.791 1.00 88.88 667 LEU A C 1
ATOM 5456 O O . LEU A 1 667 ? 18.862 -9.862 -48.396 1.00 88.88 667 LEU A O 1
ATOM 5460 N N . LEU A 1 668 ? 16.999 -10.747 -47.508 1.00 90.19 668 LEU A N 1
ATOM 5461 C CA . LEU A 1 668 ? 17.290 -12.128 -47.894 1.00 90.19 668 LEU A CA 1
ATOM 5462 C C . LEU A 1 668 ? 17.281 -12.281 -49.422 1.00 90.19 668 LEU A C 1
ATOM 5464 O O . LEU A 1 668 ? 18.201 -12.875 -49.988 1.00 90.19 668 LEU A O 1
ATOM 5468 N N . LEU A 1 669 ? 16.305 -11.669 -50.098 1.00 90.62 669 LEU A N 1
ATOM 5469 C CA . LEU A 1 669 ? 16.242 -11.639 -51.559 1.00 90.62 669 LEU A CA 1
ATOM 5470 C C . LEU A 1 669 ? 17.457 -10.924 -52.171 1.00 90.62 669 LEU A C 1
ATOM 5472 O O . LEU A 1 669 ? 18.033 -11.417 -53.141 1.00 90.62 669 LEU A O 1
ATOM 5476 N N . LEU A 1 670 ? 17.870 -9.789 -51.600 1.00 88.56 670 LEU A N 1
ATOM 5477 C CA . LEU A 1 670 ? 19.037 -9.037 -52.065 1.00 88.56 670 LEU A CA 1
ATOM 5478 C C . LEU A 1 670 ? 20.332 -9.838 -51.878 1.00 88.56 670 LEU A C 1
ATOM 5480 O O . LEU A 1 670 ? 21.156 -9.904 -52.788 1.00 88.56 670 LEU A O 1
ATOM 5484 N N . LYS A 1 671 ? 20.480 -10.512 -50.732 1.00 89.25 671 LYS A N 1
ATOM 5485 C CA . LYS A 1 671 ? 21.626 -11.385 -50.453 1.00 89.25 671 LYS A CA 1
ATOM 5486 C C . LYS A 1 671 ? 21.698 -12.554 -51.436 1.00 89.25 671 LYS A C 1
ATOM 5488 O O . LYS A 1 671 ? 22.787 -12.885 -51.891 1.00 89.25 671 LYS A O 1
ATOM 5493 N N . LYS A 1 672 ? 20.551 -13.136 -51.804 1.00 90.75 672 LYS A N 1
ATOM 5494 C CA . LYS A 1 672 ? 20.480 -14.182 -52.833 1.00 90.75 672 LYS A CA 1
ATOM 5495 C C . LYS A 1 672 ? 20.911 -13.658 -54.205 1.00 90.75 672 LYS A C 1
ATOM 5497 O O . LYS A 1 672 ? 21.761 -14.271 -54.831 1.00 90.75 672 LYS A O 1
ATOM 5502 N N . LYS A 1 673 ? 20.399 -12.498 -54.636 1.00 89.44 673 LYS A N 1
ATOM 5503 C CA . LYS A 1 673 ? 20.816 -11.881 -55.909 1.00 89.44 673 LYS A CA 1
ATOM 5504 C C . LYS A 1 673 ? 22.318 -11.595 -55.955 1.00 89.44 673 LYS A C 1
ATOM 5506 O O . LYS A 1 673 ? 22.954 -11.891 -56.957 1.00 89.44 673 LYS A O 1
ATOM 5511 N N . SER A 1 674 ? 22.880 -11.068 -54.868 1.00 87.12 674 SER A N 1
ATOM 5512 C CA . SER A 1 674 ? 24.320 -10.812 -54.769 1.00 87.12 674 SER A CA 1
ATOM 5513 C C . SER A 1 674 ? 25.148 -12.100 -54.847 1.00 87.12 674 SER A C 1
ATOM 5515 O O . SER A 1 674 ? 26.207 -12.100 -55.471 1.00 87.12 674 SER A O 1
ATOM 5517 N N . LEU A 1 675 ? 24.663 -13.204 -54.265 1.00 89.38 675 LEU A N 1
ATOM 5518 C CA . LEU A 1 675 ? 25.309 -14.512 -54.390 1.00 89.38 675 LEU A CA 1
ATOM 5519 C C . LEU A 1 675 ? 25.256 -15.027 -55.836 1.00 89.38 675 LEU A C 1
ATOM 5521 O O . LEU A 1 675 ? 26.288 -15.413 -56.373 1.00 89.38 675 LEU A O 1
ATOM 5525 N N . ASP A 1 676 ? 24.091 -14.947 -56.486 1.00 89.06 676 ASP A N 1
ATOM 5526 C CA . ASP A 1 676 ? 23.919 -15.364 -57.884 1.00 89.06 676 ASP A CA 1
ATOM 5527 C C . ASP A 1 676 ? 24.815 -14.542 -58.839 1.00 89.06 676 ASP A C 1
ATOM 5529 O O . ASP A 1 676 ? 25.351 -15.069 -59.815 1.00 89.06 676 ASP A O 1
ATOM 5533 N N . GLU A 1 677 ? 24.982 -13.239 -58.583 1.00 89.25 677 GLU A N 1
ATOM 5534 C CA . GLU A 1 677 ? 25.904 -12.368 -59.328 1.00 89.25 677 GLU A CA 1
ATOM 5535 C C . GLU A 1 677 ? 27.366 -12.751 -59.092 1.00 89.25 677 GLU A C 1
ATOM 5537 O O . GLU A 1 677 ? 28.136 -12.835 -60.051 1.00 89.25 677 GLU A O 1
ATOM 5542 N N . LYS A 1 678 ? 27.739 -13.048 -57.843 1.00 88.94 678 LYS A N 1
ATOM 5543 C CA . LYS A 1 678 ? 29.082 -13.521 -57.502 1.00 88.94 678 LYS A CA 1
ATOM 5544 C C . LYS A 1 678 ? 29.412 -14.832 -58.224 1.00 88.94 678 LYS A C 1
ATOM 5546 O O . LYS A 1 678 ? 30.460 -14.917 -58.851 1.00 88.94 678 LYS A O 1
ATOM 5551 N N . GLU A 1 679 ? 28.509 -15.811 -58.213 1.00 89.38 679 GLU A N 1
ATOM 5552 C CA . GLU A 1 679 ? 28.700 -17.096 -58.905 1.00 89.38 679 GLU A CA 1
ATOM 5553 C C . GLU A 1 679 ? 28.784 -16.949 -60.432 1.00 89.38 679 GLU A C 1
ATOM 5555 O O . GLU A 1 679 ? 29.424 -17.752 -61.113 1.00 89.38 679 GLU A O 1
ATOM 5560 N N . LYS A 1 680 ? 28.110 -15.948 -61.014 1.00 90.12 680 LYS A N 1
ATOM 5561 C CA . LYS A 1 680 ? 28.252 -15.628 -62.444 1.00 90.12 680 LYS A CA 1
ATOM 5562 C C . LYS A 1 680 ? 29.618 -15.021 -62.748 1.00 90.12 680 LYS A C 1
ATOM 5564 O O . LYS A 1 680 ? 30.210 -15.380 -63.761 1.00 90.12 680 LYS A O 1
ATOM 5569 N N . LEU A 1 681 ? 30.100 -14.119 -61.893 1.00 87.88 681 LEU A N 1
ATOM 5570 C CA . LEU A 1 681 ? 31.424 -13.517 -62.040 1.00 87.88 681 LEU A CA 1
ATOM 5571 C C . LEU A 1 681 ? 32.535 -14.554 -61.861 1.00 87.88 681 LEU A C 1
ATOM 5573 O O . LEU A 1 681 ? 33.442 -14.578 -62.681 1.00 87.88 681 LEU A O 1
ATOM 5577 N N . GLU A 1 682 ? 32.437 -15.440 -60.864 1.00 89.25 682 GLU A N 1
ATOM 5578 C CA . GLU A 1 682 ? 33.394 -16.543 -60.677 1.00 89.25 682 GLU A CA 1
ATOM 5579 C C . GLU A 1 682 ? 33.453 -17.439 -61.921 1.00 89.25 682 GLU A C 1
ATOM 5581 O O . GLU A 1 682 ? 34.533 -17.648 -62.462 1.00 89.25 682 GLU A O 1
ATOM 5586 N N . ARG A 1 683 ? 32.303 -17.841 -62.479 1.00 88.88 683 ARG A N 1
ATOM 5587 C CA . ARG A 1 683 ? 32.274 -18.612 -63.737 1.00 88.88 683 ARG A CA 1
ATOM 5588 C C . ARG A 1 683 ? 32.899 -17.877 -64.922 1.00 88.88 683 ARG A C 1
ATOM 5590 O O . ARG A 1 683 ? 33.592 -18.501 -65.718 1.00 88.88 683 ARG A O 1
ATOM 5597 N N . ALA A 1 684 ? 32.655 -16.573 -65.056 1.00 87.31 684 ALA A N 1
ATOM 5598 C CA . ALA A 1 684 ? 33.253 -15.775 -66.126 1.00 87.31 684 ALA A CA 1
ATOM 5599 C C . ALA A 1 684 ? 34.777 -15.644 -65.961 1.00 87.31 684 ALA A C 1
ATOM 5601 O O . ALA A 1 684 ? 35.509 -15.644 -66.950 1.00 87.31 684 ALA A O 1
ATOM 5602 N N . VAL A 1 685 ? 35.259 -15.547 -64.718 1.00 88.25 685 VAL A N 1
ATOM 5603 C CA . VAL A 1 685 ? 36.692 -15.551 -64.403 1.00 88.25 685 VAL A CA 1
ATOM 5604 C C . VAL A 1 685 ? 37.306 -16.909 -64.735 1.00 88.25 685 VAL A C 1
ATOM 5606 O O . VAL A 1 685 ? 38.319 -16.938 -65.426 1.00 88.25 685 VAL A O 1
ATOM 5609 N N . ASP A 1 686 ? 36.678 -18.016 -64.339 1.00 88.94 686 ASP A N 1
ATOM 5610 C CA . ASP A 1 686 ? 37.154 -19.369 -64.657 1.00 88.94 686 ASP A CA 1
ATOM 5611 C C . ASP A 1 686 ? 37.219 -19.610 -66.174 1.00 88.94 686 ASP A C 1
ATOM 5613 O O . ASP A 1 686 ? 38.192 -20.164 -66.685 1.00 88.94 686 ASP A O 1
ATOM 5617 N N . GLU A 1 687 ? 36.216 -19.146 -66.925 1.00 89.31 687 GLU A N 1
ATOM 5618 C CA . GLU A 1 687 ? 36.212 -19.225 -68.389 1.00 89.31 687 GLU A CA 1
ATOM 5619 C C . GLU A 1 687 ? 37.368 -18.423 -69.005 1.00 89.31 687 GLU A C 1
ATOM 5621 O O . GLU A 1 687 ? 38.045 -18.910 -69.913 1.00 89.31 687 GLU A O 1
ATOM 5626 N N . LYS A 1 688 ? 37.660 -17.231 -68.470 1.00 88.56 688 LYS A N 1
ATOM 5627 C CA . LYS A 1 688 ? 38.804 -16.421 -68.911 1.00 88.56 688 LYS A CA 1
ATOM 5628 C C . LYS A 1 688 ? 40.145 -17.043 -68.542 1.00 88.56 688 LYS A C 1
ATOM 5630 O O . LYS A 1 688 ? 41.064 -16.976 -69.351 1.00 88.56 688 LYS A O 1
ATOM 5635 N N . ILE A 1 689 ? 40.258 -17.673 -67.376 1.00 88.81 689 ILE A N 1
ATOM 5636 C CA . ILE A 1 689 ? 41.460 -18.419 -66.983 1.00 88.81 689 ILE A CA 1
ATOM 5637 C C . ILE A 1 689 ? 41.705 -19.571 -67.964 1.00 88.81 689 ILE A C 1
ATOM 5639 O O . ILE A 1 689 ? 42.822 -19.719 -68.453 1.00 88.81 689 ILE A O 1
ATOM 5643 N N . ASN A 1 690 ? 40.667 -20.331 -68.322 1.00 88.00 690 ASN A N 1
ATOM 5644 C CA . ASN A 1 690 ? 40.785 -21.413 -69.304 1.00 88.00 690 ASN A CA 1
ATOM 5645 C C . ASN A 1 690 ? 41.190 -20.898 -70.696 1.00 88.00 690 ASN A C 1
ATOM 5647 O O . ASN A 1 690 ? 41.994 -21.528 -71.383 1.00 88.00 690 ASN A O 1
ATOM 5651 N N . GLU A 1 691 ? 40.654 -19.751 -71.123 1.00 87.94 691 GLU A N 1
ATOM 5652 C CA . GLU A 1 691 ? 41.031 -19.118 -72.392 1.00 87.94 691 GLU A CA 1
ATOM 5653 C C . GLU A 1 691 ? 42.501 -18.673 -72.390 1.00 87.94 691 GLU A C 1
ATOM 5655 O O . GLU A 1 691 ? 43.211 -18.908 -73.368 1.00 87.94 691 GLU A O 1
ATOM 5660 N N . VAL A 1 692 ? 42.978 -18.093 -71.282 1.00 87.62 692 VAL A N 1
ATOM 5661 C CA . VAL A 1 692 ? 44.390 -17.722 -71.105 1.00 87.62 692 VAL A CA 1
ATOM 5662 C C . VAL A 1 692 ? 45.288 -18.955 -71.154 1.00 87.62 692 VAL A C 1
ATOM 5664 O O . VAL A 1 692 ? 46.231 -18.961 -71.936 1.00 87.62 692 VAL A O 1
ATOM 5667 N N . GLN A 1 693 ? 44.958 -20.027 -70.431 1.00 87.75 693 GLN A N 1
ATOM 5668 C CA . GLN A 1 693 ? 45.735 -21.276 -70.463 1.00 87.75 693 GLN A CA 1
ATOM 5669 C C . GLN A 1 693 ? 45.802 -21.890 -71.870 1.00 87.75 693 GLN A C 1
ATOM 5671 O O . GLN A 1 693 ? 46.839 -22.401 -72.291 1.00 87.75 693 GLN A O 1
ATOM 5676 N N . LEU A 1 694 ? 44.709 -21.818 -72.637 1.00 86.56 694 LEU A N 1
ATOM 5677 C CA . LEU A 1 694 ? 44.698 -22.277 -74.027 1.00 86.56 694 LEU A CA 1
ATOM 5678 C C . LEU A 1 694 ? 45.590 -21.408 -74.926 1.00 86.56 694 LEU A C 1
ATOM 5680 O O . LEU A 1 694 ? 46.239 -21.926 -75.837 1.00 86.56 694 LEU A O 1
ATOM 5684 N N . LEU A 1 695 ? 45.599 -20.092 -74.707 1.00 85.62 695 LEU A N 1
ATOM 5685 C CA . LEU A 1 695 ? 46.473 -19.170 -75.430 1.00 85.62 695 LEU A CA 1
ATOM 5686 C C . LEU A 1 695 ? 47.945 -19.390 -75.072 1.00 85.62 695 LEU A C 1
ATOM 5688 O O . LEU A 1 695 ? 48.767 -19.405 -75.984 1.00 85.62 695 LEU A O 1
ATOM 5692 N N . GLU A 1 696 ? 48.262 -19.624 -73.799 1.00 85.44 696 GLU A N 1
ATOM 5693 C CA . GLU A 1 696 ? 49.607 -19.983 -73.333 1.00 85.44 696 GLU A CA 1
ATOM 5694 C C . GLU A 1 696 ? 50.103 -21.259 -74.027 1.00 85.44 696 GLU A C 1
ATOM 5696 O O . GLU A 1 696 ? 51.150 -21.233 -74.668 1.00 85.44 696 GLU A O 1
ATOM 5701 N N . ALA A 1 697 ? 49.302 -22.331 -74.050 1.00 83.94 697 ALA A N 1
ATOM 5702 C CA . ALA A 1 697 ? 49.668 -23.576 -74.737 1.00 83.94 697 ALA A CA 1
ATOM 5703 C C . ALA A 1 697 ? 49.868 -23.400 -76.258 1.00 83.94 697 ALA A C 1
ATOM 5705 O O . ALA A 1 697 ? 50.732 -24.028 -76.872 1.00 83.94 697 ALA A O 1
ATOM 5706 N N . ARG A 1 698 ? 49.071 -22.535 -76.903 1.00 88.81 698 ARG A N 1
ATOM 5707 C CA . ARG A 1 698 ? 49.251 -22.201 -78.329 1.00 88.81 698 ARG A CA 1
ATOM 5708 C C . ARG A 1 698 ? 50.523 -21.401 -78.574 1.00 88.81 698 ARG A C 1
ATOM 5710 O O . ARG A 1 698 ? 51.163 -21.598 -79.609 1.00 88.81 698 ARG A O 1
ATOM 5717 N N . LEU A 1 699 ? 50.857 -20.489 -77.663 1.00 85.94 699 LEU A N 1
ATOM 5718 C CA . LEU A 1 699 ? 52.085 -19.712 -77.732 1.00 85.94 699 LEU A CA 1
ATOM 5719 C C . LEU A 1 699 ? 53.294 -20.641 -77.604 1.00 85.94 699 LEU A C 1
ATOM 5721 O O . LEU A 1 699 ? 54.148 -20.601 -78.482 1.00 85.94 699 LEU A O 1
ATOM 5725 N N . GLU A 1 700 ? 53.300 -21.541 -76.617 1.00 84.81 700 GLU A N 1
ATOM 5726 C CA . GLU A 1 700 ? 54.360 -22.543 -76.428 1.00 84.81 700 GLU A CA 1
ATOM 5727 C C . GLU A 1 700 ? 54.570 -23.399 -77.685 1.00 84.81 700 GLU A C 1
ATOM 5729 O O . GLU A 1 700 ? 55.688 -23.505 -78.182 1.00 84.81 700 GLU A O 1
ATOM 5734 N N . HIS A 1 701 ? 53.497 -23.930 -78.283 1.00 84.19 701 HIS A N 1
ATOM 5735 C CA . HIS A 1 701 ? 53.603 -24.698 -79.531 1.00 84.19 701 HIS A CA 1
ATOM 5736 C C . HIS A 1 701 ? 54.144 -23.852 -80.700 1.00 84.19 701 HIS A C 1
ATOM 5738 O O . HIS A 1 701 ? 54.855 -24.346 -81.578 1.00 84.19 701 HIS A O 1
ATOM 5744 N N . THR A 1 702 ? 53.789 -22.567 -80.759 1.00 85.38 702 THR A N 1
ATOM 5745 C CA . THR A 1 702 ? 54.297 -21.659 -81.799 1.00 85.38 702 THR A CA 1
ATOM 5746 C C . THR A 1 702 ? 55.778 -21.347 -81.580 1.00 85.38 702 THR A C 1
ATOM 5748 O O . THR A 1 702 ? 56.539 -21.293 -82.546 1.00 85.38 702 THR A O 1
ATOM 5751 N N . GLU A 1 703 ? 56.204 -21.179 -80.328 1.00 85.50 703 GLU A N 1
ATOM 5752 C CA . GLU A 1 703 ? 57.608 -20.996 -79.960 1.00 85.50 703 GLU A CA 1
ATOM 5753 C C . GLU A 1 703 ? 58.445 -22.242 -80.252 1.00 85.50 703 GLU A C 1
ATOM 5755 O O . GLU A 1 703 ? 59.536 -22.107 -80.803 1.00 85.50 703 GLU A O 1
ATOM 5760 N N . GLU A 1 704 ? 57.925 -23.440 -79.982 1.00 84.56 704 GLU A N 1
ATOM 5761 C CA . GLU A 1 704 ? 58.575 -24.706 -80.333 1.00 84.56 704 GLU A CA 1
ATOM 5762 C C . GLU A 1 704 ? 58.722 -24.853 -81.856 1.00 84.56 704 GLU A C 1
ATOM 5764 O O . GLU A 1 704 ? 59.803 -25.163 -82.357 1.00 84.56 704 GLU A O 1
ATOM 5769 N N . GLY A 1 705 ? 57.670 -24.527 -82.617 1.00 84.94 705 GLY A N 1
ATOM 5770 C CA . GLY A 1 705 ? 57.729 -24.490 -84.080 1.00 84.94 705 GLY A CA 1
ATOM 5771 C C . GLY A 1 705 ? 58.752 -23.480 -84.615 1.00 84.94 705 GLY A C 1
ATOM 5772 O O . GLY A 1 705 ? 59.496 -23.788 -85.547 1.00 84.94 705 GLY A O 1
ATOM 5773 N N . ARG A 1 706 ? 58.836 -22.290 -84.005 1.00 89.50 706 ARG A N 1
ATOM 5774 C CA . ARG A 1 706 ? 59.845 -21.272 -84.341 1.00 89.50 706 ARG A CA 1
ATOM 5775 C C . ARG A 1 706 ? 61.259 -21.774 -84.046 1.00 89.50 706 ARG A C 1
ATOM 5777 O O . ARG A 1 706 ? 62.143 -21.566 -84.871 1.00 89.50 706 ARG A O 1
ATOM 5784 N N . LEU A 1 707 ? 61.466 -22.419 -82.897 1.00 85.69 707 LEU A N 1
ATOM 5785 C CA . LEU A 1 707 ? 62.768 -22.941 -82.483 1.00 85.69 707 LEU A CA 1
ATOM 5786 C C . LEU A 1 707 ? 63.242 -24.064 -83.417 1.00 85.69 707 LEU A C 1
ATOM 5788 O O . LEU A 1 707 ? 64.394 -24.054 -83.836 1.00 85.69 707 LEU A O 1
ATOM 5792 N N . ASN A 1 708 ? 62.348 -24.971 -83.823 1.00 86.69 708 ASN A N 1
ATOM 5793 C CA . ASN A 1 708 ? 62.668 -26.000 -84.818 1.00 86.69 708 ASN A CA 1
ATOM 5794 C C . ASN A 1 708 ? 63.069 -25.395 -86.168 1.00 86.69 708 ASN A C 1
ATOM 5796 O O . ASN A 1 708 ? 64.077 -25.801 -86.740 1.00 86.69 708 ASN A O 1
ATOM 5800 N N . ALA A 1 709 ? 62.328 -24.397 -86.657 1.00 84.19 709 ALA A N 1
ATOM 5801 C CA . ALA A 1 709 ? 62.680 -23.709 -87.899 1.00 84.19 709 ALA A CA 1
ATOM 5802 C C . ALA A 1 709 ? 64.036 -22.983 -87.799 1.00 84.19 709 ALA A C 1
ATOM 5804 O O . ALA A 1 709 ? 64.788 -22.930 -88.771 1.00 84.19 709 ALA A O 1
ATOM 5805 N N . GLU A 1 710 ? 64.369 -22.437 -86.626 1.00 84.25 710 GLU A N 1
ATOM 5806 C CA . GLU A 1 710 ? 65.671 -21.823 -86.354 1.00 84.25 710 GLU A CA 1
ATOM 5807 C C . GLU A 1 710 ? 66.807 -22.862 -86.391 1.00 84.25 710 GLU A C 1
ATOM 5809 O O . GLU A 1 710 ? 67.836 -22.609 -87.020 1.00 84.25 710 GLU A O 1
ATOM 5814 N N . CYS A 1 711 ? 66.597 -24.057 -85.823 1.00 84.38 711 CYS A N 1
ATOM 5815 C CA . CYS A 1 711 ? 67.542 -25.174 -85.928 1.00 84.38 711 CYS A CA 1
ATOM 5816 C C . CYS A 1 711 ? 67.739 -25.645 -87.379 1.00 84.38 711 CYS A C 1
ATOM 5818 O O . CYS A 1 711 ? 68.879 -25.778 -87.821 1.00 84.38 711 CYS A O 1
ATOM 5820 N N . GLU A 1 712 ? 66.661 -25.831 -88.149 1.00 86.06 712 GLU A N 1
ATOM 5821 C CA . GLU A 1 712 ? 66.747 -26.217 -89.568 1.00 86.06 712 GLU A CA 1
ATOM 5822 C C . GLU A 1 712 ? 67.519 -25.180 -90.400 1.00 86.06 712 GLU A C 1
ATOM 5824 O O . GLU A 1 712 ? 68.330 -25.526 -91.263 1.00 86.06 712 GLU A O 1
ATOM 5829 N N . LEU A 1 713 ? 67.301 -23.890 -90.129 1.00 86.56 713 LEU A N 1
ATOM 5830 C CA . LEU A 1 713 ? 68.006 -22.809 -90.813 1.00 86.56 713 LEU A CA 1
ATOM 5831 C C . LEU A 1 713 ? 69.499 -22.787 -90.452 1.00 86.56 713 LEU A C 1
ATOM 5833 O O . LEU A 1 713 ? 70.337 -22.518 -91.316 1.00 86.56 713 LEU A O 1
ATOM 5837 N N . GLN A 1 714 ? 69.842 -23.115 -89.206 1.00 84.88 714 GLN A N 1
ATOM 5838 C CA . GLN A 1 714 ? 71.228 -23.249 -88.765 1.00 84.88 714 GLN A CA 1
ATOM 5839 C C . GLN A 1 714 ? 71.935 -24.438 -89.442 1.00 84.88 714 GLN A C 1
ATOM 5841 O O . GLN A 1 714 ? 73.067 -24.280 -89.907 1.00 84.88 714 GLN A O 1
ATOM 5846 N N . ASP A 1 715 ? 71.257 -25.579 -89.596 1.00 86.12 715 ASP A N 1
ATOM 5847 C CA . ASP A 1 715 ? 71.779 -26.742 -90.327 1.00 86.12 715 ASP A CA 1
ATOM 5848 C C . ASP A 1 715 ? 72.025 -26.425 -91.810 1.00 86.12 715 ASP A C 1
ATOM 5850 O O . ASP A 1 715 ? 73.074 -26.771 -92.364 1.00 86.12 715 ASP A O 1
ATOM 5854 N N . LEU A 1 716 ? 71.096 -25.714 -92.461 1.00 85.88 716 LEU A N 1
ATOM 5855 C CA . LEU A 1 716 ? 71.251 -25.277 -93.854 1.00 85.88 716 LEU A CA 1
ATOM 5856 C C . LEU A 1 716 ? 72.422 -24.303 -94.032 1.00 85.88 716 LEU A C 1
ATOM 5858 O O . LEU A 1 716 ? 73.186 -24.425 -94.992 1.00 85.88 716 LEU A O 1
ATOM 5862 N N . LEU A 1 717 ? 72.603 -23.355 -93.108 1.00 85.00 717 LEU A N 1
ATOM 5863 C CA . LEU A 1 717 ? 73.762 -22.457 -93.118 1.00 85.00 717 LEU A CA 1
ATOM 5864 C C . LEU A 1 717 ? 75.076 -23.236 -92.967 1.00 85.00 717 LEU A C 1
ATOM 5866 O O . LEU A 1 717 ? 76.058 -22.944 -93.657 1.00 85.00 717 LEU A O 1
ATOM 5870 N N . GLN A 1 718 ? 75.093 -24.264 -92.119 1.00 84.25 718 GLN A N 1
ATOM 5871 C CA . GLN A 1 718 ? 76.266 -25.114 -91.953 1.00 84.25 718 GLN A CA 1
ATOM 5872 C C . GLN A 1 718 ? 76.557 -25.959 -93.202 1.00 84.25 718 GLN A C 1
ATOM 5874 O O . GLN A 1 718 ? 77.710 -26.076 -93.607 1.00 84.25 718 GLN A O 1
ATOM 5879 N N . GLN A 1 719 ? 75.538 -26.476 -93.888 1.00 81.88 719 GLN A N 1
ATOM 5880 C CA . GLN A 1 719 ? 75.734 -27.143 -95.182 1.00 81.88 719 GLN A CA 1
ATOM 5881 C C . GLN A 1 719 ? 76.292 -26.191 -96.247 1.00 81.88 719 GLN A C 1
ATOM 5883 O O . GLN A 1 719 ? 77.171 -26.577 -97.017 1.00 81.88 719 GLN A O 1
ATOM 5888 N N . ASN A 1 720 ? 75.829 -24.940 -96.273 1.00 83.62 720 ASN A N 1
ATOM 5889 C CA . ASN A 1 720 ? 76.308 -23.953 -97.237 1.00 83.62 720 ASN A CA 1
ATOM 5890 C C . ASN A 1 720 ? 77.794 -23.615 -97.019 1.00 83.62 720 ASN A C 1
ATOM 5892 O O . ASN A 1 720 ? 78.569 -23.587 -97.970 1.00 83.62 720 ASN A O 1
ATOM 5896 N N . THR A 1 721 ? 78.228 -23.474 -95.762 1.00 84.38 721 THR A N 1
ATOM 5897 C CA . THR A 1 721 ? 79.658 -23.266 -95.451 1.00 84.38 721 THR A CA 1
ATOM 5898 C C . THR A 1 721 ? 80.547 -24.447 -95.861 1.00 84.38 721 THR A C 1
ATOM 5900 O O . THR A 1 721 ? 81.676 -24.234 -96.302 1.00 84.38 721 THR A O 1
ATOM 5903 N N . VAL A 1 722 ? 80.050 -25.689 -95.791 1.00 82.94 722 VAL A N 1
ATOM 5904 C CA . VAL A 1 722 ? 80.769 -26.869 -96.311 1.00 82.94 722 VAL A CA 1
ATOM 5905 C C . VAL A 1 722 ? 80.883 -26.821 -97.840 1.00 82.94 722 VAL A C 1
ATOM 5907 O O . VAL A 1 722 ? 81.971 -27.020 -98.377 1.00 82.94 722 VAL A O 1
ATOM 5910 N N . LEU A 1 723 ? 79.799 -26.484 -98.546 1.00 82.62 723 LEU A N 1
ATOM 5911 C CA . LEU A 1 723 ? 79.809 -26.355 -100.010 1.00 82.62 723 LEU A CA 1
ATOM 5912 C C . LEU A 1 723 ? 80.773 -25.266 -100.503 1.00 82.62 723 LEU A C 1
ATOM 5914 O O . LEU A 1 723 ? 81.460 -25.453 -101.509 1.00 82.62 723 LEU A O 1
ATOM 5918 N N . GLU A 1 724 ? 80.852 -24.138 -99.797 1.00 82.12 724 GLU A N 1
ATOM 5919 C CA . GLU A 1 724 ? 81.815 -23.074 -100.099 1.00 82.12 724 GLU A CA 1
ATOM 5920 C C . GLU A 1 724 ? 83.271 -23.562 -99.971 1.00 82.12 724 GLU A C 1
ATOM 5922 O O . GLU A 1 724 ? 84.111 -23.222 -100.812 1.00 82.12 724 GLU A O 1
ATOM 5927 N N . ALA A 1 725 ? 83.569 -24.406 -98.976 1.00 79.38 725 ALA A N 1
ATOM 5928 C CA . ALA A 1 725 ? 84.891 -25.008 -98.800 1.00 79.38 725 ALA A CA 1
ATOM 5929 C C . ALA A 1 725 ? 85.239 -26.008 -99.924 1.00 79.38 725 ALA A C 1
ATOM 5931 O O . ALA A 1 725 ? 86.350 -25.976 -100.467 1.00 79.38 725 ALA A O 1
ATOM 5932 N N . ASP A 1 726 ? 84.289 -26.845 -100.344 1.00 81.19 726 ASP A N 1
ATOM 5933 C CA . ASP A 1 726 ? 84.486 -27.790 -101.453 1.00 81.19 726 ASP A CA 1
ATOM 5934 C C . ASP A 1 726 ? 84.746 -27.062 -102.785 1.00 81.19 726 ASP A C 1
ATOM 5936 O O . ASP A 1 726 ? 85.648 -27.430 -103.547 1.00 81.19 726 ASP A O 1
ATOM 5940 N N . LEU A 1 727 ? 84.025 -25.963 -103.043 1.00 79.31 727 LEU A N 1
ATOM 5941 C CA . LEU A 1 727 ? 84.233 -25.111 -104.220 1.00 79.31 727 LEU A CA 1
ATOM 5942 C C . LEU A 1 727 ? 85.629 -24.477 -104.259 1.00 79.31 727 LEU A C 1
ATOM 5944 O O . LEU A 1 727 ? 86.229 -24.368 -105.334 1.00 79.31 727 LEU A O 1
ATOM 5948 N N . ALA A 1 728 ? 86.158 -24.057 -103.108 1.00 79.06 728 ALA A N 1
ATOM 5949 C CA . ALA A 1 728 ? 87.521 -23.539 -103.017 1.00 79.06 728 ALA A CA 1
ATOM 5950 C C . ALA A 1 728 ? 88.556 -24.622 -103.365 1.00 79.06 728 ALA A C 1
ATOM 5952 O O . ALA A 1 728 ? 89.514 -24.356 -104.093 1.00 79.06 728 ALA A O 1
ATOM 5953 N N . THR A 1 729 ? 88.320 -25.856 -102.920 1.00 79.62 729 THR A N 1
ATOM 5954 C CA . THR A 1 729 ? 89.209 -27.001 -103.165 1.00 79.62 729 THR A CA 1
ATOM 5955 C C . THR A 1 729 ? 89.246 -27.389 -104.649 1.00 79.62 729 THR A C 1
ATOM 5957 O O . THR A 1 729 ? 90.321 -27.601 -105.212 1.00 79.62 729 THR A O 1
ATOM 5960 N N . LEU A 1 730 ? 88.090 -27.398 -105.322 1.00 79.12 730 LEU A N 1
ATOM 5961 C CA . LEU A 1 730 ? 87.995 -27.672 -106.764 1.00 79.12 730 LEU A CA 1
ATOM 5962 C C . LEU A 1 730 ? 88.708 -26.621 -107.626 1.00 79.12 730 LEU A C 1
ATOM 5964 O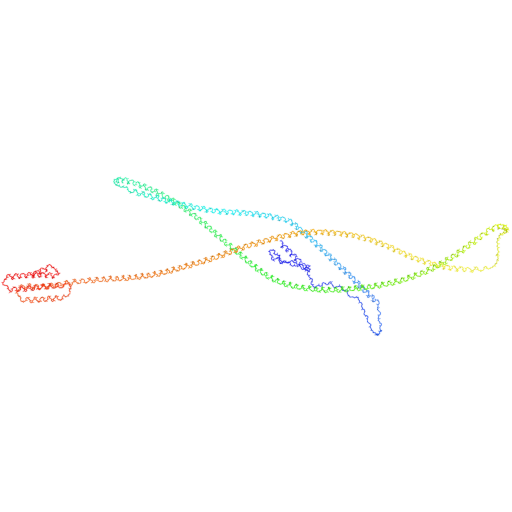 O . LEU A 1 730 ? 89.300 -26.964 -108.651 1.00 79.12 730 LEU A O 1
ATOM 5968 N N . LYS A 1 731 ? 88.691 -25.345 -107.219 1.00 81.62 731 LYS A N 1
ATOM 5969 C CA . LYS A 1 731 ? 89.424 -24.285 -107.933 1.00 81.62 731 LYS A CA 1
ATOM 5970 C C . LYS A 1 731 ? 90.933 -24.518 -107.929 1.00 81.62 731 LYS A C 1
ATOM 5972 O O . LYS A 1 731 ? 91.558 -24.331 -108.968 1.00 81.62 731 LYS A O 1
ATOM 5977 N N . ILE A 1 732 ? 91.495 -24.959 -106.802 1.00 79.62 732 ILE A N 1
ATOM 5978 C CA . ILE A 1 732 ? 92.932 -25.251 -106.684 1.00 79.62 732 ILE A CA 1
ATOM 5979 C C . ILE A 1 732 ? 93.326 -26.387 -107.642 1.00 79.62 732 ILE A C 1
ATOM 5981 O O . ILE A 1 732 ? 94.284 -26.253 -108.399 1.00 79.62 732 ILE A O 1
ATOM 5985 N N . GLN A 1 733 ? 92.536 -27.465 -107.689 1.00 77.12 733 GLN A N 1
ATOM 5986 C CA . GLN A 1 733 ? 92.805 -28.612 -108.570 1.00 77.12 733 GLN A CA 1
ATOM 5987 C C . GLN A 1 733 ? 92.762 -28.252 -110.067 1.00 77.12 733 GLN A C 1
ATOM 5989 O O . GLN A 1 733 ? 93.534 -28.788 -110.863 1.00 77.12 733 GLN A O 1
ATOM 5994 N N . LEU A 1 734 ? 91.881 -27.329 -110.469 1.00 76.69 734 LEU A N 1
ATOM 5995 C CA . LEU A 1 734 ? 91.782 -26.870 -111.859 1.00 76.69 734 LEU A CA 1
ATOM 5996 C C . LEU A 1 734 ? 93.033 -26.094 -112.306 1.00 76.69 734 LEU A C 1
ATOM 5998 O O . LEU A 1 734 ? 93.482 -26.236 -113.445 1.00 76.69 734 LEU A O 1
ATOM 6002 N N . GLU A 1 735 ? 93.593 -25.274 -111.418 1.00 78.56 735 GLU A N 1
ATOM 6003 C CA . GLU A 1 735 ? 94.757 -24.434 -111.711 1.00 78.56 735 GLU A CA 1
ATOM 6004 C C . GLU A 1 735 ? 96.046 -25.266 -111.848 1.00 78.56 735 GLU A C 1
ATOM 6006 O O . GLU A 1 735 ? 96.875 -25.004 -112.725 1.00 78.56 735 GLU A O 1
ATOM 6011 N N . GLU A 1 736 ? 96.178 -26.340 -111.065 1.00 76.38 736 GLU A N 1
ATOM 6012 C CA . GLU A 1 736 ? 97.281 -27.302 -111.183 1.00 76.38 736 GLU A CA 1
ATOM 6013 C C . GLU A 1 736 ? 97.258 -28.052 -112.529 1.00 76.38 736 GLU A C 1
ATOM 6015 O O . GLU A 1 736 ? 98.293 -28.165 -113.192 1.00 76.38 736 GLU A O 1
ATOM 6020 N N . ALA A 1 737 ? 96.081 -28.487 -112.995 1.00 71.50 737 ALA A N 1
ATOM 6021 C CA . ALA A 1 737 ? 95.938 -29.205 -114.266 1.00 71.50 737 ALA A CA 1
ATOM 6022 C C . ALA A 1 737 ? 96.306 -28.347 -115.496 1.00 71.50 737 ALA A C 1
ATOM 6024 O O . ALA A 1 737 ? 96.902 -28.845 -116.455 1.00 71.50 737 ALA A O 1
ATOM 6025 N N . GLN A 1 738 ? 95.994 -27.046 -115.480 1.00 71.50 738 GLN A N 1
ATOM 6026 C CA . GLN A 1 738 ? 96.295 -26.143 -116.600 1.00 71.50 738 GLN A CA 1
ATOM 6027 C C . GLN A 1 738 ? 97.798 -25.890 -116.792 1.00 71.50 738 GLN A C 1
ATOM 6029 O O . GLN A 1 738 ? 98.255 -25.700 -117.926 1.00 71.50 738 GLN A O 1
ATOM 6034 N N . ASN A 1 739 ? 98.582 -25.896 -115.713 1.00 71.50 739 ASN A N 1
ATOM 6035 C CA . ASN A 1 739 ? 100.019 -25.632 -115.790 1.00 71.50 739 ASN A CA 1
ATOM 6036 C C . ASN A 1 739 ? 100.815 -26.806 -116.387 1.00 71.50 739 ASN A C 1
ATOM 6038 O O . ASN A 1 739 ? 101.798 -26.574 -117.096 1.00 71.50 739 ASN A O 1
ATOM 6042 N N . GLU A 1 740 ? 100.373 -28.050 -116.188 1.00 70.00 740 GLU A N 1
ATOM 6043 C CA . GLU A 1 740 ? 101.080 -29.234 -116.697 1.00 70.00 740 GLU A CA 1
ATOM 6044 C C . GLU A 1 740 ? 100.956 -29.380 -118.230 1.00 70.00 740 GLU A C 1
ATOM 6046 O O . GLU A 1 740 ? 101.938 -29.680 -118.915 1.00 70.00 740 GLU A O 1
ATOM 6051 N N . ILE A 1 741 ? 99.795 -29.036 -118.807 1.00 66.00 741 ILE A N 1
ATOM 6052 C CA . ILE A 1 741 ? 99.535 -29.096 -120.263 1.00 66.00 741 ILE A CA 1
ATOM 6053 C C . ILE A 1 741 ? 100.466 -28.160 -121.058 1.00 66.00 741 ILE A C 1
ATOM 6055 O O . ILE A 1 741 ? 100.990 -28.528 -122.117 1.00 66.00 741 ILE A O 1
ATOM 6059 N N . LYS A 1 742 ? 100.737 -26.952 -120.544 1.00 66.06 742 LYS A N 1
ATOM 6060 C CA . LYS A 1 742 ? 101.640 -25.987 -121.205 1.00 66.06 742 LYS A CA 1
ATOM 6061 C C . LYS A 1 742 ? 103.075 -26.501 -121.325 1.00 66.06 742 LYS A C 1
ATOM 6063 O O . LYS A 1 742 ? 103.759 -26.194 -122.300 1.00 66.06 742 LYS A O 1
ATOM 6068 N N . LYS A 1 743 ? 103.543 -27.277 -120.347 1.00 63.25 743 LYS A N 1
ATOM 6069 C CA . LYS A 1 743 ? 104.929 -27.758 -120.288 1.00 63.25 743 LYS A CA 1
ATOM 6070 C C . LYS A 1 743 ? 105.199 -28.879 -121.294 1.00 63.25 743 LYS A C 1
ATOM 6072 O O . LYS A 1 743 ? 106.299 -28.952 -121.841 1.00 63.25 743 LYS A O 1
ATOM 6077 N N . GLN A 1 744 ? 104.204 -29.723 -121.563 1.00 63.44 744 GLN A N 1
ATOM 6078 C CA . GLN A 1 744 ? 104.342 -30.872 -122.463 1.00 63.44 744 GLN A CA 1
ATOM 6079 C C . GLN A 1 744 ? 104.325 -30.472 -123.949 1.00 63.44 744 GLN A C 1
ATOM 6081 O O . GLN A 1 744 ? 105.157 -30.952 -124.718 1.00 63.44 744 GLN A O 1
ATOM 6086 N N . SER A 1 745 ? 103.483 -29.508 -124.343 1.00 59.69 745 SER A N 1
ATOM 6087 C CA . SER A 1 745 ? 103.374 -29.049 -125.744 1.00 59.69 745 SER A CA 1
ATOM 6088 C C . SER A 1 745 ? 104.681 -28.469 -126.318 1.00 59.69 745 SER A C 1
ATOM 6090 O O . SER A 1 745 ? 104.983 -28.655 -127.493 1.00 59.69 745 SER A O 1
ATOM 6092 N N . SER A 1 746 ? 105.493 -27.800 -125.492 1.00 59.97 746 SER A N 1
ATOM 6093 C CA . SER A 1 746 ? 106.758 -27.183 -125.928 1.00 59.97 746 SER A CA 1
ATOM 6094 C C . SER A 1 746 ? 107.843 -28.213 -126.302 1.00 59.97 746 SER A C 1
ATOM 6096 O O . SER A 1 746 ? 108.659 -27.969 -127.189 1.00 59.97 746 SER A O 1
ATOM 6098 N N . LYS A 1 747 ? 107.837 -29.403 -125.684 1.00 60.00 747 LYS A N 1
ATOM 6099 C CA . LYS A 1 747 ? 108.863 -30.435 -125.924 1.00 60.00 747 LYS A CA 1
ATOM 6100 C C . LYS A 1 747 ? 108.697 -31.179 -127.251 1.00 60.00 747 LYS A C 1
ATOM 6102 O O . LYS A 1 747 ? 109.700 -31.507 -127.874 1.00 60.00 747 LYS A O 1
ATOM 6107 N N . ILE A 1 748 ? 107.464 -31.435 -127.691 1.00 61.50 748 ILE A N 1
ATOM 6108 C CA . ILE A 1 748 ? 107.204 -32.226 -128.909 1.00 61.50 748 ILE A CA 1
ATOM 6109 C C . ILE A 1 748 ? 107.546 -31.446 -130.186 1.00 61.50 748 ILE A C 1
ATOM 6111 O O . ILE A 1 748 ? 108.079 -32.023 -131.132 1.00 61.50 748 ILE A O 1
ATOM 6115 N N . LEU A 1 749 ? 107.298 -30.131 -130.203 1.00 57.94 749 LEU A N 1
ATOM 6116 C CA . LEU A 1 749 ? 107.547 -29.287 -131.376 1.00 57.94 749 LEU A CA 1
ATOM 6117 C C . LEU A 1 749 ? 109.036 -29.251 -131.774 1.00 57.94 749 LEU A C 1
ATOM 6119 O O . LEU A 1 749 ? 109.356 -29.251 -132.958 1.00 57.94 749 LEU A O 1
ATOM 6123 N N . SER A 1 750 ? 109.936 -29.266 -130.784 1.00 60.34 750 SER A N 1
ATOM 6124 C CA . SER A 1 750 ? 111.387 -29.233 -131.002 1.00 60.34 750 SER A CA 1
ATOM 6125 C C . SER A 1 750 ? 111.905 -30.515 -131.672 1.00 60.34 750 SER A C 1
ATOM 6127 O O . SER A 1 750 ? 112.563 -30.448 -132.710 1.00 60.34 750 SER A O 1
ATOM 6129 N N . CYS A 1 751 ? 111.521 -31.694 -131.163 1.00 59.53 751 CYS A N 1
ATOM 6130 C CA . CYS A 1 751 ? 111.991 -32.974 -131.710 1.00 59.53 751 CYS A CA 1
ATOM 6131 C C . CYS A 1 751 ? 111.566 -33.209 -133.170 1.00 59.53 751 CYS A C 1
ATOM 6133 O O . CYS A 1 751 ? 112.334 -33.762 -133.953 1.00 59.53 751 CYS A O 1
ATOM 6135 N N . ALA A 1 752 ? 110.359 -32.784 -133.561 1.00 59.66 752 ALA A N 1
ATOM 6136 C CA . ALA A 1 752 ? 109.879 -32.966 -134.933 1.00 59.66 752 ALA A CA 1
ATOM 6137 C C . ALA A 1 752 ? 110.601 -32.059 -135.954 1.00 59.66 752 ALA A C 1
ATOM 6139 O O . ALA A 1 752 ? 110.765 -32.448 -137.111 1.00 59.66 752 ALA A O 1
ATOM 6140 N N . GLY A 1 753 ? 111.042 -30.864 -135.540 1.00 59.22 753 GLY A N 1
ATOM 6141 C CA . GLY A 1 753 ? 111.772 -29.928 -136.402 1.00 59.22 753 GLY A CA 1
ATOM 6142 C C . GLY A 1 753 ? 113.185 -30.404 -136.753 1.00 59.22 753 GLY A C 1
ATOM 6143 O O . GLY A 1 753 ? 113.606 -30.278 -137.903 1.00 59.22 753 GLY A O 1
ATOM 6144 N N . GLU A 1 754 ? 113.894 -31.005 -135.794 1.00 59.41 754 GLU A N 1
ATOM 6145 C CA . GLU A 1 754 ? 115.275 -31.480 -135.983 1.00 59.41 754 GLU A CA 1
ATOM 6146 C C . GLU A 1 754 ? 115.370 -32.615 -137.010 1.00 59.41 754 GLU A C 1
ATOM 6148 O O . GLU A 1 754 ? 116.173 -32.542 -137.944 1.00 59.41 754 GLU A O 1
ATOM 6153 N N . ALA A 1 755 ? 114.488 -33.613 -136.908 1.00 60.84 755 ALA A N 1
ATOM 6154 C CA . ALA A 1 755 ? 114.496 -34.772 -137.800 1.00 60.84 755 ALA A CA 1
ATOM 6155 C C . ALA A 1 755 ? 114.218 -34.399 -139.272 1.00 60.84 755 ALA A C 1
ATOM 6157 O O . ALA A 1 755 ? 114.833 -34.941 -140.192 1.00 60.84 755 ALA A O 1
ATOM 6158 N N . ALA A 1 756 ? 113.316 -33.444 -139.522 1.00 58.88 756 ALA A N 1
ATOM 6159 C CA . ALA A 1 756 ? 112.985 -33.003 -140.879 1.00 58.88 756 ALA A CA 1
ATOM 6160 C C . ALA A 1 756 ? 114.117 -32.181 -141.532 1.00 58.88 756 ALA A C 1
ATOM 6162 O O . ALA A 1 756 ? 114.342 -32.268 -142.747 1.00 58.88 756 ALA A O 1
ATOM 6163 N N . LEU A 1 757 ? 114.860 -31.401 -140.741 1.00 63.19 757 LEU A N 1
ATOM 6164 C CA . LEU A 1 757 ? 115.991 -30.615 -141.233 1.00 63.19 757 LEU A CA 1
ATOM 6165 C C . LEU A 1 757 ? 117.146 -31.512 -141.709 1.00 63.19 757 LEU A C 1
ATOM 6167 O O . LEU A 1 757 ? 117.749 -31.255 -142.754 1.00 63.19 757 LEU A O 1
ATOM 6171 N N . GLU A 1 758 ? 117.431 -32.586 -140.973 1.00 62.19 758 GLU A N 1
ATOM 6172 C CA . GLU A 1 758 ? 118.518 -33.520 -141.285 1.00 62.19 758 GLU A CA 1
ATOM 6173 C C . GLU A 1 758 ? 118.290 -34.259 -142.619 1.00 62.19 758 GLU A C 1
ATOM 6175 O O . GLU A 1 758 ? 119.208 -34.376 -143.442 1.00 62.19 758 GLU A O 1
ATOM 6180 N N . VAL A 1 759 ? 117.040 -34.653 -142.894 1.00 61.91 759 VAL A N 1
ATOM 6181 C CA . VAL A 1 759 ? 116.628 -35.249 -144.179 1.00 61.91 759 VAL A CA 1
ATOM 6182 C C . VAL A 1 759 ? 116.834 -34.266 -145.338 1.00 61.91 759 VAL A C 1
ATOM 6184 O O . VAL A 1 759 ? 117.369 -34.634 -146.385 1.00 61.91 759 VAL A O 1
ATOM 6187 N N . THR A 1 760 ? 116.471 -32.998 -145.145 1.00 61.47 760 THR A N 1
ATOM 6188 C CA . THR A 1 760 ? 116.554 -31.970 -146.197 1.00 61.47 760 THR A CA 1
ATOM 6189 C C . THR A 1 760 ? 118.005 -31.586 -146.506 1.00 61.47 760 THR A C 1
ATOM 6191 O O . THR A 1 760 ? 118.381 -31.452 -147.671 1.00 61.47 760 THR A O 1
ATOM 6194 N N . ASN A 1 761 ? 118.859 -31.481 -145.483 1.00 63.16 761 ASN A N 1
ATOM 6195 C CA . ASN A 1 761 ? 120.288 -31.210 -145.663 1.00 63.16 761 ASN A CA 1
ATOM 6196 C C . ASN A 1 761 ? 121.013 -32.345 -146.398 1.00 63.16 761 ASN A C 1
ATOM 6198 O O . ASN A 1 761 ? 121.852 -32.080 -147.261 1.00 63.16 761 ASN A O 1
ATOM 6202 N N . SER A 1 762 ? 120.647 -33.596 -146.116 1.00 61.38 762 SER A N 1
ATOM 6203 C CA . SER A 1 762 ? 121.204 -34.761 -146.811 1.00 61.38 762 SER A CA 1
ATOM 6204 C C . SER A 1 762 ? 120.781 -34.815 -148.287 1.00 61.38 762 SER A C 1
ATOM 6206 O O . SER A 1 762 ? 121.587 -35.173 -149.147 1.00 61.38 762 SER A O 1
ATOM 6208 N N . ALA A 1 763 ? 119.552 -34.397 -148.616 1.00 59.28 763 ALA A N 1
ATOM 6209 C CA . ALA A 1 763 ? 119.081 -34.302 -150.001 1.00 59.28 763 ALA A CA 1
ATOM 6210 C C . ALA A 1 763 ? 119.825 -33.220 -150.815 1.00 59.28 763 ALA A C 1
ATOM 6212 O O . ALA A 1 763 ? 120.151 -33.450 -151.981 1.00 59.28 763 ALA A O 1
ATOM 6213 N N . ILE A 1 764 ? 120.150 -32.072 -150.204 1.00 59.72 764 ILE A N 1
ATOM 6214 C CA . ILE A 1 764 ? 120.933 -31.000 -150.849 1.00 59.72 764 ILE A CA 1
ATOM 6215 C C . ILE A 1 764 ? 122.359 -31.475 -151.168 1.00 59.72 764 ILE A C 1
ATOM 6217 O O . ILE A 1 764 ? 122.821 -31.289 -152.292 1.00 59.72 764 ILE A O 1
ATOM 6221 N N . LEU A 1 765 ? 123.027 -32.143 -150.220 1.00 59.66 765 LEU A N 1
ATOM 6222 C CA . LEU A 1 765 ? 124.386 -32.681 -150.399 1.00 59.66 765 LEU A CA 1
ATOM 6223 C C . LEU A 1 765 ? 124.472 -33.725 -151.528 1.00 59.66 765 LEU A C 1
ATOM 6225 O O . LEU A 1 765 ? 125.473 -33.800 -152.240 1.00 59.66 765 LEU A O 1
ATOM 6229 N N . ASN A 1 766 ? 123.413 -34.513 -151.728 1.00 57.81 766 ASN A N 1
ATOM 6230 C CA . ASN A 1 766 ? 123.377 -35.550 -152.762 1.00 57.81 766 ASN A CA 1
ATOM 6231 C C . ASN A 1 766 ? 123.130 -35.008 -154.182 1.00 57.81 766 ASN A C 1
ATOM 6233 O O . ASN A 1 766 ? 123.600 -35.617 -155.144 1.00 57.81 766 ASN A O 1
ATOM 6237 N N . LEU A 1 767 ? 122.477 -33.850 -154.340 1.00 56.09 767 LEU A N 1
ATOM 6238 C CA . LEU A 1 767 ? 122.353 -33.166 -155.640 1.00 56.09 767 LEU A CA 1
ATOM 6239 C C . LEU A 1 767 ? 123.696 -32.645 -156.179 1.00 56.09 767 LEU A C 1
ATOM 6241 O O . LEU A 1 767 ? 123.801 -32.344 -157.365 1.00 56.09 767 LEU A O 1
ATOM 6245 N N . GLU A 1 768 ? 124.728 -32.542 -155.341 1.00 56.00 768 GLU A N 1
ATOM 6246 C CA . GLU A 1 768 ? 126.039 -32.024 -155.745 1.00 56.00 768 GLU A CA 1
ATOM 6247 C C . GLU A 1 768 ? 126.994 -33.100 -156.304 1.00 56.00 768 GLU A C 1
ATOM 6249 O O . GLU A 1 768 ? 127.979 -32.735 -156.941 1.00 56.00 768 GLU A O 1
ATOM 6254 N N . ASN A 1 769 ? 126.703 -34.406 -156.150 1.00 53.16 769 ASN A N 1
ATOM 6255 C CA . ASN A 1 769 ? 127.681 -35.489 -156.396 1.00 53.16 769 ASN A CA 1
ATOM 6256 C C . ASN A 1 769 ? 127.296 -36.576 -157.437 1.00 53.16 769 ASN A C 1
ATOM 6258 O O . ASN A 1 769 ? 128.016 -37.562 -157.573 1.00 53.16 769 ASN A O 1
ATOM 6262 N N . SER A 1 770 ? 126.215 -36.410 -158.209 1.00 53.53 770 SER A N 1
ATOM 6263 C CA . SER A 1 770 ? 125.888 -37.182 -159.436 1.00 53.53 770 SER A CA 1
ATOM 6264 C C . SER A 1 770 ? 126.094 -38.717 -159.411 1.00 53.53 770 SER A C 1
ATOM 6266 O O . SER A 1 770 ? 126.694 -39.270 -160.333 1.00 53.53 770 SER A O 1
ATOM 6268 N N . ASN A 1 771 ? 125.569 -39.441 -158.413 1.00 50.81 771 ASN A N 1
ATOM 6269 C CA . ASN A 1 771 ? 125.501 -40.912 -158.454 1.00 50.81 771 ASN A CA 1
ATOM 6270 C C . ASN A 1 771 ? 124.151 -41.409 -157.896 1.00 50.81 771 ASN A C 1
ATOM 6272 O O . ASN A 1 771 ? 123.891 -41.343 -156.697 1.00 50.81 771 ASN A O 1
ATOM 6276 N N . THR A 1 772 ? 123.245 -41.843 -158.776 1.00 53.03 772 THR A N 1
ATOM 6277 C CA . THR A 1 772 ? 121.788 -41.886 -158.522 1.00 53.03 772 THR A CA 1
ATOM 6278 C C . THR A 1 772 ? 121.229 -43.220 -158.014 1.00 53.03 772 THR A C 1
ATOM 6280 O O . THR A 1 772 ? 120.026 -43.312 -157.782 1.00 53.03 772 THR A O 1
ATOM 6283 N N . GLN A 1 773 ? 122.052 -44.248 -157.774 1.00 52.59 773 GLN A N 1
ATOM 6284 C CA . GLN A 1 773 ? 121.546 -45.568 -157.355 1.00 52.59 773 GLN A CA 1
ATOM 6285 C C . GLN A 1 773 ? 121.644 -45.862 -155.843 1.00 52.59 773 GLN A C 1
ATOM 6287 O O . GLN A 1 773 ? 120.804 -46.601 -155.330 1.00 52.59 773 GLN A O 1
ATOM 6292 N N . ASP A 1 774 ? 122.566 -45.231 -155.102 1.00 52.34 774 ASP A N 1
ATOM 6293 C CA . ASP A 1 774 ? 122.686 -45.402 -153.637 1.00 52.34 774 ASP A CA 1
ATOM 6294 C C . ASP A 1 774 ? 121.819 -44.411 -152.826 1.00 52.34 774 ASP A C 1
ATOM 6296 O O . ASP A 1 774 ? 121.439 -44.690 -151.685 1.00 52.34 774 ASP A O 1
ATOM 6300 N N . ALA A 1 775 ? 121.426 -43.280 -153.426 1.00 53.38 775 ALA A N 1
ATOM 6301 C CA . ALA A 1 775 ? 120.688 -42.202 -152.757 1.00 53.38 775 ALA A CA 1
ATOM 6302 C C . ALA A 1 775 ? 119.281 -42.610 -152.275 1.00 53.38 775 ALA A C 1
ATOM 6304 O O . ALA A 1 775 ? 118.866 -42.234 -151.177 1.00 53.38 775 ALA A O 1
ATOM 6305 N N . ASN A 1 776 ? 118.563 -43.437 -153.045 1.00 55.59 776 ASN A N 1
ATOM 6306 C CA . ASN A 1 776 ? 117.207 -43.866 -152.678 1.00 55.59 776 ASN A CA 1
ATOM 6307 C C . ASN A 1 776 ? 117.186 -44.820 -151.474 1.00 55.59 776 ASN A C 1
ATOM 6309 O O . ASN A 1 776 ? 116.211 -44.841 -150.724 1.00 55.59 776 ASN A O 1
ATOM 6313 N N . LYS A 1 777 ? 118.256 -45.596 -151.259 1.00 55.34 777 LYS A N 1
ATOM 6314 C CA . LYS A 1 777 ? 118.319 -46.564 -150.158 1.00 55.34 777 LYS A CA 1
ATOM 6315 C C . LYS A 1 777 ? 118.643 -45.884 -148.824 1.00 55.34 777 LYS A C 1
ATOM 6317 O O . LYS A 1 777 ? 118.001 -46.184 -147.822 1.00 55.34 777 LYS A O 1
ATOM 6322 N N . LEU A 1 778 ? 119.557 -44.908 -148.833 1.00 57.81 778 LEU A N 1
ATOM 6323 C CA . LEU A 1 778 ? 119.935 -44.145 -147.637 1.00 57.81 778 LEU A CA 1
ATOM 6324 C C . LEU A 1 778 ? 118.814 -43.196 -147.167 1.00 57.81 778 LEU A C 1
ATOM 6326 O O . LEU A 1 778 ? 118.574 -43.061 -145.969 1.00 57.81 778 LEU A O 1
ATOM 6330 N N . ALA A 1 779 ? 118.085 -42.577 -148.105 1.00 55.88 779 ALA A N 1
ATOM 6331 C CA . ALA A 1 779 ? 116.933 -41.728 -147.789 1.00 55.88 779 ALA A CA 1
ATOM 6332 C C . ALA A 1 779 ? 115.784 -42.522 -147.140 1.00 55.88 779 ALA A C 1
ATOM 6334 O O . ALA A 1 779 ? 115.143 -42.034 -146.208 1.00 55.88 779 ALA A O 1
ATOM 6335 N N . ALA A 1 780 ? 115.556 -43.763 -147.584 1.00 56.44 780 ALA A N 1
ATOM 6336 C CA . ALA A 1 780 ? 114.566 -44.650 -146.977 1.00 56.44 780 ALA A CA 1
ATOM 6337 C C . ALA A 1 780 ? 114.966 -45.090 -145.553 1.00 56.44 780 ALA A C 1
ATOM 6339 O O . ALA A 1 780 ? 114.110 -45.122 -144.668 1.00 56.44 780 ALA A O 1
ATOM 6340 N N . GLU A 1 781 ? 116.251 -45.375 -145.303 1.00 57.25 781 GLU A N 1
ATOM 6341 C CA . GLU A 1 781 ? 116.750 -45.727 -143.962 1.00 57.25 781 GLU A CA 1
ATOM 6342 C C . GLU A 1 781 ? 116.686 -44.546 -142.975 1.00 57.25 781 GLU A C 1
ATOM 6344 O O . GLU A 1 781 ? 116.290 -44.731 -141.823 1.00 57.25 781 GLU A O 1
ATOM 6349 N N . LEU A 1 782 ? 116.995 -43.320 -143.416 1.00 58.88 782 LEU A N 1
ATOM 6350 C CA . LEU A 1 782 ? 116.891 -42.117 -142.577 1.00 58.88 782 LEU A CA 1
ATOM 6351 C C . LEU A 1 782 ? 115.437 -41.740 -142.263 1.00 58.88 782 LEU A C 1
ATOM 6353 O O . LEU A 1 782 ? 115.129 -41.402 -141.120 1.00 58.88 782 LEU A O 1
ATOM 6357 N N . ALA A 1 783 ? 114.524 -41.866 -143.232 1.00 55.09 783 ALA A N 1
ATOM 6358 C CA . ALA A 1 783 ? 113.096 -41.668 -142.989 1.00 55.09 783 ALA A CA 1
ATOM 6359 C C . ALA A 1 783 ? 112.548 -42.698 -141.986 1.00 55.09 783 ALA A C 1
ATOM 6361 O O . ALA A 1 783 ? 111.802 -42.335 -141.079 1.00 55.09 783 ALA A O 1
ATOM 6362 N N . ALA A 1 784 ? 112.964 -43.965 -142.090 1.00 56.66 784 ALA A N 1
ATOM 6363 C CA . ALA A 1 784 ? 112.577 -45.000 -141.132 1.00 56.66 784 ALA A CA 1
ATOM 6364 C C . ALA A 1 784 ? 113.060 -44.682 -139.704 1.00 56.66 784 ALA A C 1
ATOM 6366 O O . ALA A 1 784 ? 112.292 -44.843 -138.757 1.00 56.66 784 ALA A O 1
ATOM 6367 N N . LYS A 1 785 ? 114.282 -44.155 -139.547 1.00 57.31 785 LYS A N 1
ATOM 6368 C CA . LYS A 1 785 ? 114.838 -43.766 -138.240 1.00 57.31 785 LYS A CA 1
ATOM 6369 C C . LYS A 1 785 ? 114.108 -42.563 -137.620 1.00 57.31 785 LYS A C 1
ATOM 6371 O O . LYS A 1 785 ? 113.791 -42.592 -136.434 1.00 57.31 785 LYS A O 1
ATOM 6376 N N . ALA A 1 786 ? 113.762 -41.559 -138.431 1.00 56.88 786 ALA A N 1
ATOM 6377 C CA . ALA A 1 786 ? 112.954 -40.411 -138.003 1.00 56.88 786 ALA A CA 1
ATOM 6378 C C . ALA A 1 786 ? 111.527 -40.820 -137.583 1.00 56.88 786 ALA A C 1
ATOM 6380 O O . ALA A 1 786 ? 110.991 -40.305 -136.600 1.00 56.88 786 ALA A O 1
ATOM 6381 N N . PHE A 1 787 ? 110.916 -41.785 -138.282 1.00 55.12 787 PHE A N 1
ATOM 6382 C CA . PHE A 1 787 ? 109.618 -42.342 -137.887 1.00 55.12 787 PHE A CA 1
ATOM 6383 C C . PHE A 1 787 ? 109.689 -43.155 -136.590 1.00 55.12 787 PHE A C 1
ATOM 6385 O O . PHE A 1 787 ? 108.758 -43.101 -135.783 1.00 55.12 787 PHE A O 1
ATOM 6392 N N . GLU A 1 788 ? 110.790 -43.868 -136.351 1.00 55.25 788 GLU A N 1
ATOM 6393 C CA . GLU A 1 788 ? 110.984 -44.637 -135.121 1.00 55.25 788 GLU A CA 1
ATOM 6394 C C . GLU A 1 788 ? 111.151 -43.721 -133.889 1.00 55.25 788 GLU A C 1
ATOM 6396 O O . GLU A 1 788 ? 110.573 -44.010 -132.837 1.00 55.25 788 GLU A O 1
ATOM 6401 N N . GLU A 1 789 ? 111.835 -42.575 -134.021 1.00 55.62 789 GLU A N 1
ATOM 6402 C CA . GLU A 1 789 ? 111.955 -41.563 -132.953 1.00 55.62 789 GLU A CA 1
ATOM 6403 C C . GLU A 1 789 ? 110.650 -40.794 -132.682 1.00 55.62 789 GLU A C 1
ATOM 6405 O O . GLU A 1 789 ? 110.309 -40.581 -131.516 1.00 55.62 789 GLU A O 1
ATOM 6410 N N . LEU A 1 790 ? 109.856 -40.468 -133.713 1.00 53.16 790 LEU A N 1
ATOM 6411 C CA . LEU A 1 790 ? 108.508 -39.896 -133.543 1.00 53.16 790 LEU A CA 1
ATOM 6412 C C . LEU A 1 790 ? 107.546 -40.859 -132.824 1.00 53.16 790 LEU A C 1
ATOM 6414 O O . LEU A 1 790 ? 106.683 -40.411 -132.072 1.00 53.16 790 LEU A O 1
ATOM 6418 N N . SER A 1 791 ? 107.717 -42.176 -132.987 1.00 50.03 791 SER A N 1
ATOM 6419 C CA . SER A 1 791 ? 106.867 -43.177 -132.321 1.00 50.03 791 SER A CA 1
ATOM 6420 C C . SER A 1 791 ? 107.146 -43.353 -130.819 1.00 50.03 791 SER A C 1
ATOM 6422 O O . SER A 1 791 ? 106.298 -43.885 -130.103 1.00 50.03 791 SER A O 1
ATOM 6424 N N . ARG A 1 792 ? 108.304 -42.896 -130.310 1.00 54.88 792 ARG A N 1
ATOM 6425 C CA . ARG A 1 792 ? 108.674 -43.022 -128.884 1.00 54.88 792 ARG A CA 1
ATOM 6426 C C . ARG A 1 792 ? 108.156 -41.890 -127.989 1.00 54.88 792 ARG A C 1
ATOM 6428 O O . ARG A 1 792 ? 108.200 -42.043 -126.771 1.00 54.88 792 ARG A O 1
ATOM 6435 N N . ASN A 1 793 ? 107.626 -40.803 -128.553 1.00 49.81 793 ASN A N 1
ATOM 6436 C CA . ASN A 1 793 ? 107.069 -39.671 -127.803 1.00 49.81 793 ASN A CA 1
ATOM 6437 C C . ASN A 1 793 ? 105.535 -39.628 -127.923 1.00 49.81 793 ASN A C 1
ATOM 6439 O O . ASN A 1 793 ? 104.969 -38.787 -128.615 1.00 49.81 793 ASN A O 1
ATOM 6443 N N . SER A 1 794 ? 104.855 -40.556 -127.247 1.00 39.97 794 SER A N 1
ATOM 6444 C CA . SER A 1 794 ? 103.392 -40.600 -127.134 1.00 39.97 794 SER A CA 1
ATOM 6445 C C . SER A 1 794 ? 102.887 -39.784 -125.936 1.00 39.97 794 SER A C 1
ATOM 6447 O O . SER A 1 794 ? 103.393 -39.994 -124.834 1.00 39.97 794 SER A O 1
ATOM 6449 N N . GLN A 1 795 ? 101.829 -38.990 -126.165 1.00 45.25 795 GLN A N 1
ATOM 6450 C CA . GLN A 1 795 ? 100.977 -38.211 -125.237 1.00 45.25 795 GLN A CA 1
ATOM 6451 C C . GLN A 1 795 ? 101.166 -36.687 -125.291 1.00 45.25 795 GLN A C 1
ATOM 6453 O O . GLN A 1 795 ? 101.755 -36.122 -124.377 1.00 45.25 795 GLN A O 1
ATOM 6458 N N . VAL A 1 796 ? 100.584 -36.019 -126.300 1.00 44.50 796 VAL A N 1
ATOM 6459 C CA . VAL A 1 796 ? 99.994 -34.671 -126.135 1.00 44.50 796 VAL A CA 1
ATOM 6460 C C . VAL A 1 796 ? 98.786 -34.537 -127.076 1.00 44.50 796 VAL A C 1
ATOM 6462 O O . VAL A 1 796 ? 98.928 -34.137 -128.231 1.00 44.50 796 VAL A O 1
ATOM 6465 N N . GLU A 1 797 ? 97.595 -34.831 -126.546 1.00 49.69 797 GLU A N 1
ATOM 6466 C CA . GLU A 1 797 ? 96.303 -34.681 -127.226 1.00 49.69 797 GLU A CA 1
ATOM 6467 C C . GLU A 1 797 ? 96.028 -33.215 -127.618 1.00 49.69 797 GLU A C 1
ATOM 6469 O O . GLU A 1 797 ? 96.214 -32.294 -126.821 1.00 49.69 797 GLU A O 1
ATOM 6474 N N . GLY A 1 798 ? 95.511 -32.993 -128.833 1.00 57.75 798 GLY A N 1
ATOM 6475 C CA . GLY A 1 798 ? 94.843 -31.733 -129.202 1.00 57.75 798 GLY A CA 1
ATOM 6476 C C . GLY A 1 798 ? 95.272 -31.065 -130.513 1.00 57.75 798 GLY A C 1
ATOM 6477 O O . GLY A 1 798 ? 94.561 -30.181 -130.987 1.00 57.75 798 GLY A O 1
ATOM 6478 N N . ALA A 1 799 ? 96.375 -31.484 -131.145 1.00 51.25 799 ALA A N 1
ATOM 6479 C CA . ALA A 1 799 ? 96.754 -31.042 -132.503 1.00 51.25 799 ALA A CA 1
ATOM 6480 C C . ALA A 1 799 ? 97.699 -32.029 -133.228 1.00 51.25 799 ALA A C 1
ATOM 6482 O O . ALA A 1 799 ? 98.501 -31.633 -134.076 1.00 51.25 799 ALA A O 1
ATOM 6483 N N . GLU A 1 800 ? 97.614 -33.316 -132.886 1.00 50.75 800 GLU A N 1
ATOM 6484 C CA . GLU A 1 800 ? 98.569 -34.366 -133.282 1.00 50.75 800 GLU A CA 1
ATOM 6485 C C . GLU A 1 800 ? 98.550 -34.652 -134.795 1.00 50.75 800 GLU A C 1
ATOM 6487 O O . GLU A 1 800 ? 99.591 -34.871 -135.413 1.00 50.75 800 GLU A O 1
ATOM 6492 N N . ASP A 1 801 ? 97.376 -34.572 -135.425 1.00 50.62 801 ASP A N 1
ATOM 6493 C CA . ASP A 1 801 ? 97.183 -34.993 -136.817 1.00 50.62 801 ASP A CA 1
ATOM 6494 C C . ASP A 1 801 ? 97.712 -33.965 -137.839 1.00 50.62 801 ASP A C 1
ATOM 6496 O O . ASP A 1 801 ? 98.249 -34.326 -138.883 1.00 50.62 801 ASP A O 1
ATOM 6500 N N . ILE A 1 802 ? 97.619 -32.664 -137.540 1.00 53.88 802 ILE A N 1
ATOM 6501 C CA . ILE A 1 802 ? 97.976 -31.593 -138.493 1.00 53.88 802 ILE A CA 1
ATOM 6502 C C . ILE A 1 802 ? 99.497 -31.394 -138.554 1.00 53.88 802 ILE A C 1
ATOM 6504 O O . ILE A 1 802 ? 100.052 -31.160 -139.633 1.00 53.88 802 ILE A O 1
ATOM 6508 N N . LEU A 1 803 ? 100.184 -31.516 -137.415 1.00 49.91 803 LEU A N 1
ATOM 6509 C CA . LEU A 1 803 ? 101.626 -31.283 -137.334 1.00 49.91 803 LEU A CA 1
ATOM 6510 C C . LEU A 1 803 ? 102.434 -32.473 -137.874 1.00 49.91 803 LEU A C 1
ATOM 6512 O O . LEU A 1 803 ? 103.361 -32.274 -138.661 1.00 49.91 803 LEU A O 1
ATOM 6516 N N . ALA A 1 804 ? 102.029 -33.706 -137.543 1.00 52.03 804 ALA A N 1
ATOM 6517 C CA . ALA A 1 804 ? 102.645 -34.918 -138.083 1.00 52.03 804 ALA A CA 1
ATOM 6518 C C . ALA A 1 804 ? 102.422 -35.042 -139.601 1.00 52.03 804 ALA A C 1
ATOM 6520 O O . ALA A 1 804 ? 103.368 -35.319 -140.339 1.00 52.03 804 ALA A O 1
ATOM 6521 N N . LYS A 1 805 ? 101.209 -34.748 -140.104 1.00 55.16 805 LYS A N 1
ATOM 6522 C CA . LYS A 1 805 ? 100.938 -34.744 -141.554 1.00 55.16 805 LYS A CA 1
ATOM 6523 C C . LYS A 1 805 ? 101.781 -33.720 -142.305 1.00 55.16 805 LYS A C 1
ATOM 6525 O O . LYS A 1 805 ? 102.257 -34.042 -143.387 1.00 55.16 805 LYS A O 1
ATOM 6530 N N . SER A 1 806 ? 101.999 -32.529 -141.747 1.00 56.84 806 SER A N 1
ATOM 6531 C CA . SER A 1 806 ? 102.760 -31.465 -142.422 1.00 56.84 806 SER A CA 1
ATOM 6532 C C . SER A 1 806 ? 104.253 -31.801 -142.550 1.00 56.84 806 SER A C 1
ATOM 6534 O O . SER A 1 806 ? 104.835 -31.599 -143.615 1.00 56.84 806 SER A O 1
ATOM 6536 N N . ALA A 1 807 ? 104.856 -32.403 -141.517 1.00 53.03 807 ALA A N 1
ATOM 6537 C CA . ALA A 1 807 ? 106.243 -32.877 -141.570 1.00 53.03 807 ALA A CA 1
ATOM 6538 C C . ALA A 1 807 ? 106.419 -34.060 -142.544 1.00 53.03 807 ALA A C 1
ATOM 6540 O O . ALA A 1 807 ? 107.372 -34.085 -143.326 1.00 53.03 807 ALA A O 1
ATOM 6541 N N . ILE A 1 808 ? 105.461 -34.997 -142.566 1.00 55.19 808 ILE A N 1
ATOM 6542 C CA . ILE A 1 808 ? 105.449 -36.126 -143.511 1.00 55.19 808 ILE A CA 1
ATOM 6543 C C . ILE A 1 808 ? 105.304 -35.636 -144.955 1.00 55.19 808 ILE A C 1
ATOM 6545 O O . ILE A 1 808 ? 106.023 -36.110 -145.833 1.00 55.19 808 ILE A O 1
ATOM 6549 N N . PHE A 1 809 ? 104.415 -34.671 -145.208 1.00 59.44 809 PHE A N 1
ATOM 6550 C CA . PHE A 1 809 ? 104.208 -34.115 -146.548 1.00 59.44 809 PHE A CA 1
ATOM 6551 C C . PHE A 1 809 ? 105.454 -33.388 -147.069 1.00 59.44 809 PHE A C 1
ATOM 6553 O O . PHE A 1 809 ? 105.817 -33.554 -148.232 1.00 59.44 809 PHE A O 1
ATOM 6560 N N . ALA A 1 810 ? 106.144 -32.627 -146.211 1.00 56.38 810 ALA A N 1
ATOM 6561 C CA . ALA A 1 810 ? 107.378 -31.935 -146.581 1.00 56.38 810 ALA A CA 1
ATOM 6562 C C . ALA A 1 810 ? 108.517 -32.919 -146.907 1.00 56.38 810 ALA A C 1
ATOM 6564 O O . ALA A 1 810 ? 109.186 -32.768 -147.932 1.00 56.38 810 ALA A O 1
ATOM 6565 N N . ALA A 1 811 ? 108.700 -33.966 -146.093 1.00 54.59 811 ALA A N 1
ATOM 6566 C CA . ALA A 1 811 ? 109.705 -35.002 -146.336 1.00 54.59 811 ALA A CA 1
ATOM 6567 C C . ALA A 1 811 ? 109.393 -35.837 -147.595 1.00 54.59 811 ALA A C 1
ATOM 6569 O O . ALA A 1 811 ? 110.292 -36.116 -148.390 1.00 54.59 811 ALA A O 1
ATOM 6570 N N . HIS A 1 812 ? 108.120 -36.180 -147.824 1.00 58.41 812 HIS A N 1
ATOM 6571 C CA . HIS A 1 812 ? 107.683 -36.919 -149.013 1.00 58.41 812 HIS A CA 1
ATOM 6572 C C . HIS A 1 812 ? 107.889 -36.117 -150.304 1.00 58.41 812 HIS A C 1
ATOM 6574 O O . HIS A 1 812 ? 108.471 -36.638 -151.255 1.00 58.41 812 HIS A O 1
ATOM 6580 N N . ASN A 1 813 ? 107.490 -34.840 -150.324 1.00 59.59 813 ASN A N 1
ATOM 6581 C CA . ASN A 1 813 ? 107.680 -33.971 -151.488 1.00 59.59 813 ASN A CA 1
ATOM 6582 C C . ASN A 1 813 ? 109.168 -33.736 -151.787 1.00 59.59 813 ASN A C 1
ATOM 6584 O O . ASN A 1 813 ? 109.565 -33.723 -152.949 1.00 59.59 813 ASN A O 1
ATOM 6588 N N . THR A 1 814 ? 110.003 -33.623 -150.749 1.00 56.66 814 THR A N 1
ATOM 6589 C CA . THR A 1 814 ? 111.466 -33.498 -150.882 1.00 56.66 814 THR A CA 1
ATOM 6590 C C . THR A 1 814 ? 112.083 -34.749 -151.519 1.00 56.66 814 THR A C 1
ATOM 6592 O O . THR A 1 814 ? 112.903 -34.642 -152.433 1.00 56.66 814 THR A O 1
ATOM 6595 N N . ALA A 1 815 ? 111.647 -35.942 -151.099 1.00 56.75 815 ALA A N 1
ATOM 6596 C CA . ALA A 1 815 ? 112.088 -37.208 -151.684 1.00 56.75 815 ALA A CA 1
ATOM 6597 C C . ALA A 1 815 ? 111.584 -37.398 -153.131 1.00 56.75 815 ALA A C 1
ATOM 6599 O O . ALA A 1 815 ? 112.350 -37.833 -153.993 1.00 56.75 815 ALA A O 1
ATOM 6600 N N . GLN A 1 816 ? 110.333 -37.021 -153.429 1.00 59.47 816 GLN A N 1
ATOM 6601 C CA . GLN A 1 816 ? 109.778 -37.068 -154.789 1.00 59.47 816 GLN A CA 1
ATOM 6602 C C . GLN A 1 816 ? 110.483 -36.104 -155.748 1.00 59.47 816 GLN A C 1
ATOM 6604 O O . GLN A 1 816 ? 110.807 -36.501 -156.864 1.00 59.47 816 GLN A O 1
ATOM 6609 N N . LEU A 1 817 ? 110.767 -34.868 -155.327 1.00 57.06 817 LEU A N 1
ATOM 6610 C CA . LEU A 1 817 ? 111.486 -33.883 -156.146 1.00 57.06 817 LEU A CA 1
ATOM 6611 C C . LEU A 1 817 ? 112.919 -34.329 -156.465 1.00 57.06 817 LEU A C 1
ATOM 6613 O O . LEU A 1 817 ? 113.375 -34.156 -157.595 1.00 57.06 817 LEU A O 1
ATOM 6617 N N . SER A 1 818 ? 113.608 -34.963 -155.509 1.00 55.28 818 SER A N 1
ATOM 6618 C CA . SER A 1 818 ? 114.931 -35.561 -155.742 1.00 55.28 818 SER A CA 1
ATOM 6619 C C . SER A 1 818 ? 114.877 -36.718 -156.752 1.00 55.28 818 SER A C 1
ATOM 6621 O O . SER A 1 818 ? 115.718 -36.782 -157.650 1.00 55.28 818 SER A O 1
ATOM 6623 N N . ALA A 1 819 ? 113.858 -37.583 -156.671 1.00 57.06 819 ALA A N 1
ATOM 6624 C CA . ALA A 1 819 ? 113.653 -38.667 -157.634 1.00 57.06 819 ALA A CA 1
ATOM 6625 C C . ALA A 1 819 ? 113.313 -38.146 -159.046 1.00 57.06 819 ALA A C 1
ATOM 6627 O O . ALA A 1 819 ? 113.859 -38.643 -160.030 1.00 57.06 819 ALA A O 1
ATOM 6628 N N . TYR A 1 820 ? 112.490 -37.095 -159.151 1.00 57.81 820 TYR A N 1
ATOM 6629 C CA . TYR A 1 820 ? 112.126 -36.475 -160.432 1.00 57.81 820 TYR A CA 1
ATOM 6630 C C . TYR A 1 820 ? 113.332 -35.805 -161.118 1.00 57.81 820 TYR A C 1
ATOM 6632 O O . TYR A 1 820 ? 113.513 -35.932 -162.329 1.00 57.81 820 TYR A O 1
ATOM 6640 N N . ALA A 1 821 ? 114.210 -35.143 -160.354 1.00 53.00 821 ALA A N 1
ATOM 6641 C CA . ALA A 1 821 ? 115.449 -34.561 -160.881 1.00 53.00 821 ALA A CA 1
ATOM 6642 C C . ALA A 1 821 ? 116.428 -35.633 -161.415 1.00 53.00 821 ALA A C 1
ATOM 6644 O O . ALA A 1 821 ? 117.096 -35.416 -162.431 1.00 53.00 821 ALA A O 1
ATOM 6645 N N . ALA A 1 822 ? 116.475 -36.810 -160.778 1.00 54.88 822 ALA A N 1
ATOM 6646 C CA . ALA A 1 822 ? 117.283 -37.951 -161.218 1.00 54.88 822 ALA A CA 1
ATOM 6647 C C . ALA A 1 822 ? 116.738 -38.636 -162.491 1.00 54.88 822 ALA A C 1
ATOM 6649 O O . ALA A 1 822 ? 117.512 -39.176 -163.284 1.00 54.88 822 ALA A O 1
ATOM 6650 N N . GLU A 1 823 ? 115.421 -38.608 -162.719 1.00 54.38 823 GLU A N 1
ATOM 6651 C CA . GLU A 1 823 ? 114.818 -39.137 -163.952 1.00 54.38 823 GLU A CA 1
ATOM 6652 C C . GLU A 1 823 ? 115.010 -38.191 -165.149 1.00 54.38 823 GLU A C 1
ATOM 6654 O O . GLU A 1 823 ? 115.335 -38.648 -166.246 1.00 54.38 823 GLU A O 1
ATOM 6659 N N . VAL A 1 824 ? 114.900 -36.869 -164.957 1.00 52.06 824 VAL A N 1
ATOM 6660 C CA . VAL A 1 824 ? 115.049 -35.883 -166.049 1.00 52.06 824 VAL A CA 1
ATOM 6661 C C . VAL A 1 824 ? 116.502 -35.751 -166.532 1.00 52.06 824 VAL A C 1
ATOM 6663 O O . VAL A 1 824 ? 116.741 -35.549 -167.725 1.00 52.06 824 VAL A O 1
ATOM 6666 N N . THR A 1 825 ? 117.486 -35.937 -165.647 1.00 52.91 825 THR A N 1
ATOM 6667 C CA . THR A 1 825 ? 118.921 -35.927 -166.003 1.00 52.91 825 THR A CA 1
ATOM 6668 C C . THR A 1 825 ? 119.351 -37.126 -166.855 1.00 52.91 825 THR A C 1
ATOM 6670 O O . THR A 1 825 ? 120.330 -37.020 -167.590 1.00 52.91 825 THR A O 1
ATOM 6673 N N . ASN A 1 826 ? 118.603 -38.234 -166.833 1.00 53.28 826 ASN A N 1
ATOM 6674 C CA . ASN A 1 826 ? 118.927 -39.451 -167.588 1.00 53.28 826 ASN A CA 1
ATOM 6675 C C . ASN A 1 826 ? 118.246 -39.550 -168.968 1.00 53.28 826 ASN A C 1
ATOM 6677 O O . ASN A 1 826 ? 118.519 -40.495 -169.708 1.00 53.28 826 ASN A O 1
ATOM 6681 N N . LEU A 1 827 ? 117.379 -38.598 -169.336 1.00 50.16 827 LEU A N 1
ATOM 6682 C CA . LEU A 1 827 ? 116.568 -38.670 -170.564 1.00 50.16 827 LEU A CA 1
ATOM 6683 C C . LEU A 1 827 ? 116.725 -37.476 -171.529 1.00 50.16 827 LEU A C 1
ATOM 6685 O O . LEU A 1 827 ? 116.263 -37.576 -172.664 1.00 50.16 827 LEU A O 1
ATOM 6689 N N . SER A 1 828 ? 117.379 -36.371 -171.144 1.00 43.75 828 SER A N 1
ATOM 6690 C CA . SER A 1 828 ? 117.463 -35.151 -171.972 1.00 43.75 828 SER A CA 1
ATOM 6691 C C . SER A 1 828 ? 118.875 -34.865 -172.499 1.00 43.75 828 SER A C 1
ATOM 6693 O O . SER A 1 828 ? 119.821 -34.746 -171.728 1.00 43.75 828 SER A O 1
ATOM 6695 N N . THR A 1 829 ? 119.022 -34.685 -173.818 1.00 48.91 829 THR A N 1
ATOM 6696 C CA . THR A 1 829 ? 120.288 -34.293 -174.476 1.00 48.91 829 THR A CA 1
ATOM 6697 C C . THR A 1 829 ? 120.520 -32.772 -174.531 1.00 48.91 829 THR A C 1
ATOM 6699 O O . THR A 1 829 ? 121.497 -32.332 -175.135 1.00 48.91 829 THR A O 1
ATOM 6702 N N . ASP A 1 830 ? 119.642 -31.960 -173.929 1.00 46.03 830 ASP A N 1
ATOM 6703 C CA . ASP A 1 830 ? 119.736 -30.492 -173.907 1.00 46.03 830 ASP A CA 1
ATOM 6704 C C . ASP A 1 830 ? 120.274 -29.979 -172.555 1.00 46.03 830 ASP A C 1
ATOM 6706 O O . ASP A 1 830 ? 119.566 -29.958 -171.544 1.00 46.03 830 ASP A O 1
ATOM 6710 N N . ALA A 1 831 ? 121.546 -29.565 -172.537 1.00 56.66 831 ALA A N 1
ATOM 6711 C CA . ALA A 1 831 ? 122.267 -29.160 -171.328 1.00 56.66 831 ALA A CA 1
ATOM 6712 C C . ALA A 1 831 ? 121.681 -27.911 -170.636 1.00 56.66 831 ALA A C 1
ATOM 6714 O O . ALA A 1 831 ? 121.771 -27.792 -169.416 1.00 56.66 831 ALA A O 1
ATOM 6715 N N . GLN A 1 832 ? 121.033 -26.997 -171.371 1.00 56.31 832 GLN A N 1
ATOM 6716 C CA . GLN A 1 832 ? 120.472 -25.778 -170.767 1.00 56.31 832 GLN A CA 1
ATOM 6717 C C . GLN A 1 832 ? 119.200 -26.047 -169.957 1.00 56.31 832 GLN A C 1
ATOM 6719 O O . GLN A 1 832 ? 118.940 -25.369 -168.961 1.00 56.31 832 GLN A O 1
ATOM 6724 N N . LEU A 1 833 ? 118.408 -27.042 -170.363 1.00 58.84 833 LEU A N 1
ATOM 6725 C CA . LEU A 1 833 ? 117.194 -27.421 -169.645 1.00 58.84 833 LEU A CA 1
ATOM 6726 C C . LEU A 1 833 ? 117.532 -28.115 -168.317 1.00 58.84 833 LEU A C 1
ATOM 6728 O O . LEU A 1 833 ? 116.895 -27.841 -167.301 1.00 58.84 833 LEU A O 1
ATOM 6732 N N . VAL A 1 834 ? 118.570 -28.956 -168.317 1.00 59.03 834 VAL A N 1
ATOM 6733 C CA . VAL A 1 834 ? 119.065 -29.656 -167.121 1.00 59.03 834 VAL A CA 1
ATOM 6734 C C . VAL A 1 834 ? 119.577 -28.667 -166.071 1.00 59.03 834 VAL A C 1
ATOM 6736 O O . VAL A 1 834 ? 119.188 -28.758 -164.907 1.00 59.03 834 VAL A O 1
ATOM 6739 N N . ASP A 1 835 ? 120.372 -27.672 -166.473 1.00 58.88 835 ASP A N 1
ATOM 6740 C CA . ASP A 1 835 ? 120.878 -26.650 -165.547 1.00 58.88 835 ASP A CA 1
ATOM 6741 C C . ASP A 1 835 ? 119.756 -25.787 -164.952 1.00 58.88 835 ASP A C 1
ATOM 6743 O O . ASP A 1 835 ? 119.792 -25.441 -163.767 1.00 58.88 835 ASP A O 1
ATOM 6747 N N . LYS A 1 836 ? 118.721 -25.468 -165.741 1.00 61.22 836 LYS A N 1
ATOM 6748 C CA . LYS A 1 836 ? 117.579 -24.676 -165.268 1.00 61.22 836 LYS A CA 1
ATOM 6749 C C . LYS A 1 836 ? 116.741 -25.437 -164.235 1.00 61.22 836 LYS A C 1
ATOM 6751 O O . LYS A 1 836 ? 116.422 -24.879 -163.188 1.00 61.22 836 LYS A O 1
ATOM 6756 N N . ILE A 1 837 ? 116.454 -26.714 -164.495 1.00 60.47 837 ILE A N 1
ATOM 6757 C CA . ILE A 1 837 ? 115.690 -27.576 -163.580 1.00 60.47 837 ILE A CA 1
ATOM 6758 C C . ILE A 1 837 ? 116.476 -27.836 -162.288 1.00 60.47 837 ILE A C 1
ATOM 6760 O O . ILE A 1 837 ? 115.908 -27.755 -161.199 1.00 60.47 837 ILE A O 1
ATOM 6764 N N . ASN A 1 838 ? 117.791 -28.062 -162.379 1.00 62.78 838 ASN A N 1
ATOM 6765 C CA . ASN A 1 838 ? 118.642 -28.235 -161.199 1.00 62.78 838 ASN A CA 1
ATOM 6766 C C . ASN A 1 838 ? 118.688 -26.974 -160.321 1.00 62.78 838 ASN A C 1
ATOM 6768 O O . ASN A 1 838 ? 118.642 -27.081 -159.093 1.00 62.78 838 ASN A O 1
ATOM 6772 N N . ASN A 1 839 ? 118.730 -25.778 -160.917 1.00 62.16 839 ASN A N 1
ATOM 6773 C CA . ASN A 1 839 ? 118.681 -24.526 -160.157 1.00 62.16 839 ASN A CA 1
ATOM 6774 C C . ASN A 1 839 ? 117.310 -24.264 -159.516 1.00 62.16 839 ASN A C 1
ATOM 6776 O O . ASN A 1 839 ? 117.258 -23.816 -158.370 1.00 62.16 839 ASN A O 1
ATOM 6780 N N . GLU A 1 840 ? 116.205 -24.564 -160.204 1.00 60.97 840 GLU A N 1
ATOM 6781 C CA . GLU A 1 840 ? 114.860 -24.454 -159.619 1.00 60.97 840 GLU A CA 1
ATOM 6782 C C . GLU A 1 840 ? 114.668 -25.445 -158.457 1.00 60.97 840 GLU A C 1
ATOM 6784 O O . GLU A 1 840 ? 114.186 -25.051 -157.391 1.00 60.97 840 GLU A O 1
ATOM 6789 N N . CYS A 1 841 ? 115.154 -26.686 -158.590 1.00 60.81 841 CYS A N 1
ATOM 6790 C CA . CYS A 1 841 ? 115.148 -27.667 -157.500 1.00 60.81 841 CYS A CA 1
ATOM 6791 C C . CYS A 1 841 ? 116.008 -27.218 -156.309 1.00 60.81 841 CYS A C 1
ATOM 6793 O O . CYS A 1 841 ? 115.562 -27.313 -155.165 1.00 60.81 841 CYS A O 1
ATOM 6795 N N . ARG A 1 842 ? 117.209 -26.666 -156.548 1.00 63.03 842 ARG A N 1
ATOM 6796 C CA . ARG A 1 842 ? 118.050 -26.099 -155.476 1.00 63.03 842 ARG A CA 1
ATOM 6797 C C . ARG A 1 842 ? 117.361 -24.962 -154.734 1.00 63.03 842 ARG A C 1
ATOM 6799 O O . ARG A 1 842 ? 117.383 -24.951 -153.507 1.00 63.03 842 ARG A O 1
ATOM 6806 N N . ASN A 1 843 ? 116.749 -24.019 -155.449 1.00 63.66 843 ASN A N 1
ATOM 6807 C CA . ASN A 1 843 ? 116.051 -22.898 -154.816 1.00 63.66 843 ASN A CA 1
ATOM 6808 C C . ASN A 1 843 ? 114.876 -23.380 -153.960 1.00 63.66 843 ASN A C 1
ATOM 6810 O O . ASN A 1 843 ? 114.698 -22.914 -152.835 1.00 63.66 843 ASN A O 1
ATOM 6814 N N . MET A 1 844 ? 114.110 -24.350 -154.451 1.00 62.09 844 MET A N 1
ATOM 6815 C CA . MET A 1 844 ? 112.993 -24.929 -153.711 1.00 62.09 844 MET A CA 1
ATOM 6816 C C . MET A 1 844 ? 113.452 -25.707 -152.468 1.00 62.09 844 MET A C 1
ATOM 6818 O O . MET A 1 844 ? 112.881 -25.529 -151.391 1.00 62.09 844 MET A O 1
ATOM 6822 N N . LEU A 1 845 ? 114.526 -26.497 -152.570 1.00 63.12 845 LEU A N 1
ATOM 6823 C CA . LEU A 1 845 ? 115.111 -27.203 -151.424 1.00 63.12 845 LEU A CA 1
ATOM 6824 C C . LEU A 1 845 ? 115.716 -26.241 -150.395 1.00 63.12 845 LEU A C 1
ATOM 6826 O O . LEU A 1 845 ? 115.518 -26.427 -149.198 1.00 63.12 845 LEU A O 1
ATOM 6830 N N . SER A 1 846 ? 116.383 -25.177 -150.845 1.00 60.28 846 SER A N 1
ATOM 6831 C CA . SER A 1 846 ? 116.914 -24.124 -149.970 1.00 60.28 846 SER A CA 1
ATOM 6832 C C . SER A 1 846 ? 115.793 -23.389 -149.220 1.00 60.28 846 SER A C 1
ATOM 6834 O O . SER A 1 846 ? 115.870 -23.197 -148.007 1.00 60.28 846 SER A O 1
ATOM 6836 N N . THR A 1 847 ? 114.690 -23.077 -149.909 1.00 61.22 847 THR A N 1
ATOM 6837 C CA . THR A 1 847 ? 113.505 -22.445 -149.298 1.00 61.22 847 THR A CA 1
ATOM 6838 C C . THR A 1 847 ? 112.835 -23.378 -148.282 1.00 61.22 847 THR A C 1
ATOM 6840 O O . THR A 1 847 ? 112.425 -22.950 -147.203 1.00 61.22 847 THR A O 1
ATOM 6843 N N . THR A 1 848 ? 112.771 -24.677 -148.592 1.00 60.72 848 THR A N 1
ATOM 6844 C CA . THR A 1 848 ? 112.233 -25.704 -147.685 1.00 60.72 848 THR A CA 1
ATOM 6845 C C . THR A 1 848 ? 113.109 -25.854 -146.440 1.00 60.72 848 THR A C 1
ATOM 6847 O O . THR A 1 848 ? 112.590 -25.860 -145.324 1.00 60.72 848 THR A O 1
ATOM 6850 N N . ARG A 1 849 ? 114.438 -25.874 -146.601 1.00 63.12 849 ARG A N 1
ATOM 6851 C CA . ARG A 1 849 ? 115.398 -25.877 -145.489 1.00 63.12 849 ARG A CA 1
ATOM 6852 C C . ARG A 1 849 ? 115.197 -24.669 -144.569 1.00 63.12 849 ARG A C 1
ATOM 6854 O O . ARG A 1 849 ? 115.095 -24.847 -143.362 1.00 63.12 849 ARG A O 1
ATOM 6861 N N . GLN A 1 850 ? 115.075 -23.464 -145.123 1.00 62.41 850 GLN A N 1
ATOM 6862 C CA . GLN A 1 850 ? 114.903 -22.239 -144.333 1.00 62.41 850 GLN A CA 1
ATOM 6863 C C . GLN A 1 850 ? 113.585 -22.233 -143.525 1.00 62.41 850 GLN A C 1
ATOM 6865 O O . GLN A 1 850 ? 113.530 -21.732 -142.399 1.00 62.41 850 GLN A O 1
ATOM 6870 N N . CYS A 1 851 ? 112.523 -22.845 -144.064 1.00 59.84 851 CYS A N 1
ATOM 6871 C CA . CYS A 1 851 ? 111.254 -23.031 -143.356 1.00 59.84 851 CYS A CA 1
ATOM 6872 C C . CYS A 1 851 ? 111.380 -24.034 -142.192 1.00 59.84 851 CYS A C 1
ATOM 6874 O O . CYS A 1 851 ? 110.847 -23.798 -141.107 1.00 59.84 851 CYS A O 1
ATOM 6876 N N . LEU A 1 852 ? 112.137 -25.117 -142.386 1.00 60.81 852 LEU A N 1
ATOM 6877 C CA . LEU A 1 852 ? 112.401 -26.116 -141.347 1.00 60.81 852 LEU A CA 1
ATOM 6878 C C . LEU A 1 852 ? 113.318 -25.584 -140.229 1.00 60.81 852 LEU A C 1
ATOM 6880 O O . LEU A 1 852 ? 113.055 -25.865 -139.062 1.00 60.81 852 LEU A O 1
ATOM 6884 N N . GLU A 1 853 ? 114.311 -24.741 -140.541 1.00 60.91 853 GLU A N 1
ATOM 6885 C CA . GLU A 1 853 ? 115.150 -24.070 -139.524 1.00 60.91 853 GLU A CA 1
ATOM 6886 C C . GLU A 1 853 ? 114.305 -23.166 -138.600 1.00 60.91 853 GLU A C 1
ATOM 6888 O O . GLU A 1 853 ? 114.554 -23.090 -137.397 1.00 60.91 853 GLU A O 1
ATOM 6893 N N . SER A 1 854 ? 113.243 -22.539 -139.124 1.00 57.66 854 SER A N 1
ATOM 6894 C CA . SER A 1 854 ? 112.315 -21.723 -138.320 1.00 57.66 854 SER A CA 1
ATOM 6895 C C . SER A 1 854 ? 111.436 -22.571 -137.382 1.00 57.66 854 SER A C 1
ATOM 6897 O O . SER A 1 854 ? 111.141 -22.151 -136.262 1.00 57.66 854 SER A O 1
ATOM 6899 N N . LEU A 1 855 ? 111.060 -23.789 -137.796 1.00 53.53 855 LEU A N 1
ATOM 6900 C CA . LEU A 1 855 ? 110.298 -24.738 -136.972 1.00 53.53 855 LEU A CA 1
ATOM 6901 C C . LEU A 1 855 ? 111.123 -25.319 -135.810 1.00 53.53 855 LEU A C 1
ATOM 6903 O O . LEU A 1 855 ? 110.577 -25.508 -134.724 1.00 53.53 855 LEU A O 1
ATOM 6907 N N . GLN A 1 856 ? 112.431 -25.526 -135.995 1.00 54.41 856 GLN A N 1
ATOM 6908 C CA . GLN A 1 856 ? 113.351 -25.955 -134.929 1.00 54.41 856 GLN A CA 1
ATOM 6909 C C . GLN A 1 856 ? 113.467 -24.910 -133.794 1.00 54.41 856 GLN A C 1
ATOM 6911 O O . GLN A 1 856 ? 113.692 -25.262 -132.639 1.00 54.41 856 GLN A O 1
ATOM 6916 N N . GLY A 1 857 ? 113.253 -23.622 -134.095 1.00 57.53 857 GLY A N 1
ATOM 6917 C CA . GLY A 1 857 ? 113.298 -22.514 -133.129 1.00 57.53 857 GLY A CA 1
ATOM 6918 C C . GLY A 1 857 ? 112.023 -22.288 -132.300 1.00 57.53 857 GLY A C 1
ATOM 6919 O O . GLY A 1 857 ? 111.982 -21.348 -131.507 1.00 57.53 857 GLY A O 1
ATOM 6920 N N . GLY A 1 858 ? 110.977 -23.108 -132.466 1.00 57.81 858 GLY A N 1
ATOM 6921 C CA . GLY A 1 858 ? 109.771 -23.053 -131.626 1.00 57.81 858 GLY A CA 1
ATOM 6922 C C . GLY A 1 858 ? 108.750 -21.956 -131.968 1.00 57.81 858 GLY A C 1
ATOM 6923 O O . GLY A 1 858 ? 107.799 -21.763 -131.209 1.00 57.81 858 GLY A O 1
ATOM 6924 N N . ALA A 1 859 ? 108.902 -21.246 -133.092 1.00 49.62 859 ALA A N 1
ATOM 6925 C CA . ALA A 1 859 ? 107.984 -20.191 -133.526 1.00 49.62 859 ALA A CA 1
ATOM 6926 C C . ALA A 1 859 ? 107.416 -20.489 -134.925 1.00 49.62 859 ALA A C 1
ATOM 6928 O O . ALA A 1 859 ? 108.134 -20.501 -135.920 1.00 49.62 859 ALA A O 1
ATOM 6929 N N . VAL A 1 860 ? 106.103 -20.724 -135.007 1.00 47.97 860 VAL A N 1
ATOM 6930 C CA . VAL A 1 860 ? 105.399 -21.012 -136.269 1.00 47.97 860 VAL A CA 1
ATOM 6931 C C . VAL A 1 860 ? 104.913 -19.701 -136.900 1.00 47.97 860 VAL A C 1
ATOM 6933 O O . VAL A 1 860 ? 103.874 -19.175 -136.498 1.00 47.97 860 VAL A O 1
ATOM 6936 N N . ASP A 1 861 ? 105.629 -19.177 -137.900 1.00 48.41 861 ASP A N 1
ATOM 6937 C CA . ASP A 1 861 ? 105.147 -18.055 -138.723 1.00 48.41 861 ASP A CA 1
ATOM 6938 C C . ASP A 1 861 ? 104.267 -18.575 -139.876 1.00 48.41 861 ASP A C 1
ATOM 6940 O O . ASP A 1 861 ? 104.738 -19.178 -140.846 1.00 48.41 861 ASP A O 1
ATOM 6944 N N . ARG A 1 862 ? 102.949 -18.366 -139.756 1.00 49.72 862 ARG A N 1
ATOM 6945 C CA . ARG A 1 862 ? 101.933 -18.886 -140.691 1.00 49.72 862 ARG A CA 1
ATOM 6946 C C . ARG A 1 862 ? 102.060 -18.325 -142.120 1.00 49.72 862 ARG A C 1
ATOM 6948 O O . ARG A 1 862 ? 101.463 -18.902 -143.026 1.00 49.72 862 ARG A O 1
ATOM 6955 N N . GLY A 1 863 ? 102.819 -17.248 -142.345 1.00 51.84 863 GLY A N 1
ATOM 6956 C CA . GLY A 1 863 ? 102.993 -16.632 -143.670 1.00 51.84 863 GLY A CA 1
ATOM 6957 C C . GLY A 1 863 ? 103.921 -17.395 -144.629 1.00 51.84 863 GLY A C 1
ATOM 6958 O O . GLY A 1 863 ? 103.673 -17.412 -145.834 1.00 51.84 863 GLY A O 1
ATOM 6959 N N . LEU A 1 864 ? 104.951 -18.076 -144.116 1.00 51.06 864 LEU A N 1
ATOM 6960 C CA . LEU A 1 864 ? 105.964 -18.775 -144.929 1.00 51.06 864 LEU A CA 1
ATOM 6961 C C . LEU A 1 864 ? 105.492 -20.149 -145.438 1.00 51.06 864 LEU A C 1
ATOM 6963 O O . LEU A 1 864 ? 105.855 -20.562 -146.539 1.00 51.06 864 LEU A O 1
ATOM 6967 N N . TYR A 1 865 ? 104.620 -20.826 -144.685 1.00 48.88 865 TYR A N 1
ATOM 6968 C CA . TYR A 1 865 ? 104.098 -22.155 -145.038 1.00 48.88 865 TYR A CA 1
ATOM 6969 C C . TYR A 1 865 ? 103.195 -22.137 -146.286 1.00 48.88 865 TYR A C 1
ATOM 6971 O O . TYR A 1 865 ? 103.183 -23.083 -147.074 1.00 48.88 865 TYR A O 1
ATOM 6979 N N . ALA A 1 866 ? 102.462 -21.039 -146.501 1.00 49.31 866 ALA A N 1
ATOM 6980 C CA . ALA A 1 866 ? 101.576 -20.878 -147.654 1.00 49.31 866 ALA A CA 1
ATOM 6981 C C . ALA A 1 866 ? 102.343 -20.695 -148.979 1.00 49.31 866 ALA A C 1
ATOM 6983 O O . ALA A 1 866 ? 101.859 -21.123 -150.025 1.00 49.31 866 ALA A O 1
ATOM 6984 N N . ALA A 1 867 ? 103.550 -20.115 -148.938 1.00 46.78 867 ALA A N 1
ATOM 6985 C CA . ALA A 1 867 ? 104.388 -19.932 -150.122 1.00 46.78 867 ALA A CA 1
ATOM 6986 C C . ALA A 1 867 ? 104.955 -21.270 -150.627 1.00 46.78 867 ALA A C 1
ATOM 6988 O O . ALA A 1 867 ? 104.871 -21.548 -151.821 1.00 46.78 867 ALA A O 1
ATOM 6989 N N . VAL A 1 868 ? 105.428 -22.139 -149.722 1.00 48.16 868 VAL A N 1
ATOM 6990 C CA . VAL A 1 868 ? 105.980 -23.468 -150.061 1.00 48.16 868 VAL A CA 1
ATOM 6991 C C . VAL A 1 868 ? 104.913 -24.403 -150.650 1.00 48.16 868 VAL A C 1
ATOM 6993 O O . VAL A 1 868 ? 105.200 -25.149 -151.581 1.00 48.16 868 VAL A O 1
ATOM 6996 N N . LEU A 1 869 ? 103.661 -24.320 -150.183 1.00 45.28 869 LEU A N 1
ATOM 6997 C CA . LEU A 1 869 ? 102.540 -25.089 -150.747 1.00 45.28 869 LEU A CA 1
ATOM 6998 C C . LEU A 1 869 ? 102.071 -24.583 -152.126 1.00 45.28 869 LEU A C 1
ATOM 7000 O O . LEU A 1 869 ? 101.445 -25.344 -152.862 1.00 45.28 869 LEU A O 1
ATOM 7004 N N . SER A 1 870 ? 102.356 -23.327 -152.491 1.00 45.25 870 SER A N 1
ATOM 7005 C CA . SER A 1 870 ? 101.909 -22.738 -153.765 1.00 45.25 870 SER A CA 1
ATOM 7006 C C . SER A 1 870 ? 102.831 -23.033 -154.954 1.00 45.25 870 SER A C 1
ATOM 7008 O O . SER A 1 870 ? 102.354 -23.069 -156.081 1.00 45.25 870 SER A O 1
ATOM 7010 N N . THR A 1 871 ? 104.119 -23.297 -154.710 1.00 43.53 871 THR A N 1
ATOM 7011 C CA . THR A 1 871 ? 105.147 -23.503 -155.753 1.00 43.53 871 THR A CA 1
ATOM 7012 C C . THR A 1 871 ? 105.279 -24.967 -156.208 1.00 43.53 871 THR A C 1
ATOM 7014 O O . THR A 1 871 ? 106.116 -25.276 -157.047 1.00 43.53 871 THR A O 1
ATOM 7017 N N . VAL A 1 872 ? 104.470 -25.876 -155.645 1.00 40.12 872 VAL A N 1
ATOM 7018 C CA . VAL A 1 872 ? 104.477 -27.335 -155.913 1.00 40.12 872 VAL A CA 1
ATOM 7019 C C . VAL A 1 872 ? 103.257 -27.782 -156.754 1.00 40.12 872 VAL A C 1
ATOM 7021 O O . VAL A 1 872 ? 103.070 -28.966 -157.021 1.00 40.12 872 VAL A O 1
ATOM 7024 N N . ARG A 1 873 ? 102.427 -26.838 -157.215 1.00 33.91 873 ARG A N 1
ATOM 7025 C CA . ARG A 1 873 ? 101.460 -27.038 -158.311 1.00 33.91 873 ARG A CA 1
ATOM 7026 C C . ARG A 1 873 ? 102.006 -26.418 -159.582 1.00 33.91 873 ARG A C 1
ATOM 7028 O O . ARG A 1 873 ? 101.751 -27.015 -160.650 1.00 33.91 873 ARG A O 1
#

InterPro domains:
  IPR030224 Sla2 family [PTHR10407] (1-371)

Sequence (873 aa):
RFRQQFKKLSSFYKHASSLQYYRNLLTLPVLPSNPPNFLLQSDFGTYVTPVVSIPELPPDEVDTVGSLIDTSDTMSQVIPERSDSLDTRTTPSPVPDPILERDKLIEHLQNELRRMRSDVSQIVQERNTMLGSMREHSTRIEAQLQATKNELVEERQKADTLAVEIPVIQKRLKETEEKAKVTDDKFQKLKGAYTQLREEHINLIRQKAEVDKLTTSLRAAAAQHESAKTMLQQQLNDQMKDVELLQQKASSSEEVEAYKTELLNLRSDLEQSRQKEVELETLKASMEALQIEQKTTTAEQEEKISFITNELKELSENFERIKKEKAERDEEIAKVKDELNSVRDKSGEEYKKVCEEKDTALKQLSELTIKYQQEKEAHTHHTNNLDSEIELLTKKLNDAEVSLQNECRHTSELLKDKRSEYQNSLNKKALEIKEYVDQITAFKDKLVNSTTTYENAILCKDQEINKLRIDIEEIQKETELSTSSLQLELESKKSELEKVLSDKLRIDNLLSEERSKVIDFQSKLEDAKREKVEELSRLQTKIEAMAAEYKSELNEKLNLNFMLDTLKTDKQVLQNEIERLTSERIELGNKIETIITEKNKMENDLKYEMYELKIEHDKYKTEKDKEVKYLSIKLNDLEIDSQRERIEKANVIEEFKKEIEMFKSNLLLLKKKSLDEKEKLERAVDEKINEVQLLEARLEHTEEGRLNAECELQDLLQQNTVLEADLATLKIQLEEAQNEIKKQSSKILSCAGEAALEVTNSAILNLENSNTQDANKLAAELAAKAFEELSRNSQVEGAEDILAKSAIFAAHNTAQLSAYAAEVTNLSTDAQLVDKINNECRNMLSTTRQCLESLQGGAVDRGLYAAVLSTVR